Protein 6OAU (pdb70)

Solvent-accessible surface area: 44346 Å² total; per-residue (Å²): 132,89,223,97,20,116,103,17,94,5,114,1,0,7,5,52,64,156,54,28,52,117,37,98,31,53,1,66,7,11,47,29,126,11,1,72,97,10,154,12,63,85,109,12,56,3,0,2,0,0,0,0,62,5,83,53,21,120,54,21,78,2,0,35,106,0,0,24,2,0,13,137,52,45,84,109,9,5,0,1,0,0,23,6,27,72,23,0,81,84,119,1,61,69,0,9,46,66,1,78,74,0,0,68,7,0,2,75,2,5,17,6,6,27,123,82,56,131,8,50,5,94,52,6,3,0,1,0,11,2,0,0,0,0,0,0,0,1,0,4,57,79,19,85,132,86,0,34,3,0,0,0,1,0,0,0,0,2,90,6,8,168,20,132,31,83,48,32,0,2,44,104,5,0,46,3,0,0,0,0,0,0,18,11,151,48,20,70,20,43,0,35,0,0,43,63,47,0,1,19,2,0,0,6,0,28,18,0,41,53,2,35,58,6,111,153,114,101,90,126,97,80,51,33,2,10,27,23,0,0,26,5,0,8,12,10,2,80,40,95,166,67,29,15,43,0,0,95,12,109,39,85,107,13,6,91,107,1,103,18,3,29,29,157,145,62,83,12,1,19,3,0,19,49,10,76,103,43,148,56,222,212,46,14,73,1,5,1,31,2,53,55,122,70,76,12,39,4,32,2,9,25,0,96,1,81,0,39,24,147,136,115,46,63,8,93,123,23,42,3,40,0,8,0,6,0,41,104,26,78,14,81,94,24,100,22,92,10,102,73,0,3,22,91,103,72,37,39,16,16,6,86,8,107,48,79,1,22,60,7,0,0,0,38,0,47,1,73,116,125,40,90,87,26,7,29,2,22,0,90,64,0,108,2,37,4,0,37,74,12,29,84,3,12,0,6,3,14,66,178,40,13,128,0,74,57,40,104,61,54,4,38,0,9,8,1,35,6,104,30,41,141,131,88,227,97,22,118,104,17,94,4,116,1,0,8,5,52,66,157,52,26,53,116,34,102,32,56,1,66,7,10,45,28,124,11,2,73,98,10,152,11,64,84,108,15,76,4,0,2,0,0,0,0,71,7,87,50,19,120,53,21,80,2,0,33,104,1,0,26,0,0,13,130,50,42,83,111,10,4,0,2,1,0,23,6,26,72,23,0,74,90,108,2,60,70,0,8,49,68,3,122,77,0,0,55,7,0,2,74,2,4,18,7,7,30,124,81,57,130,7,65,7,99,48,5,7,0,2,0,11,3,0,0,0,0,0,0,0,7,0,3,59,85,20,91,135,87,0,30,4,0,0,0,1,0,0,0,0,3,88,6,8,167,19,132,32,98,58,32,0,2,44,101,6,0,41,3,0,0,0,0,0,0,16,11,146,48,24,68,18,50,0,34,0,0,42,64,48,1,1,18,2,0,0,5,0,27,17,0,42,53,2,36,58,6,112,152,114,99,92,128,94,81,55,33,2,9,30,24,0,0,27,4,0,8,11,10,2,75,39,95,166,66,29,16,50,0,0,71,12,108,39,88,108,13,5,93,106,0,101,18,2,30,29,164,140,58,82,10,0,19,3,0,18,51,10,73,102,42,149,50,215,215,42,12,75,1,8,1,29,2,52,54,122,68,77,11,38,2,33,1,10,24,0,95,0,81,1,42,25,141,131,115,44,59,11,92,125,21,42,2,39,0,9,0,7,0,41,104,27,82,12,81,94,24,100,22,93,10,102,72,0,8,20,89,112,77,38,36,16,17,6,88,8,106,48,81,1,25,64,8,0,1,0,40,0,48,0,80,114,146,35,93,88,27,8,30,4,23,0,88,63,0,103,2,41,7,0,43,77,14,25,85,5,12,0,8,3,15,75,171,45,14,127,0,75,56,40,104,57,54,4,39,0,9,7,1,39,4,97,31,42,145,95,108,0,49,26,8,76,33,24,66,98,121,83,144,17,142,112,64,79,96,21,80,188,68,27,35,0,0,5,3,15,1,74,6,110,23,165,89,36,123,40,19,9,2,5,2,1,6,10,54,91,26,144,97,53,97,51,100,5,96,62,10,49,0,39,16,59,49,30,155,70,67,73,36,2,29,3,106,73,29,113,95,107,0,49,24,12,73,27,29,65,129,105,84,151,17,142,111,66,81,97,21,78,189,60,23,36,1,0,4,3,14,1,74,6,110,27,162,88,36,124,41,20,9,2,5,3,0,8,2,63,86,23,140,96,55,94,51,93,7,97,63,10,56,0,38,14,60,47,34,149,67,68,73,38,2,39,3,85,94,24,87,143

InterPro domains:
  IPR000734 Triacylglycerol lipase family [PR00821] (63-82)
  IPR000734 Triacylglycerol lipase family [PR00821] (85-99)
  IPR000734 Triacylglycerol lipase family [PR00821] (109-124)
  IPR000734 Triacylglycerol lipase family [PR00821] (129-148)
  IPR000734 Triacylglycerol lipase family [PR00821] (152-170)
  IPR000734 Triacylglycerol lipase family [PR00821] (266-281)
  IPR000734 Triacylglycerol lipase family [PR00821] (297-314)
  IPR000734 Triacylglycerol lipase family [PR00821] (337-352)
  IPR000734 Triacylglycerol lipase family [PR00821] (388-409)
  IPR000734 Triacylglycerol lipase family [PTHR11610] (35-412)
  IPR001024 PLAT/LH2 domain [PF01477] (343-461)
  IPR001024 PLAT/LH2 domain [PS50095] (341-464)
  IPR001024 PLAT/LH2 domain [SM00308] (341-465)
  IPR002330 Lipoprotein lipase [PR00822] (42-59)
  IPR002330 Lipoprotein lipase [PR00822] (83-107)
  IPR002330 Lipoprotein lipase [PR00822] (114-130)
  IPR002330 Lipoprotein lipase [PR00822] (166-178)
  IPR002330 Lipoprotein lipase [PR00822] (214-230)
  IPR002330 Lipoprotein lipase [PR00822] (347-362)
  IPR002330 Lipoprotein lipase [PR00822] (413-430)

Secondary structure (DSSP, 8-state):
-GGGGTT---EEEEE-SS--SS--SEE-TT-HHHHHHTT--TTS-EEEEE----TTSS--THHHHHHHHHHHHSTTSEEEEEE-HHHHSS-HHHHTTTHHHHHHHHHHHHHHHHHHH---GGGEEEEEETHHHHHHHHHHTTSSS-EEEEEEES-B-TTTSS--GGGS--GGGEEEEEEE-----SSTTSSSB--S--SSEEEEETTTTS-TT-S----HHHHHHHHHHHHHHHHHHH-SSSPPEEEE-S-HHHHHTT-----TTSSEEESSTT------SS-EEEEE---SSSS---EEEEEEEEEB-SS--EEEEEEEEEEEEESS-EEEEEEEEEEEEETTEEEEEEEEESS---SEEEEEEEE----SPPPEEEE-EEEEEETTTTEEEEEEESSSSEEEETTSPPEEEEEEEEEE--/-GGGGTT---EEEEE-SS--SS--SEE-TT-HHHHHHTT--TTS-EEEEE----SSSS--THHHHHHHHHHHHSTTSEEEEEE-HHHHSS-HHHHHHTHHHHHHHHHHHHHHHHHHH---GGGEEEEEETHHHHHHHHHHTTSSS-EEEEEEES-B-TTTSS--GGGS--GGGEEEEEEE-----SSTTSSSB--S--SSEEEEETTTTS-TT-S----HHHHHHHHHHHHHHHHHHH-SSSPPEEEE-S-HHHHHTT-----TTSSEEESSTT------SS-EEEEE---SSSS---EEEEEEEEEB-SS--EEEEEEEEEEEEESS-EEEEEEEEEEEEETTEEEEEEEEESS---SEEEEEEEE----SPPPEEEE-EEEEEETTTTEEEEEEESSS-EEEETTSPPEEEEEEEEEE--/-EEE-EEEEETT-----EEE--TT-EEEEEEEEEEETTEEEEEEEEEEESS---EEEE-SSEEEEEEEE-STT----TTT-/-EEE-EEEEETTPPP--EEE--TT-EEEEEEEEEEETTEEEEEEEEEEESS---EEEE-SSEEEEEEEE-STT----GGGT-

B-factor: mean 52.0, std 15.87, range [21.23, 149.7]

Radius of gyration: 38.34 Å; Cα contacts (8 Å, |Δi|>4): 2580; chains: 4; bounding box: 110×123×46 Å

GO terms:
  GO:0010884 positive regulation of lipid storage (P, TAS)
  GO:0043495 protein-membrane adaptor activity (F, TAS)
  GO:0045600 positive regulation of fat cell differentiation (P, IMP)
  GO:0071813 lipoprotein particle binding (F, IDA)
  GO:0004806 triacylglycerol lipase activity (F, IDA)
  GO:0005509 calcium ion binding (F, IDA)
  GO:0008201 heparin binding (F, IDA)
  GO:0005576 extracellular region (C, IDA)
  GO:0042803 protein homodimerization activity (F, IDA)
  GO:0008970 glycerophospholipid phospholipase A1 activity (F, IDA)
  GO:0004465 lipoprotein lipase activity (F, IDA)
  GO:0019433 triglyceride catabolic process (P, IDA)
  GO:0006631 fatty acid metabolic process (P, IDA)
  GO:0004806 triacylglycerol lipase activity (F, EXP)
  GO:0005576 extracellular region (C, EXP)
  GO:0034371 chylomicron remodeling (P, IMP)
  GO:0043395 heparan sulfate proteoglycan binding (F, IMP)
  GO:0005515 protein binding (F, IPI)
  GO:0008201 heparin binding (F, TAS)
  GO:0005576 extracellular region (C, TAS)

Foldseek 3Di:
DLVVLVPQPKWKAWAALVGLPDSDATDRQPCPVSCVVSPADLPAFEEEEFEAADLPLDDDVLRSLLSNLCCVLVVNYIYIYIRPSVLRNDDVVSSLQCLLSLLVSLQSRLQSCCVVVVRDLCSYAYEAAASGLFSLLLNLQNHPDGHNEYEYQQHAFAVPQPDDSNSGQAQSSHLFYEYEQQAQADDHNPTRGHDDDRTQEYEQEPQSNHAPLQDPVVCCNVCVSRCVSSVLQSLCSVCVPDFAKWAFDPGSVCVQLVNTLDPPPNRIFGPYDRTDRDGDPDHGYIYDYFDNDPVTHKWKKKKKFFFADDDWDKDAFWKKFKKWAAPQGIDGRQIDTDGMDTHRDMGIGMGMGPDCRDHTFKMWMATEAPVDDWDKTWTAKMWMAIRVQRKIWIWGFPPRTFIHTYNDGITMTTTDDIDHDD/DLVVLVPQPKWKAWAALVGLPDSPATDRQPCPVSCVVSPADLVAFEEEEAEAADQVLDDDPLRSLLSNLCCVLVVNYTYIYIRPSVLSNDDVVSVLQCLLVLLCSLQSRVQSCCVVVVRDLLRYEYEAAASGLFSLLLNLQNHPDGHAEYEYQQHAFAVPQPDDSNRGQAQSSHLFYEYEQQAQADDHNPIGGHPDDRTQEYEQEPQSNHAPLQDPVVCCNVCVSRCVSSVLQSLCSVCVPDFAKKAFDPGSVCVQLVNTLDPPPNRIFGPYDRTDRDGDPDHRYIYDYFDNDPVTHKWKKKKKFFWADDDWDKDAFWKKFKKWAAPQGIDGRQIDTDGMDTHRDMGIGMGMGPDCRDHTFKMWMATEAPPDDFDKTWTAKMWMAIRVQRKIWIWGFPPNTFIHTYNDGITMTTTDDIDHDD/DKEQADDWAWPPDDGPHIDDEDPQWWKKKKWKWFQDPVGTTITIGIDTDNDFDWDWDQDPGITITMDIGDDHHPRDPPVVD/DKEQADDWAWPPDDGPHIDDEDPQWWKKKKWKWFQDPVGTTITIGIDTDNDFDWDWDQDPGITITMDIDDDHHPRDPPVVVD

CATH classification: 3.40.50.1820 (+1 more: 2.60.60.20)

Structure (mmCIF, N/CA/C/O backbone):
data_6OAU
#
_entry.id   6OAU
#
_cell.length_a   177.480
_cell.length_b   97.250
_cell.length_c   77.210
_cell.angle_alpha   90.000
_cell.angle_beta   93.470
_cell.angle_gamma   90.000
#
_symmetry.space_group_name_H-M   'C 1 2 1'
#
loop_
_entity.id
_entity.type
_entity.pdbx_description
1 polymer 'Lipoprotein lipase'
2 polymer 'Glycosylphosphatidylinositol-anchored high density lipoprotein-binding protein 1'
3 non-polymer 2-acetamido-2-deoxy-beta-D-glucopyranose
4 non-polymer 'MALONATE ION'
5 non-polymer 'CALCIUM ION'
6 water water
#
loop_
_atom_site.group_PDB
_atom_site.id
_atom_site.type_symbol
_atom_site.label_atom_id
_atom_site.label_alt_id
_atom_site.label_comp_id
_atom_site.label_asym_id
_atom_site.label_entity_id
_atom_site.label_seq_id
_atom_site.pdbx_PDB_ins_code
_atom_site.Cartn_x
_atom_site.Cartn_y
_atom_site.Cartn_z
_atom_site.occupancy
_atom_site.B_iso_or_equiv
_atom_site.auth_seq_id
_atom_site.auth_comp_id
_atom_site.auth_asym_id
_atom_site.auth_atom_id
_atom_site.pdbx_PDB_model_num
ATOM 1 N N . GLN A 1 3 ? -17.205 86.268 14.797 1.00 77.33 30 GLN A N 1
ATOM 2 C CA . GLN A 1 3 ? -16.373 85.550 15.764 1.00 76.82 30 GLN A CA 1
ATOM 3 C C . GLN A 1 3 ? -15.233 84.757 15.105 1.00 79.24 30 GLN A C 1
ATOM 4 O O . GLN A 1 3 ? -14.326 84.325 15.816 1.00 78.67 30 GLN A O 1
ATOM 10 N N . ARG A 1 4 ? -15.262 84.597 13.753 1.00 75.21 31 ARG A N 1
ATOM 11 C CA . ARG A 1 4 ? -14.305 83.826 12.931 1.00 74.48 31 ARG A CA 1
ATOM 12 C C . ARG A 1 4 ? -12.822 84.001 13.341 1.00 78.30 31 ARG A C 1
ATOM 13 O O . ARG A 1 4 ? -12.056 83.041 13.231 1.00 78.90 31 ARG A O 1
ATOM 21 N N . ARG A 1 5 ? -12.443 85.201 13.843 1.00 73.31 32 ARG A N 1
ATOM 22 C CA . ARG A 1 5 ? -11.102 85.564 14.327 1.00 72.05 32 ARG A CA 1
ATOM 23 C C . ARG A 1 5 ? -10.639 84.623 15.447 1.00 72.68 32 ARG A C 1
ATOM 24 O O . ARG A 1 5 ? -9.491 84.190 15.446 1.00 72.93 32 ARG A O 1
ATOM 32 N N . ASP A 1 6 ? -11.544 84.321 16.398 1.00 66.44 33 ASP A N 1
ATOM 33 C CA . ASP A 1 6 ? -11.343 83.464 17.569 1.00 65.09 33 ASP A CA 1
ATOM 34 C C . ASP A 1 6 ? -11.088 81.970 17.249 1.00 64.69 33 ASP A C 1
ATOM 35 O O . ASP A 1 6 ? -10.607 81.251 18.127 1.00 62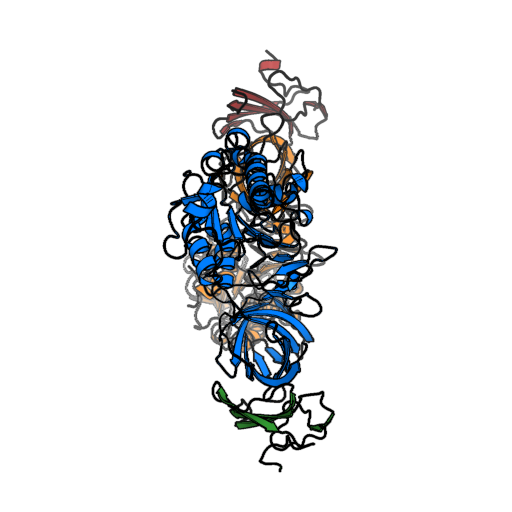.57 33 ASP A O 1
ATOM 40 N N . PHE A 1 7 ? -11.430 81.498 16.029 1.00 59.80 34 PHE A N 1
ATOM 41 C CA . PHE A 1 7 ? -11.270 80.083 15.643 1.00 58.59 34 PHE A CA 1
ATOM 42 C C . PHE A 1 7 ? -10.424 79.893 14.372 1.00 63.67 34 PHE A C 1
ATOM 43 O O . PHE A 1 7 ? -10.359 78.789 13.822 1.00 62.07 34 PHE A O 1
ATOM 51 N N . ILE A 1 8 ? -9.748 80.963 13.935 1.00 62.08 35 ILE A N 1
ATOM 52 C CA . ILE A 1 8 ? -8.945 80.986 12.714 1.00 62.65 35 ILE A CA 1
ATOM 53 C C . ILE A 1 8 ? -7.707 80.036 12.782 1.00 65.11 35 ILE A C 1
ATOM 54 O O . ILE A 1 8 ? -7.296 79.521 11.739 1.00 64.98 35 ILE A O 1
ATOM 59 N N . ASP A 1 9 ? -7.180 79.748 13.996 1.00 59.02 36 ASP A N 1
ATOM 60 C CA . ASP A 1 9 ? -6.034 78.850 14.167 1.00 57.04 36 ASP A CA 1
ATOM 61 C C . ASP A 1 9 ? -6.364 77.355 14.005 1.00 57.48 36 ASP A C 1
ATOM 62 O O . ASP A 1 9 ? -5.440 76.552 13.905 1.00 58.52 36 ASP A O 1
ATOM 67 N N . ILE A 1 10 ? -7.654 76.985 13.968 1.00 50.32 37 ILE A N 1
ATOM 68 C CA . ILE A 1 10 ? -8.116 75.600 13.829 1.00 48.53 37 ILE A CA 1
ATOM 69 C C . ILE A 1 10 ? -7.862 75.065 12.414 1.00 52.64 37 ILE A C 1
ATOM 70 O O . ILE A 1 10 ? -8.390 75.604 11.440 1.00 52.04 37 ILE A O 1
ATOM 75 N N . GLU A 1 11 ? -7.066 73.987 12.319 1.00 50.24 38 GLU A N 1
ATOM 76 C CA . GLU A 1 11 ? -6.724 73.334 11.054 1.00 50.66 38 GLU A CA 1
ATOM 77 C C . GLU A 1 11 ? -7.714 72.219 10.676 1.00 55.98 38 GLU A C 1
ATOM 78 O O . GLU A 1 11 ? -7.918 71.987 9.486 1.00 57.73 38 GLU A O 1
ATOM 84 N N . SER A 1 12 ? -8.338 71.543 11.670 1.00 50.77 39 SER A N 1
ATOM 85 C CA . SER A 1 12 ? -9.317 70.465 11.412 1.00 49.22 39 SER A CA 1
ATOM 86 C C . SER A 1 12 ? -10.600 71.019 10.789 1.00 50.50 39 SER A C 1
ATOM 87 O O . SER A 1 12 ? -11.037 72.097 11.172 1.00 51.95 39 SER A O 1
ATOM 90 N N . LYS A 1 13 ? -11.189 70.303 9.828 1.00 43.86 40 LYS A N 1
ATOM 91 C CA . LYS A 1 13 ? -12.426 70.725 9.157 1.00 42.47 40 LYS A CA 1
ATOM 92 C C . LYS A 1 13 ? -13.578 69.795 9.550 1.00 47.10 40 LYS A C 1
ATOM 93 O O . LYS A 1 13 ? -13.357 68.617 9.807 1.00 47.60 40 LYS A O 1
ATOM 99 N N . PHE A 1 14 ? -14.795 70.332 9.641 1.00 42.30 41 PHE A N 1
ATOM 100 C CA . PHE A 1 14 ? -15.968 69.620 10.131 1.00 40.72 41 PHE A CA 1
ATOM 101 C C . PHE A 1 14 ? -17.044 69.615 9.067 1.00 45.64 41 PHE A C 1
ATOM 102 O O . PHE A 1 14 ? -17.795 70.572 8.962 1.00 46.54 41 PHE A O 1
ATOM 110 N N . ALA A 1 15 ? -17.103 68.546 8.264 1.00 41.13 42 ALA A N 1
ATOM 111 C CA . ALA A 1 15 ? -18.056 68.418 7.172 1.00 40.30 42 ALA A CA 1
ATOM 112 C C . ALA A 1 15 ? -19.338 67.716 7.595 1.00 43.73 42 ALA A C 1
ATOM 113 O O . ALA A 1 15 ? -19.319 66.543 7.982 1.00 41.91 42 ALA A O 1
ATOM 115 N N . LEU A 1 16 ? -20.462 68.418 7.488 1.00 40.91 43 LEU A N 1
ATOM 116 C CA . LEU A 1 16 ? -21.719 67.801 7.836 1.00 41.08 43 LEU A CA 1
ATOM 117 C C . LEU A 1 16 ? -22.309 67.047 6.606 1.00 45.81 43 LEU A C 1
ATOM 118 O O . LEU A 1 16 ? -22.928 67.662 5.718 1.00 46.06 43 LEU A O 1
ATOM 123 N N . ARG A 1 17 ? -22.071 65.710 6.547 1.00 39.94 44 ARG A N 1
ATOM 124 C CA . ARG A 1 17 ? -22.586 64.882 5.462 1.00 38.62 44 ARG A CA 1
ATOM 125 C C . ARG A 1 17 ? -24.075 64.606 5.671 1.00 42.24 44 ARG A C 1
ATOM 126 O O . ARG A 1 17 ? -24.607 64.943 6.729 1.00 42.47 44 ARG A O 1
ATOM 134 N N . THR A 1 18 ? -24.764 64.088 4.638 1.00 37.78 45 THR A N 1
ATOM 135 C CA . THR A 1 18 ? -26.201 63.832 4.633 1.00 37.92 45 THR A CA 1
ATOM 136 C C . THR A 1 18 ? -26.488 62.381 4.189 1.00 43.23 45 THR A C 1
ATOM 137 O O . THR A 1 18 ? -25.604 61.784 3.565 1.00 44.64 45 THR A O 1
ATOM 141 N N . PRO A 1 19 ? -27.714 61.815 4.408 1.00 38.05 46 PRO A N 1
ATOM 142 C CA . PRO A 1 19 ? -27.995 60.441 3.923 1.00 37.89 46 PRO A CA 1
ATOM 143 C C . PRO A 1 19 ? -27.886 60.263 2.417 1.00 47.54 46 PRO A C 1
ATOM 144 O O . PRO A 1 19 ? -27.579 59.174 1.943 1.00 48.12 46 PRO A O 1
ATOM 148 N N . GLU A 1 20 ? -28.151 61.328 1.662 1.00 47.67 47 GLU A N 1
ATOM 149 C CA . GLU A 1 20 ? -28.131 61.299 0.196 1.00 47.60 47 GLU A CA 1
ATOM 150 C C . GLU A 1 20 ? -26.741 61.546 -0.352 1.00 51.88 47 GLU A C 1
ATOM 151 O O . GLU A 1 20 ? -26.446 61.108 -1.457 1.00 53.25 47 GLU A O 1
ATOM 157 N N . ASP A 1 21 ? -25.882 62.215 0.422 1.00 48.46 48 ASP A N 1
ATOM 158 C CA . ASP A 1 21 ? -24.506 62.555 0.032 1.00 48.21 48 ASP A CA 1
ATOM 159 C C . ASP A 1 21 ? -23.505 62.200 1.165 1.00 52.63 48 ASP A C 1
ATOM 160 O O . ASP A 1 21 ? -23.125 63.044 1.985 1.00 52.88 48 ASP A O 1
ATOM 165 N N . THR A 1 22 ? -23.097 60.928 1.182 1.00 48.26 49 THR A N 1
ATOM 166 C CA . THR A 1 22 ? -22.243 60.306 2.193 1.00 47.40 49 THR A CA 1
ATOM 167 C C . THR A 1 22 ? -20.761 60.247 1.886 1.00 50.58 49 THR A C 1
ATOM 168 O O . THR A 1 22 ? -19.997 59.932 2.803 1.00 50.73 49 THR A O 1
ATOM 172 N N . ALA A 1 23 ? -20.350 60.429 0.611 1.00 45.65 50 ALA A N 1
ATOM 173 C CA . ALA A 1 23 ? -18.952 60.226 0.196 1.00 44.30 50 ALA A CA 1
ATOM 174 C C . ALA A 1 23 ? -18.070 61.459 0.188 1.00 44.86 50 ALA A C 1
ATOM 175 O O . ALA A 1 23 ? -16.861 61.346 0.373 1.00 45.41 50 ALA A O 1
ATOM 177 N N . GLU A 1 24 ? -18.655 62.621 -0.010 1.00 40.79 51 GLU A N 1
ATOM 178 C CA . GLU A 1 24 ? -17.902 63.876 -0.122 1.00 40.27 51 GLU A CA 1
ATOM 179 C C . GLU A 1 24 ? -18.143 64.830 1.028 1.00 44.44 51 GLU A C 1
ATOM 180 O O . GLU A 1 24 ? -19.252 64.901 1.560 1.00 44.42 51 GLU A O 1
ATOM 186 N N . ASP A 1 25 ? -17.125 65.639 1.332 1.00 40.58 52 ASP A N 1
ATOM 187 C CA . ASP A 1 25 ? -17.145 66.726 2.301 1.00 40.81 52 ASP A CA 1
ATOM 188 C C . ASP A 1 25 ? -17.686 67.962 1.578 1.00 47.36 52 ASP A C 1
ATOM 189 O O . ASP A 1 25 ? -16.938 68.867 1.224 1.00 48.92 52 ASP A O 1
ATOM 194 N N . THR A 1 26 ? -18.978 67.974 1.333 1.00 45.15 53 THR A N 1
ATOM 195 C CA . THR A 1 26 ? -19.681 69.029 0.611 1.00 44.51 53 THR A CA 1
ATOM 196 C C . THR A 1 26 ? -19.884 70.289 1.443 1.00 48.56 53 THR A C 1
ATOM 197 O O . THR A 1 26 ? -19.543 71.394 0.993 1.00 50.30 53 THR A O 1
ATOM 201 N N . CYS A 1 27 ? -20.464 70.138 2.619 1.00 43.50 54 CYS A N 1
ATOM 202 C CA . CYS A 1 27 ? -20.820 71.277 3.448 1.00 44.03 54 CYS A CA 1
ATOM 203 C C . CYS A 1 27 ? -20.039 71.306 4.735 1.00 47.60 54 CYS A C 1
ATOM 204 O O . CYS A 1 27 ? -20.055 70.327 5.462 1.00 50.46 54 CYS A O 1
ATOM 207 N N . HIS A 1 28 ? -19.376 72.422 5.038 1.00 42.65 55 HIS A N 1
ATOM 208 C CA . HIS A 1 28 ? -18.602 72.540 6.265 1.00 41.76 55 HIS A CA 1
ATOM 209 C C . HIS A 1 28 ? -19.255 73.386 7.349 1.00 45.99 55 HIS A C 1
ATOM 210 O O . HIS A 1 28 ? -19.763 74.495 7.105 1.00 44.41 55 HIS A O 1
ATOM 217 N N . LEU A 1 29 ? -19.195 72.867 8.572 1.00 42.98 56 LEU A N 1
ATOM 218 C CA . LEU A 1 29 ? -19.605 73.577 9.770 1.00 42.29 56 LEU A CA 1
ATOM 219 C C . LEU A 1 29 ? -18.304 74.262 10.167 1.00 45.56 56 LEU A C 1
ATOM 220 O O . LEU A 1 29 ? -17.349 73.594 10.556 1.00 43.62 56 LEU A O 1
ATOM 225 N N . ILE A 1 30 ? -18.221 75.585 9.914 1.00 43.90 57 ILE A N 1
ATOM 226 C CA . ILE A 1 30 ? -17.029 76.404 10.171 1.00 41.90 57 ILE A CA 1
ATOM 227 C C . ILE A 1 30 ? -17.121 77.043 11.580 1.00 47.58 57 ILE A C 1
ATOM 228 O O . ILE A 1 30 ? -18.049 77.827 11.826 1.00 47.62 57 ILE A O 1
ATOM 233 N N . PRO A 1 31 ? -16.190 76.706 12.518 1.00 44.29 58 PRO A N 1
ATOM 234 C CA . PRO A 1 31 ? -16.236 77.334 13.860 1.00 44.66 58 PRO A CA 1
ATOM 235 C C . PRO A 1 31 ? -16.195 78.869 13.815 1.00 51.36 58 PRO A C 1
ATOM 236 O O . PRO A 1 31 ? -15.447 79.444 13.030 1.00 50.32 58 PRO A O 1
ATOM 240 N N . GLY A 1 32 ? -17.040 79.504 14.630 1.00 51.46 59 GLY A N 1
ATOM 241 C CA . GLY A 1 32 ? -17.193 80.959 14.712 1.00 52.45 59 GLY A CA 1
ATOM 242 C C . GLY A 1 32 ? -18.173 81.598 13.735 1.00 56.54 59 GLY A C 1
ATOM 243 O O . GLY A 1 32 ? -18.448 82.795 13.844 1.00 55.27 59 GLY A O 1
ATOM 244 N N . VAL A 1 33 ? -18.673 80.815 12.752 1.00 53.04 60 VAL A N 1
ATOM 245 C CA . VAL A 1 33 ? -19.613 81.255 11.728 1.00 52.27 60 VAL A CA 1
ATOM 246 C C . VAL A 1 33 ? -20.914 80.458 11.932 1.00 57.84 60 VAL A C 1
ATOM 247 O O . VAL A 1 33 ? -21.126 79.424 11.290 1.00 57.91 60 VAL A O 1
ATOM 251 N N . ALA A 1 34 ? -21.788 80.966 12.824 1.00 54.63 61 ALA A N 1
ATOM 252 C CA . ALA A 1 34 ? -23.091 80.393 13.176 1.00 54.59 61 ALA A CA 1
ATOM 253 C C . ALA A 1 34 ? -23.986 80.139 11.962 1.00 59.69 61 ALA A C 1
ATOM 254 O O . ALA A 1 34 ? -24.820 79.220 11.994 1.00 60.45 61 ALA A O 1
ATOM 256 N N . GLU A 1 35 ? -23.819 80.968 10.901 1.00 54.12 62 GLU A N 1
ATOM 257 C CA . GLU A 1 35 ? -24.578 80.898 9.644 1.00 52.31 62 GLU A CA 1
ATOM 258 C C . GLU A 1 35 ? -24.302 79.605 8.886 1.00 53.16 62 GLU A C 1
ATOM 259 O O . GLU A 1 35 ? -25.202 79.111 8.216 1.00 53.66 62 GLU A O 1
ATOM 265 N N . SER A 1 36 ? -23.067 79.053 8.989 1.00 46.55 63 SER A N 1
ATOM 266 C CA . SER A 1 36 ? -22.687 77.804 8.310 1.00 44.62 63 SER A CA 1
ATOM 267 C C . SER A 1 36 ? -23.505 76.591 8.797 1.00 44.36 63 SER A C 1
ATOM 268 O O . SER A 1 36 ? -23.811 75.706 8.000 1.00 43.51 63 SER A O 1
ATOM 271 N N . VAL A 1 37 ? -23.915 76.596 10.089 1.00 38.19 64 VAL A N 1
ATOM 272 C CA . VAL A 1 37 ? -24.703 75.539 10.738 1.00 36.15 64 VAL A CA 1
ATOM 273 C C . VAL A 1 37 ? -26.080 75.405 10.075 1.00 40.00 64 VAL A C 1
ATOM 274 O O . VAL A 1 37 ? -26.533 74.285 9.825 1.00 38.86 64 VAL A O 1
ATOM 278 N N . ALA A 1 38 ? -26.682 76.552 9.711 1.00 38.01 65 ALA A N 1
ATOM 279 C CA . ALA A 1 38 ? -27.968 76.687 9.030 1.00 36.83 65 ALA A CA 1
ATOM 280 C C . ALA A 1 38 ? -27.847 76.296 7.561 1.00 42.92 65 ALA A C 1
ATOM 281 O O . ALA A 1 38 ? -28.750 75.650 7.047 1.00 44.35 65 ALA A O 1
ATOM 283 N N . THR A 1 39 ? -26.739 76.678 6.893 1.00 41.23 66 THR A N 1
ATOM 284 C CA . THR A 1 39 ? -26.445 76.390 5.478 1.00 42.14 66 THR A CA 1
ATOM 285 C C . THR A 1 39 ? -26.367 74.882 5.255 1.00 49.95 66 THR A C 1
ATOM 286 O O . THR A 1 39 ? -26.903 74.378 4.265 1.00 51.00 66 THR A O 1
ATOM 290 N N . CYS A 1 40 ? -25.703 74.170 6.195 1.00 46.71 67 CYS A N 1
ATOM 291 C CA . CYS A 1 40 ? -25.505 72.718 6.177 1.00 45.87 67 CYS A CA 1
ATOM 292 C C . CYS A 1 40 ? -26.687 71.948 6.723 1.00 50.16 67 CYS A C 1
ATOM 293 O O . CYS A 1 40 ? -26.694 70.726 6.637 1.00 51.63 67 CYS A O 1
ATOM 296 N N . HIS A 1 41 ? -27.708 72.664 7.214 1.00 46.79 68 HIS A N 1
ATOM 297 C CA . HIS A 1 41 ? -28.976 72.153 7.713 1.00 47.23 68 HIS A CA 1
ATOM 298 C C . HIS A 1 41 ? -28.817 71.222 8.916 1.00 50.30 68 HIS A C 1
ATOM 299 O O . HIS A 1 41 ? -29.450 70.162 8.987 1.00 50.88 68 HIS A O 1
ATOM 306 N N . PHE A 1 42 ? -27.985 71.627 9.871 1.00 46.33 69 PHE A N 1
ATOM 307 C CA . PHE A 1 42 ? -27.780 70.843 11.095 1.00 45.23 69 PHE A CA 1
ATOM 308 C C . PHE A 1 42 ? -29.095 70.871 11.889 1.00 46.26 69 PHE A C 1
ATOM 309 O O . PHE A 1 42 ? -29.642 71.950 12.127 1.00 46.19 69 PHE A O 1
ATOM 317 N N . ASN A 1 43 ? -29.624 69.685 12.222 1.00 40.33 70 ASN A N 1
ATOM 318 C CA . ASN A 1 43 ? -30.879 69.553 12.951 1.00 39.05 70 ASN A CA 1
ATOM 319 C C . ASN A 1 43 ? -30.576 69.545 14.434 1.00 41.75 70 ASN A C 1
ATOM 320 O O . ASN A 1 43 ? -30.000 68.597 14.943 1.00 43.04 70 ASN A O 1
ATOM 325 N N . HIS A 1 44 ? -30.933 70.631 15.101 1.00 37.52 71 HIS A N 1
ATOM 326 C CA . HIS A 1 44 ? -30.681 70.891 16.509 1.00 37.61 71 HIS A CA 1
ATOM 327 C C . HIS A 1 44 ? -31.424 69.963 17.429 1.00 43.70 71 HIS A C 1
ATOM 328 O O . HIS A 1 44 ? -31.062 69.881 18.594 1.00 43.78 71 HIS A O 1
ATOM 335 N N . SER A 1 45 ? -32.424 69.227 16.904 1.00 43.00 72 SER A N 1
ATOM 336 C CA . SER A 1 45 ? -33.304 68.291 17.634 1.00 43.55 72 SER A CA 1
ATOM 337 C C . SER A 1 45 ? -32.743 66.871 17.651 1.00 50.11 72 SER A C 1
ATOM 338 O O . SER A 1 45 ? -33.311 65.978 18.298 1.00 52.42 72 SER A O 1
ATOM 341 N N . SER A 1 46 ? -31.672 66.645 16.891 1.00 44.74 73 SER A N 1
ATOM 342 C CA . SER A 1 46 ? -31.100 65.327 16.729 1.00 43.45 73 SER A CA 1
ATOM 343 C C . SER A 1 46 ? -29.734 65.162 17.344 1.00 45.49 73 SER A C 1
ATOM 344 O O . SER A 1 46 ? -29.001 66.146 17.478 1.00 45.19 73 SER A O 1
ATOM 347 N N . LYS A 1 47 ? -29.371 63.902 17.658 1.00 41.09 74 LYS A N 1
ATOM 348 C CA . LYS A 1 47 ? -28.044 63.540 18.170 1.00 41.45 74 LYS A CA 1
ATOM 349 C C . LYS A 1 47 ? -26.996 63.705 17.075 1.00 46.39 74 LYS A C 1
ATOM 350 O O . LYS A 1 47 ? -27.326 63.602 15.878 1.00 45.89 74 LYS A O 1
ATOM 356 N N . THR A 1 48 ? -25.738 63.996 17.494 1.00 41.50 75 THR A N 1
ATOM 357 C CA . THR A 1 48 ? -24.608 64.209 16.599 1.00 39.31 75 THR A CA 1
ATOM 358 C C . THR A 1 48 ? -23.552 63.115 16.776 1.00 40.48 75 THR A C 1
ATOM 359 O O . THR A 1 48 ? -23.113 62.837 17.890 1.00 40.03 75 THR A O 1
ATOM 363 N N . PHE A 1 49 ? -23.181 62.494 15.653 1.00 35.28 76 PHE A N 1
ATOM 364 C CA . PHE A 1 49 ? -22.108 61.540 15.479 1.00 34.80 76 PHE A CA 1
ATOM 365 C C . PHE A 1 49 ? -20.967 62.290 14.768 1.00 40.05 76 PHE A C 1
ATOM 366 O O . PHE A 1 49 ? -21.168 62.813 13.677 1.00 40.67 76 PHE A O 1
ATOM 374 N N . MET A 1 50 ? -19.799 62.371 15.407 1.00 36.19 77 MET A N 1
ATOM 375 C CA . MET A 1 50 ? -18.581 62.953 14.870 1.00 35.92 77 MET A CA 1
ATOM 376 C C . MET A 1 50 ? -17.605 61.792 14.586 1.00 38.95 77 MET A C 1
ATOM 377 O O . MET A 1 50 ? -17.151 61.122 15.524 1.00 37.30 77 MET A O 1
ATOM 382 N N . VAL A 1 51 ? -17.381 61.503 13.279 1.00 35.26 78 VAL A N 1
ATOM 383 C CA . VAL A 1 51 ? -16.461 60.493 12.756 1.00 34.50 78 VAL A CA 1
ATOM 384 C C . VAL A 1 51 ? -15.054 61.145 12.686 1.00 38.51 78 VAL A C 1
ATOM 385 O O . VAL A 1 51 ? -14.902 62.243 12.126 1.00 37.68 78 VAL A O 1
ATOM 389 N N . ILE A 1 52 ? -14.052 60.494 13.320 1.00 33.00 79 ILE A N 1
ATOM 390 C CA . ILE A 1 52 ? -12.663 60.934 13.349 1.00 30.35 79 ILE A CA 1
ATOM 391 C C . ILE A 1 52 ? -11.775 59.804 12.795 1.00 34.59 79 ILE A C 1
ATOM 392 O O . ILE A 1 52 ? -11.639 58.755 13.421 1.00 35.07 79 ILE A O 1
ATOM 397 N N . HIS A 1 53 ? -11.195 60.018 11.609 1.00 30.43 80 HIS A N 1
ATOM 398 C CA . HIS A 1 53 ? -10.328 59.045 10.916 1.00 30.12 80 HIS A CA 1
ATOM 399 C C . HIS A 1 53 ? -8.965 58.872 11.591 1.00 35.39 80 HIS A C 1
ATOM 400 O O . HIS A 1 53 ? -8.619 59.607 12.517 1.00 34.88 80 HIS A O 1
ATOM 407 N N . GLY A 1 54 ? -8.173 57.942 11.084 1.00 33.91 81 GLY A N 1
ATOM 408 C CA . GLY A 1 54 ? -6.832 57.750 11.611 1.00 35.23 81 GLY A CA 1
ATOM 409 C C . GLY A 1 54 ? -5.735 58.252 10.681 1.00 40.04 81 GLY A C 1
ATOM 410 O O . GLY A 1 54 ? -5.904 59.240 9.956 1.00 36.37 81 GLY A O 1
ATOM 411 N N . TRP A 1 55 ? -4.587 57.568 10.745 1.00 41.42 82 TRP A N 1
ATOM 412 C CA . TRP A 1 55 ? -3.393 57.788 9.945 1.00 43.72 82 TRP A CA 1
ATOM 413 C C . TRP A 1 55 ? -3.712 57.397 8.484 1.00 50.49 82 TRP A C 1
ATOM 414 O O . TRP A 1 55 ? -4.378 56.389 8.247 1.00 48.24 82 TRP A O 1
ATOM 425 N N . THR A 1 56 ? -3.305 58.244 7.523 1.00 50.25 83 THR A N 1
ATOM 426 C CA . THR A 1 56 ? -3.550 57.981 6.104 1.00 51.74 83 THR A CA 1
ATOM 427 C C . THR A 1 56 ? -2.284 58.278 5.340 1.00 58.97 83 THR A C 1
ATOM 428 O O . THR A 1 56 ? -1.851 59.427 5.259 1.00 58.83 83 THR A O 1
ATOM 432 N N . VAL A 1 57 ? -1.662 57.216 4.825 1.00 57.99 84 VAL A N 1
ATOM 433 C CA . VAL A 1 57 ? -0.402 57.272 4.085 1.00 58.96 84 VAL A CA 1
ATOM 434 C C . VAL A 1 57 ? -0.536 58.091 2.775 1.00 65.05 84 VAL A C 1
ATOM 435 O O . VAL A 1 57 ? 0.466 58.651 2.307 1.00 67.56 84 VAL A O 1
ATOM 439 N N . THR A 1 58 ? -1.786 58.246 2.265 1.00 59.27 85 THR A N 1
ATOM 440 C CA . THR A 1 58 ? -2.136 58.950 1.024 1.00 58.02 85 THR A CA 1
ATOM 441 C C . THR A 1 58 ? -2.716 60.352 1.224 1.00 61.27 85 THR A C 1
ATOM 442 O O . THR A 1 58 ? -2.871 61.092 0.241 1.00 61.87 85 THR A O 1
ATOM 446 N N . GLY A 1 59 ? -3.087 60.692 2.461 1.00 56.17 86 GLY A N 1
ATOM 447 C CA . GLY A 1 59 ? -3.662 62.000 2.784 1.00 54.86 86 GLY A CA 1
ATOM 448 C C . GLY A 1 59 ? -5.085 62.198 2.313 1.00 57.95 86 GLY A C 1
ATOM 449 O O . GLY A 1 59 ? -5.594 63.320 2.295 1.00 58.81 86 GLY A O 1
ATOM 450 N N . MET A 1 60 ? -5.737 61.118 1.922 1.00 53.61 87 MET A N 1
ATOM 451 C CA . MET A 1 60 ? -7.138 61.156 1.524 1.00 53.35 87 MET A CA 1
ATOM 452 C C . MET A 1 60 ? -7.923 60.118 2.334 1.00 53.53 87 MET A C 1
ATOM 453 O O . MET A 1 60 ? -7.321 59.241 2.950 1.00 51.41 87 MET A O 1
ATOM 458 N N . TYR A 1 61 ? -9.255 60.266 2.388 1.00 48.92 88 TYR A N 1
ATOM 459 C CA . TYR A 1 61 ? -10.159 59.370 3.103 1.00 46.67 88 TYR A CA 1
ATOM 460 C C . TYR A 1 61 ? -10.012 57.931 2.652 1.00 49.88 88 TYR A C 1
ATOM 461 O O . TYR A 1 61 ? -9.935 57.646 1.444 1.00 49.22 88 TYR A O 1
ATOM 470 N N . GLU A 1 62 ? -9.950 57.021 3.639 1.00 45.59 89 GLU A N 1
ATOM 471 C CA . GLU A 1 62 ? -9.911 55.581 3.399 1.00 44.57 89 GLU A CA 1
ATOM 472 C C . GLU A 1 62 ? -11.382 55.257 3.015 1.00 47.72 89 GLU A C 1
ATOM 473 O O . GLU A 1 62 ? -12.292 55.977 3.449 1.00 48.93 89 GLU A O 1
ATOM 479 N N . SER A 1 63 ? -11.613 54.233 2.170 1.00 41.53 90 SER A N 1
ATOM 480 C CA . SER A 1 63 ? -12.941 53.833 1.676 1.00 40.24 90 SER A CA 1
ATOM 481 C C . SER A 1 63 ? -14.011 53.419 2.760 1.00 40.72 90 SER A C 1
ATOM 482 O O . SER A 1 63 ? -15.172 53.193 2.394 1.00 39.41 90 SER A O 1
ATOM 485 N N . TRP A 1 64 ? -13.622 53.277 4.049 1.00 35.68 91 TRP A N 1
ATOM 486 C CA . TRP A 1 64 ? -14.547 52.918 5.140 1.00 35.25 91 TRP A CA 1
ATOM 487 C C . TRP A 1 64 ? -15.412 54.105 5.583 1.00 43.90 91 TRP A C 1
ATOM 488 O O . TRP A 1 64 ? -16.485 53.892 6.147 1.00 46.35 91 TRP A O 1
ATOM 499 N N . VAL A 1 65 ? -14.905 55.348 5.406 1.00 40.86 92 VAL A N 1
ATOM 500 C CA . VAL A 1 65 ? -15.563 56.602 5.794 1.00 40.62 92 VAL A CA 1
ATOM 501 C C . VAL A 1 65 ? -16.945 56.720 5.145 1.00 47.95 92 VAL A C 1
ATOM 502 O O . VAL A 1 65 ? -17.894 56.806 5.918 1.00 49.83 92 VAL A O 1
ATOM 506 N N . PRO A 1 66 ? -17.133 56.653 3.788 1.00 44.61 93 PRO A N 1
ATOM 507 C CA . PRO A 1 66 ? -18.503 56.759 3.240 1.00 44.48 93 PRO A CA 1
ATOM 508 C C . PRO A 1 66 ? -19.428 55.648 3.724 1.00 46.58 93 PRO A C 1
ATOM 509 O O . PRO A 1 66 ? -20.631 55.879 3.839 1.00 46.88 93 PRO A O 1
ATOM 513 N N . LYS A 1 67 ? -18.854 54.458 4.023 1.00 41.48 94 LYS A N 1
ATOM 514 C CA . LYS A 1 67 ? -19.539 53.245 4.511 1.00 39.71 94 LYS A CA 1
ATOM 515 C C . LYS A 1 67 ? -20.088 53.433 5.931 1.00 40.63 94 LYS A C 1
ATOM 516 O O . LYS A 1 67 ? -21.217 53.029 6.181 1.00 41.34 94 LYS A O 1
ATOM 522 N N . LEU A 1 68 ? -19.299 54.026 6.850 1.00 34.31 95 LEU A N 1
ATOM 523 C CA . LEU A 1 68 ? -19.740 54.265 8.224 1.00 33.09 95 LEU A CA 1
ATOM 524 C C . LEU A 1 68 ? -20.819 55.310 8.275 1.00 37.41 95 LEU A C 1
ATOM 525 O O . LEU A 1 68 ? -21.821 55.094 8.950 1.00 39.02 95 LEU A O 1
ATOM 530 N N . VAL A 1 69 ? -20.615 56.436 7.565 1.00 33.91 96 VAL A N 1
ATOM 531 C CA . VAL A 1 69 ? -21.535 57.579 7.427 1.00 33.14 96 VAL A CA 1
ATOM 532 C C . VAL A 1 69 ? -22.873 57.069 6.866 1.00 39.63 96 VAL A C 1
ATOM 533 O O . VAL A 1 69 ? -23.937 57.472 7.371 1.00 40.54 96 VAL A O 1
ATOM 537 N N . ALA A 1 70 ? -22.812 56.149 5.845 1.00 35.10 97 ALA A N 1
ATOM 538 C CA . ALA A 1 70 ? -24.006 55.521 5.251 1.00 34.50 97 ALA A CA 1
ATOM 539 C C . ALA A 1 70 ? -24.740 54.655 6.290 1.00 39.27 97 ALA A C 1
ATOM 540 O O . ALA A 1 70 ? -25.951 54.722 6.379 1.00 39.94 97 ALA A O 1
ATOM 542 N N . ALA A 1 71 ? -24.000 53.866 7.081 1.00 36.18 98 ALA A N 1
ATOM 543 C CA . ALA A 1 71 ? -24.583 53.001 8.097 1.00 36.17 98 ALA A CA 1
ATOM 544 C C . ALA A 1 71 ? -25.212 53.803 9.242 1.00 38.10 98 ALA A C 1
ATOM 545 O O . ALA A 1 71 ? -26.303 53.436 9.683 1.00 35.83 98 ALA A O 1
ATOM 547 N N . LEU A 1 72 ? -24.551 54.906 9.686 1.00 35.02 99 LEU A N 1
ATOM 548 C CA . LEU A 1 72 ? -25.062 55.792 10.753 1.00 35.56 99 LEU A CA 1
ATOM 549 C C . LEU A 1 72 ? -26.366 56.535 10.357 1.00 42.33 99 LEU A C 1
ATOM 550 O O . LEU A 1 72 ? -27.191 56.814 11.229 1.00 41.57 99 LEU A O 1
ATOM 555 N N . TYR A 1 73 ? -26.539 56.880 9.055 1.00 40.83 100 TYR A N 1
ATOM 556 C CA . TYR A 1 73 ? -27.757 57.539 8.565 1.00 40.17 100 TYR A CA 1
ATOM 557 C C . TYR A 1 73 ? -28.872 56.547 8.312 1.00 46.22 100 TYR A C 1
ATOM 558 O O . TYR A 1 73 ? -30.047 56.923 8.382 1.00 46.28 100 TYR A O 1
ATOM 567 N N . LYS A 1 74 ? -28.510 55.277 8.005 1.00 43.22 101 LYS A N 1
ATOM 568 C CA . LYS A 1 74 ? -29.473 54.198 7.794 1.00 43.41 101 LYS A CA 1
ATOM 569 C C . LYS A 1 74 ? -30.088 53.875 9.148 1.00 49.54 101 LYS A C 1
ATOM 570 O O . LYS A 1 74 ? -31.303 53.863 9.268 1.00 51.45 101 LYS A O 1
ATOM 576 N N . ARG A 1 75 ? -29.250 53.684 10.171 1.00 46.11 102 ARG A N 1
ATOM 577 C CA . ARG A 1 75 ? -29.662 53.404 11.536 1.00 46.30 102 ARG A CA 1
ATOM 578 C C . ARG A 1 75 ? -30.320 54.615 12.178 1.00 49.57 102 ARG A C 1
ATOM 579 O O . ARG A 1 75 ? -31.421 54.473 12.690 1.00 51.22 102 ARG A O 1
ATOM 587 N N . GLU A 1 76 ? -29.681 55.788 12.144 1.00 43.49 103 GLU A N 1
ATOM 588 C CA . GLU A 1 76 ? -30.251 57.018 12.714 1.00 42.58 103 GLU A CA 1
ATOM 589 C C . GLU A 1 76 ? -30.497 58.059 11.587 1.00 45.98 103 GLU A C 1
ATOM 590 O O . GLU A 1 76 ? -29.627 58.900 11.336 1.00 47.06 103 GLU A O 1
ATOM 596 N N . PRO A 1 77 ? -31.654 57.996 10.886 1.00 40.24 104 PRO A N 1
ATOM 597 C CA . PRO A 1 77 ? -31.894 58.910 9.739 1.00 39.90 104 PRO A CA 1
ATOM 598 C C . PRO A 1 77 ? -31.999 60.419 10.009 1.00 41.34 104 PRO A C 1
ATOM 599 O O . PRO A 1 77 ? -31.712 61.189 9.097 1.00 36.63 104 PRO A O 1
ATOM 603 N N . ASP A 1 78 ? -32.434 60.836 11.223 1.00 40.64 105 ASP A N 1
ATOM 604 C CA . ASP A 1 78 ? -32.602 62.260 11.561 1.00 40.46 105 ASP A CA 1
ATOM 605 C C . ASP A 1 78 ? -31.364 62.901 12.210 1.00 43.53 105 ASP A C 1
ATOM 606 O O . ASP A 1 78 ? -31.327 64.123 12.321 1.00 43.55 105 ASP A O 1
ATOM 611 N N . SER A 1 79 ? -30.335 62.098 12.568 1.00 40.13 106 SER A N 1
ATOM 612 C CA . SER A 1 79 ? -29.060 62.523 13.187 1.00 39.82 106 SER A CA 1
ATOM 613 C C . SER A 1 79 ? -28.144 63.344 12.267 1.00 44.01 106 SER A C 1
ATOM 614 O O . SER A 1 79 ? -28.393 63.483 11.076 1.00 42.53 106 SER A O 1
ATOM 617 N N . ASN A 1 80 ? -27.072 63.874 12.832 1.00 42.32 107 ASN A N 1
ATOM 618 C CA . ASN A 1 80 ? -26.065 64.645 12.111 1.00 40.70 107 ASN A CA 1
ATOM 619 C C . ASN A 1 80 ? -24.752 63.871 12.150 1.00 41.22 107 ASN A C 1
ATOM 620 O O . ASN A 1 80 ? -24.249 63.544 13.212 1.00 37.78 107 ASN A O 1
ATOM 625 N N . VAL A 1 81 ? -24.245 63.526 10.982 1.00 38.96 108 VAL A N 1
ATOM 626 C CA . VAL A 1 81 ? -22.975 62.837 10.874 1.00 38.00 108 VAL A CA 1
ATOM 627 C C . VAL A 1 81 ? -21.968 63.842 10.355 1.00 38.26 108 VAL A C 1
ATOM 628 O O . VAL A 1 81 ? -21.995 64.230 9.187 1.00 35.26 108 VAL A O 1
ATOM 632 N N . ILE A 1 82 ? -21.099 64.271 11.253 1.00 35.68 109 ILE A N 1
ATOM 633 C CA . ILE A 1 82 ? -20.008 65.188 10.977 1.00 35.97 109 ILE A CA 1
ATOM 634 C C . ILE A 1 82 ? -18.742 64.349 10.778 1.00 40.42 109 ILE A C 1
ATOM 635 O O . ILE A 1 82 ? -18.398 63.532 11.638 1.00 40.14 109 ILE A O 1
ATOM 640 N N . VAL A 1 83 ? -18.036 64.568 9.658 1.00 36.51 110 VAL A N 1
ATOM 641 C CA . VAL A 1 83 ? -16.759 63.909 9.417 1.00 35.36 110 VAL A CA 1
ATOM 642 C C . VAL A 1 83 ? -15.674 64.946 9.718 1.00 40.55 110 VAL A C 1
ATOM 643 O O . VAL A 1 83 ? -15.682 66.027 9.140 1.00 40.10 110 VAL A O 1
ATOM 647 N N . VAL A 1 84 ? -14.795 64.640 10.684 1.00 38.49 111 VAL A N 1
ATOM 648 C CA . VAL A 1 84 ? -13.651 65.478 11.057 1.00 36.68 111 VAL A CA 1
ATOM 649 C C . VAL A 1 84 ? -12.479 65.167 10.125 1.00 40.78 111 VAL A C 1
ATOM 650 O O . VAL A 1 84 ? -11.979 64.040 10.085 1.00 39.43 111 VAL A O 1
ATOM 654 N N . ASP A 1 85 ? -12.028 66.198 9.402 1.00 39.02 112 ASP A N 1
ATOM 655 C CA . ASP A 1 85 ? -10.908 66.174 8.463 1.00 37.41 112 ASP A CA 1
ATOM 656 C C . ASP A 1 85 ? -9.657 66.762 9.123 1.00 35.59 112 ASP A C 1
ATOM 657 O O . ASP A 1 85 ? -9.583 67.948 9.392 1.00 34.40 112 ASP A O 1
ATOM 662 N N . TRP A 1 86 ? -8.682 65.910 9.356 1.00 31.80 113 TRP A N 1
ATOM 663 C CA . TRP A 1 86 ? -7.357 66.217 9.881 1.00 31.56 113 TRP A CA 1
ATOM 664 C C . TRP A 1 86 ? -6.303 65.458 9.044 1.00 34.43 113 TRP A C 1
ATOM 665 O O . TRP A 1 86 ? -5.231 65.096 9.550 1.00 32.25 113 TRP A O 1
ATOM 676 N N . LEU A 1 87 ? -6.628 65.271 7.721 1.00 32.70 114 LEU A N 1
ATOM 677 C CA . LEU A 1 87 ? -5.860 64.538 6.707 1.00 32.88 114 LEU A CA 1
ATOM 678 C C . LEU A 1 87 ? -4.394 64.990 6.558 1.00 40.73 114 LEU A C 1
ATOM 679 O O . LEU A 1 87 ? -3.518 64.124 6.457 1.00 41.80 114 LEU A O 1
ATOM 684 N N . SER A 1 88 ? -4.112 66.323 6.543 1.00 38.03 115 SER A N 1
ATOM 685 C CA . SER A 1 88 ? -2.720 66.789 6.435 1.00 39.02 115 SER A CA 1
ATOM 686 C C . SER A 1 88 ? -1.936 66.383 7.677 1.00 47.14 115 SER A C 1
ATOM 687 O O . SER A 1 88 ? -0.786 65.950 7.555 1.00 48.93 115 SER A O 1
ATOM 690 N N . ARG A 1 89 ? -2.559 66.494 8.870 1.00 43.79 116 ARG A N 1
ATOM 691 C CA . ARG A 1 89 ? -1.891 66.070 10.098 1.00 43.82 116 ARG A CA 1
ATOM 692 C C . ARG A 1 89 ? -1.777 64.521 10.158 1.00 46.08 116 ARG A C 1
ATOM 693 O O . ARG A 1 89 ? -0.844 64.008 10.763 1.00 42.81 116 ARG A O 1
ATOM 701 N N . ALA A 1 90 ? -2.667 63.802 9.438 1.00 44.57 117 ALA A N 1
ATOM 702 C CA . ALA A 1 90 ? -2.720 62.337 9.406 1.00 45.75 117 ALA A CA 1
ATOM 703 C C . ALA A 1 90 ? -1.816 61.653 8.365 1.00 53.31 117 ALA A C 1
ATOM 704 O O . ALA A 1 90 ? -1.719 60.418 8.360 1.00 52.94 117 ALA A O 1
ATOM 706 N N . GLN A 1 91 ? -1.216 62.445 7.448 1.00 52.67 118 GLN A N 1
ATOM 707 C CA . GLN A 1 91 ? -0.332 61.997 6.355 1.00 52.07 118 GLN A CA 1
ATOM 708 C C . GLN A 1 91 ? 1.108 62.469 6.616 1.00 55.39 118 GLN A C 1
ATOM 709 O O . GLN A 1 91 ? 1.723 63.152 5.785 1.00 55.74 118 GLN A O 1
ATOM 715 N N . GLU A 1 92 ? 1.623 62.108 7.800 1.00 51.04 119 GLU A N 1
ATOM 716 C CA . GLU A 1 92 ? 2.967 62.436 8.256 1.00 51.09 119 GLU A CA 1
ATOM 717 C C . GLU A 1 92 ? 3.618 61.166 8.818 1.00 55.25 119 GLU A C 1
ATOM 718 O O . GLU A 1 92 ? 2.941 60.135 8.859 1.00 56.16 119 GLU A O 1
ATOM 724 N N . HIS A 1 93 ? 4.923 61.205 9.202 1.00 50.17 120 HIS A N 1
ATOM 725 C CA . HIS A 1 93 ? 5.610 60.054 9.812 1.00 49.44 120 HIS A CA 1
ATOM 726 C C . HIS A 1 93 ? 4.772 59.686 11.047 1.00 50.06 120 HIS A C 1
ATOM 727 O O . HIS A 1 93 ? 4.405 60.581 11.798 1.00 48.77 120 HIS A O 1
ATOM 734 N N . TYR A 1 94 ? 4.402 58.409 11.213 1.00 46.83 121 TYR A N 1
ATOM 735 C CA . TYR A 1 94 ? 3.511 57.971 12.301 1.00 46.52 121 TYR A CA 1
ATOM 736 C C . TYR A 1 94 ? 3.756 58.685 13.661 1.00 51.86 121 TYR A C 1
ATOM 737 O O . TYR A 1 94 ? 2.779 59.231 14.182 1.00 50.84 121 TYR A O 1
ATOM 746 N N . PRO A 1 95 ? 4.979 58.734 14.258 1.00 49.72 122 PRO A N 1
ATOM 747 C CA . PRO A 1 95 ? 5.117 59.409 15.570 1.00 49.04 122 PRO A CA 1
ATOM 748 C C . PRO A 1 95 ? 4.790 60.901 15.562 1.00 51.16 122 PRO A C 1
ATOM 749 O O . PRO A 1 95 ? 4.530 61.452 16.635 1.00 50.91 122 PRO A O 1
ATOM 753 N N . VAL A 1 96 ? 4.757 61.536 14.353 1.00 45.94 123 VAL A N 1
ATOM 754 C CA . VAL A 1 96 ? 4.421 62.960 14.148 1.00 45.54 123 VAL A CA 1
ATOM 755 C C . VAL A 1 96 ? 2.905 63.103 14.186 1.00 47.66 123 VAL A C 1
ATOM 756 O O . VAL A 1 96 ? 2.363 63.864 15.008 1.00 46.48 123 VAL A O 1
ATOM 760 N N . SER A 1 97 ? 2.226 62.320 13.310 1.00 41.95 124 SER A N 1
ATOM 761 C CA . SER A 1 97 ? 0.774 62.195 13.231 1.00 39.13 124 SER A CA 1
ATOM 762 C C . SER A 1 97 ? 0.164 61.812 14.614 1.00 39.92 124 SER A C 1
ATOM 763 O O . SER A 1 97 ? -0.861 62.372 14.974 1.00 39.03 124 SER A O 1
ATOM 766 N N . ALA A 1 98 ? 0.844 60.944 15.409 1.00 33.31 125 ALA A N 1
ATOM 767 C CA . ALA A 1 98 ? 0.408 60.506 16.729 1.00 31.94 125 ALA A CA 1
ATOM 768 C C . ALA A 1 98 ? 0.489 61.589 17.754 1.00 34.55 125 ALA A C 1
ATOM 769 O O . ALA A 1 98 ? -0.247 61.539 18.739 1.00 33.89 125 ALA A O 1
ATOM 771 N N . GLY A 1 99 ? 1.398 62.543 17.539 1.00 32.38 126 GLY A N 1
ATOM 772 C CA . GLY A 1 99 ? 1.546 63.730 18.374 1.00 31.37 126 GLY A CA 1
ATOM 773 C C . GLY A 1 99 ? 0.481 64.769 18.051 1.00 35.27 126 GLY A C 1
ATOM 774 O O . GLY A 1 99 ? 0.022 65.486 18.944 1.00 35.71 126 GLY A O 1
ATOM 775 N N . TYR A 1 100 ? 0.065 64.834 16.776 1.00 32.17 127 TYR A N 1
ATOM 776 C CA . TYR A 1 100 ? -0.986 65.723 16.279 1.00 34.70 127 TYR A CA 1
ATOM 777 C C . TYR A 1 100 ? -2.410 65.445 16.829 1.00 38.85 127 TYR A C 1
ATOM 778 O O . TYR A 1 100 ? -3.293 66.297 16.687 1.00 38.86 127 TYR A O 1
ATOM 787 N N . THR A 1 101 ? -2.634 64.281 17.472 1.00 34.44 128 THR A N 1
ATOM 788 C CA . THR A 1 101 ? -3.931 63.934 18.050 1.00 33.80 128 THR A CA 1
ATOM 789 C C . THR A 1 101 ? -4.302 64.874 19.178 1.00 39.32 128 THR A C 1
ATOM 790 O O . THR A 1 101 ? -5.496 65.087 19.441 1.00 39.35 128 THR A O 1
ATOM 794 N N . LYS A 1 102 ? -3.279 65.446 19.846 1.00 37.93 129 LYS A N 1
ATOM 795 C CA . LYS A 1 102 ? -3.485 66.458 20.893 1.00 38.92 129 LYS A CA 1
ATOM 796 C C . LYS A 1 102 ? -4.041 67.752 20.282 1.00 45.48 129 LYS A C 1
ATOM 797 O O . LYS A 1 102 ? -4.949 68.326 20.852 1.00 47.40 129 LYS A O 1
ATOM 803 N N . LEU A 1 103 ? -3.549 68.189 19.105 1.00 42.45 130 LEU A N 1
ATOM 804 C CA . LEU A 1 103 ? -4.048 69.410 18.452 1.00 41.90 130 LEU A CA 1
ATOM 805 C C . LEU A 1 103 ? -5.434 69.177 17.823 1.00 43.73 130 LEU A C 1
ATOM 806 O O . LEU A 1 103 ? -6.333 70.009 17.978 1.00 41.65 130 LEU A O 1
ATOM 811 N N . VAL A 1 104 ? -5.610 68.031 17.139 1.00 39.71 131 VAL A N 1
ATOM 812 C CA . VAL A 1 104 ? -6.903 67.650 16.546 1.00 39.52 131 VAL A CA 1
ATOM 813 C C . VAL A 1 104 ? -7.979 67.541 17.659 1.00 40.42 131 VAL A C 1
ATOM 814 O O . VAL A 1 104 ? -9.094 68.031 17.468 1.00 39.43 131 VAL A O 1
ATOM 818 N N . GLY A 1 105 ? -7.590 66.983 18.813 1.00 34.82 132 GLY A N 1
ATOM 819 C CA . GLY A 1 105 ? -8.412 66.862 20.004 1.00 33.45 132 GLY A CA 1
ATOM 820 C C . GLY A 1 105 ? -8.860 68.215 20.506 1.00 37.33 132 GLY A C 1
ATOM 821 O O . GLY A 1 105 ? -10.041 68.412 20.785 1.00 39.88 132 GLY A O 1
ATOM 822 N N . GLN A 1 106 ? -7.948 69.168 20.550 1.00 33.65 133 GLN A N 1
ATOM 823 C CA . GLN A 1 106 ? -8.193 70.565 20.931 1.00 34.12 133 GLN A CA 1
ATOM 824 C C . GLN A 1 106 ? -9.177 71.274 19.965 1.00 38.52 133 GLN A C 1
ATOM 825 O O . GLN A 1 106 ? -10.089 71.993 20.410 1.00 37.10 133 GLN A O 1
ATOM 831 N N . ASP A 1 107 ? -8.984 71.056 18.646 1.00 36.22 134 ASP A N 1
ATOM 832 C CA . ASP A 1 107 ? -9.829 71.590 17.574 1.00 36.55 134 ASP A CA 1
ATOM 833 C C . ASP A 1 107 ? -11.245 71.017 17.678 1.00 41.35 134 ASP A C 1
ATOM 834 O O . ASP A 1 107 ? -12.215 71.752 17.472 1.00 40.40 134 ASP A O 1
ATOM 839 N N . VAL A 1 108 ? -11.357 69.697 17.996 1.00 38.01 135 VAL A N 1
ATOM 840 C CA . VAL A 1 108 ? -12.640 69.008 18.138 1.00 37.08 135 VAL A CA 1
ATOM 841 C C . VAL A 1 108 ? -13.358 69.543 19.373 1.00 41.48 135 VAL A C 1
ATOM 842 O O . VAL A 1 108 ? -14.519 69.935 19.257 1.00 43.40 135 VAL A O 1
ATOM 846 N N . ALA A 1 109 ? -12.675 69.611 20.533 1.00 36.95 136 ALA A N 1
ATOM 847 C CA . ALA A 1 109 ? -13.248 70.155 21.777 1.00 36.04 136 ALA A CA 1
ATOM 848 C C . ALA A 1 109 ? -13.725 71.617 21.598 1.00 42.37 136 ALA A C 1
ATOM 849 O O . ALA A 1 109 ? -14.853 71.916 21.988 1.00 43.42 136 ALA A O 1
ATOM 851 N N . ARG A 1 110 ? -12.902 72.508 20.962 1.00 39.08 137 ARG A N 1
ATOM 852 C CA . ARG A 1 110 ? -13.250 73.925 20.717 1.00 37.86 137 ARG A CA 1
ATOM 853 C C . ARG A 1 110 ? -14.463 74.056 19.828 1.00 41.43 137 ARG A C 1
ATOM 854 O O . ARG A 1 110 ? -15.260 74.974 20.027 1.00 42.35 137 ARG A O 1
ATOM 862 N N . PHE A 1 111 ? -14.613 73.145 18.847 1.00 36.52 138 PHE A N 1
ATOM 863 C CA . PHE A 1 111 ? -15.777 73.112 17.967 1.00 35.02 138 PHE A CA 1
ATOM 864 C C . PHE A 1 111 ? -17.002 72.673 18.744 1.00 40.68 138 PHE A C 1
ATOM 865 O O . PHE A 1 111 ? -18.062 73.243 18.530 1.00 39.14 138 PHE A O 1
ATOM 873 N N . ILE A 1 112 ? -16.878 71.615 19.618 1.00 39.89 139 ILE A N 1
ATOM 874 C CA . ILE A 1 112 ? -17.995 71.081 20.426 1.00 39.32 139 ILE A CA 1
ATOM 875 C C . ILE A 1 112 ? -18.505 72.162 21.429 1.00 43.99 139 ILE A C 1
ATOM 876 O O . ILE A 1 112 ? -19.712 72.322 21.612 1.00 44.59 139 ILE A O 1
ATOM 881 N N . ASN A 1 113 ? -17.567 72.900 22.041 1.00 40.46 140 ASN A N 1
ATOM 882 C CA . ASN A 1 113 ? -17.779 74.016 22.955 1.00 40.60 140 ASN A CA 1
ATOM 883 C C . ASN A 1 113 ? -18.401 75.224 22.243 1.00 47.18 140 ASN A C 1
ATOM 884 O O . ASN A 1 113 ? -19.252 75.904 22.830 1.00 47.99 140 ASN A O 1
ATOM 889 N N . TRP A 1 114 ? -18.006 75.488 20.984 1.00 43.50 141 TRP A N 1
ATOM 890 C CA . TRP A 1 114 ? -18.599 76.581 20.228 1.00 44.52 141 TRP A CA 1
ATOM 891 C C . TRP A 1 114 ? -20.072 76.271 19.933 1.00 50.07 141 TRP A C 1
ATOM 892 O O . TRP A 1 114 ? -20.905 77.165 20.046 1.00 52.41 141 TRP A O 1
ATOM 903 N N . MET A 1 115 ? -20.402 75.002 19.621 1.00 43.03 142 MET A N 1
ATOM 904 C CA . MET A 1 115 ? -21.767 74.551 19.363 1.00 40.76 142 MET A CA 1
ATOM 905 C C . MET A 1 115 ? -22.637 74.639 20.605 1.00 42.76 142 MET A C 1
ATOM 906 O O . MET A 1 115 ? -23.833 74.924 20.503 1.00 42.41 142 MET A O 1
ATOM 911 N N . GLU A 1 116 ? -22.044 74.354 21.773 1.00 39.57 143 GLU A N 1
ATOM 912 C CA . GLU A 1 116 ? -22.709 74.401 23.075 1.00 39.24 143 GLU A CA 1
ATOM 913 C C . GLU A 1 116 ? -22.990 75.845 23.398 1.00 44.93 143 GLU A C 1
ATOM 914 O O . GLU A 1 116 ? -24.125 76.183 23.704 1.00 45.15 143 GLU A O 1
ATOM 920 N N . GLU A 1 117 ? -21.954 76.697 23.323 1.00 44.39 144 GLU A N 1
ATOM 921 C CA . GLU A 1 117 ? -22.040 78.123 23.622 1.00 45.66 144 GLU A CA 1
ATOM 922 C C . GLU A 1 117 ? -22.959 78.912 22.651 1.00 51.46 144 GLU A C 1
ATOM 923 O O . GLU A 1 117 ? -23.877 79.598 23.118 1.00 53.16 144 GLU A O 1
ATOM 929 N N . GLU A 1 118 ? -22.743 78.772 21.326 1.00 45.14 145 GLU A N 1
ATOM 930 C CA . GLU A 1 118 ? -23.481 79.486 20.296 1.00 44.28 145 GLU A CA 1
ATOM 931 C C . GLU A 1 118 ? -24.932 79.051 20.123 1.00 47.98 145 GLU A C 1
ATOM 932 O O . GLU A 1 118 ? -25.761 79.912 19.857 1.00 49.46 145 GLU A O 1
ATOM 938 N N . PHE A 1 119 ? -25.249 77.757 20.224 1.00 43.10 146 PHE A N 1
ATOM 939 C CA . PHE A 1 119 ? -26.618 77.266 19.995 1.00 42.69 146 PHE A CA 1
ATOM 940 C C . PHE A 1 119 ? -27.225 76.467 21.141 1.00 48.94 146 PHE A C 1
ATOM 941 O O . PHE A 1 119 ? -28.273 75.825 20.952 1.00 49.20 146 PHE A O 1
ATOM 949 N N . ASN A 1 120 ? -26.547 76.444 22.304 1.00 46.39 147 ASN A N 1
ATOM 950 C CA . ASN A 1 120 ? -26.956 75.684 23.494 1.00 46.22 147 ASN A CA 1
ATOM 951 C C . ASN A 1 120 ? -27.224 74.194 23.190 1.00 46.91 147 ASN A C 1
ATOM 952 O O . ASN A 1 120 ? -28.054 73.530 23.833 1.00 47.34 147 ASN A O 1
ATOM 957 N N . TYR A 1 121 ? -26.471 73.677 22.218 1.00 40.94 148 TYR A N 1
ATOM 958 C CA . TYR A 1 121 ? -26.509 72.289 21.801 1.00 39.40 148 TYR A CA 1
ATOM 959 C C . TYR A 1 121 ? -25.998 71.386 22.958 1.00 44.16 148 TYR A C 1
ATOM 960 O O . TYR A 1 121 ? -24.955 71.669 23.549 1.00 41.65 148 TYR A O 1
ATOM 969 N N . PRO A 1 122 ? -26.752 70.341 23.355 1.00 43.48 149 PRO A N 1
ATOM 970 C CA . PRO A 1 122 ? -26.280 69.502 24.467 1.00 43.47 149 PRO A CA 1
ATOM 971 C C . PRO A 1 122 ? -25.217 68.490 24.036 1.00 47.36 149 PRO A C 1
ATOM 972 O O . PRO A 1 122 ? -25.372 67.783 23.045 1.00 46.24 149 PRO A O 1
ATOM 976 N N . LEU A 1 123 ? -24.140 68.431 24.811 1.00 44.46 150 LEU A N 1
ATOM 977 C CA . LEU A 1 123 ? -23.000 67.538 24.645 1.00 44.32 150 LEU A CA 1
ATOM 978 C C . LEU A 1 123 ? -23.366 66.098 25.016 1.00 48.50 150 LEU A C 1
ATOM 979 O O . LEU A 1 123 ? -22.663 65.151 24.626 1.00 47.42 150 LEU A O 1
ATOM 984 N N . ASP A 1 124 ? -24.510 65.940 25.719 1.00 45.40 151 ASP A N 1
ATOM 985 C CA . ASP A 1 124 ? -25.113 64.653 26.075 1.00 45.80 151 ASP A CA 1
ATOM 986 C C . ASP A 1 124 ? -25.751 63.998 24.812 1.00 47.91 151 ASP A C 1
ATOM 987 O O . ASP A 1 124 ? -26.101 62.819 24.843 1.00 48.23 151 ASP A O 1
ATOM 992 N N . ASN A 1 125 ? -25.867 64.768 23.704 1.00 41.75 152 ASN A N 1
ATOM 993 C CA . ASN A 1 125 ? -26.342 64.342 22.383 1.00 40.65 152 ASN A CA 1
ATOM 994 C C . ASN A 1 125 ? -25.141 64.070 21.390 1.00 42.93 152 ASN A C 1
ATOM 995 O O . ASN A 1 125 ? -25.333 63.922 20.173 1.00 41.69 152 ASN A O 1
ATOM 1000 N N . VAL A 1 126 ? -23.904 64.015 21.922 1.00 38.12 153 VAL A N 1
ATOM 1001 C CA . VAL A 1 126 ? -22.698 63.844 21.110 1.00 36.44 153 VAL A CA 1
ATOM 1002 C C . VAL A 1 126 ? -22.020 62.489 21.368 1.00 38.09 153 VAL A C 1
ATOM 1003 O O . VAL A 1 126 ? -21.658 62.162 22.504 1.00 40.05 153 VAL A O 1
ATOM 1007 N N . HIS A 1 127 ? -21.822 61.738 20.278 1.00 29.20 154 HIS A N 1
ATOM 1008 C CA . HIS A 1 127 ? -21.183 60.463 20.207 1.00 27.11 154 HIS A CA 1
ATOM 1009 C C . HIS A 1 127 ? -20.003 60.628 19.206 1.00 34.14 154 HIS A C 1
ATOM 1010 O O . HIS A 1 127 ? -20.216 60.877 18.011 1.00 32.69 154 HIS A O 1
ATOM 1017 N N . LEU A 1 128 ? -18.764 60.495 19.729 1.00 30.96 155 LEU A N 1
ATOM 1018 C CA . LEU A 1 128 ? -17.494 60.604 19.004 1.00 29.97 155 LEU A CA 1
ATOM 1019 C C . LEU A 1 128 ? -17.057 59.208 18.601 1.00 36.15 155 LEU A C 1
ATOM 1020 O O . LEU A 1 128 ? -17.059 58.303 19.434 1.00 35.87 155 LEU A O 1
ATOM 1025 N N . LEU A 1 129 ? -16.749 59.012 17.309 1.00 33.51 156 LEU A N 1
ATOM 1026 C CA . LEU A 1 129 ? -16.319 57.708 16.813 1.00 33.06 156 LEU A CA 1
ATOM 1027 C C . LEU A 1 129 ? -14.980 57.919 16.191 1.00 37.80 156 LEU A C 1
ATOM 1028 O O . LEU A 1 129 ? -14.887 58.509 15.111 1.00 36.15 156 LEU A O 1
ATOM 1033 N N . GLY A 1 130 ? -13.952 57.508 16.920 1.00 35.15 157 GLY A N 1
ATOM 1034 C CA . GLY A 1 130 ? -12.581 57.639 16.471 1.00 35.72 157 GLY A CA 1
ATOM 1035 C C . GLY A 1 130 ? -11.916 56.321 16.129 1.00 40.03 157 GLY A C 1
ATOM 1036 O O . GLY A 1 130 ? -11.936 55.366 16.912 1.00 39.07 157 GLY A O 1
ATOM 1037 N N . TYR A 1 131 ? -11.253 56.315 14.984 1.00 36.02 158 TYR A N 1
ATOM 1038 C CA . TYR A 1 131 ? -10.565 55.157 14.454 1.00 34.39 158 TYR A CA 1
ATOM 1039 C C . TYR A 1 131 ? -9.072 55.321 14.601 1.00 38.37 158 TYR A C 1
ATOM 1040 O O . TYR A 1 131 ? -8.531 56.327 14.134 1.00 38.36 158 TYR A O 1
ATOM 1049 N N . SER A 1 132 ? -8.403 54.311 15.228 1.00 33.96 159 SER A N 1
ATOM 1050 C CA . SER A 1 132 ? -6.955 54.236 15.379 1.00 33.40 159 SER A CA 1
ATOM 1051 C C . SER A 1 132 ? -6.405 55.459 16.130 1.00 39.76 159 SER A C 1
ATOM 1052 O O . SER A 1 132 ? -6.569 55.541 17.354 1.00 40.31 159 SER A O 1
ATOM 1055 N N . LEU A 1 133 ? -5.786 56.435 15.401 1.00 36.89 160 LEU A N 1
ATOM 1056 C CA . LEU A 1 133 ? -5.291 57.701 15.978 1.00 35.56 160 LEU A CA 1
ATOM 1057 C C . LEU A 1 133 ? -6.452 58.606 16.375 1.00 39.17 160 LEU A C 1
ATOM 1058 O O . LEU A 1 133 ? -6.316 59.387 17.315 1.00 38.80 160 LEU A O 1
ATOM 1063 N N . GLY A 1 134 ? -7.563 58.485 15.640 1.00 35.29 161 GLY A N 1
ATOM 1064 C CA . GLY A 1 134 ? -8.800 59.220 15.853 1.00 35.69 161 GLY A CA 1
ATOM 1065 C C . GLY A 1 134 ? -9.496 58.937 17.169 1.00 40.34 161 GLY A C 1
ATOM 1066 O O . GLY A 1 134 ? -10.203 59.813 17.672 1.00 40.62 161 GLY A O 1
ATOM 1067 N N . ALA A 1 135 ? -9.328 57.708 17.731 1.00 36.00 162 ALA A N 1
ATOM 1068 C CA . ALA A 1 135 ? -9.894 57.314 19.030 1.00 35.06 162 ALA A CA 1
ATOM 1069 C C . ALA A 1 135 ? -9.160 58.081 20.134 1.00 39.61 162 ALA A C 1
ATOM 1070 O O . ALA A 1 135 ? -9.779 58.578 21.062 1.00 41.18 162 ALA A O 1
ATOM 1072 N N . HIS A 1 136 ? -7.849 58.260 19.973 1.00 35.55 163 HIS A N 1
ATOM 1073 C CA . HIS A 1 136 ? -7.003 59.019 20.879 1.00 34.08 163 HIS A CA 1
ATOM 1074 C C . HIS A 1 136 ? -7.313 60.480 20.804 1.00 39.43 163 HIS A C 1
ATOM 1075 O O . HIS A 1 136 ? -7.425 61.131 21.853 1.00 41.52 163 HIS A O 1
ATOM 1082 N N . ALA A 1 137 ? -7.506 61.000 19.578 1.00 34.05 164 ALA A N 1
ATOM 1083 C CA . ALA A 1 137 ? -7.869 62.400 19.391 1.00 32.65 164 ALA A CA 1
ATOM 1084 C C . ALA A 1 137 ? -9.295 62.623 19.907 1.00 38.11 164 ALA A C 1
ATOM 1085 O O . ALA A 1 137 ? -9.544 63.685 20.467 1.00 41.50 164 ALA A O 1
ATOM 1087 N N . ALA A 1 138 ? -10.225 61.613 19.763 1.00 32.99 165 ALA A N 1
ATOM 1088 C CA . ALA A 1 138 ? -11.611 61.661 20.285 1.00 31.79 165 ALA A CA 1
ATOM 1089 C C . ALA A 1 138 ? -11.560 61.765 21.815 1.00 37.95 165 ALA A C 1
ATOM 1090 O O . ALA A 1 138 ? -12.227 62.612 22.391 1.00 38.45 165 ALA A O 1
ATOM 1092 N N . GLY A 1 139 ? -10.715 60.952 22.436 1.00 36.27 166 GLY A N 1
ATOM 1093 C CA . GLY A 1 139 ? -10.480 60.959 23.875 1.00 37.06 166 GLY A CA 1
ATOM 1094 C C . GLY A 1 139 ? -9.875 62.258 24.363 1.00 40.98 166 GLY A C 1
ATOM 1095 O O . GLY A 1 139 ? -10.369 62.821 25.343 1.00 40.96 166 GLY A O 1
ATOM 1096 N N . ILE A 1 140 ? -8.860 62.801 23.637 1.00 37.91 167 ILE A N 1
ATOM 1097 C CA . ILE A 1 140 ? -8.253 64.117 23.976 1.00 37.35 167 ILE A CA 1
ATOM 1098 C C . ILE A 1 140 ? -9.338 65.217 23.929 1.00 42.96 167 ILE A C 1
ATOM 1099 O O . ILE A 1 140 ? -9.497 65.964 24.901 1.00 43.64 167 ILE A O 1
ATOM 1104 N N . ALA A 1 141 ? -10.145 65.235 22.842 1.00 38.01 168 ALA A N 1
ATOM 1105 C CA . ALA A 1 141 ? -11.280 66.130 22.668 1.00 36.41 168 ALA A CA 1
ATOM 1106 C C . ALA A 1 141 ? -12.240 66.035 23.870 1.00 43.34 168 ALA A C 1
ATOM 1107 O O . ALA A 1 141 ? -12.525 67.055 24.492 1.00 42.51 168 ALA A O 1
ATOM 1109 N N . GLY A 1 142 ? -12.671 64.812 24.212 1.00 43.11 169 GLY A N 1
ATOM 1110 C CA . GLY A 1 142 ? -13.591 64.533 25.312 1.00 43.40 169 GLY A CA 1
ATOM 1111 C C . GLY A 1 142 ? -13.161 65.090 26.660 1.00 48.32 169 GLY A C 1
ATOM 1112 O O . GLY A 1 142 ? -14.001 65.534 27.446 1.00 47.78 169 GLY A O 1
ATOM 1113 N N . SER A 1 143 ? -11.848 65.098 26.913 1.00 45.38 170 SER A N 1
ATOM 1114 C CA . SER A 1 143 ? -11.198 65.615 28.119 1.00 44.52 170 SER A CA 1
ATOM 1115 C C . SER A 1 143 ? -11.149 67.162 28.194 1.00 48.11 170 SER A C 1
ATOM 1116 O O . SER A 1 143 ? -10.815 67.706 29.252 1.00 47.87 170 SER A O 1
ATOM 1119 N N . LEU A 1 144 ? -11.439 67.863 27.062 1.00 44.20 171 LEU A N 1
ATOM 1120 C CA . LEU A 1 144 ? -11.356 69.323 26.928 1.00 42.77 171 LEU A CA 1
ATOM 1121 C C . LEU A 1 144 ? -12.685 70.018 26.698 1.00 49.30 171 LEU A C 1
ATOM 1122 O O . LEU A 1 144 ? -12.726 71.252 26.526 1.00 49.80 171 LEU A O 1
ATOM 1127 N N . THR A 1 145 ? -13.782 69.247 26.709 1.00 45.72 172 THR A N 1
ATOM 1128 C CA . THR A 1 145 ? -15.118 69.812 26.578 1.00 45.15 172 THR A CA 1
ATOM 1129 C C . THR A 1 145 ? -15.514 70.438 27.936 1.00 50.95 172 THR A C 1
ATOM 1130 O O . THR A 1 145 ? -15.061 69.979 28.999 1.00 48.80 172 THR A O 1
ATOM 1134 N N . ASN A 1 146 ? -16.351 71.502 27.889 1.00 49.83 173 ASN A N 1
ATOM 1135 C CA . ASN A 1 146 ? -16.847 72.223 29.074 1.00 49.04 173 ASN A CA 1
ATOM 1136 C C . ASN A 1 146 ? -17.705 71.287 29.957 1.00 52.75 173 ASN A C 1
ATOM 1137 O O . ASN A 1 146 ? -17.683 71.392 31.194 1.00 53.09 173 ASN A O 1
ATOM 1142 N N . LYS A 1 147 ? -18.429 70.358 29.298 1.00 47.25 174 LYS A N 1
ATOM 1143 C CA . LYS A 1 147 ? -19.243 69.296 29.892 1.00 46.78 174 LYS A CA 1
ATOM 1144 C C . LYS A 1 147 ? -18.881 68.020 29.156 1.00 49.82 174 LYS A C 1
ATOM 1145 O O . LYS A 1 147 ? -18.448 68.094 28.010 1.00 51.16 174 LYS A O 1
ATOM 1151 N N . LYS A 1 148 ? -18.974 66.865 29.820 1.00 43.76 175 LYS A N 1
ATOM 1152 C CA . LYS A 1 148 ? -18.624 65.570 29.217 1.00 42.20 175 LYS A CA 1
ATOM 1153 C C . LYS A 1 148 ? -19.503 65.236 28.027 1.00 44.51 175 LYS A C 1
ATOM 1154 O O . LYS A 1 148 ? -20.689 65.576 28.035 1.00 43.49 175 LYS A O 1
ATOM 1160 N N . VAL A 1 149 ? -18.923 64.559 27.008 1.00 38.57 176 VAL A N 1
ATOM 1161 C CA . VAL A 1 149 ? -19.735 64.086 25.890 1.00 36.79 176 VAL A CA 1
ATOM 1162 C C . VAL A 1 149 ? -20.406 62.799 26.343 1.00 40.50 176 VAL A C 1
ATOM 1163 O O . VAL A 1 149 ? -19.915 62.126 27.252 1.00 40.72 176 VAL A O 1
ATOM 1167 N N . ASN A 1 150 ? -21.519 62.446 25.721 1.00 36.95 177 ASN A N 1
ATOM 1168 C CA . ASN A 1 150 ? -22.242 61.244 26.090 1.00 36.23 177 ASN A CA 1
ATOM 1169 C C . ASN A 1 150 ? -21.448 59.973 25.794 1.00 38.81 177 ASN A C 1
ATOM 1170 O O . ASN A 1 150 ? -21.362 59.097 26.661 1.00 38.03 177 ASN A O 1
ATOM 1175 N N . ARG A 1 151 ? -20.900 59.854 24.565 1.00 34.57 178 ARG A N 1
ATOM 1176 C CA . ARG A 1 151 ? -20.221 58.625 24.166 1.00 34.93 178 ARG A CA 1
ATOM 1177 C C . ARG A 1 151 ? -18.994 58.845 23.289 1.00 43.19 178 ARG A C 1
ATOM 1178 O O . ARG A 1 151 ? -18.876 59.851 22.600 1.00 45.51 178 ARG A O 1
ATOM 1186 N N . ILE A 1 152 ? -18.055 57.907 23.375 1.00 39.01 179 ILE A N 1
ATOM 1187 C CA . ILE A 1 152 ? -16.869 57.803 22.542 1.00 37.68 179 ILE A CA 1
ATOM 1188 C C . ILE A 1 152 ? -16.787 56.340 22.255 1.00 38.27 179 ILE A C 1
ATOM 1189 O O . ILE A 1 152 ? -16.858 55.527 23.183 1.00 38.26 179 ILE A O 1
ATOM 1194 N N . THR A 1 153 ? -16.630 56.009 20.982 1.00 31.79 180 THR A N 1
ATOM 1195 C CA . THR A 1 153 ? -16.393 54.663 20.542 1.00 31.10 180 THR A CA 1
ATOM 1196 C C . THR A 1 153 ? -15.021 54.648 19.937 1.00 35.36 180 THR A C 1
ATOM 1197 O O . THR A 1 153 ? -14.776 55.359 18.962 1.00 37.73 180 THR A O 1
ATOM 1201 N N . GLY A 1 154 ? -14.129 53.887 20.556 1.00 29.46 181 GLY A N 1
ATOM 1202 C CA . GLY A 1 154 ? -12.768 53.663 20.092 1.00 29.24 181 GLY A CA 1
ATOM 1203 C C . GLY A 1 154 ? -12.729 52.446 19.198 1.00 34.15 181 GLY A C 1
ATOM 1204 O O . GLY A 1 154 ? -13.029 51.354 19.666 1.00 35.60 181 GLY A O 1
ATOM 1205 N N . LEU A 1 155 ? -12.455 52.633 17.896 1.00 30.97 182 LEU A N 1
ATOM 1206 C CA . LEU A 1 155 ? -12.405 51.562 16.907 1.00 32.41 182 LEU A CA 1
ATOM 1207 C C . LEU A 1 155 ? -10.961 51.215 16.655 1.00 40.63 182 LEU A C 1
ATOM 1208 O O . LEU A 1 155 ? -10.289 51.864 15.834 1.00 39.52 182 LEU A O 1
ATOM 1213 N N . ASP A 1 156 ? -10.476 50.173 17.407 1.00 37.80 183 ASP A N 1
ATOM 1214 C CA . ASP A 1 156 ? -9.099 49.674 17.487 1.00 36.91 183 ASP A CA 1
ATOM 1215 C C . ASP A 1 156 ? -8.120 50.842 17.613 1.00 44.98 183 ASP A C 1
ATOM 1216 O O . ASP A 1 156 ? -7.377 51.118 16.660 1.00 45.68 183 ASP A O 1
ATOM 1221 N N . PRO A 1 157 ? -8.112 51.571 18.765 1.00 40.89 184 PRO A N 1
ATOM 1222 C CA . PRO A 1 157 ? -7.202 52.704 18.887 1.00 40.87 184 PRO A CA 1
ATOM 1223 C C . PRO A 1 157 ? -5.759 52.294 18.635 1.00 44.24 184 PRO A C 1
ATOM 1224 O O . PRO A 1 157 ? -5.400 51.146 18.885 1.00 43.19 184 PRO A O 1
ATOM 1228 N N . ALA A 1 158 ? -4.960 53.220 18.078 1.00 40.20 185 ALA A N 1
ATOM 1229 C CA . ALA A 1 158 ? -3.544 53.015 17.784 1.00 38.83 185 ALA A CA 1
ATOM 1230 C C . ALA A 1 158 ? -2.774 52.629 19.067 1.00 39.24 185 ALA A C 1
ATOM 1231 O O . ALA A 1 158 ? -3.119 53.087 20.156 1.00 37.33 185 ALA A O 1
ATOM 1233 N N . GLY A 1 159 ? -1.797 51.740 18.923 1.00 35.82 186 GLY A N 1
ATOM 1234 C CA . GLY A 1 159 ? -0.980 51.256 20.033 1.00 36.84 186 GLY A CA 1
ATOM 1235 C C . GLY A 1 159 ? 0.402 51.884 20.191 1.00 44.89 186 GLY A C 1
ATOM 1236 O O . GLY A 1 159 ? 0.769 52.280 21.308 1.00 44.89 186 GLY A O 1
ATOM 1237 N N . PRO A 1 160 ? 1.241 51.980 19.123 1.00 42.10 187 PRO A N 1
ATOM 1238 C CA . PRO A 1 160 ? 2.560 52.585 19.320 1.00 42.01 187 PRO A CA 1
ATOM 1239 C C . PRO A 1 160 ? 2.450 54.046 19.732 1.00 46.59 187 PRO A C 1
ATOM 1240 O O . PRO A 1 160 ? 1.790 54.863 19.072 1.00 45.27 187 PRO A O 1
ATOM 1244 N N . ASN A 1 161 ? 3.081 54.338 20.882 1.00 43.64 188 ASN A N 1
ATOM 1245 C CA . ASN A 1 161 ? 3.178 55.636 21.564 1.00 43.23 188 ASN A CA 1
ATOM 1246 C C . ASN A 1 161 ? 2.004 55.877 22.479 1.00 44.93 188 ASN A C 1
ATOM 1247 O O . ASN A 1 161 ? 2.011 56.870 23.214 1.00 43.59 188 ASN A O 1
ATOM 1252 N N . PHE A 1 162 ? 1.010 54.962 22.463 1.00 39.65 189 PHE A N 1
ATOM 1253 C CA . PHE A 1 162 ? -0.146 55.086 23.332 1.00 39.01 189 PHE A CA 1
ATOM 1254 C C . PHE A 1 162 ? -0.221 54.000 24.363 1.00 47.66 189 PHE A C 1
ATOM 1255 O O . PHE A 1 162 ? -0.888 54.176 25.388 1.00 49.04 189 PHE A O 1
ATOM 1263 N N . GLU A 1 163 ? 0.483 52.887 24.120 1.00 45.87 190 GLU A N 1
ATOM 1264 C CA . GLU A 1 163 ? 0.499 51.762 25.037 1.00 47.22 190 GLU A CA 1
ATOM 1265 C C . GLU A 1 163 ? 0.963 52.141 26.451 1.00 51.89 190 GLU A C 1
ATOM 1266 O O . GLU A 1 163 ? 0.405 51.631 27.416 1.00 51.45 190 GLU A O 1
ATOM 1272 N N . TYR A 1 164 ? 1.972 53.023 26.568 1.00 48.57 191 TYR A N 1
ATOM 1273 C CA . TYR A 1 164 ? 2.490 53.411 27.878 1.00 48.41 191 TYR A CA 1
ATOM 1274 C C . TYR A 1 164 ? 2.169 54.864 28.210 1.00 56.05 191 TYR A C 1
ATOM 1275 O O . TYR A 1 164 ? 2.602 55.374 29.247 1.00 56.46 191 TYR A O 1
ATOM 1284 N N . ALA A 1 165 ? 1.324 55.498 27.364 1.00 53.72 192 ALA A N 1
ATOM 1285 C CA . ALA A 1 165 ? 0.864 56.872 27.526 1.00 53.05 192 ALA A CA 1
ATOM 1286 C C . ALA A 1 165 ? -0.076 57.010 28.709 1.00 56.11 192 ALA A C 1
ATOM 1287 O O . ALA A 1 165 ? -0.850 56.101 29.008 1.00 55.66 192 ALA A O 1
ATOM 1289 N N . GLU A 1 166 ? 0.009 58.157 29.386 1.00 52.88 193 GLU A N 1
ATOM 1290 C CA . GLU A 1 166 ? -0.849 58.502 30.514 1.00 52.14 193 GLU A CA 1
ATOM 1291 C C . GLU A 1 166 ? -2.206 58.921 29.974 1.00 53.14 193 GLU A C 1
ATOM 1292 O O . GLU A 1 166 ? -2.280 59.423 28.843 1.00 53.41 193 GLU A O 1
ATOM 1298 N N . ALA A 1 167 ? -3.276 58.733 30.787 1.00 46.64 194 ALA A N 1
ATOM 1299 C CA . ALA A 1 167 ? -4.668 59.051 30.459 1.00 44.61 194 ALA A CA 1
ATOM 1300 C C . ALA A 1 167 ? -4.887 60.382 29.713 1.00 47.18 194 ALA A C 1
ATOM 1301 O O . ALA A 1 167 ? -5.715 60.366 28.791 1.00 46.14 194 ALA A O 1
ATOM 1303 N N . PRO A 1 168 ? -4.178 61.519 29.992 1.00 42.74 195 PRO A N 1
ATOM 1304 C CA . PRO A 1 168 ? -4.464 62.740 29.214 1.00 41.98 195 PRO A CA 1
ATOM 1305 C C . PRO A 1 168 ? -4.038 62.671 27.762 1.00 44.16 195 PRO A C 1
ATOM 1306 O O . PRO A 1 168 ? -4.574 63.424 26.955 1.00 45.41 195 PRO A O 1
ATOM 1310 N N . SER A 1 169 ? -3.080 61.789 27.442 1.00 38.86 196 SER A N 1
ATOM 1311 C CA . SER A 1 169 ? -2.457 61.636 26.126 1.00 39.47 196 SER A CA 1
ATOM 1312 C C . SER A 1 169 ? -3.099 60.567 25.235 1.00 42.76 196 SER A C 1
ATOM 1313 O O . SER A 1 169 ? -2.585 60.273 24.166 1.00 43.30 196 SER A O 1
ATOM 1316 N N . ARG A 1 170 ? -4.194 59.972 25.672 1.00 39.37 197 ARG A N 1
ATOM 1317 C CA . ARG A 1 170 ? -4.850 58.873 24.957 1.00 38.89 197 ARG A CA 1
ATOM 1318 C C . ARG A 1 170 ? -6.305 58.809 25.324 1.00 43.56 197 ARG A C 1
ATOM 1319 O O . ARG A 1 170 ? -6.755 59.579 26.160 1.00 44.25 197 ARG A O 1
ATOM 1327 N N . LEU A 1 171 ? -7.027 57.830 24.762 1.00 39.95 198 LEU A N 1
ATOM 1328 C CA . LEU A 1 171 ? -8.414 57.535 25.130 1.00 37.49 198 LEU A CA 1
ATOM 1329 C C . LEU A 1 171 ? -8.388 56.953 26.532 1.00 35.85 198 LEU A C 1
ATOM 1330 O O . LEU A 1 171 ? -7.554 56.124 26.831 1.00 32.31 198 LEU A O 1
ATOM 1335 N N . SER A 1 172 ? -9.262 57.422 27.393 1.00 36.36 199 SER A N 1
ATOM 1336 C CA . SER A 1 172 ? -9.397 56.941 28.766 1.00 37.90 199 SER A CA 1
ATOM 1337 C C . SER A 1 172 ? -10.895 56.924 29.131 1.00 44.86 199 SER A C 1
ATOM 1338 O O . SER A 1 172 ? -11.668 57.652 28.479 1.00 47.19 199 SER A O 1
ATOM 1341 N N . PRO A 1 173 ? -11.351 56.143 30.160 1.00 40.10 200 PRO A N 1
ATOM 1342 C CA . PRO A 1 173 ? -12.793 56.146 30.499 1.00 39.47 200 PRO A CA 1
ATOM 1343 C C . PRO A 1 173 ? -13.325 57.489 30.998 1.00 46.81 200 PRO A C 1
ATOM 1344 O O . PRO A 1 173 ? -14.523 57.719 30.959 1.00 47.00 200 PRO A O 1
ATOM 1348 N N . ASP A 1 174 ? -12.428 58.378 31.461 1.00 47.30 201 ASP A N 1
ATOM 1349 C CA . ASP A 1 174 ? -12.744 59.712 32.000 1.00 48.44 201 ASP A CA 1
ATOM 1350 C C . ASP A 1 174 ? -13.121 60.740 30.922 1.00 49.56 201 ASP A C 1
ATOM 1351 O O . ASP A 1 174 ? -13.584 61.822 31.267 1.00 49.67 201 ASP A O 1
ATOM 1356 N N . ASP A 1 175 ? -12.905 60.412 29.637 1.00 43.90 202 ASP A N 1
ATOM 1357 C CA . ASP A 1 175 ? -13.084 61.316 28.501 1.00 42.72 202 ASP A CA 1
ATOM 1358 C C . ASP A 1 175 ? -14.532 61.555 28.089 1.00 42.72 202 ASP A C 1
ATOM 1359 O O . ASP A 1 175 ? -14.828 62.591 27.504 1.00 41.68 202 ASP A O 1
ATOM 1364 N N . ALA A 1 176 ? -15.435 60.621 28.410 1.00 36.97 203 ALA A N 1
ATOM 1365 C CA . ALA A 1 176 ? -16.867 60.709 28.115 1.00 33.84 203 ALA A CA 1
ATOM 1366 C C . ALA A 1 176 ? -17.640 60.004 29.225 1.00 37.70 203 ALA A C 1
ATOM 1367 O O . ALA A 1 176 ? -17.039 59.309 30.033 1.00 35.85 203 ALA A O 1
ATOM 1369 N N . ASP A 1 177 ? -18.971 60.181 29.270 1.00 36.48 204 ASP A N 1
ATOM 1370 C CA . ASP A 1 177 ? -19.821 59.506 30.229 1.00 36.47 204 ASP A CA 1
ATOM 1371 C C . ASP A 1 177 ? -19.704 58.026 29.978 1.00 41.01 204 ASP A C 1
ATOM 1372 O O . ASP A 1 177 ? -19.551 57.266 30.939 1.00 44.70 204 ASP A O 1
ATOM 1377 N N . PHE A 1 178 ? -19.623 57.618 28.685 1.00 32.93 205 PHE A N 1
ATOM 1378 C CA . PHE A 1 178 ? -19.416 56.225 28.346 1.00 29.92 205 PHE A CA 1
ATOM 1379 C C . PHE A 1 178 ? -18.435 56.053 27.188 1.00 36.36 205 PHE A C 1
ATOM 1380 O O . PHE A 1 178 ? -18.654 56.538 26.074 1.00 35.52 205 PHE A O 1
ATOM 1388 N N . VAL A 1 179 ? -17.349 55.325 27.469 1.00 33.45 206 VAL A N 1
ATOM 1389 C CA . VAL A 1 179 ? -16.335 54.981 26.480 1.00 32.36 206 VAL A CA 1
ATOM 1390 C C . VAL A 1 179 ? -16.406 53.471 26.168 1.00 35.05 206 VAL A C 1
ATOM 1391 O O . VAL A 1 179 ? -16.191 52.660 27.068 1.00 31.82 206 VAL A O 1
ATOM 1395 N N . ASP A 1 180 ? -16.710 53.110 24.893 1.00 32.96 207 ASP A N 1
ATOM 1396 C CA . ASP A 1 180 ? -16.692 51.709 24.473 1.00 35.30 207 ASP A CA 1
ATOM 1397 C C . ASP A 1 180 ? -15.606 51.463 23.403 1.00 40.68 207 ASP A C 1
ATOM 1398 O O . ASP A 1 180 ? -15.477 52.219 22.442 1.00 40.11 207 ASP A O 1
ATOM 1403 N N . VAL A 1 181 ? -14.786 50.440 23.625 1.00 36.69 208 VAL A N 1
ATOM 1404 C CA . VAL A 1 181 ? -13.669 50.168 22.738 1.00 36.73 208 VAL A CA 1
ATOM 1405 C C . VAL A 1 181 ? -13.764 48.778 22.112 1.00 42.89 208 VAL A C 1
ATOM 1406 O O . VAL A 1 181 ? -14.155 47.836 22.795 1.00 44.37 208 VAL A O 1
ATOM 1410 N N . LEU A 1 182 ? -13.371 48.666 20.823 1.00 37.66 209 LEU A N 1
ATOM 1411 C CA . LEU A 1 182 ? -13.277 47.434 20.047 1.00 37.54 209 LEU A CA 1
ATOM 1412 C C . LEU A 1 182 ? -11.800 47.256 19.707 1.00 37.76 209 LEU A C 1
ATOM 1413 O O . LEU A 1 182 ? -11.299 48.085 18.973 1.00 39.58 209 LEU A O 1
ATOM 1418 N N . HIS A 1 183 ? -11.095 46.248 20.288 1.00 31.70 210 HIS A N 1
ATOM 1419 C CA . HIS A 1 183 ? -9.667 45.912 20.054 1.00 31.27 210 HIS A CA 1
ATOM 1420 C C . HIS A 1 183 ? -9.595 44.756 19.046 1.00 35.13 210 HIS A C 1
ATOM 1421 O O . HIS A 1 183 ? -9.983 43.658 19.395 1.00 35.76 210 HIS A O 1
ATOM 1428 N N . THR A 1 184 ? -9.109 44.965 17.818 1.00 32.43 211 THR A N 1
ATOM 1429 C CA . THR A 1 184 ? -9.109 43.891 16.795 1.00 32.64 211 THR A CA 1
ATOM 1430 C C . THR A 1 184 ? -7.708 43.566 16.169 1.00 38.66 211 THR A C 1
ATOM 1431 O O . THR A 1 184 ? -7.616 42.649 15.356 1.00 37.33 211 THR A O 1
ATOM 1435 N N . PHE A 1 185 ? -6.628 44.302 16.548 1.00 36.28 212 PHE A N 1
ATOM 1436 C CA . PHE A 1 185 ? -5.281 44.051 16.013 1.00 35.36 212 PHE A CA 1
ATOM 1437 C C . PHE A 1 185 ? -4.222 44.308 17.053 1.00 36.98 212 PHE A C 1
ATOM 1438 O O . PHE A 1 185 ? -3.313 45.083 16.813 1.00 36.17 212 PHE A O 1
ATOM 1446 N N . THR A 1 186 ? -4.347 43.660 18.206 1.00 35.57 213 THR A N 1
ATOM 1447 C CA . THR A 1 186 ? -3.421 43.725 19.346 1.00 36.32 213 THR A CA 1
ATOM 1448 C C . THR A 1 186 ? -2.167 42.817 19.166 1.00 41.90 213 THR A C 1
ATOM 1449 O O . THR A 1 186 ? -1.294 42.873 20.033 1.00 41.45 213 THR A O 1
ATOM 1453 N N . ARG A 1 187 ? -2.083 41.979 18.081 1.00 41.03 214 ARG A N 1
ATOM 1454 C CA . ARG A 1 187 ? -0.933 41.090 17.771 1.00 42.78 214 ARG A CA 1
ATOM 1455 C C . ARG A 1 187 ? 0.385 41.896 17.786 1.00 50.70 214 ARG A C 1
ATOM 1456 O O . ARG A 1 187 ? 0.461 42.979 17.177 1.00 50.34 214 ARG A O 1
ATOM 1464 N N . GLY A 1 188 ? 1.383 41.336 18.486 1.00 47.67 215 GLY A N 1
ATOM 1465 C CA . GLY A 1 188 ? 2.698 41.925 18.718 1.00 46.79 215 GLY A CA 1
ATOM 1466 C C . GLY A 1 188 ? 2.927 42.071 20.209 1.00 50.70 215 GLY A C 1
ATOM 1467 O O . GLY A 1 188 ? 2.038 41.772 21.005 1.00 50.04 215 GLY A O 1
ATOM 1468 N N . SER A 1 189 ? 4.111 42.520 20.608 1.00 49.05 216 SER A N 1
ATOM 1469 C CA . SER A 1 189 ? 4.432 42.744 22.022 1.00 49.19 216 SER A CA 1
ATOM 1470 C C . SER A 1 189 ? 3.901 44.126 22.454 1.00 54.06 216 SER A C 1
ATOM 1471 O O . SER A 1 189 ? 3.632 44.954 21.574 1.00 53.17 216 SER A O 1
ATOM 1474 N N . PRO A 1 190 ? 3.720 44.410 23.778 1.00 52.40 217 PRO A N 1
ATOM 1475 C CA . PRO A 1 190 ? 3.196 45.740 24.162 1.00 52.57 217 PRO A CA 1
ATOM 1476 C C . PRO A 1 190 ? 4.085 46.911 23.726 1.00 56.40 217 PRO A C 1
ATOM 1477 O O . PRO A 1 190 ? 5.287 46.897 23.941 1.00 57.05 217 PRO A O 1
ATOM 1481 N N . GLY A 1 191 ? 3.466 47.878 23.060 1.00 52.60 218 GLY A N 1
ATOM 1482 C CA . GLY A 1 191 ? 4.128 49.053 22.504 1.00 51.70 218 GLY A CA 1
ATOM 1483 C C . GLY A 1 191 ? 4.489 48.855 21.044 1.00 53.26 218 GLY A C 1
ATOM 1484 O O . GLY A 1 191 ? 4.876 49.812 20.369 1.00 49.94 218 GLY A O 1
ATOM 1485 N N . ARG A 1 192 ? 4.374 47.590 20.547 1.00 50.85 219 ARG A N 1
ATOM 1486 C CA . ARG A 1 192 ? 4.671 47.191 19.157 1.00 50.19 219 ARG A CA 1
ATOM 1487 C C . ARG A 1 192 ? 3.506 46.435 18.480 1.00 55.80 219 ARG A C 1
ATOM 1488 O O . ARG A 1 192 ? 3.722 45.623 17.569 1.00 57.91 219 ARG A O 1
ATOM 1496 N N . SER A 1 193 ? 2.273 46.705 18.940 1.00 49.53 220 SER A N 1
ATOM 1497 C CA . SER A 1 193 ? 1.041 46.153 18.380 1.00 47.26 220 SER A CA 1
ATOM 1498 C C . SER A 1 193 ? 0.379 47.298 17.689 1.00 48.09 220 SER A C 1
ATOM 1499 O O . SER A 1 193 ? 0.405 48.402 18.232 1.00 48.79 220 SER A O 1
ATOM 1502 N N . ILE A 1 194 ? -0.197 47.066 16.499 1.00 40.85 221 ILE A N 1
ATOM 1503 C CA . ILE A 1 194 ? -0.898 48.107 15.731 1.00 39.07 221 ILE A CA 1
ATOM 1504 C C . ILE A 1 194 ? -2.078 48.710 16.572 1.00 41.42 221 ILE A C 1
ATOM 1505 O O . ILE A 1 194 ? -2.173 49.933 16.722 1.00 40.89 221 ILE A O 1
ATOM 1510 N N . GLY A 1 195 ? -2.911 47.846 17.147 1.00 37.28 222 GLY A N 1
ATOM 1511 C CA . GLY A 1 195 ? -4.018 48.255 18.010 1.00 35.62 222 GLY A CA 1
ATOM 1512 C C . GLY A 1 195 ? -3.568 48.286 19.455 1.00 37.72 222 GLY A C 1
ATOM 1513 O O . GLY A 1 195 ? -2.592 47.610 19.798 1.00 36.47 222 GLY A O 1
ATOM 1514 N N . ILE A 1 196 ? -4.259 49.067 20.312 1.00 34.09 223 ILE A N 1
ATOM 1515 C CA . ILE A 1 196 ? -3.938 49.125 21.735 1.00 34.86 223 ILE A CA 1
ATOM 1516 C C . ILE A 1 196 ? -4.348 47.809 22.435 1.00 42.69 223 ILE A C 1
ATOM 1517 O O . ILE A 1 196 ? -5.377 47.235 22.114 1.00 41.87 223 ILE A O 1
ATOM 1522 N N . GLN A 1 197 ? -3.505 47.318 23.342 1.00 43.56 224 GLN A N 1
ATOM 1523 C CA . GLN A 1 197 ? -3.695 46.059 24.065 1.00 44.13 224 GLN A CA 1
ATOM 1524 C C . GLN A 1 197 ? -4.471 46.237 25.350 1.00 48.51 224 GLN A C 1
ATOM 1525 O O . GLN A 1 197 ? -5.337 45.434 25.676 1.00 50.37 224 GLN A O 1
ATOM 1531 N N . LYS A 1 198 ? -4.108 47.264 26.087 1.00 44.53 225 LYS A N 1
ATOM 1532 C CA . LYS A 1 198 ? -4.630 47.692 27.376 1.00 43.99 225 LYS A CA 1
ATOM 1533 C C . LYS A 1 198 ? -6.071 48.203 27.258 1.00 48.73 225 LYS A C 1
ATOM 1534 O O . LYS A 1 198 ? -6.400 48.962 26.326 1.00 47.50 225 LYS A O 1
ATOM 1540 N N . PRO A 1 199 ? -6.938 47.824 28.228 1.00 45.20 226 PRO A N 1
ATOM 1541 C CA . PRO A 1 199 ? -8.309 48.363 28.230 1.00 44.02 226 PRO A CA 1
ATOM 1542 C C . PRO A 1 199 ? -8.262 49.887 28.457 1.00 46.03 226 PRO A C 1
ATOM 1543 O O . PRO A 1 199 ? -7.531 50.350 29.339 1.00 44.72 226 PRO A O 1
ATOM 1547 N N . VAL A 1 200 ? -8.984 50.668 27.621 1.00 42.09 227 VAL A N 1
ATOM 1548 C CA . VAL A 1 200 ? -8.988 52.152 27.686 1.00 41.59 227 VAL A CA 1
ATOM 1549 C C . VAL A 1 200 ? -10.406 52.748 27.844 1.00 43.52 227 VAL A C 1
ATOM 1550 O O . VAL A 1 200 ? -10.556 53.969 27.860 1.00 40.56 227 VAL A O 1
ATOM 1554 N N . GLY A 1 201 ? -11.418 51.877 27.951 1.00 41.58 228 GLY A N 1
ATOM 1555 C CA . GLY A 1 201 ? -12.812 52.280 28.104 1.00 40.79 228 GLY A CA 1
ATOM 1556 C C . GLY A 1 201 ? -13.480 51.725 29.340 1.00 43.30 228 GLY A C 1
ATOM 1557 O O . GLY A 1 201 ? -12.817 51.243 30.263 1.00 42.69 228 GLY A O 1
ATOM 1558 N N . HIS A 1 202 ? -14.812 51.802 29.350 1.00 40.43 229 HIS A N 1
ATOM 1559 C CA . HIS A 1 202 ? -15.685 51.236 30.379 1.00 39.65 229 HIS A CA 1
ATOM 1560 C C . HIS A 1 202 ? -16.026 49.816 29.990 1.00 39.83 229 HIS A C 1
ATOM 1561 O O . HIS A 1 202 ? -16.281 48.990 30.867 1.00 38.62 229 HIS A O 1
ATOM 1568 N N . VAL A 1 203 ? -16.085 49.553 28.657 1.00 34.73 230 VAL A N 1
ATOM 1569 C CA . VAL A 1 203 ? -16.316 48.245 28.040 1.00 32.75 230 VAL A CA 1
ATOM 1570 C C . VAL A 1 203 ? -15.314 48.158 26.916 1.00 36.62 230 VAL A C 1
ATOM 1571 O O . VAL A 1 203 ? -15.372 48.930 25.950 1.00 36.39 230 VAL A O 1
ATOM 1575 N N . ASP A 1 204 ? -14.382 47.212 27.063 1.00 33.81 231 ASP A N 1
ATOM 1576 C CA . ASP A 1 204 ? -13.337 46.904 26.113 1.00 33.24 231 ASP A CA 1
ATOM 1577 C C . ASP A 1 204 ? -13.616 45.525 25.560 1.00 38.79 231 ASP A C 1
ATOM 1578 O O . ASP A 1 204 ? -13.554 44.547 26.310 1.00 39.21 231 ASP A O 1
ATOM 1583 N N . ILE A 1 205 ? -14.020 45.456 24.265 1.00 34.11 232 ILE A N 1
ATOM 1584 C CA . ILE A 1 205 ? -14.392 44.213 23.563 1.00 32.38 232 ILE A CA 1
ATOM 1585 C C . ILE A 1 205 ? -13.226 43.766 22.674 1.00 39.47 232 ILE A C 1
ATOM 1586 O O . ILE A 1 205 ? -12.672 44.566 21.897 1.00 39.52 232 ILE A O 1
ATOM 1591 N N . TYR A 1 206 ? -12.882 42.473 22.779 1.00 35.96 233 TYR A N 1
ATOM 1592 C CA . TYR A 1 206 ? -11.779 41.830 22.085 1.00 35.29 233 TYR A CA 1
ATOM 1593 C C . TYR A 1 206 ? -12.289 40.717 21.170 1.00 42.68 233 TYR A C 1
ATOM 1594 O O . TYR A 1 206 ? -12.232 39.543 21.561 1.00 41.44 233 TYR A O 1
ATOM 1603 N N . PRO A 1 207 ? -12.791 41.059 19.942 1.00 40.84 234 PRO A N 1
ATOM 1604 C CA . PRO A 1 207 ? -13.265 40.004 19.032 1.00 40.00 234 PRO A CA 1
ATOM 1605 C C . PRO A 1 207 ? -12.117 39.084 18.617 1.00 43.04 234 PRO A C 1
ATOM 1606 O O . PRO A 1 207 ? -11.027 39.566 18.321 1.00 38.29 234 PRO A O 1
ATOM 1610 N N . ASN A 1 208 ? -12.377 37.741 18.656 1.00 41.56 235 ASN A N 1
ATOM 1611 C CA . ASN A 1 208 ? -11.455 36.624 18.372 1.00 39.32 235 ASN A CA 1
ATOM 1612 C C . ASN A 1 208 ? -10.113 36.764 19.114 1.00 41.08 235 ASN A C 1
ATOM 1613 O O . ASN A 1 208 ? -9.044 36.559 18.522 1.00 42.47 235 ASN A O 1
ATOM 1618 N N . GLY A 1 209 ? -10.175 37.125 20.398 1.00 34.75 236 GLY A N 1
ATOM 1619 C CA . GLY A 1 209 ? -8.977 37.317 21.224 1.00 33.66 236 GLY A CA 1
ATOM 1620 C C . GLY A 1 209 ? -8.372 38.713 21.148 1.00 38.07 236 GLY A C 1
ATOM 1621 O O . GLY A 1 209 ? -7.630 39.121 22.051 1.00 37.64 236 GLY A O 1
ATOM 1622 N N . GLY A 1 210 ? -8.695 39.428 20.060 1.00 34.14 237 GLY A N 1
ATOM 1623 C CA . GLY A 1 210 ? -8.316 40.807 19.782 1.00 33.73 237 GLY A CA 1
ATOM 1624 C C . GLY A 1 210 ? -7.002 40.962 19.070 1.00 40.87 237 GLY A C 1
ATOM 1625 O O . GLY A 1 210 ? -6.681 42.044 18.590 1.00 40.48 237 GLY A O 1
ATOM 1626 N N . THR A 1 211 ? -6.219 39.884 19.018 1.00 39.96 238 THR A N 1
ATOM 1627 C CA . THR A 1 211 ? -4.881 39.858 18.433 1.00 38.56 238 THR A CA 1
ATOM 1628 C C . THR A 1 211 ? -4.910 39.978 16.929 1.00 41.53 238 THR A C 1
ATOM 1629 O O . THR A 1 211 ? -4.116 40.709 16.349 1.00 41.95 238 THR A O 1
ATOM 1633 N N . PHE A 1 212 ? -5.818 39.265 16.298 1.00 38.61 239 PHE A N 1
ATOM 1634 C CA . PHE A 1 212 ? -5.950 39.199 14.847 1.00 38.58 239 PHE A CA 1
ATOM 1635 C C . PHE A 1 212 ? -7.386 38.772 14.559 1.00 40.76 239 PHE A C 1
ATOM 1636 O O . PHE A 1 212 ? -7.998 38.123 15.415 1.00 35.95 239 PHE A O 1
ATOM 1644 N N . GLN A 1 213 ? -7.890 39.077 13.340 1.00 39.45 240 GLN A N 1
ATOM 1645 C CA . GLN A 1 213 ? -9.271 38.777 12.948 1.00 40.17 240 GLN A CA 1
ATOM 1646 C C . GLN A 1 213 ? -9.428 37.712 11.868 1.00 46.69 240 GLN A C 1
ATOM 1647 O O . GLN A 1 213 ? -8.572 37.624 10.984 1.00 49.03 240 GLN A O 1
ATOM 1653 N N . PRO A 1 214 ? -10.543 36.930 11.897 1.00 40.77 241 PRO A N 1
ATOM 1654 C CA . PRO A 1 214 ? -10.762 35.922 10.852 1.00 40.98 241 PRO A CA 1
ATOM 1655 C C . PRO A 1 214 ? -10.994 36.540 9.480 1.00 46.98 241 PRO A C 1
ATOM 1656 O O . PRO A 1 214 ? -11.753 37.500 9.371 1.00 47.22 241 PRO A O 1
ATOM 1660 N N . GLY A 1 215 ? -10.367 35.954 8.458 1.00 44.07 242 GLY A N 1
ATOM 1661 C CA . GLY A 1 215 ? -10.479 36.399 7.075 1.00 44.80 242 GLY A CA 1
ATOM 1662 C C . GLY A 1 215 ? -9.398 37.389 6.715 1.00 53.29 242 GLY A C 1
ATOM 1663 O O . GLY A 1 215 ? -9.449 38.013 5.648 1.00 51.23 242 GLY A O 1
ATOM 1664 N N . CYS A 1 216 ? -8.387 37.491 7.597 1.00 55.53 243 CYS A N 1
ATOM 1665 C CA . CYS A 1 216 ? -7.294 38.433 7.472 1.00 57.98 243 CYS A CA 1
ATOM 1666 C C . CYS A 1 216 ? -5.915 37.805 7.210 1.00 65.12 243 CYS A C 1
ATOM 1667 O O . CYS A 1 216 ? -4.978 38.552 6.901 1.00 65.76 243 CYS A O 1
ATOM 1670 N N . ASN A 1 217 ? -5.800 36.464 7.220 1.00 63.40 244 ASN A N 1
ATOM 1671 C CA . ASN A 1 217 ? -4.547 35.784 6.834 1.00 63.75 244 ASN A CA 1
ATOM 1672 C C . ASN A 1 217 ? -4.414 35.962 5.304 1.00 70.10 244 ASN A C 1
ATOM 1673 O O . ASN A 1 217 ? -5.438 35.947 4.608 1.00 69.80 244 ASN A O 1
ATOM 1678 N N . ILE A 1 218 ? -3.183 36.190 4.795 1.00 68.46 245 ILE A N 1
ATOM 1679 C CA . ILE A 1 218 ? -2.914 36.454 3.365 1.00 69.18 245 ILE A CA 1
ATOM 1680 C C . ILE A 1 218 ? -3.571 35.392 2.440 1.00 72.42 245 ILE A C 1
ATOM 1681 O O . ILE A 1 218 ? -3.373 34.186 2.620 1.00 71.88 245 ILE A O 1
ATOM 1686 N N . GLY A 1 219 ? -4.391 35.875 1.506 1.00 68.63 246 GLY A N 1
ATOM 1687 C CA . GLY A 1 219 ? -5.128 35.038 0.565 1.00 100.18 246 GLY A CA 1
ATOM 1688 C C . GLY A 1 219 ? -6.631 35.188 0.690 1.00 128.74 246 GLY A C 1
ATOM 1689 O O . GLY A 1 219 ? -7.225 34.810 1.703 1.00 87.51 246 GLY A O 1
ATOM 1690 N N . VAL A 1 233 ? -4.868 50.573 -0.812 1.00 75.33 260 VAL A N 1
ATOM 1691 C CA . VAL A 1 233 ? -3.531 50.983 -0.378 1.00 74.94 260 VAL A CA 1
ATOM 1692 C C . VAL A 1 233 ? -3.193 50.341 0.989 1.00 78.75 260 VAL A C 1
ATOM 1693 O O . VAL A 1 233 ? -3.706 50.778 2.030 1.00 79.17 260 VAL A O 1
ATOM 1697 N N . ASP A 1 234 ? -2.317 49.310 0.972 1.00 73.31 261 ASP A N 1
ATOM 1698 C CA . ASP A 1 234 ? -1.909 48.542 2.155 1.00 72.34 261 ASP A CA 1
ATOM 1699 C C . ASP A 1 234 ? -3.134 47.925 2.868 1.00 73.49 261 ASP A C 1
ATOM 1700 O O . ASP A 1 234 ? -3.148 47.816 4.098 1.00 72.05 261 ASP A O 1
ATOM 1705 N N . GLN A 1 235 ? -4.154 47.518 2.064 1.00 68.04 262 GLN A N 1
ATOM 1706 C CA . GLN A 1 235 ? -5.427 46.923 2.490 1.00 66.81 262 GLN A CA 1
ATOM 1707 C C . GLN A 1 235 ? -5.236 45.624 3.245 1.00 66.96 262 GLN A C 1
ATOM 1708 O O . GLN A 1 235 ? -5.947 45.390 4.219 1.00 67.10 262 GLN A O 1
ATOM 1714 N N . LEU A 1 236 ? -4.246 44.808 2.819 1.00 60.75 263 LEU A N 1
ATOM 1715 C CA . LEU A 1 236 ? -3.901 43.517 3.405 1.00 59.56 263 LEU A CA 1
ATOM 1716 C C . LEU A 1 236 ? -3.350 43.652 4.810 1.00 60.73 263 LEU A C 1
ATOM 1717 O O . LEU A 1 236 ? -3.740 42.894 5.697 1.00 60.40 263 LEU A O 1
ATOM 1722 N N . VAL A 1 237 ? -2.438 44.605 5.012 1.00 56.84 264 VAL A N 1
ATOM 1723 C CA . VAL A 1 237 ? -1.790 44.818 6.308 1.00 55.89 264 VAL A CA 1
ATOM 1724 C C . VAL A 1 237 ? -2.754 45.420 7.366 1.00 59.19 264 VAL A C 1
ATOM 1725 O O . VAL A 1 237 ? -2.469 45.345 8.565 1.00 57.85 264 VAL A O 1
ATOM 1729 N N . LYS A 1 238 ? -3.882 45.994 6.923 1.00 56.71 265 LYS A N 1
ATOM 1730 C CA . LYS A 1 238 ? -4.786 46.710 7.810 1.00 57.05 265 LYS A CA 1
ATOM 1731 C C . LYS A 1 238 ? -6.175 46.103 8.012 1.00 60.98 265 LYS A C 1
ATOM 1732 O O . LYS A 1 238 ? -6.935 46.694 8.788 1.00 59.69 265 LYS A O 1
ATOM 1738 N N . CYS A 1 239 ? -6.537 44.966 7.342 1.00 58.59 266 CYS A N 1
ATOM 1739 C CA . CYS A 1 239 ? -7.912 44.457 7.495 1.00 58.15 266 CYS A CA 1
ATOM 1740 C C . CYS A 1 239 ? -8.281 44.119 8.959 1.00 54.67 266 CYS A C 1
ATOM 1741 O O . CYS A 1 239 ? -9.405 44.423 9.337 1.00 53.53 266 CYS A O 1
ATOM 1744 N N . SER A 1 240 ? -7.356 43.555 9.777 1.00 47.11 267 SER A N 1
ATOM 1745 C CA . SER A 1 240 ? -7.631 43.248 11.197 1.00 45.03 267 SER A CA 1
ATOM 1746 C C . SER A 1 240 ? -7.894 44.510 11.991 1.00 43.03 267 SER A C 1
ATOM 1747 O O . SER A 1 240 ? -8.828 44.521 12.769 1.00 42.05 267 SER A O 1
ATOM 1750 N N . HIS A 1 241 ? -7.137 45.585 11.725 1.00 37.75 268 HIS A N 1
ATOM 1751 C CA . HIS A 1 241 ? -7.267 46.925 12.324 1.00 37.54 268 HIS A CA 1
ATOM 1752 C C . HIS A 1 241 ? -8.639 47.550 11.982 1.00 38.32 268 HIS A C 1
ATOM 1753 O O . HIS A 1 241 ? -9.409 47.899 12.884 1.00 37.31 268 HIS A O 1
ATOM 1760 N N . GLU A 1 242 ? -8.940 47.621 10.675 1.00 33.38 269 GLU A N 1
ATOM 1761 C CA . GLU A 1 242 ? -10.145 48.177 10.071 1.00 34.15 269 GLU A CA 1
ATOM 1762 C C . GLU A 1 242 ? -11.432 47.352 10.332 1.00 41.00 269 GLU A C 1
ATOM 1763 O O . GLU A 1 242 ? -12.549 47.884 10.167 1.00 40.92 269 GLU A O 1
ATOM 1769 N N . ARG A 1 243 ? -11.280 46.059 10.731 1.00 35.22 270 ARG A N 1
ATOM 1770 C CA . ARG A 1 243 ? -12.414 45.207 11.075 1.00 33.25 270 ARG A CA 1
ATOM 1771 C C . ARG A 1 243 ? -13.262 45.815 12.180 1.00 33.86 270 ARG A C 1
ATOM 1772 O O . ARG A 1 243 ? -14.461 45.598 12.167 1.00 33.87 270 ARG A O 1
ATOM 1780 N N . SER A 1 244 ? -12.669 46.589 13.098 1.00 31.12 271 SER A N 1
ATOM 1781 C CA . SER A 1 244 ? -13.369 47.292 14.184 1.00 32.83 271 SER A CA 1
ATOM 1782 C C . SER A 1 244 ? -14.497 48.200 13.662 1.00 37.07 271 SER A C 1
ATOM 1783 O O . SER A 1 244 ? -15.592 48.206 14.240 1.00 37.98 271 SER A O 1
ATOM 1786 N N . ILE A 1 245 ? -14.246 48.935 12.548 1.00 31.64 272 ILE A N 1
ATOM 1787 C CA . ILE A 1 245 ? -15.254 49.790 11.910 1.00 30.35 272 ILE A CA 1
ATOM 1788 C C . ILE A 1 245 ? -16.359 48.925 11.326 1.00 35.13 272 ILE A C 1
ATOM 1789 O O . ILE A 1 245 ? -17.536 49.235 11.531 1.00 35.64 272 ILE A O 1
ATOM 1794 N N . HIS A 1 246 ? -15.990 47.851 10.592 1.00 31.48 273 HIS A N 1
ATOM 1795 C CA . HIS A 1 246 ? -16.946 46.954 9.949 1.00 32.78 273 HIS A CA 1
ATOM 1796 C C . HIS A 1 246 ? -17.777 46.173 10.961 1.00 39.09 273 HIS A C 1
ATOM 1797 O O . HIS A 1 246 ? -18.985 46.036 10.753 1.00 40.23 273 HIS A O 1
ATOM 1804 N N . LEU A 1 247 ? -17.180 45.797 12.111 1.00 34.63 274 LEU A N 1
ATOM 1805 C CA . LEU A 1 247 ? -17.895 45.187 13.240 1.00 34.16 274 LEU A CA 1
ATOM 1806 C C . LEU A 1 247 ? -18.937 46.159 13.757 1.00 34.13 274 LEU A C 1
ATOM 1807 O O . LEU A 1 247 ? -20.084 45.741 13.898 1.00 35.19 274 LEU A O 1
ATOM 1812 N N . PHE A 1 248 ? -18.566 47.463 13.931 1.00 27.60 275 PHE A N 1
ATOM 1813 C CA . PHE A 1 248 ? -19.474 48.556 14.334 1.00 27.10 275 PHE A CA 1
ATOM 1814 C C . PHE A 1 248 ? -20.564 48.858 13.311 1.00 33.49 275 PHE A C 1
ATOM 1815 O O . PHE A 1 248 ? -21.696 49.090 13.719 1.00 33.83 275 PHE A O 1
ATOM 1823 N N . ILE A 1 249 ? -20.238 48.874 11.989 1.00 32.83 276 ILE A N 1
ATOM 1824 C CA . ILE A 1 249 ? -21.183 49.103 10.859 1.00 32.26 276 ILE A CA 1
ATOM 1825 C C . ILE A 1 249 ? -22.251 48.018 10.908 1.00 39.28 276 ILE A C 1
ATOM 1826 O O . ILE A 1 249 ? -23.441 48.304 10.821 1.00 40.36 276 ILE A O 1
ATOM 1831 N N . ASP A 1 250 ? -21.820 46.769 11.086 1.00 38.74 277 ASP A N 1
ATOM 1832 C CA . ASP A 1 250 ? -22.677 45.596 11.171 1.00 38.71 277 ASP A CA 1
ATOM 1833 C C . ASP A 1 250 ? -23.661 45.731 12.333 1.00 42.89 277 ASP A C 1
ATOM 1834 O O . ASP A 1 250 ? -24.805 45.329 12.185 1.00 45.38 277 ASP A O 1
ATOM 1839 N N . SER A 1 251 ? -23.241 46.334 13.461 1.00 37.37 278 SER A N 1
ATOM 1840 C CA . SER A 1 251 ? -24.104 46.543 14.623 1.00 37.21 278 SER A CA 1
ATOM 1841 C C . SER A 1 251 ? -25.142 47.621 14.343 1.00 43.93 278 SER A C 1
ATOM 1842 O O . SER A 1 251 ? -26.248 47.577 14.895 1.00 44.72 278 SER A O 1
ATOM 1845 N N . LEU A 1 252 ? -24.788 48.591 13.469 1.00 41.61 279 LEU A N 1
ATOM 1846 C CA . LEU A 1 252 ? -25.686 49.666 13.040 1.00 40.80 279 LEU A CA 1
ATOM 1847 C C . LEU A 1 252 ? -26.756 49.128 12.117 1.00 42.73 279 LEU A C 1
ATOM 1848 O O . LEU A 1 252 ? -27.883 49.597 12.168 1.00 42.01 279 LEU A O 1
ATOM 1853 N N . LEU A 1 253 ? -26.401 48.140 11.290 1.00 39.65 280 LEU A N 1
ATOM 1854 C CA . LEU A 1 253 ? -27.270 47.515 10.287 1.00 39.61 280 LEU A CA 1
ATOM 1855 C C . LEU A 1 253 ? -28.160 46.354 10.795 1.00 45.59 280 LEU A C 1
ATOM 1856 O O . LEU A 1 253 ? -29.047 45.894 10.065 1.00 45.27 280 LEU A O 1
ATOM 1861 N N . ASN A 1 254 ? -27.929 45.897 12.031 1.00 42.14 281 ASN A N 1
ATOM 1862 C CA . ASN A 1 254 ? -28.649 44.781 12.634 1.00 42.24 281 ASN A CA 1
ATOM 1863 C C . ASN A 1 254 ? -28.965 45.108 14.097 1.00 50.13 281 ASN A C 1
ATOM 1864 O O . ASN A 1 254 ? -28.414 44.510 15.014 1.00 48.14 281 ASN A O 1
ATOM 1869 N N . GLU A 1 255 ? -29.853 46.076 14.305 1.00 53.21 282 GLU A N 1
ATOM 1870 C CA . GLU A 1 255 ? -30.311 46.502 15.637 1.00 55.52 282 GLU A CA 1
ATOM 1871 C C . GLU A 1 255 ? -31.099 45.396 16.356 1.00 62.49 282 GLU A C 1
ATOM 1872 O O . GLU A 1 255 ? -31.030 45.288 17.584 1.00 62.60 282 GLU A O 1
ATOM 1878 N N . GLU A 1 256 ? -31.823 44.579 15.569 1.00 60.75 283 GLU A N 1
ATOM 1879 C CA . GLU A 1 256 ? -32.659 43.469 16.011 1.00 61.13 283 GLU A CA 1
ATOM 1880 C C . GLU A 1 256 ? -31.793 42.307 16.512 1.00 63.02 283 GLU A C 1
ATOM 1881 O O . GLU A 1 256 ? -32.103 41.752 17.566 1.00 62.00 283 GLU A O 1
ATOM 1887 N N . ASN A 1 257 ? -30.705 41.946 15.786 1.00 60.34 284 ASN A N 1
ATOM 1888 C CA . ASN A 1 257 ? -29.828 40.846 16.216 1.00 60.13 284 ASN A CA 1
ATOM 1889 C C . ASN A 1 257 ? -28.362 41.283 16.542 1.00 61.62 284 ASN A C 1
ATOM 1890 O O . ASN A 1 257 ? -27.428 40.959 15.794 1.00 62.30 284 ASN A O 1
ATOM 1895 N N . PRO A 1 258 ? -28.134 41.925 17.727 1.00 54.83 285 PRO A N 1
ATOM 1896 C CA . PRO A 1 258 ? -26.753 42.268 18.123 1.00 53.65 285 PRO A CA 1
ATOM 1897 C C . PRO A 1 258 ? -25.882 41.037 18.378 1.00 56.48 285 PRO A C 1
ATOM 1898 O O . PRO A 1 258 ? -26.397 39.946 18.651 1.00 57.42 285 PRO A O 1
ATOM 1902 N N . SER A 1 259 ? -24.560 41.223 18.273 1.00 50.41 286 SER A N 1
ATOM 1903 C CA . SER A 1 259 ? -23.519 40.230 18.524 1.00 49.32 286 SER A CA 1
ATOM 1904 C C . SER A 1 259 ? -23.185 40.363 20.020 1.00 51.74 286 SER A C 1
ATOM 1905 O O . SER A 1 259 ? -22.995 41.481 20.505 1.00 51.49 286 SER A O 1
ATOM 1908 N N . LYS A 1 260 ? -23.208 39.235 20.765 1.00 47.14 287 LYS A N 1
ATOM 1909 C CA . LYS A 1 260 ? -22.988 39.225 22.222 1.00 45.24 287 LYS A CA 1
ATOM 1910 C C . LYS A 1 260 ? -21.514 39.127 22.559 1.00 44.71 287 LYS A C 1
ATOM 1911 O O . LYS A 1 260 ? -20.805 38.285 22.003 1.00 45.23 287 LYS A O 1
ATOM 1917 N N . ALA A 1 261 ? -21.055 39.962 23.481 1.00 38.57 288 ALA A N 1
ATOM 1918 C CA . ALA A 1 261 ? -19.689 39.879 24.007 1.00 38.15 288 ALA A CA 1
ATOM 1919 C C . ALA A 1 261 ? -19.788 39.375 25.469 1.00 40.23 288 ALA A C 1
ATOM 1920 O O . ALA A 1 261 ? -20.770 39.684 26.155 1.00 39.94 288 ALA A O 1
ATOM 1922 N N . TYR A 1 262 ? -18.788 38.591 25.923 1.00 34.17 289 TYR A N 1
ATOM 1923 C CA . TYR A 1 262 ? -18.750 37.982 27.264 1.00 33.16 289 TYR A CA 1
ATOM 1924 C C . TYR A 1 262 ? -17.487 38.309 28.026 1.00 33.93 289 TYR A C 1
ATOM 1925 O O . TYR A 1 262 ? -16.389 37.933 27.604 1.00 30.85 289 TYR A O 1
ATOM 1934 N N . ARG A 1 263 ? -17.676 38.914 29.199 1.00 34.08 290 ARG A N 1
ATOM 1935 C CA . ARG A 1 263 ? -16.672 39.258 30.210 1.00 37.80 290 ARG A CA 1
ATOM 1936 C C . ARG A 1 263 ? -15.991 37.976 30.652 1.00 49.08 290 ARG A C 1
ATOM 1937 O O . ARG A 1 263 ? -16.672 36.995 30.975 1.00 47.78 290 ARG A O 1
ATOM 1945 N N . CYS A 1 264 ? -14.642 37.982 30.613 1.00 51.13 291 CYS A N 1
ATOM 1946 C CA . CYS A 1 264 ? -13.831 36.834 30.951 1.00 52.23 291 CYS A CA 1
ATOM 1947 C C . CYS A 1 264 ? -12.479 37.266 31.543 1.00 58.31 291 CYS A C 1
ATOM 1948 O O . CYS A 1 264 ? -11.955 38.344 31.211 1.00 59.06 291 CYS A O 1
ATOM 1951 N N . SER A 1 265 ? -11.932 36.407 32.436 1.00 53.92 292 SER A N 1
ATOM 1952 C CA . SER A 1 265 ? -10.636 36.550 33.104 1.00 52.87 292 SER A CA 1
ATOM 1953 C C . SER A 1 265 ? -9.469 36.636 32.094 1.00 56.06 292 SER A C 1
ATOM 1954 O O . SER A 1 265 ? -8.485 37.323 32.376 1.00 56.11 292 SER A O 1
ATOM 1957 N N . SER A 1 266 ? -9.573 35.931 30.941 1.00 51.25 293 SER A N 1
ATOM 1958 C CA . SER A 1 266 ? -8.577 35.920 29.859 1.00 51.08 293 SER A CA 1
ATOM 1959 C C . SER A 1 266 ? -9.171 35.368 28.558 1.00 57.76 293 SER A C 1
ATOM 1960 O O . SER A 1 266 ? -10.249 34.787 28.575 1.00 58.09 293 SER A O 1
ATOM 1963 N N . LYS A 1 267 ? -8.468 35.546 27.435 1.00 56.47 294 LYS A N 1
ATOM 1964 C CA . LYS A 1 267 ? -8.895 35.037 26.131 1.00 57.63 294 LYS A CA 1
ATOM 1965 C C . LYS A 1 267 ? -8.800 33.506 26.078 1.00 63.12 294 LYS A C 1
ATOM 1966 O O . LYS A 1 267 ? -9.559 32.865 25.343 1.00 61.61 294 LYS A O 1
ATOM 1972 N N . GLU A 1 268 ? -7.885 32.932 26.902 1.00 61.10 295 GLU A N 1
ATOM 1973 C CA . GLU A 1 268 ? -7.638 31.492 27.059 1.00 60.16 295 GLU A CA 1
ATOM 1974 C C . GLU A 1 268 ? -8.808 30.800 27.767 1.00 62.60 295 GLU A C 1
ATOM 1975 O O . GLU A 1 268 ? -9.236 29.734 27.323 1.00 64.81 295 GLU A O 1
ATOM 1981 N N . ALA A 1 269 ? -9.331 31.408 28.856 1.00 55.13 296 ALA A N 1
ATOM 1982 C CA . ALA A 1 269 ? -10.465 30.876 29.612 1.00 53.00 296 ALA A CA 1
ATOM 1983 C C . ALA A 1 269 ? -11.754 30.960 28.770 1.00 55.83 296 ALA A C 1
ATOM 1984 O O . ALA A 1 269 ? -12.629 30.095 28.891 1.00 56.92 296 ALA A O 1
ATOM 1986 N N . PHE A 1 270 ? -11.867 31.996 27.906 1.00 49.11 297 PHE A N 1
ATOM 1987 C CA . PHE A 1 270 ? -13.004 32.142 26.996 1.00 47.89 297 PHE A CA 1
ATOM 1988 C C . PHE A 1 270 ? -12.990 31.045 25.884 1.00 55.20 297 PHE A C 1
ATOM 1989 O O . PHE A 1 270 ? -14.052 30.638 25.405 1.00 53.39 297 PHE A O 1
ATOM 1997 N N . GLU A 1 271 ? -11.782 30.573 25.492 1.00 55.17 298 GLU A N 1
ATOM 1998 C CA . GLU A 1 271 ? -11.573 29.550 24.464 1.00 56.12 298 GLU A CA 1
ATOM 1999 C C . GLU A 1 271 ? -11.963 28.150 24.924 1.00 62.33 298 GLU A C 1
ATOM 2000 O O . GLU A 1 271 ? -12.179 27.258 24.084 1.00 63.87 298 GLU A O 1
ATOM 2006 N N . LYS A 1 272 ? -12.063 27.963 26.266 1.00 56.87 299 LYS A N 1
ATOM 2007 C CA . LYS A 1 272 ? -12.467 26.716 26.941 1.00 54.55 299 LYS A CA 1
ATOM 2008 C C . LYS A 1 272 ? -13.999 26.701 27.213 1.00 55.46 299 LYS A C 1
ATOM 2009 O O . LYS A 1 272 ? -14.517 25.768 27.835 1.00 55.98 299 LYS A O 1
ATOM 2015 N N . GLY A 1 273 ? -14.689 27.752 26.784 1.00 49.07 300 GLY A N 1
ATOM 2016 C CA . GLY A 1 273 ? -16.121 27.928 26.989 1.00 48.24 300 GLY A CA 1
ATOM 2017 C C . GLY A 1 273 ? -16.495 28.287 28.413 1.00 52.82 300 GLY A C 1
ATOM 2018 O O . GLY A 1 273 ? -17.669 28.209 28.779 1.00 52.12 300 GLY A O 1
ATOM 2019 N N . LEU A 1 274 ? -15.511 28.726 29.222 1.00 50.59 301 LEU A N 1
ATOM 2020 C CA . LEU A 1 274 ? -15.727 29.064 30.637 1.00 51.09 301 LEU A CA 1
ATOM 2021 C C . LEU A 1 274 ? -16.520 30.352 30.904 1.00 56.30 301 LEU A C 1
ATOM 2022 O O . LEU A 1 274 ? -17.117 30.475 31.982 1.00 55.67 301 LEU A O 1
ATOM 2027 N N . CYS A 1 275 ? -16.525 31.305 29.938 1.00 53.29 302 CYS A N 1
ATOM 2028 C CA . CYS A 1 275 ? -17.196 32.600 30.083 1.00 52.54 302 CYS A CA 1
ATOM 2029 C C . CYS A 1 275 ? -18.324 32.808 29.071 1.00 52.41 302 CYS A C 1
ATOM 2030 O O . CYS A 1 275 ? -18.089 33.404 28.023 1.00 52.78 302 CYS A O 1
ATOM 2033 N N . LEU A 1 276 ? -19.549 32.321 29.386 1.00 44.15 303 LEU A N 1
ATOM 2034 C CA . LEU A 1 276 ? -20.725 32.476 28.538 1.00 42.63 303 LEU A CA 1
ATOM 2035 C C . LEU A 1 276 ? -21.959 32.946 29.346 1.00 48.76 303 LEU A C 1
ATOM 2036 O O . LEU A 1 276 ? -23.103 32.743 28.912 1.00 48.88 303 LEU A O 1
ATOM 2041 N N . SER A 1 277 ? -21.703 33.655 30.488 1.00 45.10 304 SER A N 1
ATOM 2042 C CA . SER A 1 277 ? -22.678 34.197 31.432 1.00 43.93 304 SER A CA 1
ATOM 2043 C C . SER A 1 277 ? -23.121 35.604 31.077 1.00 51.76 304 SER A C 1
ATOM 2044 O O . SER A 1 277 ? -22.312 36.386 30.599 1.00 52.43 304 SER A O 1
ATOM 2047 N N . CYS A 1 278 ? -24.401 35.937 31.382 1.00 51.05 305 CYS A N 1
ATOM 2048 C CA . CYS A 1 278 ? -25.089 37.218 31.183 1.00 51.35 305 CYS A CA 1
ATOM 2049 C C . CYS A 1 278 ? -25.520 37.854 32.520 1.00 57.10 305 CYS A C 1
ATOM 2050 O O . CYS A 1 278 ? -26.212 38.875 32.508 1.00 57.26 305 CYS A O 1
ATOM 2053 N N . ARG A 1 279 ? -25.141 37.247 33.661 1.00 55.63 306 ARG A N 1
ATOM 2054 C CA . ARG A 1 279 ? -25.499 37.731 35.005 1.00 56.71 306 ARG A CA 1
ATOM 2055 C C . ARG A 1 279 ? -24.786 39.047 35.308 1.00 60.04 306 ARG A C 1
ATOM 2056 O O . ARG A 1 279 ? -23.554 39.091 35.260 1.00 59.98 306 ARG A O 1
ATOM 2064 N N . LYS A 1 280 ? -25.561 40.104 35.629 1.00 55.99 307 LYS A N 1
ATOM 2065 C CA . LYS A 1 280 ? -25.104 41.468 35.947 1.00 56.69 307 LYS A CA 1
ATOM 2066 C C . LYS A 1 280 ? -23.910 41.949 35.050 1.00 60.48 307 LYS A C 1
ATOM 2067 O O . LYS A 1 280 ? -22.743 41.981 35.456 1.00 60.30 307 LYS A O 1
ATOM 2073 N N . ASN A 1 281 ? -24.249 42.267 33.796 1.00 56.19 308 ASN A N 1
ATOM 2074 C CA . ASN A 1 281 ? -23.382 42.821 32.755 1.00 55.05 308 ASN A CA 1
ATOM 2075 C C . ASN A 1 281 ? -22.093 42.018 32.455 1.00 56.46 308 ASN A C 1
ATOM 2076 O O . ASN A 1 281 ? -21.081 42.604 32.022 1.00 56.48 308 ASN A O 1
ATOM 2081 N N . ARG A 1 282 ? -22.151 40.676 32.640 1.00 50.75 309 ARG A N 1
ATOM 2082 C CA . ARG A 1 282 ? -21.059 39.755 32.282 1.00 49.27 309 ARG A CA 1
ATOM 2083 C C . ARG A 1 282 ? -21.140 39.476 30.757 1.00 51.80 309 ARG A C 1
ATOM 2084 O O . ARG A 1 282 ? -20.202 38.958 30.150 1.00 50.06 309 ARG A O 1
ATOM 2092 N N . CYS A 1 283 ? -22.276 39.861 30.144 1.00 48.88 310 CYS A N 1
ATOM 2093 C CA . CYS A 1 283 ? -22.453 39.850 28.698 1.00 49.45 310 CYS A CA 1
ATOM 2094 C C . CYS A 1 283 ? -22.994 41.218 28.288 1.00 47.41 310 CYS A C 1
ATOM 2095 O O . CYS A 1 283 ? -23.618 41.891 29.108 1.00 45.90 310 CYS A O 1
ATOM 2098 N N . ASN A 1 284 ? -22.655 41.668 27.078 1.00 39.58 311 ASN A N 1
ATOM 2099 C CA . ASN A 1 284 ? -23.085 42.954 26.567 1.00 38.43 311 ASN A CA 1
ATOM 2100 C C . ASN A 1 284 ? -23.186 42.912 25.060 1.00 42.96 311 ASN A C 1
ATOM 2101 O O . ASN A 1 284 ? -22.727 41.956 24.440 1.00 43.70 311 ASN A O 1
ATOM 2106 N N . ASN A 1 285 ? -23.803 43.931 24.460 1.00 39.60 312 ASN A N 1
ATOM 2107 C CA . ASN A 1 285 ? -23.929 43.976 23.001 1.00 39.25 312 ASN A CA 1
ATOM 2108 C C . ASN A 1 285 ? -22.688 44.601 22.398 1.00 44.25 312 ASN A C 1
ATOM 2109 O O . ASN A 1 285 ? -22.267 45.657 22.869 1.00 46.38 312 ASN A O 1
ATOM 2114 N N . LEU A 1 286 ? -22.102 43.989 21.358 1.00 37.70 313 LEU A N 1
ATOM 2115 C CA . LEU A 1 286 ? -20.995 44.665 20.686 1.00 36.40 313 LEU A CA 1
ATOM 2116 C C . LEU A 1 286 ? -21.657 45.768 19.801 1.00 44.35 313 LEU A C 1
ATOM 2117 O O . LEU A 1 286 ? -22.689 45.520 19.164 1.00 46.76 313 LEU A O 1
ATOM 2122 N N . GLY A 1 287 ? -21.079 46.961 19.802 1.00 40.57 314 GLY A N 1
ATOM 2123 C CA . GLY A 1 287 ? -21.529 48.074 18.975 1.00 39.28 314 GLY A CA 1
ATOM 2124 C C . GLY A 1 287 ? -22.504 49.090 19.542 1.00 41.69 314 GLY A C 1
ATOM 2125 O O . GLY A 1 287 ? -22.509 49.411 20.740 1.00 42.69 314 GLY A O 1
ATOM 2126 N N . TYR A 1 288 ? -23.333 49.605 18.641 1.00 34.84 315 TYR A N 1
ATOM 2127 C CA . TYR A 1 288 ? -24.242 50.695 18.858 1.00 34.83 315 TYR A CA 1
ATOM 2128 C C . TYR A 1 288 ? -25.286 50.448 19.965 1.00 41.23 315 TYR A C 1
ATOM 2129 O O . TYR A 1 288 ? -25.601 51.387 20.721 1.00 41.29 315 TYR A O 1
ATOM 2138 N N . GLU A 1 289 ? -25.801 49.207 20.067 1.00 39.01 316 GLU A N 1
ATOM 2139 C CA . GLU A 1 289 ? -26.839 48.795 21.034 1.00 39.35 316 GLU A CA 1
ATOM 2140 C C . GLU A 1 289 ? -26.288 48.364 22.410 1.00 42.79 316 GLU A C 1
ATOM 2141 O O . GLU A 1 289 ? -27.020 47.771 23.212 1.00 43.55 316 GLU A O 1
ATOM 2147 N N . ILE A 1 290 ? -25.011 48.676 22.683 1.00 38.10 317 ILE A N 1
ATOM 2148 C CA . ILE A 1 290 ? -24.330 48.366 23.939 1.00 37.55 317 ILE A CA 1
ATOM 2149 C C . ILE A 1 290 ? -25.097 48.959 25.128 1.00 40.49 317 ILE A C 1
ATOM 2150 O O . ILE A 1 290 ? -25.609 50.063 25.017 1.00 37.65 317 ILE A O 1
ATOM 2155 N N . ASN A 1 291 ? -25.181 48.229 26.252 1.00 39.97 318 ASN A N 1
ATOM 2156 C CA . ASN A 1 291 ? -25.825 48.779 27.450 1.00 40.29 318 ASN A CA 1
ATOM 2157 C C . ASN A 1 291 ? -24.748 49.628 28.132 1.00 46.26 318 ASN A C 1
ATOM 2158 O O . ASN A 1 291 ? -23.675 49.119 28.453 1.00 45.15 318 ASN A O 1
ATOM 2163 N N . LYS A 1 292 ? -24.991 50.941 28.235 1.00 46.44 319 LYS A N 1
ATOM 2164 C CA . LYS A 1 292 ? -24.054 51.932 28.779 1.00 47.12 319 LYS A CA 1
ATOM 2165 C C . LYS A 1 292 ? -23.821 51.779 30.289 1.00 54.48 319 LYS A C 1
ATOM 2166 O O . LYS A 1 292 ? -24.166 52.660 31.078 1.00 54.09 319 LYS A O 1
ATOM 2172 N N . VAL A 1 293 ? -23.174 50.665 30.659 1.00 53.80 320 VAL A N 1
ATOM 2173 C CA . VAL A 1 293 ? -22.831 50.245 32.009 1.00 55.31 320 VAL A CA 1
ATOM 2174 C C . VAL A 1 293 ? -21.394 50.661 32.355 1.00 62.10 320 VAL A C 1
ATOM 2175 O O . VAL A 1 293 ? -20.428 50.172 31.754 1.00 60.61 320 VAL A O 1
ATOM 2179 N N . ARG A 1 294 ? -21.265 51.564 33.336 1.00 61.98 321 ARG A N 1
ATOM 2180 C CA . ARG A 1 294 ? -19.968 52.026 33.841 1.00 62.80 321 ARG A CA 1
ATOM 2181 C C . ARG A 1 294 ? -19.656 51.106 35.018 1.00 71.95 321 ARG A C 1
ATOM 2182 O O . ARG A 1 294 ? -20.578 50.716 35.745 1.00 71.42 321 ARG A O 1
ATOM 2190 N N . ALA A 1 295 ? -18.376 50.728 35.194 1.00 72.87 322 ALA A N 1
ATOM 2191 C CA . ALA A 1 295 ? -17.939 49.844 36.290 1.00 73.96 322 ALA A CA 1
ATOM 2192 C C . ALA A 1 295 ? -16.675 50.400 36.956 1.00 81.53 322 ALA A C 1
ATOM 2193 O O . ALA A 1 295 ? -16.028 51.275 36.360 1.00 82.39 322 ALA A O 1
ATOM 2195 N N . LYS A 1 296 ? -16.333 49.915 38.193 1.00 79.23 323 LYS A N 1
ATOM 2196 C CA . LYS A 1 296 ? -15.129 50.354 38.923 1.00 79.36 323 LYS A CA 1
ATOM 2197 C C . LYS A 1 296 ? -13.863 50.016 38.124 1.00 81.09 323 LYS A C 1
ATOM 2198 O O . LYS A 1 296 ? -13.116 50.930 37.777 1.00 80.68 323 LYS A O 1
ATOM 2204 N N . ARG A 1 297 ? -13.688 48.734 37.746 1.00 76.76 324 ARG A N 1
ATOM 2205 C CA . ARG A 1 297 ? -12.598 48.249 36.885 1.00 76.36 324 ARG A CA 1
ATOM 2206 C C . ARG A 1 297 ? -13.185 47.956 35.516 1.00 77.57 324 ARG A C 1
ATOM 2207 O O . ARG A 1 297 ? -14.377 47.639 35.448 1.00 77.77 324 ARG A O 1
ATOM 2215 N N . SER A 1 298 ? -12.382 48.051 34.423 1.00 71.78 325 SER A N 1
ATOM 2216 C CA . SER A 1 298 ? -12.946 47.781 33.094 1.00 70.63 325 SER A CA 1
ATOM 2217 C C . SER A 1 298 ? -13.198 46.313 32.863 1.00 69.77 325 SER A C 1
ATOM 2218 O O . SER A 1 298 ? -12.383 45.464 33.243 1.00 70.52 325 SER A O 1
ATOM 2221 N N . SER A 1 299 ? -14.346 46.021 32.241 1.00 61.40 326 SER A N 1
ATOM 2222 C CA . SER A 1 299 ? -14.695 44.666 31.862 1.00 58.97 326 SER A CA 1
ATOM 2223 C C . SER A 1 299 ? -14.174 44.396 30.445 1.00 56.60 326 SER A C 1
ATOM 2224 O O . SER A 1 299 ? -14.645 44.996 29.469 1.00 55.76 326 SER A O 1
ATOM 2227 N N . LYS A 1 300 ? -13.110 43.577 30.384 1.00 47.82 327 LYS A N 1
ATOM 2228 C CA . LYS A 1 300 ? -12.477 43.060 29.188 1.00 45.03 327 LYS A CA 1
ATOM 2229 C C . LYS A 1 300 ? -13.435 41.960 28.728 1.00 43.73 327 LYS A C 1
ATOM 2230 O O . LYS A 1 300 ? -13.792 41.078 29.504 1.00 40.91 327 LYS A O 1
ATOM 2236 N N . MET A 1 301 ? -13.926 42.066 27.493 1.00 40.60 328 MET A N 1
ATOM 2237 C CA . MET A 1 301 ? -14.914 41.125 26.955 1.00 38.99 328 MET A CA 1
ATOM 2238 C C . MET A 1 301 ? -14.474 40.452 25.711 1.00 45.83 328 MET A C 1
ATOM 2239 O O . MET A 1 301 ? -13.631 40.975 25.009 1.00 47.03 328 MET A O 1
ATOM 2244 N N . TYR A 1 302 ? -15.001 39.246 25.463 1.00 45.74 329 TYR A N 1
ATOM 2245 C CA . TYR A 1 302 ? -14.610 38.413 24.319 1.00 45.88 329 TYR A CA 1
ATOM 2246 C C . TYR A 1 302 ? -15.804 37.865 23.562 1.00 43.78 329 TYR A C 1
ATOM 2247 O O . TYR A 1 302 ? -16.919 37.859 24.077 1.00 42.36 329 TYR A O 1
ATOM 2256 N N . LEU A 1 303 ? -15.551 37.437 22.319 1.00 37.40 330 LEU A N 1
ATOM 2257 C CA . LEU A 1 303 ? -16.513 36.837 21.394 1.00 35.92 330 LEU A CA 1
ATOM 2258 C C . LEU A 1 303 ? -15.770 36.358 20.179 1.00 38.82 330 LEU A C 1
ATOM 2259 O O . LEU A 1 303 ? -14.637 36.776 19.948 1.00 38.04 330 LEU A O 1
ATOM 2264 N N . LYS A 1 304 ? -16.400 35.458 19.420 1.00 35.19 331 LYS A N 1
ATOM 2265 C CA . LYS A 1 304 ? -15.897 34.930 18.162 1.00 34.69 331 LYS A CA 1
ATOM 2266 C C . LYS A 1 304 ? -16.745 35.592 17.100 1.00 38.81 331 LYS A C 1
ATOM 2267 O O . LYS A 1 304 ? -17.824 36.094 17.416 1.00 39.13 331 LYS A O 1
ATOM 2273 N N . THR A 1 305 ? -16.271 35.643 15.867 1.00 35.49 332 THR A N 1
ATOM 2274 C CA . THR A 1 305 ? -17.080 36.221 14.786 1.00 35.62 332 THR A CA 1
ATOM 2275 C C . THR A 1 305 ? -16.821 35.451 13.526 1.00 39.74 332 THR A C 1
ATOM 2276 O O . THR A 1 305 ? -15.852 34.702 13.425 1.00 38.98 332 THR A O 1
ATOM 2280 N N . ARG A 1 306 ? -17.639 35.711 12.531 1.00 38.69 333 ARG A N 1
ATOM 2281 C CA . ARG A 1 306 ? -17.463 35.227 11.175 1.00 39.69 333 ARG A CA 1
ATOM 2282 C C . ARG A 1 306 ? -16.314 36.059 10.523 1.00 45.18 333 ARG A C 1
ATOM 2283 O O . ARG A 1 306 ? -15.783 36.988 11.145 1.00 44.64 333 ARG A O 1
ATOM 2291 N N . SER A 1 307 ? -15.951 35.719 9.279 1.00 44.00 334 SER A N 1
ATOM 2292 C CA . SER A 1 307 ? -14.930 36.390 8.461 1.00 44.25 334 SER A CA 1
ATOM 2293 C C . SER A 1 307 ? -15.549 37.546 7.642 1.00 48.36 334 SER A C 1
ATOM 2294 O O . SER A 1 307 ? -14.815 38.414 7.185 1.00 47.80 334 SER A O 1
ATOM 2297 N N . GLN A 1 308 ? -16.888 37.527 7.445 1.00 45.82 335 GLN A N 1
ATOM 2298 C CA . GLN A 1 308 ? -17.674 38.480 6.636 1.00 45.89 335 GLN A CA 1
ATOM 2299 C C . GLN A 1 308 ? -18.928 38.979 7.364 1.00 52.52 335 GLN A C 1
ATOM 2300 O O . GLN A 1 308 ? -19.409 38.316 8.285 1.00 53.26 335 GLN A O 1
ATOM 2306 N N . MET A 1 309 ? -19.510 40.097 6.875 1.00 50.49 336 MET A N 1
ATOM 2307 C CA . MET A 1 309 ? -20.733 40.732 7.370 1.00 51.12 336 MET A CA 1
ATOM 2308 C C . MET A 1 309 ? -21.939 39.926 6.831 1.00 54.05 336 MET A C 1
ATOM 2309 O O . MET A 1 309 ? -21.956 39.695 5.615 1.00 57.12 336 MET A O 1
ATOM 2314 N N . PRO A 1 310 ? -22.935 39.437 7.633 1.00 45.20 337 PRO A N 1
ATOM 2315 C CA . PRO A 1 310 ? -23.152 39.588 9.097 1.00 43.17 337 PRO A CA 1
ATOM 2316 C C . PRO A 1 310 ? -22.178 38.779 9.978 1.00 42.35 337 PRO A C 1
ATOM 2317 O O . PRO A 1 310 ? -22.100 37.560 9.880 1.00 42.24 337 PRO A O 1
ATOM 2321 N N . TYR A 1 311 ? -21.441 39.467 10.851 1.00 35.84 338 TYR A N 1
ATOM 2322 C CA . TYR A 1 311 ? -20.390 38.863 11.679 1.00 34.94 338 TYR A CA 1
ATOM 2323 C C . TYR A 1 311 ? -20.847 37.919 12.831 1.00 40.45 338 TYR A C 1
ATOM 2324 O O . TYR A 1 311 ? -20.037 37.113 13.276 1.00 40.66 338 TYR A O 1
ATOM 2333 N N . LYS A 1 312 ? -22.105 37.997 13.274 1.00 38.19 339 LYS A N 1
ATOM 2334 C CA . LYS A 1 312 ? -22.675 37.224 14.389 1.00 39.27 339 LYS A CA 1
ATOM 2335 C C . LYS A 1 312 ? -22.490 35.694 14.331 1.00 44.71 339 LYS A C 1
ATOM 2336 O O . LYS A 1 312 ? -22.660 35.051 13.287 1.00 44.29 339 LYS A O 1
ATOM 2342 N N . VAL A 1 313 ? -22.138 35.130 15.493 1.00 39.61 340 VAL A N 1
ATOM 2343 C CA . VAL A 1 313 ? -22.029 33.694 15.719 1.00 37.31 340 VAL A CA 1
ATOM 2344 C C . VAL A 1 313 ? -22.823 33.331 16.994 1.00 39.76 340 VAL A C 1
ATOM 2345 O O . VAL A 1 313 ? -23.270 34.200 17.754 1.00 36.28 340 VAL A O 1
ATOM 2349 N N . PHE A 1 314 ? -22.959 32.021 17.214 1.00 37.16 341 PHE A N 1
ATOM 2350 C CA . PHE A 1 314 ? -23.598 31.433 18.369 1.00 35.20 341 PHE A CA 1
ATOM 2351 C C . PHE A 1 314 ? -22.514 30.677 19.108 1.00 39.60 341 PHE A C 1
ATOM 2352 O O . PHE A 1 314 ? -21.756 29.947 18.498 1.00 38.12 341 PHE A O 1
ATOM 2360 N N . HIS A 1 315 ? -22.393 30.932 20.407 1.00 37.24 342 HIS A N 1
ATOM 2361 C CA . HIS A 1 315 ? -21.378 30.335 21.261 1.00 36.04 342 HIS A CA 1
ATOM 2362 C C . HIS A 1 315 ? -21.990 29.298 22.169 1.00 38.13 342 HIS A C 1
ATOM 2363 O O . HIS A 1 315 ? -22.989 29.545 22.849 1.00 37.24 342 HIS A O 1
ATOM 2370 N N . TYR A 1 316 ? -21.315 28.167 22.250 1.00 34.83 343 TYR A N 1
ATOM 2371 C CA . TYR A 1 316 ? -21.673 27.035 23.070 1.00 34.37 343 TYR A CA 1
ATOM 2372 C C . TYR A 1 316 ? -20.466 26.512 23.834 1.00 39.51 343 TYR A C 1
ATOM 2373 O O . TYR A 1 316 ? -19.365 26.425 23.286 1.00 40.51 343 TYR A O 1
ATOM 2382 N N . GLN A 1 317 ? -20.688 26.126 25.092 1.00 33.48 344 GLN A N 1
ATOM 2383 C CA . GLN A 1 317 ? -19.697 25.449 25.909 1.00 31.36 344 GLN A CA 1
ATOM 2384 C C . GLN A 1 317 ? -20.171 24.005 25.875 1.00 34.63 344 GLN A C 1
ATOM 2385 O O . GLN A 1 317 ? -21.348 23.743 26.088 1.00 31.39 344 GLN A O 1
ATOM 2391 N N . VAL A 1 318 ? -19.261 23.064 25.596 1.00 35.04 345 VAL A N 1
ATOM 2392 C CA . VAL A 1 318 ? -19.581 21.654 25.553 1.00 35.29 345 VAL A CA 1
ATOM 2393 C C . VAL A 1 318 ? -18.730 20.941 26.622 1.00 44.29 345 VAL A C 1
ATOM 2394 O O . VAL A 1 318 ? -17.510 21.134 26.654 1.00 42.72 345 VAL A O 1
ATOM 2398 N N . LYS A 1 319 ? -19.402 20.162 27.532 1.00 42.91 346 LYS A N 1
ATOM 2399 C CA . LYS A 1 319 ? -18.757 19.388 28.614 1.00 41.37 346 LYS A CA 1
ATOM 2400 C C . LYS A 1 319 ? -19.028 17.924 28.371 1.00 43.61 346 LYS A C 1
ATOM 2401 O O . LYS A 1 319 ? -20.177 17.537 28.221 1.00 43.85 346 LYS A O 1
ATOM 2407 N N . ILE A 1 320 ? -17.976 17.121 28.241 1.00 39.64 347 ILE A N 1
ATOM 2408 C CA . ILE A 1 320 ? -18.105 15.679 27.991 1.00 38.54 347 ILE A CA 1
ATOM 2409 C C . ILE A 1 320 ? -17.297 14.904 29.006 1.00 45.35 347 ILE A C 1
ATOM 2410 O O . ILE A 1 320 ? -16.114 15.196 29.170 1.00 46.89 347 ILE A O 1
ATOM 2415 N N . HIS A 1 321 ? -17.926 13.920 29.680 1.00 42.16 348 HIS A N 1
ATOM 2416 C CA . HIS A 1 321 ? -17.247 13.011 30.597 1.00 42.06 348 HIS A CA 1
ATOM 2417 C C . HIS A 1 321 ? -17.032 11.742 29.784 1.00 46.97 348 HIS A C 1
ATOM 2418 O O . HIS A 1 321 ? -17.984 11.232 29.185 1.00 45.47 348 HIS A O 1
ATOM 2425 N N . PHE A 1 322 ? -15.768 11.291 29.674 1.00 46.91 349 PHE A N 1
ATOM 2426 C CA . PHE A 1 322 ? -15.355 10.122 28.874 1.00 47.26 349 PHE A CA 1
ATOM 2427 C C . PHE A 1 322 ? -15.102 8.936 29.793 1.00 55.72 349 PHE A C 1
ATOM 2428 O O . PHE A 1 322 ? -14.152 8.959 30.572 1.00 56.41 349 PHE A O 1
ATOM 2436 N N . SER A 1 323 ? -15.967 7.919 29.738 1.00 55.42 350 SER A N 1
ATOM 2437 C CA .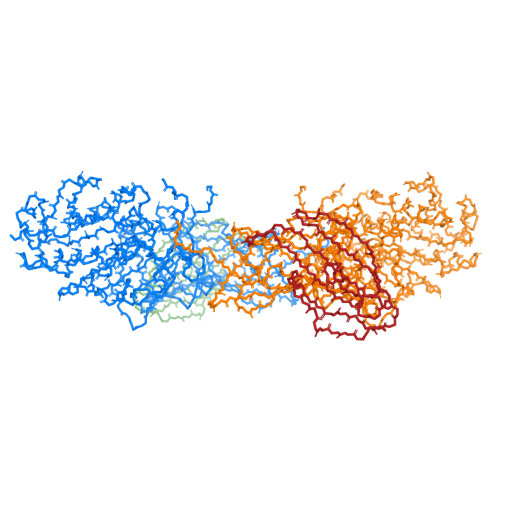 SER A 1 323 ? -15.892 6.777 30.645 1.00 57.12 350 SER A CA 1
ATOM 2438 C C . SER A 1 323 ? -15.382 5.502 29.988 1.00 66.46 350 SER A C 1
ATOM 2439 O O . SER A 1 323 ? -15.872 5.119 28.944 1.00 65.35 350 SER A O 1
ATOM 2442 N N . GLY A 1 324 ? -14.394 4.863 30.599 1.00 68.74 351 GLY A N 1
ATOM 2443 C CA . GLY A 1 324 ? -13.831 3.616 30.090 1.00 70.42 351 GLY A CA 1
ATOM 2444 C C . GLY A 1 324 ? -13.620 2.563 31.159 1.00 78.82 351 GLY A C 1
ATOM 2445 O O . GLY A 1 324 ? -13.791 2.835 32.357 1.00 78.02 351 GLY A O 1
ATOM 2446 N N . THR A 1 325 ? -13.257 1.339 30.723 1.00 79.26 352 THR A N 1
ATOM 2447 C CA . THR A 1 325 ? -12.985 0.225 31.643 1.00 80.63 352 THR A CA 1
ATOM 2448 C C . THR A 1 325 ? -11.544 0.317 32.128 1.00 86.60 352 THR A C 1
ATOM 2449 O O . THR A 1 325 ? -11.309 0.394 33.334 1.00 86.68 352 THR A O 1
ATOM 2453 N N . GLU A 1 326 ? -10.591 0.335 31.178 1.00 83.56 353 GLU A N 1
ATOM 2454 C CA . GLU A 1 326 ? -9.157 0.402 31.447 1.00 83.61 353 GLU A CA 1
ATOM 2455 C C . GLU A 1 326 ? -8.601 1.812 31.282 1.00 85.69 353 GLU A C 1
ATOM 2456 O O . GLU A 1 326 ? -9.081 2.583 30.443 1.00 84.89 353 GLU A O 1
ATOM 2462 N N . SER A 1 327 ? -7.564 2.126 32.080 1.00 81.03 354 SER A N 1
ATOM 2463 C CA . SER A 1 327 ? -6.882 3.416 32.119 1.00 80.28 354 SER A CA 1
ATOM 2464 C C . SER A 1 327 ? -6.109 3.702 30.826 1.00 82.09 354 SER A C 1
ATOM 2465 O O . SER A 1 327 ? -4.986 3.225 30.645 1.00 80.67 354 SER A O 1
ATOM 2468 N N . GLU A 1 328 ? -6.746 4.474 29.923 1.00 77.64 355 GLU A N 1
ATOM 2469 C CA . GLU A 1 328 ? -6.208 4.882 28.622 1.00 76.53 355 GLU A CA 1
ATOM 2470 C C . GLU A 1 328 ? -6.022 6.404 28.560 1.00 76.03 355 GLU A C 1
ATOM 2471 O O . GLU A 1 328 ? -6.845 7.150 29.097 1.00 74.77 355 GLU A O 1
ATOM 2477 N N . THR A 1 329 ? -4.959 6.857 27.876 1.00 70.50 356 THR A N 1
ATOM 2478 C CA . THR A 1 329 ? -4.670 8.276 27.649 1.00 69.35 356 THR A CA 1
ATOM 2479 C C . THR A 1 329 ? -4.284 8.444 26.183 1.00 70.72 356 THR A C 1
ATOM 2480 O O . THR A 1 329 ? -3.407 7.726 25.706 1.00 70.72 356 THR A O 1
ATOM 2484 N N . HIS A 1 330 ? -4.942 9.377 25.478 1.00 65.09 357 HIS A N 1
ATOM 2485 C CA . HIS A 1 330 ? -4.694 9.672 24.060 1.00 64.65 357 HIS A CA 1
ATOM 2486 C C . HIS A 1 330 ? -4.499 11.176 23.861 1.00 64.86 357 HIS A C 1
ATOM 2487 O O . HIS A 1 330 ? -5.349 11.955 24.288 1.00 63.85 357 HIS A O 1
ATOM 2494 N N . THR A 1 331 ? -3.373 11.577 23.239 1.00 60.79 358 THR A N 1
ATOM 2495 C CA . THR A 1 331 ? -3.029 12.996 23.014 1.00 60.56 358 THR A CA 1
ATOM 2496 C C . THR A 1 331 ? -3.322 13.486 21.600 1.00 62.57 358 THR A C 1
ATOM 2497 O O . THR A 1 331 ? -3.268 12.711 20.639 1.00 61.05 358 THR A O 1
ATOM 2501 N N . ASN A 1 332 ? -3.588 14.800 21.485 1.00 59.41 359 ASN A N 1
ATOM 2502 C CA . ASN A 1 332 ? -3.892 15.495 20.233 1.00 59.60 359 ASN A CA 1
ATOM 2503 C C . ASN A 1 332 ? -4.893 14.705 19.363 1.00 63.13 359 ASN A C 1
ATOM 2504 O O . ASN A 1 332 ? -4.545 14.229 18.272 1.00 63.80 359 ASN A O 1
ATOM 2509 N N . GLN A 1 333 ? -6.130 14.530 19.898 1.00 56.69 360 GLN A N 1
ATOM 2510 C CA . GLN A 1 333 ? -7.221 13.783 19.257 1.00 54.59 360 GLN A CA 1
ATOM 2511 C C . GLN A 1 333 ? -8.209 14.716 18.589 1.00 55.70 360 GLN A C 1
ATOM 2512 O O . GLN A 1 333 ? -8.641 15.684 19.195 1.00 54.81 360 GLN A O 1
ATOM 2518 N N . ALA A 1 334 ? -8.562 14.419 17.338 1.00 51.78 361 ALA A N 1
ATOM 2519 C CA . ALA A 1 334 ? -9.479 15.218 16.532 1.00 50.47 361 ALA A CA 1
ATOM 2520 C C . ALA A 1 334 ? -10.877 14.647 16.552 1.00 50.27 361 ALA A C 1
ATOM 2521 O O . ALA A 1 334 ? -11.075 13.439 16.393 1.00 49.46 361 ALA A O 1
ATOM 2523 N N . PHE A 1 335 ? -11.853 15.539 16.716 1.00 44.53 362 PHE A N 1
ATOM 2524 C CA . PHE A 1 335 ? -13.265 15.196 16.764 1.00 43.57 362 PHE A CA 1
ATOM 2525 C C . PHE A 1 335 ? -14.084 16.100 15.859 1.00 47.33 362 PHE A C 1
ATOM 2526 O O . PHE A 1 335 ? -13.602 17.144 15.400 1.00 48.61 362 PHE A O 1
ATOM 2534 N N . GLU A 1 336 ? -15.350 15.726 15.661 1.00 41.12 363 GLU A N 1
ATOM 2535 C CA . GLU A 1 336 ? -16.329 16.518 14.924 1.00 39.82 363 GLU A CA 1
ATOM 2536 C C . GLU A 1 336 ? -17.614 16.496 15.707 1.00 41.23 363 GLU A C 1
ATOM 2537 O O . GLU A 1 336 ? -18.004 15.445 16.228 1.00 41.57 363 GLU A O 1
ATOM 2543 N N . ILE A 1 337 ? -18.257 17.658 15.819 1.00 37.81 364 ILE A N 1
ATOM 2544 C CA . ILE A 1 337 ? -19.533 17.823 16.523 1.00 37.47 364 ILE A CA 1
ATOM 2545 C C . ILE A 1 337 ? -20.577 18.377 15.582 1.00 39.71 364 ILE A C 1
ATOM 2546 O O . ILE A 1 337 ? -20.322 19.331 14.856 1.00 38.46 364 ILE A O 1
ATOM 2551 N N . SER A 1 338 ? -21.747 17.739 15.570 1.00 37.04 365 SER A N 1
ATOM 2552 C CA . SER A 1 338 ? -22.899 18.155 14.778 1.00 35.76 365 SER A CA 1
ATOM 2553 C C . SER A 1 338 ? -23.988 18.522 15.727 1.00 41.67 365 SER A C 1
ATOM 2554 O O . SER A 1 338 ? -24.220 17.816 16.700 1.00 42.33 365 SER A O 1
ATOM 2557 N N . LEU A 1 339 ? -24.573 19.687 15.513 1.00 41.51 366 LEU A N 1
ATOM 2558 C CA . LEU A 1 339 ? -25.647 20.237 16.329 1.00 42.93 366 LEU A CA 1
ATOM 2559 C C . LEU A 1 339 ? -26.890 20.356 15.463 1.00 47.39 366 LEU A C 1
ATOM 2560 O O . LEU A 1 339 ? -26.807 20.865 14.342 1.00 47.19 366 LEU A O 1
ATOM 2565 N N . TYR A 1 340 ? -28.040 19.900 15.978 1.00 44.50 367 TYR A N 1
ATOM 2566 C CA . TYR A 1 340 ? -29.312 19.964 15.240 1.00 43.65 367 TYR A CA 1
ATOM 2567 C C . TYR A 1 340 ? -30.373 20.643 16.077 1.00 47.20 367 TYR A C 1
ATOM 2568 O O . TYR A 1 340 ? -30.559 20.277 17.232 1.00 47.55 367 TYR A O 1
ATOM 2577 N N . GLY A 1 341 ? -31.040 21.641 15.504 1.00 43.80 368 GLY A N 1
ATOM 2578 C CA . GLY A 1 341 ? -32.094 22.375 16.200 1.00 43.86 368 GLY A CA 1
ATOM 2579 C C . GLY A 1 341 ? -33.439 22.355 15.506 1.00 49.51 368 GLY A C 1
ATOM 2580 O O . GLY A 1 341 ? -33.620 21.623 14.518 1.00 48.62 368 GLY A O 1
ATOM 2581 N N . THR A 1 342 ? -34.401 23.180 16.028 1.00 46.99 369 THR A N 1
ATOM 2582 C CA . THR A 1 342 ? -35.770 23.343 15.484 1.00 45.95 369 THR A CA 1
ATOM 2583 C C . THR A 1 342 ? -35.757 24.151 14.195 1.00 51.35 369 THR A C 1
ATOM 2584 O O . THR A 1 342 ? -36.589 23.909 13.316 1.00 52.74 369 THR A O 1
ATOM 2588 N N . VAL A 1 343 ? -34.850 25.150 14.104 1.00 46.64 370 VAL A N 1
ATOM 2589 C CA . VAL A 1 343 ? -34.692 26.029 12.938 1.00 45.49 370 VAL A CA 1
ATOM 2590 C C . VAL A 1 343 ? -33.808 25.366 11.873 1.00 48.56 370 VAL A C 1
ATOM 2591 O O . VAL A 1 343 ? -34.257 25.177 10.731 1.00 49.46 370 VAL A O 1
ATOM 2595 N N . ALA A 1 344 ? -32.551 25.045 12.237 1.00 41.97 371 ALA A N 1
ATOM 2596 C CA . ALA A 1 344 ? -31.583 24.467 11.312 1.00 41.16 371 ALA A CA 1
ATOM 2597 C C . ALA A 1 344 ? -30.594 23.584 12.054 1.00 45.87 371 ALA A C 1
ATOM 2598 O O . ALA A 1 344 ? -30.822 23.253 13.212 1.00 46.60 371 ALA A O 1
ATOM 2600 N N . GLU A 1 345 ? -29.501 23.211 11.379 1.00 41.21 372 GLU A N 1
ATOM 2601 C CA . GLU A 1 345 ? -28.425 22.383 11.877 1.00 41.16 372 GLU A CA 1
ATOM 2602 C C . GLU A 1 345 ? -27.045 22.925 11.443 1.00 45.17 372 GLU A C 1
ATOM 2603 O O . GLU A 1 345 ? -26.950 23.746 10.542 1.00 43.09 372 GLU A O 1
ATOM 2609 N N . SER A 1 346 ? -25.985 22.449 12.092 1.00 42.93 373 SER A N 1
ATOM 2610 C CA . SER A 1 346 ? -24.604 22.824 11.832 1.00 42.58 373 SER A CA 1
ATOM 2611 C C . SER A 1 346 ? -23.796 21.552 12.113 1.00 47.77 373 SER A C 1
ATOM 2612 O O . SER A 1 346 ? -23.672 21.108 13.265 1.00 46.63 373 SER A O 1
ATOM 2615 N N . GLU A 1 347 ? -23.363 20.914 11.025 1.00 45.71 374 GLU A N 1
ATOM 2616 C CA . GLU A 1 347 ? -22.671 19.641 11.033 1.00 47.42 374 GLU A CA 1
ATOM 2617 C C . GLU A 1 347 ? -21.155 19.742 10.909 1.00 56.67 374 GLU A C 1
ATOM 2618 O O . GLU A 1 347 ? -20.631 20.754 10.448 1.00 57.62 374 GLU A O 1
ATOM 2624 N N . ASN A 1 348 ? -20.461 18.660 11.323 1.00 55.10 375 ASN A N 1
ATOM 2625 C CA . ASN A 1 348 ? -19.020 18.420 11.227 1.00 55.47 375 ASN A CA 1
ATOM 2626 C C . ASN A 1 348 ? -18.128 19.570 11.745 1.00 60.45 375 ASN A C 1
ATOM 2627 O O . ASN A 1 348 ? -17.052 19.824 11.193 1.00 60.32 375 ASN A O 1
ATOM 2632 N N . ILE A 1 349 ? -18.557 20.233 12.837 1.00 56.40 376 ILE A N 1
ATOM 2633 C CA . ILE A 1 349 ? -17.791 21.303 13.477 1.00 53.92 376 ILE A CA 1
ATOM 2634 C C . ILE A 1 349 ? -16.550 20.651 14.132 1.00 57.98 376 ILE A C 1
ATOM 2635 O O . ILE A 1 349 ? -16.684 19.869 15.076 1.00 57.31 376 ILE A O 1
ATOM 2640 N N . PRO A 1 350 ? -15.330 20.905 13.608 1.00 54.73 377 PRO A N 1
ATOM 2641 C CA . PRO A 1 350 ? -14.158 20.258 14.194 1.00 53.45 377 PRO A CA 1
ATOM 2642 C C . PRO A 1 350 ? -13.626 20.925 15.451 1.00 56.52 377 PRO A C 1
ATOM 2643 O O . PRO A 1 350 ? -13.815 22.125 15.677 1.00 58.25 377 PRO A O 1
ATOM 2647 N N . PHE A 1 351 ? -12.944 20.114 16.265 1.00 49.46 378 PHE A N 1
ATOM 2648 C CA . PHE A 1 351 ? -12.270 20.481 17.495 1.00 47.18 378 PHE A CA 1
ATOM 2649 C C . PHE A 1 351 ? -11.328 19.350 17.864 1.00 50.57 378 PHE A C 1
ATOM 2650 O O . PHE A 1 351 ? -11.644 18.186 17.669 1.00 49.97 378 PHE A O 1
ATOM 2658 N N . THR A 1 352 ? -10.155 19.692 18.348 1.00 48.74 379 THR A N 1
ATOM 2659 C CA . THR A 1 352 ? -9.192 18.707 18.778 1.00 49.43 379 THR A CA 1
ATOM 2660 C C . THR A 1 352 ? -8.978 18.910 20.275 1.00 54.41 379 THR A C 1
ATOM 2661 O O . THR A 1 352 ? -9.124 20.033 20.771 1.00 51.80 379 THR A O 1
ATOM 2665 N N . LEU A 1 353 ? -8.683 17.823 20.993 1.00 53.21 380 LEU A N 1
ATOM 2666 C CA . LEU A 1 353 ? -8.439 17.878 22.430 1.00 54.25 380 LEU A CA 1
ATOM 2667 C C . LEU A 1 353 ? -6.987 17.484 22.719 1.00 60.09 380 LEU A C 1
ATOM 2668 O O . LEU A 1 353 ? -6.513 16.470 22.184 1.00 60.29 380 LEU A O 1
ATOM 2673 N N . PRO A 1 354 ? -6.266 18.278 23.546 1.00 57.05 381 PRO A N 1
ATOM 2674 C CA . PRO A 1 354 ? -4.858 17.957 23.844 1.00 57.16 381 PRO A CA 1
ATOM 2675 C C . PRO A 1 354 ? -4.660 16.605 24.522 1.00 62.09 381 PRO A C 1
ATOM 2676 O O . PRO A 1 354 ? -3.744 15.882 24.148 1.00 62.13 381 PRO A O 1
ATOM 2680 N N . GLU A 1 355 ? -5.531 16.252 25.495 1.00 59.49 382 GLU A N 1
ATOM 2681 C CA . GLU A 1 355 ? -5.497 14.973 26.219 1.00 58.83 382 GLU A CA 1
ATOM 2682 C C . GLU A 1 355 ? -6.910 14.443 26.402 1.00 63.14 382 GLU A C 1
ATOM 2683 O O . GLU A 1 355 ? -7.800 15.200 26.787 1.00 62.50 382 GLU A O 1
ATOM 2689 N N . VAL A 1 356 ? -7.114 13.141 26.133 1.00 60.11 383 VAL A N 1
ATOM 2690 C CA . VAL A 1 356 ? -8.405 12.469 26.341 1.00 59.76 383 VAL A CA 1
ATOM 2691 C C . VAL A 1 356 ? -8.158 11.222 27.223 1.00 61.72 383 VAL A C 1
ATOM 2692 O O . VAL A 1 356 ? -7.675 10.196 26.738 1.00 61.03 383 VAL A O 1
ATOM 2696 N N . SER A 1 357 ? -8.458 11.344 28.523 1.00 57.60 384 SER A N 1
ATOM 2697 C CA . SER A 1 357 ? -8.259 10.292 29.520 1.00 57.06 384 SER A CA 1
ATOM 2698 C C . SER A 1 357 ? -9.555 9.639 29.977 1.00 59.32 384 SER A C 1
ATOM 2699 O O . SER A 1 357 ? -10.638 10.218 29.870 1.00 58.40 384 SER A O 1
ATOM 2702 N N . THR A 1 358 ? -9.410 8.443 30.550 1.00 56.67 385 THR A N 1
ATOM 2703 C CA . THR A 1 358 ? -10.468 7.622 31.124 1.00 56.28 385 THR A CA 1
ATOM 2704 C C . THR A 1 358 ? -10.962 8.264 32.415 1.00 60.49 385 THR A C 1
ATOM 2705 O O . THR A 1 358 ? -10.157 8.632 33.272 1.00 60.65 385 THR A O 1
ATOM 2709 N N . ASN A 1 359 ? -12.297 8.384 32.533 1.00 56.55 386 ASN A N 1
ATOM 2710 C CA . ASN A 1 359 ? -13.068 8.899 33.670 1.00 56.15 386 ASN A CA 1
ATOM 2711 C C . ASN A 1 359 ? -12.721 10.378 33.995 1.00 58.48 386 ASN A C 1
ATOM 2712 O O . ASN A 1 359 ? -12.815 10.841 35.137 1.00 58.04 386 ASN A O 1
ATOM 2717 N N . LYS A 1 360 ? -12.421 11.130 32.929 1.00 53.80 387 LYS A N 1
ATOM 2718 C CA . LYS A 1 360 ? -12.100 12.554 32.963 1.00 52.02 387 LYS A CA 1
ATOM 2719 C C . LYS A 1 360 ? -13.058 13.339 32.070 1.00 51.47 387 LYS A C 1
ATOM 2720 O O . LYS A 1 360 ? -13.469 12.865 30.998 1.00 50.63 387 LYS A O 1
ATOM 2726 N N . THR A 1 361 ? -13.425 14.538 32.546 1.00 45.08 388 THR A N 1
ATOM 2727 C CA . THR A 1 361 ? -14.323 15.476 31.887 1.00 43.74 388 THR A CA 1
ATOM 2728 C C . THR A 1 361 ? -13.545 16.588 31.150 1.00 46.60 388 THR A C 1
ATOM 2729 O O . THR A 1 361 ? -12.556 17.112 31.666 1.00 44.47 388 THR A O 1
ATOM 2733 N N . TYR A 1 362 ? -14.028 16.973 29.962 1.00 44.87 389 TYR A N 1
ATOM 2734 C CA . TYR A 1 362 ? -13.428 18.063 29.188 1.00 45.10 389 TYR A CA 1
ATOM 2735 C C . TYR A 1 362 ? -14.467 19.087 28.793 1.00 43.13 389 TYR A C 1
ATOM 2736 O O . TYR A 1 362 ? -15.567 18.718 28.384 1.00 40.12 389 TYR A O 1
ATOM 2745 N N . SER A 1 363 ? -14.114 20.371 28.966 1.00 38.63 390 SER A N 1
ATOM 2746 C CA . SER A 1 363 ? -14.927 21.531 28.573 1.00 38.14 390 SER A CA 1
ATOM 2747 C C . SER A 1 363 ? -14.278 22.222 27.387 1.00 39.49 390 SER A C 1
ATOM 2748 O O . SER A 1 363 ? -13.059 22.206 27.277 1.00 39.67 390 SER A O 1
ATOM 2751 N N . PHE A 1 364 ? -15.074 22.833 26.509 1.00 36.17 391 PHE A N 1
ATOM 2752 C CA . PHE A 1 364 ? -14.579 23.536 25.304 1.00 36.11 391 PHE A CA 1
ATOM 2753 C C . PHE A 1 364 ? -15.620 24.406 24.619 1.00 41.78 391 PHE A C 1
ATOM 2754 O O . PHE A 1 364 ? -16.797 24.081 24.633 1.00 41.41 391 PHE A O 1
ATOM 2762 N N . LEU A 1 365 ? -15.172 25.493 23.970 1.00 40.57 392 LEU A N 1
ATOM 2763 C CA . LEU A 1 365 ? -16.078 26.386 23.253 1.00 39.51 392 LEU A CA 1
ATOM 2764 C C . LEU A 1 365 ? -16.224 25.968 21.803 1.00 41.79 392 LEU A C 1
ATOM 2765 O O . LEU A 1 365 ? -15.243 25.620 21.167 1.00 40.33 392 LEU A O 1
ATOM 2770 N N . ILE A 1 366 ? -17.473 25.949 21.325 1.00 38.26 393 ILE A N 1
ATOM 2771 C CA . ILE A 1 366 ? -17.873 25.673 19.956 1.00 38.14 393 ILE A CA 1
ATOM 2772 C C . ILE A 1 366 ? -18.712 26.881 19.515 1.00 40.14 393 ILE A C 1
ATOM 2773 O O . ILE A 1 366 ? -19.511 27.396 20.283 1.00 39.03 393 ILE A O 1
ATOM 2778 N N . TYR A 1 367 ? -18.481 27.366 18.311 1.00 36.62 394 TYR A N 1
ATOM 2779 C CA . TYR A 1 367 ? -19.244 28.488 17.813 1.00 36.72 394 TYR A CA 1
ATOM 2780 C C . TYR A 1 367 ? -19.736 28.212 16.384 1.00 37.11 394 TYR A C 1
ATOM 2781 O O . TYR A 1 367 ? -19.195 27.334 15.694 1.00 34.09 394 TYR A O 1
ATOM 2790 N N . THR A 1 368 ? -20.792 28.919 15.955 1.00 35.95 395 THR A N 1
ATOM 2791 C CA . THR A 1 368 ? -21.352 28.712 14.618 1.00 36.34 395 THR A CA 1
ATOM 2792 C C . THR A 1 368 ? -22.090 29.961 14.087 1.00 43.37 395 THR A C 1
ATOM 2793 O O . THR A 1 368 ? -22.713 30.712 14.844 1.00 41.59 395 THR A O 1
ATOM 2797 N N . GLU A 1 369 ? -22.004 30.165 12.759 1.00 42.30 396 GLU A N 1
ATOM 2798 C CA . GLU A 1 369 ? -22.704 31.210 12.005 1.00 42.11 396 GLU A CA 1
ATOM 2799 C C . GLU A 1 369 ? -24.186 30.836 11.817 1.00 48.09 396 GLU A C 1
ATOM 2800 O O . GLU A 1 369 ? -25.024 31.704 11.557 1.00 50.11 396 GLU A O 1
ATOM 2806 N N . VAL A 1 370 ? -24.504 29.542 11.954 1.00 43.37 397 VAL A N 1
ATOM 2807 C CA . VAL A 1 370 ? -25.850 29.011 11.804 1.00 41.82 397 VAL A CA 1
ATOM 2808 C C . VAL A 1 370 ? -26.710 29.201 13.057 1.00 48.77 397 VAL A C 1
ATOM 2809 O O . VAL A 1 370 ? -26.297 28.801 14.156 1.00 50.56 397 VAL A O 1
ATOM 2813 N N . ASP A 1 371 ? -27.928 29.772 12.875 1.00 43.88 398 ASP A N 1
ATOM 2814 C CA . ASP A 1 371 ? -28.962 29.909 13.888 1.00 44.32 398 ASP A CA 1
ATOM 2815 C C . ASP A 1 371 ? -29.727 28.565 13.817 1.00 50.82 398 ASP A C 1
ATOM 2816 O O . ASP A 1 371 ? -30.575 28.364 12.943 1.00 53.91 398 ASP A O 1
ATOM 2821 N N . ILE A 1 372 ? -29.337 27.609 14.675 1.00 43.78 399 ILE A N 1
ATOM 2822 C CA . ILE A 1 372 ? -29.917 26.279 14.681 1.00 41.18 399 ILE A CA 1
ATOM 2823 C C . ILE A 1 372 ? -31.264 26.282 15.406 1.00 43.44 399 ILE A C 1
ATOM 2824 O O . ILE A 1 372 ? -32.124 25.465 15.118 1.00 46.06 399 ILE A O 1
ATOM 2829 N N . GLY A 1 373 ? -31.457 27.259 16.257 1.00 38.71 400 GLY A N 1
ATOM 2830 C CA . GLY A 1 373 ? -32.643 27.435 17.078 1.00 39.41 400 GLY A CA 1
ATOM 2831 C C . GLY A 1 373 ? -32.459 26.763 18.430 1.00 45.82 400 GLY A C 1
ATOM 2832 O O . GLY A 1 373 ? -31.395 26.876 19.067 1.00 42.53 400 GLY A O 1
ATOM 2833 N N . GLU A 1 374 ? -33.511 26.050 18.872 1.00 45.33 401 GLU A N 1
ATOM 2834 C CA . GLU A 1 374 ? -33.482 25.298 20.119 1.00 45.20 401 GLU A CA 1
ATOM 2835 C C . GLU A 1 374 ? -32.939 23.941 19.751 1.00 50.32 401 GLU A C 1
ATOM 2836 O O . GLU A 1 374 ? -33.388 23.326 18.780 1.00 49.14 401 GLU A O 1
ATOM 2842 N N . LEU A 1 375 ? -31.882 23.536 20.453 1.00 48.46 402 LEU A N 1
ATOM 2843 C CA . LEU A 1 375 ? -31.153 22.289 20.265 1.00 48.49 402 LEU A CA 1
ATOM 2844 C C . LEU A 1 375 ? -32.070 21.077 20.458 1.00 49.79 402 LEU A C 1
ATOM 2845 O O . LEU A 1 375 ? -32.989 21.129 21.280 1.00 49.73 402 LEU A O 1
ATOM 2850 N N . LEU A 1 376 ? -31.867 20.011 19.667 1.00 43.27 403 LEU A N 1
ATOM 2851 C CA . LEU A 1 376 ? -32.650 18.773 19.795 1.00 41.27 403 LEU A CA 1
ATOM 2852 C C . LEU A 1 376 ? -31.703 17.584 19.851 1.00 42.51 403 LEU A C 1
ATOM 2853 O O . LEU A 1 376 ? -31.878 16.695 20.681 1.00 38.28 403 LEU A O 1
ATOM 2858 N N . MET A 1 377 ? -30.731 17.555 18.925 1.00 41.89 404 MET A N 1
ATOM 2859 C CA . MET A 1 377 ? -29.804 16.454 18.757 1.00 44.31 404 MET A CA 1
ATOM 2860 C C . MET A 1 377 ? -28.357 16.924 18.592 1.00 48.31 404 MET A C 1
ATOM 2861 O O . MET A 1 377 ? -28.092 17.981 17.999 1.00 47.80 404 MET A O 1
ATOM 2866 N N . LEU A 1 378 ? -27.436 16.102 19.119 1.00 43.35 405 LEU A N 1
ATOM 2867 C CA . LEU A 1 378 ? -25.994 16.296 19.092 1.00 43.26 405 LEU A CA 1
ATOM 2868 C C . LEU A 1 378 ? -25.339 14.986 18.653 1.00 45.02 405 LEU A C 1
ATOM 2869 O O . LEU A 1 378 ? -25.625 13.931 19.224 1.00 44.68 405 LEU A O 1
ATOM 2874 N N . LYS A 1 379 ? -24.494 15.057 17.622 1.00 40.70 406 LYS A N 1
ATOM 2875 C CA . LYS A 1 379 ? -23.742 13.932 17.066 1.00 40.71 406 LYS A CA 1
ATOM 2876 C C . LYS A 1 379 ? -22.265 14.228 17.280 1.00 44.72 406 LYS A C 1
ATOM 2877 O O . LYS A 1 379 ? -21.815 15.344 17.008 1.00 45.35 406 LYS A O 1
ATOM 2883 N N . LEU A 1 380 ? -21.519 13.248 17.795 1.00 39.62 407 LEU A N 1
ATOM 2884 C CA . LEU A 1 380 ? -20.109 13.414 18.084 1.00 39.84 407 LEU A CA 1
ATOM 2885 C C . LEU A 1 380 ? -19.315 12.311 17.426 1.00 44.60 407 LEU A C 1
ATOM 2886 O O . LEU A 1 380 ? -19.583 11.139 17.684 1.00 43.81 407 LEU A O 1
ATOM 2891 N N . LYS A 1 381 ? -18.329 12.688 16.590 1.00 42.58 408 LYS A N 1
ATOM 2892 C CA . LYS A 1 381 ? -17.474 11.753 15.849 1.00 43.80 408 LYS A CA 1
ATOM 2893 C C . LYS A 1 381 ? -16.027 11.824 16.318 1.00 50.18 408 LYS A C 1
ATOM 2894 O O . LYS A 1 381 ? -15.477 12.911 16.439 1.00 48.34 408 LYS A O 1
ATOM 2900 N N . TRP A 1 382 ? -15.409 10.665 16.561 1.00 51.65 409 TRP A N 1
ATOM 2901 C CA . TRP A 1 382 ? -13.991 10.610 16.917 1.00 52.76 409 TRP A CA 1
ATOM 2902 C C . TRP A 1 382 ? -13.226 10.249 15.630 1.00 58.78 409 TRP A C 1
ATOM 2903 O O . TRP A 1 382 ? -13.351 9.129 15.117 1.00 57.98 409 TRP A O 1
ATOM 2914 N N . LYS A 1 383 ? -12.482 11.231 15.083 1.00 56.49 410 LYS A N 1
ATOM 2915 C CA . LYS A 1 383 ? -11.723 11.082 13.841 1.00 56.76 410 LYS A CA 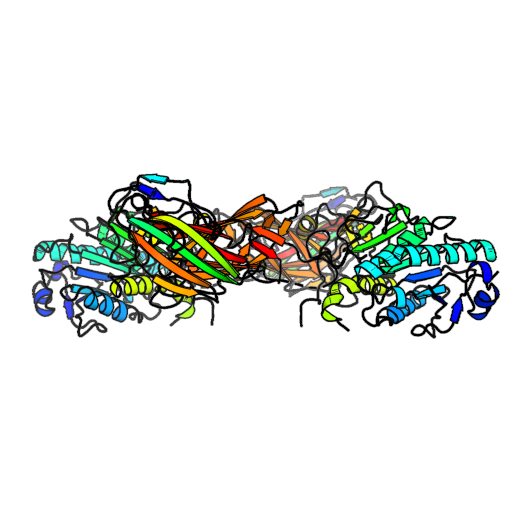1
ATOM 2916 C C . LYS A 1 383 ? -10.391 10.338 14.032 1.00 60.58 410 LYS A C 1
ATOM 2917 O O . LYS A 1 383 ? -9.842 10.324 15.135 1.00 59.56 410 LYS A O 1
ATOM 2923 N N . SER A 1 384 ? -9.897 9.707 12.944 1.00 57.58 411 SER A N 1
ATOM 2924 C CA . SER A 1 384 ? -8.672 8.905 12.897 1.00 79.01 411 SER A CA 1
ATOM 2925 C C . SER A 1 384 ? -7.389 9.744 12.886 1.00 116.13 411 SER A C 1
ATOM 2926 O O . SER A 1 384 ? -6.959 10.233 11.842 1.00 87.43 411 SER A O 1
ATOM 2929 N N . ASP A 1 392 ? -5.579 -4.824 10.793 1.00 67.66 419 ASP A N 1
ATOM 2930 C CA . ASP A 1 392 ? -5.323 -3.892 11.885 1.00 67.50 419 ASP A CA 1
ATOM 2931 C C . ASP A 1 392 ? -4.377 -4.485 12.930 1.00 69.59 419 ASP A C 1
ATOM 2932 O O . ASP A 1 392 ? -4.507 -5.665 13.290 1.00 69.49 419 ASP A O 1
ATOM 2937 N N . TRP A 1 393 ? -3.386 -3.678 13.370 1.00 62.95 420 TRP A N 1
ATOM 2938 C CA . TRP A 1 393 ? -2.406 -4.070 14.383 1.00 60.84 420 TRP A CA 1
ATOM 2939 C C . TRP A 1 393 ? -2.958 -3.901 15.798 1.00 66.60 420 TRP A C 1
ATOM 2940 O O . TRP A 1 393 ? -2.577 -4.648 16.707 1.00 66.17 420 TRP A O 1
ATOM 2951 N N . TRP A 1 394 ? -3.876 -2.935 15.973 1.00 64.41 421 TRP A N 1
ATOM 2952 C CA . TRP A 1 394 ? -4.515 -2.657 17.258 1.00 64.51 421 TRP A CA 1
ATOM 2953 C C . TRP A 1 394 ? -5.994 -2.418 17.106 1.00 67.73 421 TRP A C 1
ATOM 2954 O O . TRP A 1 394 ? -6.442 -1.927 16.067 1.00 65.98 421 TRP A O 1
ATOM 2965 N N . SER A 1 395 ? -6.756 -2.765 18.159 1.00 66.13 422 SER A N 1
ATOM 2966 C CA . SER A 1 395 ? -8.197 -2.534 18.226 1.00 66.08 422 SER A CA 1
ATOM 2967 C C . SER A 1 395 ? -8.431 -1.051 18.516 1.00 69.01 422 SER A C 1
ATOM 2968 O O . SER A 1 395 ? -7.782 -0.484 19.401 1.00 69.12 422 SER A O 1
ATOM 2971 N N . SER A 1 396 ? -9.323 -0.424 17.731 1.00 64.53 423 SER A N 1
ATOM 2972 C CA . SER A 1 396 ? -9.688 0.994 17.804 1.00 63.71 423 SER A CA 1
ATOM 2973 C C . SER A 1 396 ? -10.059 1.439 19.245 1.00 65.19 423 SER A C 1
ATOM 2974 O O . SER A 1 396 ? -10.900 0.779 19.870 1.00 66.15 423 SER A O 1
ATOM 2977 N N . PRO A 1 397 ? -9.437 2.512 19.812 1.00 57.58 424 PRO A N 1
ATOM 2978 C CA . PRO A 1 397 ? -9.793 2.911 21.189 1.00 55.68 424 PRO A CA 1
ATOM 2979 C C . PRO A 1 397 ? -11.223 3.433 21.299 1.00 57.07 424 PRO A C 1
ATOM 2980 O O . PRO A 1 397 ? -11.794 3.899 20.310 1.00 56.33 424 PRO A O 1
ATOM 2984 N N . GLY A 1 398 ? -11.782 3.369 22.497 1.00 52.36 425 GLY A N 1
ATOM 2985 C CA . GLY A 1 398 ? -13.134 3.861 22.714 1.00 51.36 425 GLY A CA 1
ATOM 2986 C C . GLY A 1 398 ? -13.494 4.294 24.117 1.00 52.42 425 GLY A C 1
ATOM 2987 O O . GLY A 1 398 ? -12.945 3.782 25.098 1.00 52.00 425 GLY A O 1
ATOM 2988 N N . PHE A 1 399 ? -14.460 5.226 24.202 1.00 46.97 426 PHE A N 1
ATOM 2989 C CA . PHE A 1 399 ? -15.015 5.746 25.453 1.00 45.72 426 PHE A CA 1
ATOM 2990 C C . PHE A 1 399 ? -16.521 5.686 25.429 1.00 48.76 426 PHE A C 1
ATOM 2991 O O . PHE A 1 399 ? -17.146 5.998 24.422 1.00 48.20 426 PHE A O 1
ATOM 2999 N N . ALA A 1 400 ? -17.098 5.259 26.539 1.00 45.33 427 ALA A N 1
ATOM 3000 C CA . ALA A 1 400 ? -18.538 5.190 26.764 1.00 44.69 427 ALA A CA 1
ATOM 3001 C C . ALA A 1 400 ? -18.980 6.575 27.250 1.00 46.02 427 ALA A C 1
ATOM 3002 O O . ALA A 1 400 ? -18.353 7.134 28.163 1.00 45.90 427 ALA A O 1
ATOM 3004 N N . ILE A 1 401 ? -19.991 7.169 26.570 1.00 38.84 428 ILE A N 1
ATOM 3005 C CA . ILE A 1 401 ? -20.547 8.461 26.916 1.00 36.34 428 ILE A CA 1
ATOM 3006 C C . ILE A 1 401 ? -22.047 8.336 27.125 1.00 44.00 428 ILE A C 1
ATOM 3007 O O . ILE A 1 401 ? -22.786 7.932 26.218 1.00 43.41 428 ILE A O 1
ATOM 3012 N N . GLN A 1 402 ? -22.493 8.681 28.342 1.00 41.32 429 GLN A N 1
ATOM 3013 C CA . GLN A 1 402 ? -23.894 8.679 28.728 1.00 39.76 429 GLN A CA 1
ATOM 3014 C C . GLN A 1 402 ? -24.473 10.042 28.396 1.00 41.22 429 GLN A C 1
ATOM 3015 O O . GLN A 1 402 ? -25.411 10.089 27.623 1.00 40.25 429 GLN A O 1
ATOM 3021 N N . LYS A 1 403 ? -23.901 11.158 28.963 1.00 38.08 430 LYS A N 1
ATOM 3022 C CA . LYS A 1 403 ? -24.366 12.555 28.810 1.00 36.87 430 LYS A CA 1
ATOM 3023 C C . LYS A 1 403 ? -23.356 13.556 28.264 1.00 41.34 430 LYS A C 1
ATOM 3024 O O . LYS A 1 403 ? -22.146 13.399 28.433 1.00 43.43 430 LYS A O 1
ATOM 3030 N N . ILE A 1 404 ? -23.883 14.626 27.650 1.00 34.93 431 ILE A N 1
ATOM 3031 C CA . ILE A 1 404 ? -23.184 15.804 27.163 1.00 33.21 431 ILE A CA 1
ATOM 3032 C C . ILE A 1 404 ? -24.026 16.967 27.651 1.00 36.31 431 ILE A C 1
ATOM 3033 O O . ILE A 1 404 ? -25.213 17.015 27.326 1.00 35.89 431 ILE A O 1
ATOM 3038 N N . ARG A 1 405 ? -23.426 17.886 28.444 1.00 31.67 432 ARG A N 1
ATOM 3039 C CA . ARG A 1 405 ? -24.044 19.134 28.898 1.00 30.80 432 ARG A CA 1
ATOM 3040 C C . ARG A 1 405 ? -23.591 20.219 27.891 1.00 34.18 432 ARG A C 1
ATOM 3041 O O . ARG A 1 405 ? -22.421 20.268 27.514 1.00 34.62 432 ARG A O 1
ATOM 3049 N N . VAL A 1 406 ? -24.493 21.136 27.518 1.00 29.75 433 VAL A N 1
ATOM 3050 C CA . VAL A 1 406 ? -24.218 22.264 26.626 1.00 26.90 433 VAL A CA 1
ATOM 3051 C C . VAL A 1 406 ? -24.766 23.504 27.266 1.00 31.78 433 VAL A C 1
ATOM 3052 O O . VAL A 1 406 ? -25.872 23.470 27.767 1.00 33.83 433 VAL A O 1
ATOM 3056 N N . LYS A 1 407 ? -24.002 24.610 27.262 1.00 29.59 434 LYS A N 1
ATOM 3057 C CA . LYS A 1 407 ? -24.481 25.908 27.709 1.00 29.12 434 LYS A CA 1
ATOM 3058 C C . LYS A 1 407 ? -24.511 26.812 26.487 1.00 35.61 434 LYS A C 1
ATOM 3059 O O . LYS A 1 407 ? -23.515 26.914 25.798 1.00 36.22 434 LYS A O 1
ATOM 3065 N N . ALA A 1 408 ? -25.656 27.422 26.181 1.00 35.54 435 ALA A N 1
ATOM 3066 C CA . ALA A 1 408 ? -25.796 28.320 25.019 1.00 35.85 435 ALA A CA 1
ATOM 3067 C C . ALA A 1 408 ? -25.763 29.723 25.526 1.00 38.64 435 ALA A C 1
ATOM 3068 O O . ALA A 1 408 ? -26.640 30.084 26.310 1.00 37.53 435 ALA A O 1
ATOM 3070 N N . GLY A 1 409 ? -24.765 30.502 25.086 1.00 35.51 436 GLY A N 1
ATOM 3071 C CA . GLY A 1 409 ? -24.571 31.873 25.536 1.00 34.75 436 GLY A CA 1
ATOM 3072 C C . GLY A 1 409 ? -25.635 32.870 25.133 1.00 42.18 436 GLY A C 1
ATOM 3073 O O . GLY A 1 409 ? -26.044 33.707 25.951 1.00 42.87 436 GLY A O 1
ATOM 3074 N N . GLU A 1 410 ? -26.079 32.811 23.872 1.00 39.86 437 GLU A N 1
ATOM 3075 C CA . GLU A 1 410 ? -27.042 33.773 23.329 1.00 40.93 437 GLU A CA 1
ATOM 3076 C C . GLU A 1 410 ? -28.428 33.648 23.926 1.00 48.79 437 GLU A C 1
ATOM 3077 O O . GLU A 1 410 ? -29.057 34.665 24.248 1.00 49.51 437 GLU A O 1
ATOM 3083 N N . THR A 1 411 ? -28.894 32.401 24.099 1.00 46.24 438 THR A N 1
ATOM 3084 C CA . THR A 1 411 ? -30.197 32.084 24.666 1.00 45.52 438 THR A CA 1
ATOM 3085 C C . THR A 1 411 ? -30.156 31.954 26.192 1.00 52.28 438 THR A C 1
ATOM 3086 O O . THR A 1 411 ? -31.208 32.073 26.828 1.00 54.89 438 THR A O 1
ATOM 3090 N N . GLN A 1 412 ? -28.965 31.751 26.782 1.00 48.52 439 GLN A N 1
ATOM 3091 C CA . GLN A 1 412 ? -28.770 31.578 28.235 1.00 48.79 439 GLN A CA 1
ATOM 3092 C C . GLN A 1 412 ? -29.485 30.325 28.718 1.00 54.62 439 GLN A C 1
ATOM 3093 O O . GLN A 1 412 ? -30.259 30.368 29.686 1.00 53.63 439 GLN A O 1
ATOM 3099 N N . LYS A 1 413 ? -29.234 29.207 28.017 1.00 51.50 440 LYS A N 1
ATOM 3100 C CA . LYS A 1 413 ? -29.847 27.930 28.330 1.00 51.13 440 LYS A CA 1
ATOM 3101 C C . LYS A 1 413 ? -28.843 26.820 28.562 1.00 54.65 440 LYS A C 1
ATOM 3102 O O . LYS A 1 413 ? -27.945 26.614 27.748 1.00 55.72 440 LYS A O 1
ATOM 3108 N N . LYS A 1 414 ? -29.004 26.111 29.693 1.00 48.69 441 LYS A N 1
ATOM 3109 C CA . LYS A 1 414 ? -28.221 24.949 30.082 1.00 46.92 441 LYS A CA 1
ATOM 3110 C C . LYS A 1 414 ? -29.042 23.778 29.578 1.00 48.65 441 LYS A C 1
ATOM 3111 O O . LYS A 1 414 ? -30.191 23.586 30.001 1.00 48.59 441 LYS A O 1
ATOM 3117 N N . VAL A 1 415 ? -28.487 23.056 28.601 1.00 42.72 442 VAL A N 1
ATOM 3118 C CA . VAL A 1 415 ? -29.130 21.925 27.929 1.00 40.64 442 VAL A CA 1
ATOM 3119 C C . VAL A 1 415 ? -28.339 20.667 28.236 1.00 39.83 442 VAL A C 1
ATOM 3120 O O . VAL A 1 415 ? -27.124 20.708 28.252 1.00 37.70 442 VAL A O 1
ATOM 3124 N N . ILE A 1 416 ? -29.046 19.545 28.486 1.00 33.53 443 ILE A N 1
ATOM 3125 C CA . ILE A 1 416 ? -28.472 18.235 28.710 1.00 29.46 443 ILE A CA 1
ATOM 3126 C C . ILE A 1 416 ? -28.898 17.319 27.572 1.00 33.01 443 ILE A C 1
ATOM 3127 O O . ILE A 1 416 ? -30.045 17.347 27.136 1.00 30.88 443 ILE A O 1
ATOM 3132 N N . PHE A 1 417 ? -27.963 16.545 27.068 1.00 31.81 444 PHE A N 1
ATOM 3133 C CA . PHE A 1 417 ? -28.208 15.581 26.016 1.00 31.83 444 PHE A CA 1
ATOM 3134 C C . PHE A 1 417 ? -27.867 14.238 26.582 1.00 41.82 444 PHE A C 1
ATOM 3135 O O . PHE A 1 417 ? -26.807 14.060 27.181 1.00 40.63 444 PHE A O 1
ATOM 3143 N N . CYS A 1 418 ? -28.747 13.276 26.428 1.00 44.58 445 CYS A N 1
ATOM 3144 C CA . CYS A 1 418 ? -28.287 11.999 26.893 1.00 46.97 445 CYS A CA 1
ATOM 3145 C C . CYS A 1 418 ? -28.448 10.952 25.818 1.00 50.65 445 CYS A C 1
ATOM 3146 O O . CYS A 1 418 ? -29.171 11.156 24.846 1.00 51.63 445 CYS A O 1
ATOM 3149 N N . SER A 1 419 ? -27.587 9.956 25.882 1.00 47.18 446 SER A N 1
ATOM 3150 C CA . SER A 1 419 ? -27.480 8.826 24.975 1.00 47.72 446 SER A CA 1
ATOM 3151 C C . SER A 1 419 ? -28.838 8.236 24.675 1.00 53.00 446 SER A C 1
ATOM 3152 O O . SER A 1 419 ? -29.689 8.175 25.571 1.00 52.69 446 SER A O 1
ATOM 3155 N N . ARG A 1 420 ? -29.046 7.808 23.415 1.00 50.03 447 ARG A N 1
ATOM 3156 C CA . ARG A 1 420 ? -30.302 7.173 23.009 1.00 49.61 447 ARG A CA 1
ATOM 3157 C C . ARG A 1 420 ? -30.483 5.869 23.772 1.00 52.44 447 ARG A C 1
ATOM 3158 O O . ARG A 1 420 ? -31.529 5.706 24.382 1.00 52.51 447 ARG A O 1
ATOM 3166 N N . GLU A 1 421 ? -29.424 5.008 23.840 1.00 48.56 448 GLU A N 1
ATOM 3167 C CA . GLU A 1 421 ? -29.406 3.738 24.586 1.00 48.42 448 GLU A CA 1
ATOM 3168 C C . GLU A 1 421 ? -28.871 4.042 26.016 1.00 52.93 448 GLU A C 1
ATOM 3169 O O . GLU A 1 421 ? -29.048 5.161 26.480 1.00 52.82 448 GLU A O 1
ATOM 3175 N N . LYS A 1 422 ? -28.269 3.078 26.739 1.00 49.92 449 LYS A N 1
ATOM 3176 C CA . LYS A 1 422 ? -27.873 3.360 28.131 1.00 49.05 449 LYS A CA 1
ATOM 3177 C C . LYS A 1 422 ? -26.639 4.265 28.107 1.00 49.57 449 LYS A C 1
ATOM 3178 O O . LYS A 1 422 ? -26.551 5.211 28.891 1.00 48.75 449 LYS A O 1
ATOM 3184 N N . VAL A 1 423 ? -25.715 3.964 27.182 1.00 43.74 450 VAL A N 1
ATOM 3185 C CA . VAL A 1 423 ? -24.483 4.684 26.916 1.00 43.39 450 VAL A CA 1
ATOM 3186 C C . VAL A 1 423 ? -24.299 4.690 25.406 1.00 48.93 450 VAL A C 1
ATOM 3187 O O . VAL A 1 423 ? -24.776 3.783 24.731 1.00 48.09 450 VAL A O 1
ATOM 3191 N N . SER A 1 424 ? -23.639 5.732 24.880 1.00 49.37 451 SER A N 1
ATOM 3192 C CA . SER A 1 424 ? -23.267 5.889 23.469 1.00 50.07 451 SER A CA 1
ATOM 3193 C C . SER A 1 424 ? -21.765 5.622 23.380 1.00 56.65 451 SER A C 1
ATOM 3194 O O . SER A 1 424 ? -20.984 6.377 23.949 1.00 58.19 451 SER A O 1
ATOM 3197 N N . HIS A 1 425 ? -21.365 4.542 22.690 1.00 52.85 452 HIS A N 1
ATOM 3198 C CA . HIS A 1 425 ? -19.962 4.164 22.519 1.00 51.76 452 HIS A CA 1
ATOM 3199 C C . HIS A 1 425 ? -19.302 5.020 21.464 1.00 55.38 452 HIS A C 1
ATOM 3200 O O . HIS A 1 425 ? -19.784 5.078 20.325 1.00 56.44 452 HIS A O 1
ATOM 3207 N N . LEU A 1 426 ? -18.218 5.716 21.850 1.00 49.50 453 LEU A N 1
ATOM 3208 C CA . LEU A 1 426 ? -17.452 6.605 20.959 1.00 47.76 453 LEU A CA 1
ATOM 3209 C C . LEU A 1 426 ? -16.137 5.914 20.621 1.00 49.02 453 LEU A C 1
ATOM 3210 O O . LEU A 1 426 ? -15.257 5.820 21.460 1.00 48.94 453 LEU A O 1
ATOM 3215 N N . GLN A 1 427 ? -16.062 5.343 19.427 1.00 44.46 454 GLN A N 1
ATOM 3216 C CA . GLN A 1 427 ? -14.898 4.611 18.967 1.00 44.82 454 GLN A CA 1
ATOM 3217 C C . GLN A 1 427 ? -14.172 5.351 17.847 1.00 47.34 454 GLN A C 1
ATOM 3218 O O . GLN A 1 427 ? -14.827 5.851 16.927 1.00 44.71 454 GLN A O 1
ATOM 3224 N N . LYS A 1 428 ? -12.822 5.442 17.950 1.00 45.05 455 LYS A N 1
ATOM 3225 C CA . LYS A 1 428 ? -11.965 6.136 16.981 1.00 45.99 455 LYS A CA 1
ATOM 3226 C C . LYS A 1 428 ? -12.181 5.608 15.540 1.00 52.18 455 LYS A C 1
ATOM 3227 O O . LYS A 1 428 ? -12.227 4.389 15.333 1.00 53.12 455 LYS A O 1
ATOM 3233 N N . GLY A 1 429 ? -12.418 6.533 14.604 1.00 47.14 456 GLY A N 1
ATOM 3234 C CA . GLY A 1 429 ? -12.662 6.231 13.195 1.00 47.58 456 GLY A CA 1
ATOM 3235 C C . GLY A 1 429 ? -13.985 5.550 12.875 1.00 54.61 456 GLY A C 1
ATOM 3236 O O . GLY A 1 429 ? -14.306 5.336 11.700 1.00 54.63 456 GLY A O 1
ATOM 3237 N N . LYS A 1 430 ? -14.783 5.221 13.914 1.00 51.67 457 LYS A N 1
ATOM 3238 C CA . LYS A 1 430 ? -16.066 4.529 13.760 1.00 50.45 457 LYS A CA 1
ATOM 3239 C C . LYS A 1 430 ? -17.241 5.495 13.677 1.00 53.40 457 LYS A C 1
ATOM 3240 O O . LYS A 1 430 ? -17.045 6.700 13.494 1.00 52.29 457 LYS A O 1
ATOM 3246 N N . ALA A 1 431 ? -18.470 4.939 13.801 1.00 48.90 458 ALA A N 1
ATOM 3247 C CA . ALA A 1 431 ? -19.754 5.623 13.752 1.00 47.82 458 ALA A CA 1
ATOM 3248 C C . ALA A 1 431 ? -19.845 6.722 14.813 1.00 52.71 458 ALA A C 1
ATOM 3249 O O . ALA A 1 431 ? -19.280 6.538 15.897 1.00 54.15 458 ALA A O 1
ATOM 3251 N N . PRO A 1 432 ? -20.532 7.866 14.554 1.00 46.90 459 PRO A N 1
ATOM 3252 C CA . PRO A 1 432 ? -20.642 8.877 15.606 1.00 46.09 459 PRO A CA 1
ATOM 3253 C C . PRO A 1 432 ? -21.639 8.474 16.703 1.00 46.54 459 PRO A C 1
ATOM 3254 O O . PRO A 1 432 ? -22.590 7.732 16.454 1.00 46.04 459 PRO A O 1
ATOM 3258 N N . ALA A 1 433 ? -21.416 8.997 17.909 1.00 39.66 460 ALA A N 1
ATOM 3259 C CA . ALA A 1 433 ? -22.310 8.849 19.042 1.00 38.19 460 ALA A CA 1
ATOM 3260 C C . ALA A 1 433 ? -23.443 9.875 18.836 1.00 39.03 460 ALA A C 1
ATOM 3261 O O . ALA A 1 433 ? -23.192 11.016 18.449 1.00 38.35 460 ALA A O 1
ATOM 3263 N N . VAL A 1 434 ? -24.685 9.442 19.048 1.00 33.87 461 VAL A N 1
ATOM 3264 C CA . VAL A 1 434 ? -25.887 10.260 18.907 1.00 32.63 461 VAL A CA 1
ATOM 3265 C C . VAL A 1 434 ? -26.457 10.501 20.308 1.00 37.67 461 VAL A C 1
ATOM 3266 O O . VAL A 1 434 ? -26.563 9.558 21.112 1.00 36.91 461 VAL A O 1
ATOM 3270 N N . PHE A 1 435 ? -26.789 11.780 20.591 1.00 33.36 462 PHE A N 1
ATOM 3271 C CA . PHE A 1 435 ? -27.350 12.245 21.852 1.00 32.61 462 PHE A CA 1
ATOM 3272 C C . PHE A 1 435 ? -28.574 13.124 21.548 1.00 39.43 462 PHE A C 1
ATOM 3273 O O . PHE A 1 435 ? -28.548 13.935 20.613 1.00 40.73 462 PHE A O 1
ATOM 3281 N N . VAL A 1 436 ? -29.645 12.943 22.323 1.00 33.83 463 VAL A N 1
ATOM 3282 C CA . VAL A 1 436 ? -30.863 13.713 22.174 1.00 33.02 463 VAL A CA 1
ATOM 3283 C C . VAL A 1 436 ? -31.103 14.520 23.482 1.00 33.57 463 VAL A C 1
ATOM 3284 O O . VAL A 1 436 ? -30.652 14.104 24.550 1.00 32.07 463 VAL A O 1
ATOM 3288 N N . LYS A 1 437 ? -31.806 15.661 23.381 1.00 28.90 464 LYS A N 1
ATOM 3289 C CA . LYS A 1 437 ? -32.101 16.556 24.485 1.00 30.70 464 LYS A CA 1
ATOM 3290 C C . LYS A 1 437 ? -32.968 15.877 25.550 1.00 41.14 464 LYS A C 1
ATOM 3291 O O . LYS A 1 437 ? -34.005 15.306 25.218 1.00 41.60 464 LYS A O 1
ATOM 3297 N N . CYS A 1 438 ? -32.519 15.908 26.821 1.00 43.38 465 CYS A N 1
ATOM 3298 C CA . CYS A 1 438 ? -33.260 15.295 27.915 1.00 45.69 465 CYS A CA 1
ATOM 3299 C C . CYS A 1 438 ? -33.611 16.243 29.020 1.00 46.76 465 CYS A C 1
ATOM 3300 O O . CYS A 1 438 ? -34.382 15.854 29.917 1.00 49.19 465 CYS A O 1
ATOM 3303 N N . HIS A 1 439 ? -33.105 17.489 28.942 1.00 36.29 466 HIS A N 1
ATOM 3304 C CA . HIS A 1 439 ? -33.387 18.541 29.906 1.00 33.52 466 HIS A CA 1
ATOM 3305 C C . HIS A 1 439 ? -32.946 19.924 29.388 1.00 37.94 466 HIS A C 1
ATOM 3306 O O . HIS A 1 439 ? -31.955 20.022 28.678 1.00 36.89 466 HIS A O 1
ATOM 3313 N N . ASP A 1 440 ? -33.701 20.973 29.762 1.00 37.82 467 ASP A N 1
ATOM 3314 C CA . ASP A 1 440 ? -33.506 22.400 29.486 1.00 38.59 467 ASP A CA 1
ATOM 3315 C C . ASP A 1 440 ? -33.770 23.195 30.743 1.00 44.50 467 ASP A C 1
ATOM 3316 O O . ASP A 1 440 ? -34.722 22.912 31.483 1.00 43.68 467 ASP A O 1
ATOM 3321 N N . LYS A 1 441 ? -32.961 24.235 30.932 1.00 42.97 468 LYS A N 1
ATOM 3322 C CA . LYS A 1 441 ? -33.027 25.162 32.050 1.00 44.71 468 LYS A CA 1
ATOM 3323 C C . LYS A 1 441 ? -32.666 26.542 31.516 1.00 54.31 468 LYS A C 1
ATOM 3324 O O . LYS A 1 441 ? -31.780 26.640 30.675 1.00 52.25 468 LYS A O 1
ATOM 3330 N N . SER A 1 442 ? -33.399 27.588 31.957 1.00 56.99 469 SER A N 1
ATOM 3331 C CA . SER A 1 442 ? -33.183 28.992 31.605 1.00 58.99 469 SER A CA 1
ATOM 3332 C C . SER A 1 442 ? -32.435 29.638 32.752 1.00 68.97 469 SER A C 1
ATOM 3333 O O . SER A 1 442 ? -32.771 29.419 33.925 1.00 68.53 469 SER A O 1
ATOM 3336 N N . LEU A 1 443 ? -31.399 30.405 32.411 1.00 70.20 470 LEU A N 1
ATOM 3337 C CA . LEU A 1 443 ? -30.528 31.060 33.379 1.00 72.23 470 LEU A CA 1
ATOM 3338 C C . LEU A 1 443 ? -30.862 32.548 33.567 1.00 80.50 470 LEU A C 1
ATOM 3339 O O . LEU A 1 443 ? -30.716 33.066 34.683 1.00 81.04 470 LEU A O 1
ATOM 3344 N N . ASN A 1 444 ? -31.362 33.208 32.484 1.00 78.23 471 ASN A N 1
ATOM 3345 C CA . ASN A 1 444 ? -31.774 34.620 32.405 1.00 115.82 471 ASN A CA 1
ATOM 3346 C C . ASN A 1 444 ? -30.589 35.564 32.582 1.00 149.70 471 ASN A C 1
ATOM 3347 O O . ASN A 1 444 ? -30.268 36.318 31.666 1.00 111.56 471 ASN A O 1
ATOM 3352 N N . GLN B 1 3 ? 19.753 -37.690 11.367 1.00 76.76 30 GLN B N 1
ATOM 3353 C CA . GLN B 1 3 ? 19.114 -36.978 12.474 1.00 76.16 30 GLN B CA 1
ATOM 3354 C C . GLN B 1 3 ? 17.865 -36.190 12.042 1.00 77.32 30 GLN B C 1
ATOM 3355 O O . GLN B 1 3 ? 17.107 -35.759 12.910 1.00 77.55 30 GLN B O 1
ATOM 3361 N N . ARG B 1 4 ? 17.638 -36.031 10.715 1.00 70.88 31 ARG B N 1
ATOM 3362 C CA . ARG B 1 4 ? 16.537 -35.269 10.091 1.00 69.52 31 ARG B CA 1
ATOM 3363 C C . ARG B 1 4 ? 15.162 -35.445 10.779 1.00 71.05 31 ARG B C 1
ATOM 3364 O O . ARG B 1 4 ? 14.389 -34.485 10.812 1.00 69.85 31 ARG B O 1
ATOM 3372 N N . ARG B 1 5 ? 14.887 -36.648 11.344 1.00 66.56 32 ARG B N 1
ATOM 3373 C CA . ARG B 1 5 ? 13.662 -37.010 12.075 1.00 65.21 32 ARG B CA 1
ATOM 3374 C C . ARG B 1 5 ? 13.415 -36.068 13.258 1.00 66.96 32 ARG B C 1
ATOM 3375 O O . ARG B 1 5 ? 12.284 -35.640 13.477 1.00 66.45 32 ARG B O 1
ATOM 3383 N N . ASP B 1 6 ? 14.482 -35.760 14.015 1.00 62.75 33 ASP B N 1
ATOM 3384 C CA . ASP B 1 6 ? 14.507 -34.903 15.204 1.00 61.96 33 ASP B CA 1
ATOM 3385 C C . ASP B 1 6 ? 14.188 -33.414 14.930 1.00 62.66 33 ASP B C 1
ATOM 3386 O O . ASP B 1 6 ? 13.874 -32.694 15.882 1.00 61.70 33 ASP B O 1
ATOM 3391 N N . PHE B 1 7 ? 14.302 -32.945 13.666 1.00 56.62 34 PHE B N 1
ATOM 3392 C CA . PHE B 1 7 ? 14.068 -31.529 13.315 1.00 56.09 34 PHE B CA 1
ATOM 3393 C C . PHE B 1 7 ? 13.001 -31.339 12.228 1.00 60.91 34 PHE B C 1
ATOM 3394 O O . PHE B 1 7 ? 12.839 -30.238 11.695 1.00 61.19 34 PHE B O 1
ATOM 3402 N N . ILE B 1 8 ? 12.255 -32.402 11.927 1.00 57.70 35 ILE B N 1
ATOM 3403 C CA . ILE B 1 8 ? 11.237 -32.435 10.881 1.00 56.95 35 ILE B CA 1
ATOM 3404 C C . ILE B 1 8 ? 10.041 -31.487 11.177 1.00 57.21 35 ILE B C 1
ATOM 3405 O O . ILE B 1 8 ? 9.447 -30.972 10.223 1.00 56.81 35 ILE B O 1
ATOM 3410 N N . ASP B 1 9 ? 9.756 -31.195 12.469 1.00 50.69 36 ASP B N 1
ATOM 3411 C CA . ASP B 1 9 ? 8.665 -30.301 12.850 1.00 50.46 36 ASP B CA 1
ATOM 3412 C C . ASP B 1 9 ? 8.946 -28.807 12.613 1.00 53.21 36 ASP B C 1
ATOM 3413 O O . ASP B 1 9 ? 8.003 -28.023 12.637 1.00 54.58 36 ASP B O 1
ATOM 3418 N N . ILE B 1 10 ? 10.212 -28.425 12.354 1.00 46.29 37 ILE B N 1
ATOM 3419 C CA . ILE B 1 10 ? 10.644 -27.047 12.111 1.00 44.52 37 ILE B CA 1
ATOM 3420 C C . ILE B 1 10 ? 10.135 -26.519 10.760 1.00 46.53 37 ILE B C 1
ATOM 3421 O O . ILE B 1 10 ? 10.484 -27.052 9.706 1.00 44.24 37 ILE B O 1
ATOM 3426 N N . GLU B 1 11 ? 9.316 -25.451 10.817 1.00 44.89 38 GLU B N 1
ATOM 3427 C CA . GLU B 1 11 ? 8.741 -24.798 9.644 1.00 45.15 38 GLU B CA 1
ATOM 3428 C C . GLU B 1 11 ? 9.649 -23.681 9.088 1.00 50.36 38 GLU B C 1
ATOM 3429 O O . GLU B 1 11 ? 9.635 -23.442 7.875 1.00 50.88 38 GLU B O 1
ATOM 3435 N N . SER B 1 12 ? 10.440 -23.002 9.959 1.00 46.04 39 SER B N 1
ATOM 3436 C CA . SER B 1 12 ? 11.349 -21.933 9.515 1.00 45.20 39 SER B CA 1
ATOM 3437 C C . SER B 1 12 ? 12.494 -22.490 8.656 1.00 45.63 39 SER B C 1
ATOM 3438 O O . SER B 1 12 ? 13.005 -23.565 8.952 1.00 43.87 39 SER B O 1
ATOM 3441 N N . LYS B 1 13 ? 12.879 -21.770 7.592 1.00 39.81 40 LYS B N 1
ATOM 3442 C CA . LYS B 1 13 ? 13.960 -22.196 6.694 1.00 38.22 40 LYS B CA 1
ATOM 3443 C C . LYS B 1 13 ? 15.154 -21.267 6.854 1.00 39.73 40 LYS B C 1
ATOM 3444 O O . LYS B 1 13 ? 14.980 -20.089 7.139 1.00 37.47 40 LYS B O 1
ATOM 3450 N N . PHE B 1 14 ? 16.369 -21.810 6.707 1.00 35.85 41 PHE B N 1
ATOM 3451 C CA . PHE B 1 14 ? 17.609 -21.099 6.958 1.00 35.03 41 PHE B CA 1
ATOM 3452 C C . PHE B 1 14 ? 18.457 -21.082 5.702 1.00 41.97 41 PHE B C 1
ATOM 3453 O O . PHE B 1 14 ? 19.179 -22.035 5.450 1.00 43.30 41 PHE B O 1
ATOM 3461 N N . ALA B 1 15 ? 18.362 -20.012 4.908 1.00 38.61 42 ALA B N 1
ATOM 3462 C CA . ALA B 1 15 ? 19.102 -19.887 3.657 1.00 39.17 42 ALA B CA 1
ATOM 3463 C C . ALA B 1 15 ? 20.442 -19.188 3.833 1.00 44.54 42 ALA B C 1
ATOM 3464 O O . ALA B 1 15 ? 20.497 -18.022 4.232 1.00 46.05 42 ALA B O 1
ATOM 3466 N N . LEU B 1 16 ? 21.524 -19.879 3.510 1.00 40.36 43 LEU B N 1
ATOM 3467 C CA . LEU B 1 16 ? 22.822 -19.268 3.613 1.00 40.78 43 LEU B CA 1
ATOM 3468 C C . LEU B 1 16 ? 23.171 -18.517 2.320 1.00 48.00 43 LEU B C 1
ATOM 3469 O O . LEU B 1 16 ? 23.610 -19.131 1.334 1.00 48.36 43 LEU B O 1
ATOM 3474 N N . ARG B 1 17 ? 22.930 -17.173 2.315 1.00 44.63 44 ARG B N 1
ATOM 3475 C CA . ARG B 1 17 ? 23.232 -16.338 1.149 1.00 43.36 44 ARG B CA 1
ATOM 3476 C C . ARG B 1 17 ? 24.735 -16.071 1.070 1.00 47.96 44 ARG B C 1
ATOM 3477 O O . ARG B 1 17 ? 25.456 -16.414 2.003 1.00 49.02 44 ARG B O 1
ATOM 3485 N N . THR B 1 18 ? 25.217 -15.563 -0.077 1.00 42.67 45 THR B N 1
ATOM 3486 C CA . THR B 1 18 ? 26.631 -15.304 -0.355 1.00 40.76 45 THR B CA 1
ATOM 3487 C C . THR B 1 18 ? 26.820 -13.841 -0.837 1.00 43.20 45 THR B C 1
ATOM 3488 O O . THR B 1 18 ? 25.838 -13.243 -1.285 1.00 44.08 45 THR B O 1
ATOM 3492 N N . PRO B 1 19 ? 28.055 -13.272 -0.846 1.00 37.58 46 PRO B N 1
ATOM 3493 C CA . PRO B 1 19 ? 28.232 -11.889 -1.372 1.00 37.62 46 PRO B CA 1
ATOM 3494 C C . PRO B 1 19 ? 27.837 -11.705 -2.839 1.00 43.42 46 PRO B C 1
ATOM 3495 O O . PRO B 1 19 ? 27.419 -10.623 -3.242 1.00 42.85 46 PRO B O 1
ATOM 3499 N N . GLU B 1 20 ? 27.967 -12.759 -3.635 1.00 42.15 47 GLU B N 1
ATOM 3500 C CA . GLU B 1 20 ? 27.665 -12.722 -5.067 1.00 42.22 47 GLU B CA 1
ATOM 3501 C C . GLU B 1 20 ? 26.179 -12.978 -5.338 1.00 48.79 47 GLU B C 1
ATOM 3502 O O . GLU B 1 20 ? 25.672 -12.569 -6.378 1.00 49.83 47 GLU B O 1
ATOM 3508 N N . ASP B 1 21 ? 25.484 -13.639 -4.407 1.00 46.52 48 ASP B N 1
ATOM 3509 C CA . ASP B 1 21 ? 24.058 -13.973 -4.538 1.00 46.92 48 ASP B CA 1
ATOM 3510 C C . ASP B 1 21 ? 23.296 -13.645 -3.240 1.00 52.57 48 ASP B C 1
ATOM 3511 O O . ASP B 1 21 ? 23.085 -14.500 -2.374 1.00 53.39 48 ASP B O 1
ATOM 3516 N N . THR B 1 22 ? 22.876 -12.384 -3.131 1.00 49.07 49 THR B N 1
ATOM 3517 C CA . THR B 1 22 ? 22.237 -11.797 -1.952 1.00 48.08 49 THR B CA 1
ATOM 3518 C C . THR B 1 22 ? 20.715 -11.682 -1.999 1.00 50.35 49 THR B C 1
ATOM 3519 O O . THR B 1 22 ? 20.130 -11.319 -0.971 1.00 48.01 49 THR B O 1
ATOM 3523 N N . ALA B 1 23 ? 20.074 -11.890 -3.190 1.00 46.58 50 ALA B N 1
ATOM 3524 C CA . ALA B 1 23 ? 18.623 -11.682 -3.335 1.00 44.64 50 ALA B CA 1
ATOM 3525 C C . ALA B 1 23 ? 17.768 -12.908 -3.165 1.00 47.64 50 ALA B C 1
ATOM 3526 O O . ALA B 1 23 ? 16.620 -12.794 -2.718 1.00 46.99 50 ALA B O 1
ATOM 3528 N N . GLU B 1 24 ? 18.307 -14.078 -3.493 1.00 44.80 51 GLU B N 1
ATOM 3529 C CA . GLU B 1 24 ? 17.552 -15.337 -3.444 1.00 44.28 51 GLU B CA 1
ATOM 3530 C C . GLU B 1 24 ? 18.012 -16.281 -2.367 1.00 47.24 51 GLU B C 1
ATOM 3531 O O . GLU B 1 24 ? 19.200 -16.348 -2.061 1.00 47.09 51 GLU B O 1
ATOM 3537 N N . ASP B 1 25 ? 17.071 -17.087 -1.866 1.00 45.71 52 ASP B N 1
ATOM 3538 C CA . ASP B 1 25 ? 17.266 -18.155 -0.869 1.00 46.48 52 ASP B CA 1
ATOM 3539 C C . ASP B 1 25 ? 17.713 -19.455 -1.591 1.00 50.35 52 ASP B C 1
ATOM 3540 O O . ASP B 1 25 ? 17.013 -20.461 -1.539 1.00 50.19 52 ASP B O 1
ATOM 3545 N N . THR B 1 26 ? 18.872 -19.412 -2.255 1.00 47.42 53 THR B N 1
ATOM 3546 C CA . THR B 1 26 ? 19.461 -20.457 -3.095 1.00 46.97 53 THR B CA 1
ATOM 3547 C C . THR B 1 26 ? 19.805 -21.718 -2.338 1.00 51.03 53 THR B C 1
ATOM 3548 O O . THR B 1 26 ? 19.382 -22.808 -2.746 1.00 52.16 53 THR B O 1
ATOM 3552 N N . CYS B 1 27 ? 20.599 -21.583 -1.273 1.00 46.13 54 CYS B N 1
ATOM 3553 C CA . CYS B 1 27 ? 21.093 -22.716 -0.528 1.00 45.88 54 CYS B CA 1
ATOM 3554 C C . CYS B 1 27 ? 20.567 -22.752 0.876 1.00 49.89 54 CYS B C 1
ATOM 3555 O O . CYS B 1 27 ? 20.736 -21.777 1.592 1.00 51.14 54 CYS B O 1
ATOM 3558 N N . HIS B 1 28 ? 19.970 -23.886 1.301 1.00 44.36 55 HIS B N 1
ATOM 3559 C CA . HIS B 1 28 ? 19.445 -24.002 2.656 1.00 43.19 55 HIS B CA 1
ATOM 3560 C C . HIS B 1 28 ? 20.283 -24.845 3.600 1.00 47.12 55 HIS B C 1
ATOM 3561 O O . HIS B 1 28 ? 20.745 -25.946 3.261 1.00 47.31 55 HIS B O 1
ATOM 3568 N N . LEU B 1 29 ? 20.455 -24.326 4.813 1.00 42.31 56 LEU B N 1
ATOM 3569 C CA . LEU B 1 29 ? 21.098 -25.034 5.907 1.00 41.89 56 LEU B CA 1
ATOM 3570 C C . LEU B 1 29 ? 19.906 -25.725 6.553 1.00 46.24 56 LEU B C 1
ATOM 3571 O O . LEU B 1 29 ? 19.044 -25.055 7.116 1.00 47.20 56 LEU B O 1
ATOM 3576 N N . ILE B 1 30 ? 19.776 -27.038 6.336 1.00 42.00 57 ILE B N 1
ATOM 3577 C CA . ILE B 1 30 ? 18.650 -27.835 6.835 1.00 40.68 57 ILE B CA 1
ATOM 3578 C C . ILE B 1 30 ? 19.023 -28.480 8.196 1.00 46.96 57 ILE B C 1
ATOM 3579 O O . ILE B 1 30 ? 19.983 -29.265 8.262 1.00 46.66 57 ILE B O 1
ATOM 3584 N N . PRO B 1 31 ? 18.300 -28.144 9.295 1.00 44.20 58 PRO B N 1
ATOM 3585 C CA . PRO B 1 31 ? 18.605 -28.768 10.604 1.00 43.57 58 PRO B CA 1
ATOM 3586 C C . PRO B 1 31 ? 18.554 -30.306 10.572 1.00 47.69 58 PRO B C 1
ATOM 3587 O O . PRO B 1 31 ? 17.667 -30.882 9.953 1.00 46.41 58 PRO B O 1
ATOM 3591 N N . GLY B 1 32 ? 19.538 -30.937 11.204 1.00 47.35 59 GLY B N 1
ATOM 3592 C CA . GLY B 1 32 ? 19.707 -32.391 11.264 1.00 48.39 59 GLY B CA 1
ATOM 3593 C C . GLY B 1 32 ? 20.477 -33.027 10.117 1.00 53.30 59 GLY B C 1
ATOM 3594 O O . GLY B 1 32 ? 20.777 -34.222 10.179 1.00 54.16 59 GLY B O 1
ATOM 3595 N N . VAL B 1 33 ? 20.767 -32.247 9.053 1.00 48.85 60 VAL B N 1
ATOM 3596 C CA . VAL B 1 33 ? 21.494 -32.685 7.868 1.00 48.94 60 VAL B CA 1
ATOM 3597 C C . VAL B 1 33 ? 22.809 -31.892 7.810 1.00 54.43 60 VAL B C 1
ATOM 3598 O O . VAL B 1 33 ? 22.893 -30.862 7.139 1.00 54.85 60 VAL B O 1
ATOM 3602 N N . ALA B 1 34 ? 23.840 -32.387 8.520 1.00 51.52 61 ALA B N 1
ATOM 3603 C CA . ALA B 1 34 ? 25.187 -31.818 8.607 1.00 50.47 61 ALA B CA 1
ATOM 3604 C C . ALA B 1 34 ? 25.818 -31.576 7.244 1.00 55.36 61 ALA B C 1
ATOM 3605 O O . ALA B 1 34 ? 26.640 -30.659 7.107 1.00 55.55 61 ALA B O 1
ATOM 3607 N N . GLU B 1 35 ? 25.439 -32.411 6.237 1.00 50.94 62 GLU B N 1
ATOM 3608 C CA . GLU B 1 35 ? 25.934 -32.357 4.857 1.00 50.42 62 GLU B CA 1
ATOM 3609 C C . GLU B 1 35 ? 25.513 -31.068 4.154 1.00 52.81 62 GLU B C 1
ATOM 3610 O O . GLU B 1 35 ? 26.263 -30.576 3.321 1.00 53.80 62 GLU B O 1
ATOM 3616 N N . SER B 1 36 ? 24.336 -30.512 4.498 1.00 47.43 63 SER B N 1
ATOM 3617 C CA . SER B 1 36 ? 23.833 -29.261 3.908 1.00 46.61 63 SER B CA 1
ATOM 3618 C C . SER B 1 36 ? 24.730 -28.036 4.228 1.00 50.54 63 SER B C 1
ATOM 3619 O O . SER B 1 36 ? 24.877 -27.147 3.385 1.00 50.38 63 SER B O 1
ATOM 3622 N N . VAL B 1 37 ? 25.381 -28.041 5.416 1.00 45.35 64 VAL B N 1
ATOM 3623 C CA . VAL B 1 37 ? 26.287 -26.987 5.885 1.00 43.88 64 VAL B CA 1
ATOM 3624 C C . VAL B 1 37 ? 27.511 -26.876 4.966 1.00 48.84 64 VAL B C 1
ATOM 3625 O O . VAL B 1 37 ? 27.919 -25.766 4.621 1.00 49.71 64 VAL B O 1
ATOM 3629 N N . ALA B 1 38 ? 28.015 -28.024 4.499 1.00 45.88 65 ALA B N 1
ATOM 3630 C CA . ALA B 1 38 ? 29.149 -28.163 3.580 1.00 45.37 65 ALA B CA 1
ATOM 3631 C C . ALA B 1 38 ? 28.747 -27.776 2.160 1.00 48.59 65 ALA B C 1
ATOM 3632 O O . ALA B 1 38 ? 29.531 -27.130 1.480 1.00 46.56 65 ALA B O 1
ATOM 3634 N N . THR B 1 39 ? 27.516 -28.155 1.724 1.00 46.91 66 THR B N 1
ATOM 3635 C CA . THR B 1 39 ? 26.961 -27.862 0.395 1.00 46.87 66 THR B CA 1
ATOM 3636 C C . THR B 1 39 ? 26.862 -26.348 0.189 1.00 51.63 66 THR B C 1
ATOM 3637 O O . THR B 1 39 ? 27.207 -25.844 -0.890 1.00 52.09 66 THR B O 1
ATOM 3641 N N . CYS B 1 40 ? 26.385 -25.636 1.236 1.00 47.11 67 CYS B N 1
ATOM 3642 C CA . CYS B 1 40 ? 26.196 -24.185 1.249 1.00 46.46 67 CYS B CA 1
ATOM 3643 C C . CYS B 1 40 ? 27.464 -23.414 1.564 1.00 49.49 67 CYS B C 1
ATOM 3644 O O . CYS B 1 40 ? 27.456 -22.197 1.490 1.00 47.27 67 CYS B O 1
ATOM 3647 N N . HIS B 1 41 ? 28.562 -24.136 1.858 1.00 49.06 68 HIS B N 1
ATOM 3648 C CA . HIS B 1 41 ? 29.907 -23.633 2.113 1.00 50.02 68 HIS B CA 1
ATOM 3649 C C . HIS B 1 41 ? 29.970 -22.700 3.324 1.00 55.64 68 HIS B C 1
ATOM 3650 O O . HIS B 1 41 ? 30.600 -21.632 3.273 1.00 56.88 68 HIS B O 1
ATOM 3657 N N . PHE B 1 42 ? 29.319 -23.117 4.432 1.00 50.87 69 PHE B N 1
ATOM 3658 C CA . PHE B 1 42 ? 29.350 -22.356 5.682 1.00 48.66 69 PHE B CA 1
ATOM 3659 C C . PHE B 1 42 ? 30.785 -22.382 6.205 1.00 51.51 69 PHE B C 1
ATOM 3660 O O . PHE B 1 42 ? 31.368 -23.465 6.397 1.00 51.38 69 PHE B O 1
ATOM 3668 N N . ASN B 1 43 ? 31.356 -21.189 6.376 1.00 46.43 70 ASN B N 1
ATOM 3669 C CA . ASN B 1 43 ? 32.715 -21.015 6.875 1.00 45.06 70 ASN B CA 1
ATOM 3670 C C . ASN B 1 43 ? 32.704 -21.052 8.419 1.00 47.82 70 ASN B C 1
ATOM 3671 O O . ASN B 1 43 ? 32.162 -20.162 9.079 1.00 47.43 70 ASN B O 1
ATOM 3676 N N . HIS B 1 44 ? 33.307 -22.102 8.970 1.00 43.55 71 HIS B N 1
ATOM 3677 C CA . HIS B 1 44 ? 33.331 -22.387 10.394 1.00 43.15 71 HIS B CA 1
ATOM 3678 C C . HIS B 1 44 ? 34.262 -21.504 11.191 1.00 47.91 71 HIS B C 1
ATOM 3679 O O . HIS B 1 44 ? 34.154 -21.492 12.427 1.00 47.35 71 HIS B O 1
ATOM 3686 N N . SER B 1 45 ? 35.172 -20.764 10.507 1.00 45.20 72 SER B N 1
ATOM 3687 C CA . SER B 1 45 ? 36.143 -19.875 11.161 1.00 45.68 72 SER B CA 1
ATOM 3688 C C . SER B 1 45 ? 35.578 -18.467 11.408 1.00 50.33 72 SER B C 1
ATOM 3689 O O . SER B 1 45 ? 36.062 -17.747 12.281 1.00 51.44 72 SER B O 1
ATOM 3692 N N . SER B 1 46 ? 34.528 -18.110 10.649 1.00 44.79 73 SER B N 1
ATOM 3693 C CA . SER B 1 46 ? 33.810 -16.847 10.620 1.00 43.38 73 SER B CA 1
ATOM 3694 C C . SER B 1 46 ? 32.611 -16.732 11.582 1.00 49.31 73 SER B C 1
ATOM 3695 O O . SER B 1 46 ? 32.084 -17.740 12.049 1.00 49.66 73 SER B O 1
ATOM 3698 N N . LYS B 1 47 ? 32.153 -15.484 11.814 1.00 45.26 74 LYS B N 1
ATOM 3699 C CA . LYS B 1 47 ? 30.952 -15.172 12.596 1.00 44.42 74 LYS B CA 1
ATOM 3700 C C . LYS B 1 47 ? 29.729 -15.363 11.690 1.00 46.08 74 LYS B C 1
ATOM 3701 O O . LYS B 1 47 ? 29.853 -15.444 10.459 1.00 45.23 74 LYS B O 1
ATOM 3707 N N . THR B 1 48 ? 28.557 -15.450 12.303 1.00 40.65 75 THR B N 1
ATOM 3708 C CA . THR B 1 48 ? 27.310 -15.669 11.592 1.00 39.42 75 THR B CA 1
ATOM 3709 C C . THR B 1 48 ? 26.289 -14.586 11.955 1.00 41.53 75 THR B C 1
ATOM 3710 O O . THR B 1 48 ? 26.045 -14.305 13.134 1.00 39.52 75 THR B O 1
ATOM 3714 N N . PHE B 1 49 ? 25.690 -14.008 10.908 1.00 37.57 76 PHE B N 1
ATOM 3715 C CA . PHE B 1 49 ? 24.609 -13.050 10.997 1.00 37.79 76 PHE B CA 1
ATOM 3716 C C . PHE B 1 49 ? 23.306 -13.784 10.596 1.00 44.96 76 PHE B C 1
ATOM 3717 O O . PHE B 1 49 ? 23.228 -14.386 9.513 1.00 43.75 76 PHE B O 1
ATOM 3725 N N . MET B 1 50 ? 22.307 -13.774 11.494 1.00 41.52 77 MET B N 1
ATOM 3726 C CA . MET B 1 50 ? 21.014 -14.372 11.171 1.00 40.10 77 MET B CA 1
ATOM 3727 C C . MET B 1 50 ? 19.969 -13.252 11.043 1.00 44.02 77 MET B C 1
ATOM 3728 O O . MET B 1 50 ? 19.562 -12.656 12.043 1.00 43.57 77 MET B O 1
ATOM 3733 N N . VAL B 1 51 ? 19.572 -12.956 9.790 1.00 40.22 78 VAL B N 1
ATOM 3734 C CA . VAL B 1 51 ? 18.560 -11.956 9.448 1.00 38.89 78 VAL B CA 1
ATOM 3735 C C . VAL B 1 51 ? 17.184 -12.584 9.628 1.00 40.90 78 VAL B C 1
ATOM 3736 O O . VAL B 1 51 ? 16.910 -13.651 9.069 1.00 42.98 78 VAL B O 1
ATOM 3740 N N . ILE B 1 52 ? 16.331 -11.946 10.453 1.00 34.51 79 ILE B N 1
ATOM 3741 C CA . ILE B 1 52 ? 14.960 -12.384 10.730 1.00 32.36 79 ILE B CA 1
ATOM 3742 C C . ILE B 1 52 ? 13.975 -11.253 10.349 1.00 38.06 79 ILE B C 1
ATOM 3743 O O . ILE B 1 52 ? 13.943 -10.202 11.001 1.00 39.32 79 ILE B O 1
ATOM 3748 N N . HIS B 1 53 ? 13.178 -11.484 9.291 1.00 34.23 80 HIS B N 1
ATOM 3749 C CA . HIS B 1 53 ? 12.192 -10.533 8.763 1.00 34.29 80 HIS B CA 1
ATOM 3750 C C . HIS B 1 53 ? 10.989 -10.342 9.686 1.00 37.49 80 HIS B C 1
ATOM 3751 O O . HIS B 1 53 ? 10.836 -11.072 10.666 1.00 37.06 80 HIS B O 1
ATOM 3758 N N . GLY B 1 54 ? 10.125 -9.390 9.342 1.00 33.89 81 GLY B N 1
ATOM 3759 C CA . GLY B 1 54 ? 8.923 -9.164 10.125 1.00 35.21 81 GLY B CA 1
ATOM 3760 C C . GLY B 1 54 ? 7.666 -9.706 9.475 1.00 40.89 81 GLY B C 1
ATOM 3761 O O . GLY B 1 54 ? 7.687 -10.721 8.770 1.00 39.31 81 GLY B O 1
ATOM 3762 N N . TRP B 1 55 ? 6.563 -9.023 9.739 1.00 41.10 82 TRP B N 1
ATOM 3763 C CA . TRP B 1 55 ? 5.243 -9.267 9.179 1.00 42.51 82 TRP B CA 1
ATOM 3764 C C . TRP B 1 55 ? 5.287 -8.856 7.699 1.00 46.63 82 TRP B C 1
ATOM 3765 O O . TRP B 1 55 ? 5.916 -7.855 7.353 1.00 45.57 82 TRP B O 1
ATOM 3776 N N . THR B 1 56 ? 4.675 -9.666 6.824 1.00 44.51 83 THR B N 1
ATOM 3777 C CA . THR B 1 56 ? 4.597 -9.386 5.399 1.00 45.52 83 THR B CA 1
ATOM 3778 C C . THR B 1 56 ? 3.196 -9.682 4.937 1.00 54.02 83 THR B C 1
ATOM 3779 O O . THR B 1 56 ? 2.724 -10.806 5.130 1.00 54.66 83 THR B O 1
ATOM 3783 N N . VAL B 1 57 ? 2.497 -8.654 4.373 1.00 52.63 84 VAL B N 1
ATOM 3784 C CA . VAL B 1 57 ? 1.100 -8.782 3.911 1.00 52.50 84 VAL B CA 1
ATOM 3785 C C . VAL B 1 57 ? 0.995 -9.596 2.615 1.00 56.46 84 VAL B C 1
ATOM 3786 O O . VAL B 1 57 ? -0.098 -10.061 2.286 1.00 57.43 84 VAL B O 1
ATOM 3790 N N . THR B 1 58 ? 2.143 -9.806 1.917 1.00 51.33 85 THR B N 1
ATOM 3791 C CA . THR B 1 58 ? 2.247 -10.503 0.630 1.00 50.41 85 THR B CA 1
ATOM 3792 C C . THR B 1 58 ? 2.877 -11.915 0.709 1.00 53.81 85 THR B C 1
ATOM 3793 O O . THR B 1 58 ? 2.863 -12.647 -0.295 1.00 54.04 85 THR B O 1
ATOM 3797 N N . GLY B 1 59 ? 3.469 -12.260 1.859 1.00 48.43 86 GLY B N 1
ATOM 3798 C CA . GLY B 1 59 ? 4.128 -13.549 2.056 1.00 47.54 86 GLY B CA 1
ATOM 3799 C C . GLY B 1 59 ? 5.445 -13.717 1.320 1.00 52.66 86 GLY B C 1
ATOM 3800 O O . GLY B 1 59 ? 5.962 -14.831 1.195 1.00 53.38 86 GLY B O 1
ATOM 3801 N N . MET B 1 60 ? 6.001 -12.621 0.823 1.00 50.23 87 MET B N 1
ATOM 3802 C CA . MET B 1 60 ? 7.296 -12.642 0.164 1.00 50.76 87 MET B CA 1
ATOM 3803 C C . MET B 1 60 ? 8.220 -11.608 0.819 1.00 54.10 87 MET B C 1
ATOM 3804 O O . MET B 1 60 ? 7.739 -10.748 1.570 1.00 55.07 87 MET B O 1
ATOM 3809 N N . TYR B 1 61 ? 9.547 -11.745 0.592 1.00 47.68 88 TYR B N 1
ATOM 3810 C CA . TYR B 1 61 ? 10.570 -10.860 1.133 1.00 45.50 88 TYR B CA 1
ATOM 3811 C C . TYR B 1 61 ? 10.344 -9.425 0.718 1.00 50.30 88 TYR B C 1
ATOM 3812 O O . TYR B 1 61 ? 10.059 -9.153 -0.457 1.00 50.48 88 TYR B O 1
ATOM 3821 N N . GLU B 1 62 ? 10.474 -8.506 1.698 1.00 45.42 89 GLU B N 1
ATOM 3822 C CA . GLU B 1 62 ? 10.406 -7.058 1.461 1.00 43.64 89 GLU B CA 1
ATOM 3823 C C . GLU B 1 62 ? 11.788 -6.739 0.818 1.00 45.54 89 GLU B C 1
ATOM 3824 O O . GLU B 1 62 ? 12.760 -7.457 1.068 1.00 44.78 89 GLU B O 1
ATOM 3830 N N . SER B 1 63 ? 11.860 -5.719 -0.041 1.00 42.12 90 SER B N 1
ATOM 3831 C CA . SER B 1 63 ? 13.074 -5.309 -0.775 1.00 41.70 90 SER B CA 1
ATOM 3832 C C . SER B 1 63 ? 14.322 -4.894 0.086 1.00 43.30 90 SER B C 1
ATOM 3833 O O . SER B 1 63 ? 15.392 -4.675 -0.492 1.00 43.49 90 SER B O 1
ATOM 3836 N N . TRP B 1 64 ? 14.181 -4.753 1.426 1.00 36.25 91 TRP B N 1
ATOM 3837 C CA . TRP B 1 64 ? 15.292 -4.406 2.332 1.00 33.65 91 TRP B CA 1
ATOM 3838 C C . TRP B 1 64 ? 16.219 -5.586 2.609 1.00 39.17 91 TRP B C 1
ATOM 3839 O O . TRP B 1 64 ? 17.372 -5.376 2.962 1.00 42.19 91 TRP B O 1
ATOM 3850 N N . VAL B 1 65 ? 15.694 -6.824 2.525 1.00 34.90 92 VAL B N 1
ATOM 3851 C CA . VAL B 1 65 ? 16.403 -8.094 2.791 1.00 32.34 92 VAL B CA 1
ATOM 3852 C C . VAL B 1 65 ? 17.638 -8.219 1.902 1.00 37.83 92 VAL B C 1
ATOM 3853 O O . VAL B 1 65 ? 18.716 -8.309 2.485 1.00 38.42 92 VAL B O 1
ATOM 3857 N N . PRO B 1 66 ? 17.571 -8.155 0.533 1.00 35.19 93 PRO B N 1
ATOM 3858 C CA . PRO B 1 66 ? 18.809 -8.249 -0.262 1.00 35.37 93 PRO B CA 1
ATOM 3859 C C . PRO B 1 66 ? 19.824 -7.135 0.038 1.0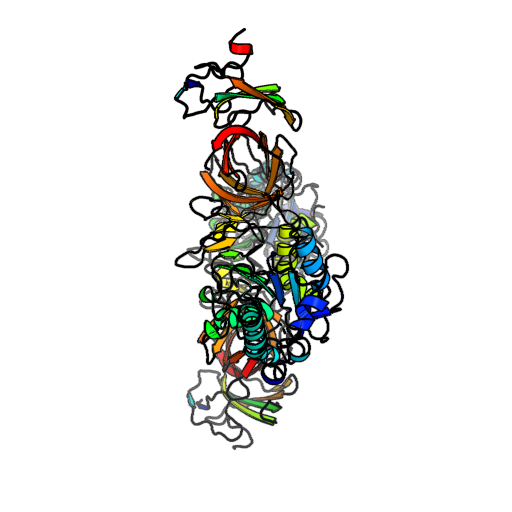0 40.41 93 PRO B C 1
ATOM 3860 O O . PRO B 1 66 ? 21.024 -7.370 -0.067 1.00 41.11 93 PRO B O 1
ATOM 3864 N N . LYS B 1 67 ? 19.325 -5.946 0.436 1.00 35.99 94 LYS B N 1
ATOM 3865 C CA . LYS B 1 67 ? 20.088 -4.747 0.778 1.00 35.88 94 LYS B CA 1
ATOM 3866 C C . LYS B 1 67 ? 20.873 -4.935 2.069 1.00 40.02 94 LYS B C 1
ATOM 3867 O O . LYS B 1 67 ? 22.033 -4.518 2.109 1.00 41.55 94 LYS B O 1
ATOM 3873 N N . LEU B 1 68 ? 20.257 -5.525 3.126 1.00 34.12 95 LEU B N 1
ATOM 3874 C CA . LEU B 1 68 ? 20.946 -5.752 4.401 1.00 33.90 95 LEU B CA 1
ATOM 3875 C C . LEU B 1 68 ? 22.020 -6.815 4.255 1.00 41.42 95 LEU B C 1
ATOM 3876 O O . LEU B 1 68 ? 23.133 -6.611 4.736 1.00 44.03 95 LEU B O 1
ATOM 3881 N N . VAL B 1 69 ? 21.690 -7.936 3.589 1.00 38.19 96 VAL B N 1
ATOM 3882 C CA . VAL B 1 69 ? 22.573 -9.080 3.298 1.00 37.05 96 VAL B CA 1
ATOM 3883 C C . VAL B 1 69 ? 23.785 -8.573 2.496 1.00 42.48 96 VAL B C 1
ATOM 3884 O O . VAL B 1 69 ? 24.920 -8.982 2.791 1.00 42.02 96 VAL B O 1
ATOM 3888 N N . ALA B 1 70 ? 23.542 -7.661 1.502 1.00 39.99 97 ALA B N 1
ATOM 3889 C CA . ALA B 1 70 ? 24.609 -7.023 0.701 1.00 39.61 97 ALA B CA 1
ATOM 3890 C C . ALA B 1 70 ? 25.506 -6.162 1.586 1.00 43.17 97 ALA B C 1
ATOM 3891 O O . ALA B 1 70 ? 26.715 -6.210 1.441 1.00 44.86 97 ALA B O 1
ATOM 3893 N N . ALA B 1 71 ? 24.921 -5.380 2.500 1.00 39.11 98 ALA B N 1
ATOM 3894 C CA . ALA B 1 71 ? 25.678 -4.498 3.386 1.00 38.69 98 ALA B CA 1
ATOM 3895 C C . ALA B 1 71 ? 26.508 -5.291 4.387 1.00 41.81 98 ALA B C 1
ATOM 3896 O O . ALA B 1 71 ? 27.664 -4.925 4.607 1.00 41.60 98 ALA B O 1
ATOM 3898 N N . LEU B 1 72 ? 25.949 -6.399 4.949 1.00 37.14 99 LEU B N 1
ATOM 3899 C CA . LEU B 1 72 ? 26.661 -7.280 5.899 1.00 36.30 99 LEU B CA 1
ATOM 3900 C C . LEU B 1 72 ? 27.869 -8.006 5.263 1.00 42.90 99 LEU B C 1
ATOM 3901 O O . LEU B 1 72 ? 28.839 -8.276 5.972 1.00 43.92 99 LEU B O 1
ATOM 3906 N N . TYR B 1 73 ? 27.800 -8.356 3.952 1.00 40.09 100 TYR B N 1
ATOM 3907 C CA . TYR B 1 73 ? 28.908 -9.013 3.241 1.00 40.74 100 TYR B CA 1
ATOM 3908 C C . TYR B 1 73 ? 29.952 -8.016 2.775 1.00 45.52 100 TYR B C 1
ATOM 3909 O O . TYR B 1 73 ? 31.123 -8.382 2.632 1.00 46.02 100 TYR B O 1
ATOM 3918 N N . LYS B 1 74 ? 29.533 -6.761 2.525 1.00 40.81 101 LYS B N 1
ATOM 3919 C CA . LYS B 1 74 ? 30.433 -5.660 2.158 1.00 39.84 101 LYS B CA 1
ATOM 3920 C C . LYS B 1 74 ? 31.287 -5.329 3.383 1.00 41.87 101 LYS B C 1
ATOM 3921 O O . LYS B 1 74 ? 32.494 -5.305 3.290 1.00 42.14 101 LYS B O 1
ATOM 3927 N N . ARG B 1 75 ? 30.654 -5.156 4.537 1.00 36.96 102 ARG B N 1
ATOM 3928 C CA . ARG B 1 75 ? 31.302 -4.876 5.801 1.00 36.45 102 ARG B CA 1
ATOM 3929 C C . ARG B 1 75 ? 32.081 -6.079 6.302 1.00 42.03 102 ARG B C 1
ATOM 3930 O O . ARG B 1 75 ? 33.264 -5.932 6.593 1.00 44.44 102 ARG B O 1
ATOM 3938 N N . GLU B 1 76 ? 31.443 -7.262 6.402 1.00 37.86 103 GLU B N 1
ATOM 3939 C CA . GLU B 1 76 ? 32.108 -8.497 6.854 1.00 36.63 103 GLU B CA 1
ATOM 3940 C C . GLU B 1 76 ? 32.166 -9.533 5.702 1.00 41.00 103 GLU B C 1
ATOM 3941 O O . GLU B 1 76 ? 31.285 -10.380 5.613 1.00 40.06 103 GLU B O 1
ATOM 3947 N N . PRO B 1 77 ? 33.178 -9.464 4.800 1.00 41.28 104 PRO B N 1
ATOM 3948 C CA . PRO B 1 77 ? 33.201 -10.362 3.611 1.00 41.94 104 PRO B CA 1
ATOM 3949 C C . PRO B 1 77 ? 33.368 -11.871 3.837 1.00 47.67 104 PRO B C 1
ATOM 3950 O O . PRO B 1 77 ? 32.898 -12.648 2.984 1.00 48.83 104 PRO B O 1
ATOM 3954 N N . ASP B 1 78 ? 34.036 -12.294 4.938 1.00 42.44 105 ASP B N 1
ATOM 3955 C CA . ASP B 1 78 ? 34.260 -13.720 5.196 1.00 41.66 105 ASP B CA 1
ATOM 3956 C C . ASP B 1 78 ? 33.171 -14.381 6.066 1.00 45.39 105 ASP B C 1
ATOM 3957 O O . ASP B 1 78 ? 33.136 -15.618 6.121 1.00 44.73 105 ASP B O 1
ATOM 3962 N N . SER B 1 79 ? 32.243 -13.570 6.664 1.00 40.68 106 SER B N 1
ATOM 3963 C CA . SER B 1 79 ? 31.101 -14.004 7.512 1.00 39.30 106 SER B CA 1
ATOM 3964 C C . SER B 1 79 ? 30.024 -14.848 6.807 1.00 42.77 106 SER B C 1
ATOM 3965 O O . SER B 1 79 ? 30.026 -14.960 5.586 1.00 43.36 106 SER B O 1
ATOM 3968 N N . ASN B 1 80 ? 29.112 -15.452 7.596 1.00 38.46 107 ASN B N 1
ATOM 3969 C CA . ASN B 1 80 ? 27.983 -16.245 7.096 1.00 38.15 107 ASN B CA 1
ATOM 3970 C C . ASN B 1 80 ? 26.665 -15.481 7.336 1.00 41.76 107 ASN B C 1
ATOM 3971 O O . ASN B 1 80 ? 26.296 -15.273 8.497 1.00 42.34 107 ASN B O 1
ATOM 3976 N N . VAL B 1 81 ? 25.962 -15.048 6.258 1.00 36.68 108 VAL B N 1
ATOM 3977 C CA . VAL B 1 81 ? 24.673 -14.356 6.388 1.00 35.73 108 VAL B CA 1
ATOM 3978 C C . VAL B 1 81 ? 23.565 -15.339 6.076 1.00 38.82 108 VAL B C 1
ATOM 3979 O O . VAL B 1 81 ? 23.357 -15.714 4.921 1.00 40.19 108 VAL B O 1
ATOM 3983 N N . ILE B 1 82 ? 22.874 -15.760 7.111 1.00 35.25 109 ILE B N 1
ATOM 3984 C CA . ILE B 1 82 ? 21.740 -16.664 7.025 1.00 35.89 109 ILE B CA 1
ATOM 3985 C C . ILE B 1 82 ? 20.455 -15.808 7.058 1.00 42.73 109 ILE B C 1
ATOM 3986 O O . ILE B 1 82 ? 20.272 -14.975 7.968 1.00 43.69 109 ILE B O 1
ATOM 3991 N N . VAL B 1 83 ? 19.550 -16.039 6.091 1.00 36.45 110 VAL B N 1
ATOM 3992 C CA . VAL B 1 83 ? 18.248 -15.390 6.098 1.00 35.05 110 VAL B CA 1
ATOM 3993 C C . VAL B 1 83 ? 17.243 -16.411 6.599 1.00 37.66 110 VAL B C 1
ATOM 3994 O O . VAL B 1 83 ? 17.142 -17.498 6.030 1.00 38.51 110 VAL B O 1
ATOM 3998 N N . VAL B 1 84 ? 16.561 -16.096 7.704 1.00 33.09 111 VAL B N 1
ATOM 3999 C CA . VAL B 1 84 ? 15.514 -16.936 8.288 1.00 32.13 111 VAL B CA 1
ATOM 4000 C C . VAL B 1 84 ? 14.177 -16.635 7.603 1.00 36.00 111 VAL B C 1
ATOM 4001 O O . VAL B 1 84 ? 13.674 -15.504 7.653 1.00 36.87 111 VAL B O 1
ATOM 4005 N N . ASP B 1 85 ? 13.591 -17.673 7.009 1.00 32.51 112 ASP B N 1
ATOM 4006 C CA . ASP B 1 85 ? 12.316 -17.662 6.308 1.00 32.31 112 ASP B CA 1
ATOM 4007 C C . ASP B 1 85 ? 11.226 -18.233 7.197 1.00 37.44 112 ASP B C 1
ATOM 4008 O O . ASP B 1 85 ? 11.208 -19.421 7.489 1.00 38.11 112 ASP B O 1
ATOM 4013 N N . TRP B 1 86 ? 10.298 -17.383 7.583 1.00 35.44 113 TRP B N 1
ATOM 4014 C CA . TRP B 1 86 ? 9.093 -17.709 8.346 1.00 35.52 113 TRP B CA 1
ATOM 4015 C C . TRP B 1 86 ? 7.907 -16.934 7.712 1.00 37.61 113 TRP B C 1
ATOM 4016 O O . TRP B 1 86 ? 6.963 -16.539 8.403 1.00 36.11 113 TRP B O 1
ATOM 4027 N N . LEU B 1 87 ? 7.973 -16.764 6.355 1.00 34.54 114 LEU B N 1
ATOM 4028 C CA . LEU B 1 87 ? 7.032 -16.039 5.492 1.00 35.14 114 LEU B CA 1
ATOM 4029 C C . LEU B 1 87 ? 5.570 -16.472 5.627 1.00 44.25 114 LEU B C 1
ATOM 4030 O O . LEU B 1 87 ? 4.692 -15.596 5.695 1.00 45.69 114 LEU B O 1
ATOM 4035 N N . SER B 1 88 ? 5.281 -17.798 5.683 1.00 41.37 115 SER B N 1
ATOM 4036 C CA . SER B 1 88 ? 3.897 -18.262 5.849 1.00 41.12 115 SER B CA 1
ATOM 4037 C C . SER B 1 88 ? 3.373 -17.841 7.217 1.00 44.78 115 SER B C 1
ATOM 4038 O O . SER B 1 88 ? 2.235 -17.408 7.315 1.00 44.68 115 SER B O 1
ATOM 4041 N N . ARG B 1 89 ? 4.202 -17.932 8.271 1.00 41.91 116 ARG B N 1
ATOM 4042 C CA . ARG B 1 89 ? 3.778 -17.512 9.610 1.00 42.15 116 ARG B CA 1
ATOM 4043 C C . ARG B 1 89 ? 3.697 -15.981 9.694 1.00 48.86 116 ARG B C 1
ATOM 4044 O O . ARG B 1 89 ? 2.894 -15.446 10.461 1.00 47.57 116 ARG B O 1
ATOM 4052 N N . ALA B 1 90 ? 4.523 -15.294 8.871 1.00 47.58 117 ALA B N 1
ATOM 4053 C CA . ALA B 1 90 ? 4.628 -13.849 8.778 1.00 48.66 117 ALA B CA 1
ATOM 4054 C C . ALA B 1 90 ? 3.503 -13.233 7.978 1.00 54.22 117 ALA B C 1
ATOM 4055 O O . ALA B 1 90 ? 3.256 -12.030 8.089 1.00 53.48 117 ALA B O 1
ATOM 4057 N N . GLN B 1 91 ? 2.835 -14.044 7.158 1.00 52.04 118 GLN B N 1
ATOM 4058 C CA . GLN B 1 91 ? 1.698 -13.615 6.360 1.00 51.86 118 GLN B CA 1
ATOM 4059 C C . GLN B 1 91 ? 0.465 -14.221 6.967 1.00 53.66 118 GLN B C 1
ATOM 4060 O O . GLN B 1 91 ? 0.089 -15.335 6.623 1.00 53.53 118 GLN B O 1
ATOM 4066 N N . GLU B 1 92 ? -0.088 -13.532 7.963 1.00 50.27 119 GLU B N 1
ATOM 4067 C CA . GLU B 1 92 ? -1.311 -13.890 8.687 1.00 49.80 119 GLU B CA 1
ATOM 4068 C C . GLU B 1 92 ? -1.847 -12.622 9.364 1.00 54.02 119 GLU B C 1
ATOM 4069 O O . GLU B 1 92 ? -1.188 -11.589 9.280 1.00 52.85 119 GLU B O 1
ATOM 4075 N N . HIS B 1 93 ? -3.055 -12.671 9.978 1.00 52.12 120 HIS B N 1
ATOM 4076 C CA . HIS B 1 93 ? -3.633 -11.536 10.712 1.00 52.72 120 HIS B CA 1
ATOM 4077 C C . HIS B 1 93 ? -2.584 -11.167 11.775 1.00 55.99 120 HIS B C 1
ATOM 4078 O O . HIS B 1 93 ? -2.076 -12.063 12.448 1.00 56.07 120 HIS B O 1
ATOM 4085 N N . TYR B 1 94 ? -2.198 -9.881 11.869 1.00 51.56 121 TYR B N 1
ATOM 4086 C CA . TYR B 1 94 ? -1.124 -9.445 12.774 1.00 50.03 121 TYR B CA 1
ATOM 4087 C C . TYR B 1 94 ? -1.118 -10.161 14.157 1.00 55.84 121 TYR B C 1
ATOM 4088 O O . TYR B 1 94 ? -0.051 -10.694 14.493 1.00 56.80 121 TYR B O 1
ATOM 4097 N N . PRO B 1 95 ? -2.221 -10.222 14.969 1.00 50.45 122 PRO B N 1
ATOM 4098 C CA . PRO B 1 95 ? -2.115 -10.871 16.288 1.00 49.23 122 PRO B CA 1
ATOM 4099 C C . PRO B 1 95 ? -1.783 -12.358 16.247 1.00 53.67 122 PRO B C 1
ATOM 4100 O O . PRO B 1 95 ? -1.332 -12.915 17.258 1.00 54.62 122 PRO B O 1
ATOM 4104 N N . VAL B 1 96 ? -1.979 -12.987 15.074 1.00 48.24 123 VAL B N 1
ATOM 4105 C CA . VAL B 1 96 ? -1.695 -14.397 14.827 1.00 47.21 123 VAL B CA 1
ATOM 4106 C C . VAL B 1 96 ? -0.197 -14.525 14.578 1.00 47.49 123 VAL B C 1
ATOM 4107 O O . VAL B 1 96 ? 0.469 -15.222 15.359 1.00 44.56 123 VAL B O 1
ATOM 4111 N N . SER B 1 97 ? 0.328 -13.780 13.545 1.00 42.40 124 SER B N 1
ATOM 4112 C CA . SER B 1 97 ? 1.744 -13.652 13.198 1.00 41.88 124 SER B CA 1
ATOM 4113 C C . SER B 1 97 ? 2.593 -13.250 14.445 1.00 45.91 124 SER B C 1
ATOM 4114 O O . SER B 1 97 ? 3.683 -13.796 14.621 1.00 46.23 124 SER B O 1
ATOM 4117 N N . ALA B 1 98 ? 2.058 -12.347 15.326 1.00 41.15 125 ALA B N 1
ATOM 4118 C CA . ALA B 1 98 ? 2.662 -11.923 16.610 1.00 40.47 125 ALA B CA 1
ATOM 4119 C C . ALA B 1 98 ? 2.877 -13.107 17.520 1.00 45.69 125 ALA B C 1
ATOM 4120 O O . ALA B 1 98 ? 3.889 -13.161 18.207 1.00 44.92 125 ALA B O 1
ATOM 4122 N N . GLY B 1 99 ? 1.906 -14.026 17.540 1.00 43.91 126 GLY B N 1
ATOM 4123 C CA . GLY B 1 99 ? 1.943 -15.231 18.360 1.00 43.89 126 GLY B CA 1
ATOM 4124 C C . GLY B 1 99 ? 2.941 -16.249 17.858 1.00 47.09 126 GLY B C 1
ATOM 4125 O O . GLY B 1 99 ? 3.522 -16.988 18.649 1.00 45.34 126 GLY B O 1
ATOM 4126 N N . TYR B 1 100 ? 3.153 -16.276 16.532 1.00 45.55 127 TYR B N 1
ATOM 4127 C CA . TYR B 1 100 ? 4.076 -17.160 15.832 1.00 45.79 127 TYR B CA 1
ATOM 4128 C C . TYR B 1 100 ? 5.553 -16.881 16.093 1.00 45.93 127 TYR B C 1
ATOM 4129 O O . TYR B 1 100 ? 6.386 -17.743 15.803 1.00 45.55 127 TYR B O 1
ATOM 4138 N N . THR B 1 101 ? 5.888 -15.680 16.621 1.00 40.65 128 THR B N 1
ATOM 4139 C CA . THR B 1 101 ? 7.252 -15.243 16.973 1.00 37.90 128 THR B CA 1
ATOM 4140 C C . THR B 1 101 ? 7.868 -16.226 17.992 1.00 39.09 128 THR B C 1
ATOM 4141 O O . THR B 1 101 ? 9.104 -16.406 18.004 1.00 39.69 128 THR B O 1
ATOM 4145 N N . LYS B 1 102 ? 7.009 -16.831 18.879 1.00 32.97 129 LYS B N 1
ATOM 4146 C CA . LYS B 1 102 ? 7.418 -17.840 19.872 1.00 32.55 129 LYS B CA 1
ATOM 4147 C C . LYS B 1 102 ? 7.844 -19.148 19.166 1.00 39.12 129 LYS B C 1
ATOM 4148 O O . LYS B 1 102 ? 8.820 -19.762 19.574 1.00 39.47 129 LYS B O 1
ATOM 4154 N N . LEU B 1 103 ? 7.138 -19.531 18.085 1.00 38.19 130 LEU B N 1
ATOM 4155 C CA . LEU B 1 103 ? 7.401 -20.730 17.320 1.00 40.42 130 LEU B CA 1
ATOM 4156 C C . LEU B 1 103 ? 8.625 -20.603 16.436 1.00 42.08 130 LEU B C 1
ATOM 4157 O O . LEU B 1 103 ? 9.414 -21.548 16.323 1.00 43.44 130 LEU B O 1
ATOM 4162 N N . VAL B 1 104 ? 8.773 -19.449 15.806 1.00 34.37 131 VAL B N 1
ATOM 4163 C CA . VAL B 1 104 ? 9.926 -19.092 14.979 1.00 33.55 131 VAL B CA 1
ATOM 4164 C C . VAL B 1 104 ? 11.197 -18.981 15.868 1.00 36.33 131 VAL B C 1
ATOM 4165 O O . VAL B 1 104 ? 12.247 -19.488 15.477 1.00 37.12 131 VAL B O 1
ATOM 4169 N N . GLY B 1 105 ? 11.046 -18.405 17.067 1.00 31.09 132 GLY B N 1
ATOM 4170 C CA . GLY B 1 105 ? 12.084 -18.285 18.077 1.00 30.27 132 GLY B CA 1
ATOM 4171 C C . GLY B 1 105 ? 12.629 -19.636 18.493 1.00 36.58 132 GLY B C 1
ATOM 4172 O O . GLY B 1 105 ? 13.853 -19.815 18.531 1.00 37.19 132 GLY B O 1
ATOM 4173 N N . GLN B 1 106 ? 11.733 -20.623 18.729 1.00 33.41 133 GLN B N 1
ATOM 4174 C CA . GLN B 1 106 ? 12.108 -22.010 19.097 1.00 34.15 133 GLN B CA 1
ATOM 4175 C C . GLN B 1 106 ? 12.819 -22.741 17.926 1.00 39.82 133 GLN B C 1
ATOM 4176 O O . GLN B 1 106 ? 13.765 -23.505 18.163 1.00 40.88 133 GLN B O 1
ATOM 4182 N N . ASP B 1 107 ? 12.384 -22.480 16.675 1.00 35.38 134 ASP B N 1
ATOM 4183 C CA . ASP B 1 107 ? 13.006 -23.030 15.469 1.00 36.46 134 ASP B CA 1
ATOM 4184 C C . ASP B 1 107 ? 14.412 -22.458 15.290 1.00 42.11 134 ASP B C 1
ATOM 4185 O O . ASP B 1 107 ? 15.331 -23.193 14.904 1.00 42.29 134 ASP B O 1
ATOM 4190 N N . VAL B 1 108 ? 14.575 -21.134 15.563 1.00 38.48 135 VAL B N 1
ATOM 4191 C CA . VAL B 1 108 ? 15.873 -20.454 15.450 1.00 38.39 135 VAL B CA 1
ATOM 4192 C C . VAL B 1 108 ? 16.824 -20.987 16.535 1.00 41.32 135 VAL B C 1
ATOM 4193 O O . VAL B 1 108 ? 17.941 -21.369 16.207 1.00 41.77 135 VAL B O 1
ATOM 4197 N N . ALA B 1 109 ? 16.372 -21.056 17.802 1.00 37.35 136 ALA B N 1
ATOM 4198 C CA . ALA B 1 109 ? 17.184 -21.587 18.911 1.00 36.81 136 ALA B CA 1
ATOM 4199 C C . ALA B 1 109 ? 17.616 -23.050 18.656 1.00 42.95 136 ALA B C 1
ATOM 4200 O O . ALA B 1 109 ? 18.798 -23.351 18.821 1.00 42.52 136 ALA B O 1
ATOM 4202 N N . ARG B 1 110 ? 16.684 -23.937 18.202 1.00 41.43 137 ARG B N 1
ATOM 4203 C CA . ARG B 1 110 ? 16.979 -25.358 17.901 1.00 41.11 137 ARG B CA 1
ATOM 4204 C C . ARG B 1 110 ? 17.993 -25.495 16.785 1.00 47.87 137 ARG B C 1
ATOM 4205 O O . ARG B 1 110 ? 18.815 -26.410 16.834 1.00 50.68 137 ARG B O 1
ATOM 4213 N N . PHE B 1 111 ? 17.946 -24.593 15.789 1.00 42.46 138 PHE B N 1
ATOM 4214 C CA . PHE B 1 111 ? 18.920 -24.562 14.707 1.00 42.02 138 PHE B CA 1
ATOM 4215 C C . PHE B 1 111 ? 20.278 -24.117 15.230 1.00 43.75 138 PHE B C 1
ATOM 4216 O O . PHE B 1 111 ? 21.271 -24.697 14.819 1.00 43.91 138 PHE B O 1
ATOM 4224 N N . ILE B 1 112 ? 20.331 -23.068 16.092 1.00 40.34 139 ILE B N 1
ATOM 4225 C CA . ILE B 1 112 ? 21.585 -22.524 16.680 1.00 39.84 139 ILE B CA 1
ATOM 4226 C C . ILE B 1 112 ? 22.279 -23.599 17.572 1.00 42.44 139 ILE B C 1
ATOM 4227 O O . ILE B 1 112 ? 23.498 -23.767 17.515 1.00 40.44 139 ILE B O 1
ATOM 4232 N N . ASN B 1 113 ? 21.471 -24.339 18.351 1.00 40.44 140 ASN B N 1
ATOM 4233 C CA . ASN B 1 113 ? 21.854 -25.459 19.211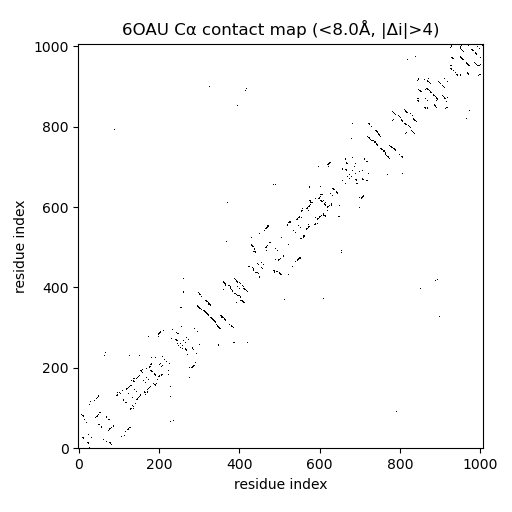 1.00 39.97 140 ASN B CA 1
ATOM 4234 C C . ASN B 1 113 ? 22.326 -26.672 18.397 1.00 44.98 140 ASN B C 1
ATOM 4235 O O . ASN B 1 113 ? 23.272 -27.354 18.804 1.00 44.83 140 ASN B O 1
ATOM 4240 N N . TRP B 1 114 ? 21.698 -26.933 17.245 1.00 41.94 141 TRP B N 1
ATOM 4241 C CA . TRP B 1 114 ? 22.142 -28.022 16.390 1.00 42.55 141 TRP B CA 1
ATOM 4242 C C . TRP B 1 114 ? 23.529 -27.712 15.813 1.00 46.33 141 TRP B C 1
ATOM 4243 O O . TRP B 1 114 ? 24.369 -28.603 15.765 1.00 45.89 141 TRP B O 1
ATOM 4254 N N . MET B 1 115 ? 23.787 -26.442 15.432 1.00 42.29 142 MET B N 1
ATOM 4255 C CA . MET B 1 115 ? 25.086 -25.972 14.915 1.00 40.69 142 MET B CA 1
ATOM 4256 C C . MET B 1 115 ? 26.186 -26.060 15.964 1.00 44.26 142 MET B C 1
ATOM 4257 O O . MET B 1 115 ? 27.340 -26.364 15.631 1.00 43.82 142 MET B O 1
ATOM 4262 N N . GLU B 1 116 ? 25.826 -25.776 17.227 1.00 40.95 143 GLU B N 1
ATOM 4263 C CA . GLU B 1 116 ? 26.724 -25.837 18.372 1.00 41.01 143 GLU B CA 1
ATOM 4264 C C . GLU B 1 116 ? 27.060 -27.288 18.636 1.00 47.94 143 GLU B C 1
ATOM 4265 O O . GLU B 1 116 ? 28.233 -27.640 18.703 1.00 48.15 143 GLU B O 1
ATOM 4271 N N . GLU B 1 117 ? 26.028 -28.133 18.775 1.00 45.48 144 GLU B N 1
ATOM 4272 C CA . GLU B 1 117 ? 26.177 -29.557 19.049 1.00 45.35 144 GLU B CA 1
ATOM 4273 C C . GLU B 1 117 ? 26.878 -30.353 17.907 1.00 48.48 144 GLU B C 1
ATOM 4274 O O . GLU B 1 117 ? 27.847 -31.062 18.171 1.00 47.95 144 GLU B O 1
ATOM 4280 N N . GLU B 1 118 ? 26.423 -30.199 16.660 1.00 43.89 145 GLU B N 1
ATOM 4281 C CA . GLU B 1 118 ? 26.945 -30.925 15.503 1.00 43.13 145 GLU B CA 1
ATOM 4282 C C . GLU B 1 118 ? 28.327 -30.501 15.051 1.00 46.73 145 GLU B C 1
ATOM 4283 O O . GLU B 1 118 ? 29.090 -31.372 14.639 1.00 46.05 145 GLU B O 1
ATOM 4289 N N . PHE B 1 119 ? 28.652 -29.199 15.078 1.00 44.87 146 PHE B N 1
ATOM 4290 C CA . PHE B 1 119 ? 29.962 -28.714 14.593 1.00 44.57 146 PHE B CA 1
ATOM 4291 C C . PHE B 1 119 ? 30.786 -27.940 15.613 1.00 49.08 146 PHE B C 1
ATOM 4292 O O . PHE B 1 119 ? 31.795 -27.320 15.235 1.00 50.60 146 PHE B O 1
ATOM 4300 N N . ASN B 1 120 ? 30.335 -27.909 16.875 1.00 45.02 147 ASN B N 1
ATOM 4301 C CA . ASN B 1 120 ? 30.966 -27.176 17.981 1.00 45.75 147 ASN B CA 1
ATOM 4302 C C . ASN B 1 120 ? 31.181 -25.702 17.647 1.00 48.01 147 ASN B C 1
ATOM 4303 O O . ASN B 1 120 ? 32.128 -25.065 18.132 1.00 49.26 147 ASN B O 1
ATOM 4308 N N . TYR B 1 121 ? 30.257 -25.160 16.828 1.00 41.18 148 TYR B N 1
ATOM 4309 C CA . TYR B 1 121 ? 30.243 -23.770 16.409 1.00 39.53 148 TYR B CA 1
ATOM 4310 C C . TYR B 1 121 ? 29.974 -22.864 17.630 1.00 42.26 148 TYR B C 1
ATOM 4311 O O . TYR B 1 121 ? 29.019 -23.110 18.380 1.00 40.53 148 TYR B O 1
ATOM 4320 N N . PRO B 1 122 ? 30.848 -21.855 17.889 1.00 38.97 149 PRO B N 1
ATOM 4321 C CA . PRO B 1 122 ? 30.634 -21.008 19.070 1.00 38.56 149 PRO B CA 1
ATOM 4322 C C . PRO B 1 122 ? 29.543 -19.971 18.877 1.00 45.50 149 PRO B C 1
ATOM 4323 O O . PRO B 1 122 ? 29.496 -19.237 17.873 1.00 44.35 149 PRO B O 1
ATOM 4327 N N . LEU B 1 123 ? 28.642 -19.951 19.880 1.00 44.61 150 LEU B N 1
ATOM 4328 C CA . LEU B 1 123 ? 27.479 -19.066 20.002 1.00 44.20 150 LEU B CA 1
ATOM 4329 C C . LEU B 1 123 ? 27.911 -17.650 20.368 1.00 48.68 150 LEU B C 1
ATOM 4330 O O . LEU B 1 123 ? 27.073 -16.762 20.417 1.00 50.83 150 LEU B O 1
ATOM 4335 N N . ASP B 1 124 ? 29.229 -17.435 20.544 1.00 44.80 151 ASP B N 1
ATOM 4336 C CA . ASP B 1 124 ? 29.905 -16.165 20.814 1.00 44.95 151 ASP B CA 1
ATOM 4337 C C . ASP B 1 124 ? 30.322 -15.503 19.477 1.00 48.79 151 ASP B C 1
ATOM 4338 O O . ASP B 1 124 ? 30.949 -14.430 19.460 1.00 48.75 151 ASP B O 1
ATOM 4343 N N . ASN B 1 125 ? 29.963 -16.165 18.362 1.00 43.19 152 ASN B N 1
ATOM 4344 C CA . ASN B 1 125 ? 30.227 -15.748 16.993 1.00 42.38 152 ASN B CA 1
ATOM 4345 C C . ASN B 1 125 ? 28.867 -15.531 16.270 1.00 44.41 152 ASN B C 1
ATOM 4346 O O . ASN B 1 125 ? 28.852 -15.413 15.041 1.00 42.15 152 ASN B O 1
ATOM 4351 N N . VAL B 1 126 ? 27.723 -15.478 17.038 1.00 40.36 153 VAL B N 1
ATOM 4352 C CA . VAL B 1 126 ? 26.368 -15.318 16.478 1.00 38.88 153 VAL B CA 1
ATOM 4353 C C . VAL B 1 126 ? 25.719 -13.953 16.828 1.00 42.64 153 VAL B C 1
ATOM 4354 O O . VAL B 1 126 ? 25.527 -13.613 18.012 1.00 43.05 153 VAL B O 1
ATOM 4358 N N . HIS B 1 127 ? 25.378 -13.200 15.757 1.00 35.91 154 HIS B N 1
ATOM 4359 C CA . HIS B 1 127 ? 24.667 -11.931 15.780 1.00 35.01 154 HIS B CA 1
ATOM 4360 C C . HIS B 1 127 ? 23.255 -12.113 15.132 1.00 41.27 154 HIS B C 1
ATOM 4361 O O . HIS B 1 127 ? 23.150 -12.425 13.941 1.00 42.80 154 HIS B O 1
ATOM 4368 N N . LEU B 1 128 ? 22.192 -11.883 15.899 1.00 37.16 155 LEU B N 1
ATOM 4369 C CA . LEU B 1 128 ? 20.809 -12.007 15.414 1.00 37.49 155 LEU B CA 1
ATOM 4370 C C . LEU B 1 128 ? 20.262 -10.626 15.080 1.00 43.64 155 LEU B C 1
ATOM 4371 O O . LEU B 1 128 ? 20.377 -9.716 15.895 1.00 44.77 155 LEU B O 1
ATOM 4376 N N . LEU B 1 129 ? 19.725 -10.448 13.872 1.00 38.51 156 LEU B N 1
ATOM 4377 C CA . LEU B 1 129 ? 19.191 -9.156 13.458 1.00 36.82 156 LEU B CA 1
ATOM 4378 C C . LEU B 1 129 ? 17.751 -9.367 13.105 1.00 39.05 156 LEU B C 1
ATOM 4379 O O . LEU B 1 129 ? 17.444 -9.946 12.064 1.00 38.45 156 LEU B O 1
ATOM 4384 N N . GLY B 1 130 ? 16.885 -8.943 14.004 1.00 34.73 157 GLY B N 1
ATOM 4385 C CA . GLY B 1 130 ? 15.455 -9.074 13.817 1.00 35.35 157 GLY B CA 1
ATOM 4386 C C . GLY B 1 130 ? 14.745 -7.755 13.618 1.00 37.04 157 GLY B C 1
ATOM 4387 O O . GLY B 1 130 ? 14.948 -6.831 14.403 1.00 35.69 157 GLY B O 1
ATOM 4388 N N . TYR B 1 131 ? 13.889 -7.663 12.580 1.00 32.30 158 TYR B N 1
ATOM 4389 C CA . TYR B 1 131 ? 13.129 -6.457 12.262 1.00 32.15 158 TYR B CA 1
ATOM 4390 C C . TYR B 1 131 ? 11.668 -6.613 12.694 1.00 38.80 158 TYR B C 1
ATOM 4391 O O . TYR B 1 131 ? 11.059 -7.666 12.453 1.00 41.11 158 TYR B O 1
ATOM 4400 N N . SER B 1 132 ? 11.086 -5.576 13.305 1.00 33.62 159 SER B N 1
ATOM 4401 C CA . SER B 1 132 ? 9.679 -5.615 13.734 1.00 33.68 159 SER B CA 1
ATOM 4402 C C . SER B 1 132 ? 9.333 -6.865 14.597 1.00 41.91 159 SER B C 1
ATOM 4403 O O . SER B 1 132 ? 9.781 -6.950 15.740 1.00 42.42 159 SER B O 1
ATOM 4406 N N . LEU B 1 133 ? 8.585 -7.849 14.036 1.00 41.56 160 LEU B N 1
ATOM 4407 C CA . LEU B 1 133 ? 8.221 -9.114 14.695 1.00 41.44 160 LEU B CA 1
ATOM 4408 C C . LEU B 1 133 ? 9.455 -10.037 14.878 1.00 43.47 160 LEU B C 1
ATOM 4409 O O . LEU B 1 133 ? 9.524 -10.827 15.837 1.00 42.24 160 LEU B O 1
ATOM 4414 N N . GLY B 1 134 ? 10.389 -9.928 13.933 1.00 37.93 161 GLY B N 1
ATOM 4415 C CA . GLY B 1 134 ? 11.642 -10.673 13.918 1.00 37.34 161 GLY B CA 1
ATOM 4416 C C . GLY B 1 134 ? 12.574 -10.388 15.078 1.00 39.23 161 GLY B C 1
ATOM 4417 O O . GLY B 1 134 ? 13.360 -11.269 15.439 1.00 37.13 161 GLY B O 1
ATOM 4418 N N . ALA B 1 135 ? 12.512 -9.150 15.659 1.00 35.30 162 ALA B N 1
ATOM 4419 C CA . ALA B 1 135 ? 13.295 -8.746 16.844 1.00 34.99 162 ALA B CA 1
ATOM 4420 C C . ALA B 1 135 ? 12.790 -9.523 18.058 1.00 37.02 162 ALA B C 1
ATOM 4421 O O . ALA B 1 135 ? 13.572 -10.022 18.853 1.00 36.34 162 ALA B O 1
ATOM 4423 N N . HIS B 1 136 ? 11.485 -9.696 18.132 1.00 34.90 163 HIS B N 1
ATOM 4424 C CA . HIS B 1 136 ? 10.776 -10.439 19.172 1.00 34.56 163 HIS B CA 1
ATOM 4425 C C . HIS B 1 136 ? 10.957 -11.912 19.059 1.00 40.47 163 HIS B C 1
ATOM 4426 O O . HIS B 1 136 ? 11.024 -12.570 20.094 1.00 42.76 163 HIS B O 1
ATOM 4433 N N . ALA B 1 137 ? 11.090 -12.438 17.824 1.00 34.56 164 ALA B N 1
ATOM 4434 C CA . ALA B 1 137 ? 11.410 -13.843 17.580 1.00 33.14 164 ALA B CA 1
ATOM 4435 C C . ALA B 1 137 ? 12.923 -14.064 17.816 1.00 36.13 164 ALA B C 1
ATOM 4436 O O . ALA B 1 137 ? 13.287 -15.122 18.313 1.00 35.04 164 ALA B O 1
ATOM 4438 N N . ALA B 1 138 ? 13.805 -13.048 17.497 1.00 34.12 165 ALA B N 1
ATOM 4439 C CA . ALA B 1 138 ? 15.270 -13.085 17.736 1.00 31.95 165 ALA B CA 1
ATOM 4440 C C . ALA B 1 138 ? 15.516 -13.177 19.254 1.00 36.32 165 ALA B C 1
ATOM 4441 O O . ALA B 1 138 ? 16.294 -14.010 19.694 1.00 37.15 165 ALA B O 1
ATOM 4443 N N . GLY B 1 139 ? 14.805 -12.367 20.027 1.00 33.68 166 GLY B N 1
ATOM 4444 C CA . GLY B 1 139 ? 14.849 -12.378 21.483 1.00 34.66 166 GLY B CA 1
ATOM 4445 C C . GLY B 1 139 ? 14.343 -13.676 22.076 1.00 39.88 166 GLY B C 1
ATOM 4446 O O . GLY B 1 139 ? 15.006 -14.229 22.943 1.00 39.81 166 GLY B O 1
ATOM 4447 N N . ILE B 1 140 ? 13.218 -14.228 21.554 1.00 38.11 167 ILE B N 1
ATOM 4448 C CA . ILE B 1 140 ? 12.701 -15.538 22.003 1.00 38.00 167 ILE B CA 1
ATOM 4449 C C . ILE B 1 140 ? 13.770 -16.627 21.749 1.00 43.10 167 ILE B C 1
ATOM 4450 O O . ILE B 1 140 ? 14.110 -17.385 22.665 1.00 43.51 167 ILE B O 1
ATOM 4455 N N . ALA B 1 141 ? 14.351 -16.636 20.531 1.00 38.97 168 ALA B N 1
ATOM 4456 C CA . ALA B 1 141 ? 15.433 -17.541 20.138 1.00 37.86 168 ALA B CA 1
ATOM 4457 C C . ALA B 1 141 ? 16.606 -17.444 21.120 1.00 42.72 168 ALA B C 1
ATOM 4458 O O . ALA B 1 141 ? 17.006 -18.466 21.676 1.00 42.68 168 ALA B O 1
ATOM 4460 N N . GLY B 1 142 ? 17.090 -16.217 21.375 1.00 40.56 169 GLY B N 1
ATOM 4461 C CA . GLY B 1 142 ? 18.188 -15.925 22.298 1.00 39.74 169 GLY B CA 1
ATOM 4462 C C . GLY B 1 142 ? 18.017 -16.477 23.700 1.00 42.11 169 GLY B C 1
ATOM 4463 O O . GLY B 1 142 ? 18.988 -16.912 24.313 1.00 44.04 169 GLY B O 1
ATOM 4464 N N . SER B 1 143 ? 16.777 -16.497 24.190 1.00 36.85 170 SER B N 1
ATOM 4465 C CA . SER B 1 143 ? 16.381 -17.018 25.497 1.00 37.29 170 SER B CA 1
ATOM 4466 C C . SER B 1 143 ? 16.369 -18.554 25.585 1.00 43.90 170 SER B C 1
ATOM 4467 O O . SER B 1 143 ? 16.258 -19.084 26.696 1.00 44.85 170 SER B O 1
ATOM 4470 N N . LEU B 1 144 ? 16.439 -19.264 24.420 1.00 39.54 171 LEU B N 1
ATOM 4471 C CA . LEU B 1 144 ? 16.346 -20.721 24.321 1.00 37.32 171 LEU B CA 1
ATOM 4472 C C . LEU B 1 144 ? 17.613 -21.408 23.850 1.00 41.65 171 LEU B C 1
ATOM 4473 O O . LEU B 1 144 ? 17.634 -22.644 23.663 1.00 42.29 171 LEU B O 1
ATOM 4478 N N . THR B 1 145 ? 18.677 -20.636 23.663 1.00 38.79 172 THR B N 1
ATOM 4479 C CA . THR B 1 145 ? 19.971 -21.207 23.258 1.00 39.59 172 THR B CA 1
ATOM 4480 C C . THR B 1 145 ? 20.644 -21.821 24.499 1.00 48.43 172 THR B C 1
ATOM 4481 O O . THR B 1 145 ? 20.402 -21.358 25.629 1.00 49.63 172 THR B O 1
ATOM 4485 N N . ASN B 1 146 ? 21.467 -22.874 24.291 1.00 46.07 173 ASN B N 1
ATOM 4486 C CA . ASN B 1 146 ? 22.184 -23.578 25.364 1.00 46.04 173 ASN B CA 1
ATOM 4487 C C . ASN B 1 146 ? 23.205 -22.647 26.058 1.00 50.66 173 ASN B C 1
ATOM 4488 O O . ASN B 1 146 ? 23.450 -22.756 27.267 1.00 50.22 173 ASN B O 1
ATOM 4493 N N . LYS B 1 147 ? 23.770 -21.715 25.269 1.00 47.12 174 LYS B N 1
ATOM 4494 C CA . LYS B 1 147 ? 24.679 -20.640 25.675 1.00 46.06 174 LYS B CA 1
ATOM 4495 C C . LYS B 1 147 ? 24.143 -19.368 25.045 1.00 50.39 174 LYS B C 1
ATOM 4496 O O . LYS B 1 147 ? 23.502 -19.450 23.993 1.00 51.28 174 LYS B O 1
ATOM 4502 N N . LYS B 1 148 ? 24.347 -18.207 25.693 1.00 44.44 175 LYS B N 1
ATOM 4503 C CA . LYS B 1 148 ? 23.849 -16.927 25.188 1.00 42.31 175 LYS B CA 1
ATOM 4504 C C . LYS B 1 148 ? 24.472 -16.573 23.865 1.00 45.42 175 LYS B C 1
ATOM 4505 O O . LYS B 1 148 ? 25.649 -16.892 23.643 1.00 46.37 175 LYS B O 1
ATOM 4511 N N . VAL B 1 149 ? 23.692 -15.912 22.973 1.00 39.37 176 VAL B N 1
ATOM 4512 C CA . VAL B 1 149 ? 24.277 -15.438 21.718 1.00 37.92 176 VAL B CA 1
ATOM 4513 C C . VAL B 1 149 ? 25.027 -14.153 22.032 1.00 43.99 176 VAL B C 1
ATOM 4514 O O . VAL B 1 149 ? 24.701 -13.461 23.010 1.00 43.78 176 VAL B O 1
ATOM 4518 N N . ASN B 1 150 ? 26.055 -13.861 21.240 1.00 40.91 177 ASN B N 1
ATOM 4519 C CA . ASN B 1 150 ? 26.870 -12.686 21.490 1.00 40.15 177 ASN B CA 1
ATOM 4520 C C . ASN B 1 150 ? 26.066 -11.394 21.368 1.00 41.91 177 ASN B C 1
ATOM 4521 O O . ASN B 1 150 ? 26.224 -10.504 22.211 1.00 43.90 177 ASN B O 1
ATOM 4526 N N . ARG B 1 151 ? 25.185 -11.297 20.350 1.00 34.88 178 ARG B N 1
ATOM 4527 C CA . ARG B 1 151 ? 24.452 -10.051 20.074 1.00 33.21 178 ARG B CA 1
ATOM 4528 C C . ARG B 1 151 ? 23.100 -10.248 19.347 1.00 36.26 178 ARG B C 1
ATOM 4529 O O . ARG B 1 151 ? 22.967 -11.141 18.535 1.00 36.31 178 ARG B O 1
ATOM 4537 N N . ILE B 1 152 ? 22.102 -9.411 19.677 1.00 33.26 179 ILE B N 1
ATOM 4538 C CA . ILE B 1 152 ? 20.787 -9.276 19.041 1.00 32.14 179 ILE B CA 1
ATOM 4539 C C . ILE B 1 152 ? 20.616 -7.788 18.748 1.00 37.43 179 ILE B C 1
ATOM 4540 O O . ILE B 1 152 ? 20.740 -6.957 19.659 1.00 37.68 179 ILE B O 1
ATOM 4545 N N . THR B 1 153 ? 20.306 -7.462 17.491 1.00 34.02 180 THR B N 1
ATOM 4546 C CA . THR B 1 153 ? 19.992 -6.108 17.070 1.00 34.45 180 THR B CA 1
ATOM 4547 C C . THR B 1 153 ? 18.515 -6.053 16.714 1.00 39.07 180 THR B C 1
ATOM 4548 O O . THR B 1 153 ? 18.092 -6.679 15.729 1.00 39.46 180 THR B O 1
ATOM 4552 N N . GLY B 1 154 ? 17.761 -5.301 17.517 1.00 33.65 181 GLY B N 1
ATOM 4553 C CA . GLY B 1 154 ? 16.333 -5.094 17.328 1.00 31.79 181 GLY B CA 1
ATOM 4554 C C . GLY B 1 154 ? 16.117 -3.882 16.468 1.00 33.72 181 GLY B C 1
ATOM 4555 O O . GLY B 1 154 ? 16.457 -2.783 16.880 1.00 32.50 181 GLY B O 1
ATOM 4556 N N . LEU B 1 155 ? 15.626 -4.079 15.240 1.00 32.97 182 LEU B N 1
ATOM 4557 C CA . LEU B 1 155 ? 15.356 -3.010 14.282 1.00 33.31 182 LEU B CA 1
ATOM 4558 C C . LEU B 1 155 ? 13.884 -2.666 14.327 1.00 40.44 182 LEU B C 1
ATOM 4559 O O . LEU B 1 155 ? 13.070 -3.324 13.689 1.00 41.58 182 LEU B O 1
ATOM 4564 N N . ASP B 1 156 ? 13.549 -1.627 15.129 1.00 38.45 183 ASP B N 1
ATOM 4565 C CA . ASP B 1 156 ? 12.200 -1.141 15.471 1.00 36.62 183 ASP B CA 1
ATOM 4566 C C . ASP B 1 156 ? 11.290 -2.300 15.789 1.00 41.19 183 ASP B C 1
ATOM 4567 O O . ASP B 1 156 ? 10.383 -2.593 15.009 1.00 40.51 183 ASP B O 1
ATOM 4572 N N . PRO B 1 157 ? 11.576 -3.038 16.904 1.00 37.76 184 PRO B N 1
ATOM 4573 C CA . PRO B 1 157 ? 10.702 -4.169 17.287 1.00 36.80 184 PRO B CA 1
ATOM 4574 C C . PRO B 1 157 ? 9.238 -3.753 17.326 1.00 42.66 184 PRO B C 1
ATOM 4575 O O . PRO B 1 157 ? 8.956 -2.600 17.703 1.00 42.78 184 PRO B O 1
ATOM 4579 N N . ALA B 1 158 ? 8.297 -4.653 16.912 1.00 37.93 185 ALA B N 1
ATOM 4580 C CA . ALA B 1 158 ? 6.869 -4.303 16.907 1.00 36.49 185 ALA B CA 1
ATOM 4581 C C . ALA B 1 158 ? 6.371 -3.931 18.319 1.00 42.87 185 ALA B C 1
ATOM 4582 O O . ALA B 1 158 ? 6.927 -4.428 19.310 1.00 42.03 185 ALA B O 1
ATOM 4584 N N . GLY B 1 159 ? 5.355 -3.051 18.388 1.00 39.74 186 GLY B N 1
ATOM 4585 C CA . GLY B 1 159 ? 4.762 -2.582 19.638 1.00 39.68 186 GLY B CA 1
ATOM 4586 C C . GLY B 1 159 ? 3.423 -3.189 20.012 1.00 45.81 186 GLY B C 1
ATOM 4587 O O . GLY B 1 159 ? 3.183 -3.458 21.198 1.00 45.69 186 GLY B O 1
ATOM 4588 N N . PRO B 1 160 ? 2.498 -3.398 19.041 1.00 42.45 187 PRO B N 1
ATOM 4589 C CA . PRO B 1 160 ? 1.210 -3.991 19.397 1.00 42.22 187 PRO B CA 1
ATOM 4590 C C . PRO B 1 160 ? 1.402 -5.443 19.818 1.00 44.45 187 PRO B C 1
ATOM 4591 O O . PRO B 1 160 ? 1.988 -6.220 19.073 1.00 42.13 187 PRO B O 1
ATOM 4595 N N . ASN B 1 161 ? 0.947 -5.771 21.050 1.00 41.21 188 ASN B N 1
ATOM 4596 C CA . ASN B 1 161 ? 0.996 -7.072 21.725 1.00 40.56 188 ASN B CA 1
ATOM 4597 C C . ASN B 1 161 ? 2.296 -7.313 22.447 1.00 41.95 188 ASN B C 1
ATOM 4598 O O . ASN B 1 161 ? 2.406 -8.277 23.228 1.00 41.68 188 ASN B O 1
ATOM 4603 N N . PHE B 1 162 ? 3.270 -6.417 22.237 1.00 36.01 189 PHE B N 1
ATOM 4604 C CA . PHE B 1 162 ? 4.559 -6.555 22.874 1.00 35.23 189 PHE B CA 1
ATOM 4605 C C . PHE B 1 162 ? 4.803 -5.472 23.882 1.00 42.40 189 PHE B C 1
ATOM 4606 O O . PHE B 1 162 ? 5.652 -5.665 24.768 1.00 42.70 189 PHE B O 1
ATOM 4614 N N . GLU B 1 163 ? 4.053 -4.336 23.771 1.00 39.07 190 GLU B N 1
ATOM 4615 C CA . GLU B 1 163 ? 4.218 -3.217 24.680 1.00 39.61 190 GLU B CA 1
ATOM 4616 C C . GLU B 1 163 ? 4.010 -3.593 26.141 1.00 49.20 190 GLU B C 1
ATOM 4617 O O . GLU B 1 163 ? 4.723 -3.071 27.003 1.00 49.08 190 GLU B O 1
ATOM 4623 N N . TYR B 1 164 ? 3.047 -4.493 26.423 1.00 49.27 191 TYR B N 1
ATOM 4624 C CA . TYR B 1 164 ? 2.756 -4.906 27.802 1.00 50.49 191 TYR B CA 1
ATOM 4625 C C . TYR B 1 164 ? 3.136 -6.357 28.067 1.00 58.12 191 TYR B C 1
ATOM 4626 O O . TYR B 1 164 ? 2.876 -6.874 29.155 1.00 59.41 191 TYR B O 1
ATOM 4635 N N . ALA B 1 165 ? 3.839 -6.980 27.098 1.00 54.70 192 ALA B N 1
ATOM 4636 C CA . ALA B 1 165 ? 4.318 -8.360 27.180 1.00 53.49 192 ALA B CA 1
ATOM 4637 C C . ALA B 1 165 ? 5.459 -8.487 28.168 1.00 55.63 192 ALA B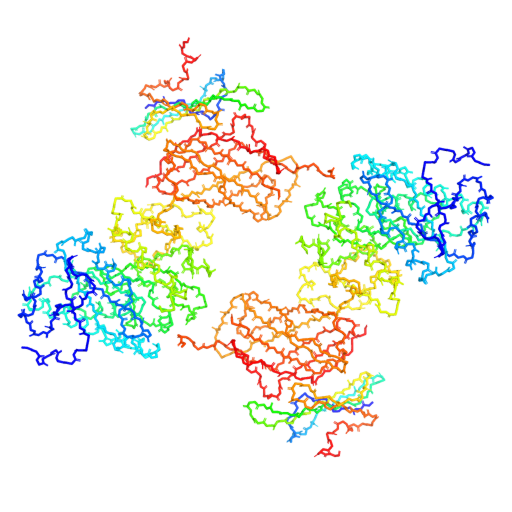 C 1
ATOM 4638 O O . ALA B 1 165 ? 6.273 -7.573 28.312 1.00 54.40 192 ALA B O 1
ATOM 4640 N N . GLU B 1 166 ? 5.508 -9.627 28.851 1.00 53.12 193 GLU B N 1
ATOM 4641 C CA . GLU B 1 166 ? 6.560 -9.965 29.806 1.00 53.34 193 GLU B CA 1
ATOM 4642 C C . GLU B 1 166 ? 7.803 -10.383 29.038 1.00 56.82 193 GLU B C 1
ATOM 4643 O O . GLU B 1 166 ? 7.674 -10.898 27.921 1.00 57.34 193 GLU B O 1
ATOM 4649 N N . ALA B 1 167 ? 8.998 -10.181 29.640 1.00 51.56 194 ALA B N 1
ATOM 4650 C CA . ALA B 1 167 ? 10.311 -10.484 29.055 1.00 50.81 194 ALA B CA 1
ATOM 4651 C C . ALA B 1 167 ? 10.408 -11.819 28.293 1.00 55.43 194 ALA B C 1
ATOM 4652 O O . ALA B 1 167 ? 11.059 -11.802 27.239 1.00 56.27 194 ALA B O 1
ATOM 4654 N N . PRO B 1 168 ? 9.765 -12.959 28.701 1.00 50.54 195 PRO B N 1
ATOM 4655 C CA . PRO B 1 168 ? 9.920 -14.188 27.895 1.00 48.54 195 PRO B CA 1
ATOM 4656 C C . PRO B 1 168 ? 9.235 -14.133 26.539 1.00 48.24 195 PRO B C 1
ATOM 4657 O O . PRO B 1 168 ? 9.631 -14.874 25.649 1.00 48.23 195 PRO B O 1
ATOM 4661 N N . SER B 1 169 ? 8.219 -13.261 26.397 1.00 42.18 196 SER B N 1
ATOM 4662 C CA . SER B 1 169 ? 7.354 -13.117 25.225 1.00 41.51 196 SER B CA 1
ATOM 4663 C C . SER B 1 169 ? 7.795 -12.044 24.230 1.00 47.01 196 SER B C 1
ATOM 4664 O O . SER B 1 169 ? 7.074 -11.759 23.273 1.00 48.54 196 SER B O 1
ATOM 4667 N N . ARG B 1 170 ? 8.967 -11.439 24.447 1.00 42.97 197 ARG B N 1
ATOM 4668 C CA . ARG B 1 170 ? 9.470 -10.341 23.624 1.00 40.52 197 ARG B CA 1
ATOM 4669 C C . ARG B 1 170 ? 10.974 -10.266 23.707 1.00 42.72 197 ARG B C 1
ATOM 4670 O O . ARG B 1 170 ? 11.576 -11.023 24.442 1.00 41.88 197 ARG B O 1
ATOM 4678 N N . LEU B 1 171 ? 11.566 -9.281 23.017 1.00 39.35 198 LEU B N 1
ATOM 4679 C CA . LEU B 1 171 ? 12.981 -8.964 23.103 1.00 37.90 198 LEU B CA 1
ATOM 4680 C C . LEU B 1 171 ? 13.217 -8.371 24.481 1.00 39.64 198 LEU B C 1
ATOM 4681 O O . LEU B 1 171 ? 12.445 -7.543 24.929 1.00 37.30 198 LEU B O 1
ATOM 4686 N N . SER B 1 172 ? 14.249 -8.828 25.161 1.00 40.13 199 SER B N 1
ATOM 4687 C CA . SER B 1 172 ? 14.631 -8.342 26.487 1.00 41.93 199 SER B CA 1
ATOM 4688 C C . SER B 1 172 ? 16.174 -8.321 26.559 1.00 47.64 199 SER B C 1
ATOM 4689 O O . SER B 1 172 ? 16.809 -9.047 25.779 1.00 46.71 199 SER B O 1
ATOM 4692 N N . PRO B 1 173 ? 16.807 -7.534 27.477 1.00 44.36 200 PRO B N 1
ATOM 4693 C CA . PRO B 1 173 ? 18.286 -7.534 27.547 1.00 43.02 200 PRO B CA 1
ATOM 4694 C C . PRO B 1 173 ? 18.902 -8.878 27.945 1.00 47.77 200 PRO B C 1
ATOM 4695 O O . PRO B 1 173 ? 20.082 -9.115 27.674 1.00 47.63 200 PRO B O 1
ATOM 4699 N N . ASP B 1 174 ? 18.109 -9.762 28.579 1.00 44.57 201 ASP B N 1
ATOM 4700 C CA . ASP B 1 174 ? 18.530 -11.092 29.049 1.00 45.80 201 ASP B CA 1
ATOM 4701 C C . ASP B 1 174 ? 18.716 -12.125 27.925 1.00 48.17 201 ASP B C 1
ATOM 4702 O O . ASP B 1 174 ? 19.256 -13.197 28.180 1.00 48.61 201 ASP B O 1
ATOM 4707 N N . ASP B 1 175 ? 18.262 -11.808 26.699 1.00 41.83 202 ASP B N 1
ATOM 4708 C CA . ASP B 1 175 ? 18.236 -12.708 25.551 1.00 39.73 202 ASP B CA 1
ATOM 4709 C C . ASP B 1 175 ? 19.576 -12.931 24.866 1.00 40.87 202 ASP B C 1
ATOM 4710 O O . ASP B 1 175 ? 19.769 -13.974 24.238 1.00 39.64 202 ASP B O 1
ATOM 4715 N N . ALA B 1 176 ? 20.509 -11.980 24.999 1.00 36.74 203 ALA B N 1
ATOM 4716 C CA . ALA B 1 176 ? 21.864 -12.075 24.449 1.00 34.37 203 ALA B CA 1
ATOM 4717 C C . ALA B 1 176 ? 22.828 -11.382 25.395 1.00 36.98 203 ALA B C 1
ATOM 4718 O O . ALA B 1 176 ? 22.380 -10.694 26.307 1.00 36.41 203 ALA B O 1
ATOM 4720 N N . ASP B 1 177 ? 24.146 -11.553 25.188 1.00 34.91 204 ASP B N 1
ATOM 4721 C CA . ASP B 1 177 ? 25.160 -10.875 25.981 1.00 35.36 204 ASP B CA 1
ATOM 4722 C C . ASP B 1 177 ? 24.984 -9.387 25.762 1.00 39.28 204 ASP B C 1
ATOM 4723 O O . ASP B 1 177 ? 24.990 -8.628 26.732 1.00 39.39 204 ASP B O 1
ATOM 4728 N N . PHE B 1 178 ? 24.683 -8.982 24.508 1.00 34.60 205 PHE B N 1
ATOM 4729 C CA . PHE B 1 178 ? 24.395 -7.600 24.202 1.00 32.90 205 PHE B CA 1
ATOM 4730 C C . PHE B 1 178 ? 23.209 -7.436 23.251 1.00 37.60 205 PHE B C 1
ATOM 4731 O O . PHE B 1 178 ? 23.207 -7.930 22.126 1.00 39.01 205 PHE B O 1
ATOM 4739 N N . VAL B 1 179 ? 22.197 -6.713 23.716 1.00 34.15 206 VAL B N 1
ATOM 4740 C CA . VAL B 1 179 ? 21.014 -6.379 22.929 1.00 32.84 206 VAL B CA 1
ATOM 4741 C C . VAL B 1 179 ? 21.027 -4.860 22.615 1.00 36.02 206 VAL B C 1
ATOM 4742 O O . VAL B 1 179 ? 21.003 -4.042 23.545 1.00 33.20 206 VAL B O 1
ATOM 4746 N N . ASP B 1 180 ? 21.073 -4.499 21.307 1.00 34.21 207 ASP B N 1
ATOM 4747 C CA . ASP B 1 180 ? 20.980 -3.099 20.888 1.00 34.89 207 ASP B CA 1
ATOM 4748 C C . ASP B 1 180 ? 19.721 -2.863 20.041 1.00 42.52 207 ASP B C 1
ATOM 4749 O O . ASP B 1 180 ? 19.414 -3.630 19.123 1.00 43.72 207 ASP B O 1
ATOM 4754 N N . VAL B 1 181 ? 18.951 -1.836 20.401 1.00 39.48 208 VAL B N 1
ATOM 4755 C CA . VAL B 1 181 ? 17.686 -1.568 19.736 1.00 38.59 208 VAL B CA 1
ATOM 4756 C C . VAL B 1 181 ? 17.663 -0.189 19.116 1.00 40.50 208 VAL B C 1
ATOM 4757 O O . VAL B 1 181 ? 18.189 0.749 19.705 1.00 40.87 208 VAL B O 1
ATOM 4761 N N . LEU B 1 182 ? 17.028 -0.076 17.942 1.00 35.70 209 LEU B N 1
ATOM 4762 C CA . LEU B 1 182 ? 16.787 1.154 17.191 1.00 35.59 209 LEU B CA 1
ATOM 4763 C C . LEU B 1 182 ? 15.257 1.305 17.128 1.00 37.99 209 LEU B C 1
ATOM 4764 O O . LEU B 1 182 ? 14.624 0.461 16.512 1.00 35.52 209 LEU B O 1
ATOM 4769 N N . HIS B 1 183 ? 14.665 2.323 17.815 1.00 34.72 210 HIS B N 1
ATOM 4770 C CA . HIS B 1 183 ? 13.224 2.649 17.850 1.00 33.39 210 HIS B CA 1
ATOM 4771 C C . HIS B 1 183 ? 12.980 3.792 16.860 1.00 38.23 210 HIS B C 1
ATOM 4772 O O . HIS B 1 183 ? 13.409 4.914 17.113 1.00 37.62 210 HIS B O 1
ATOM 4779 N N . THR B 1 184 ? 12.304 3.521 15.743 1.00 36.18 211 THR B N 1
ATOM 4780 C CA . THR B 1 184 ? 12.102 4.539 14.698 1.00 35.47 211 THR B CA 1
ATOM 4781 C C . THR B 1 184 ? 10.623 4.959 14.412 1.00 39.88 211 THR B C 1
ATOM 4782 O O . THR B 1 184 ? 10.417 5.941 13.708 1.00 39.01 211 THR B O 1
ATOM 4786 N N . PHE B 1 185 ? 9.617 4.287 14.993 1.00 38.54 212 PHE B N 1
ATOM 4787 C CA . PHE B 1 185 ? 8.200 4.609 14.744 1.00 39.55 212 PHE B CA 1
ATOM 4788 C C . PHE B 1 185 ? 7.362 4.325 15.982 1.00 44.24 212 PHE B C 1
ATOM 4789 O O . PHE B 1 185 ? 6.492 3.469 15.949 1.00 43.54 212 PHE B O 1
ATOM 4797 N N . THR B 1 186 ? 7.666 5.032 17.081 1.00 43.95 213 THR B N 1
ATOM 4798 C CA . THR B 1 186 ? 7.014 4.952 18.404 1.00 44.69 213 THR B CA 1
ATOM 4799 C C . THR B 1 186 ? 5.749 5.823 18.487 1.00 48.46 213 THR B C 1
ATOM 4800 O O . THR B 1 186 ? 5.077 5.807 19.519 1.00 49.14 213 THR B O 1
ATOM 4804 N N . ARG B 1 187 ? 5.423 6.570 17.408 1.00 44.79 214 ARG B N 1
ATOM 4805 C CA . ARG B 1 187 ? 4.232 7.436 17.299 1.00 44.10 214 ARG B CA 1
ATOM 4806 C C . ARG B 1 187 ? 2.981 6.614 17.620 1.00 48.42 214 ARG B C 1
ATOM 4807 O O . ARG B 1 187 ? 2.845 5.498 17.107 1.00 49.10 214 ARG B O 1
ATOM 4815 N N . GLY B 1 188 ? 2.107 7.189 18.462 1.00 42.78 215 GLY B N 1
ATOM 4816 C CA . GLY B 1 188 ? 0.862 6.612 18.948 1.00 41.13 215 GLY B CA 1
ATOM 4817 C C . GLY B 1 188 ? 0.902 6.480 20.452 1.00 45.74 215 GLY B C 1
ATOM 4818 O O . GLY B 1 188 ? 1.921 6.796 21.065 1.00 45.04 215 GLY B O 1
ATOM 4819 N N . SER B 1 189 ? -0.193 6.031 21.066 1.00 44.54 216 SER B N 1
ATOM 4820 C CA . SER B 1 189 ? -0.236 5.808 22.518 1.00 45.65 216 SER B CA 1
ATOM 4821 C C . SER B 1 189 ? 0.365 4.413 22.831 1.00 50.19 216 SER B C 1
ATOM 4822 O O . SER B 1 189 ? 0.467 3.593 21.909 1.00 49.00 216 SER B O 1
ATOM 4825 N N . PRO B 1 190 ? 0.796 4.117 24.093 1.00 47.16 217 PRO B N 1
ATOM 4826 C CA . PRO B 1 190 ? 1.384 2.790 24.356 1.00 46.47 217 PRO B CA 1
ATOM 4827 C C . PRO B 1 190 ? 0.429 1.629 24.094 1.00 52.15 217 PRO B C 1
ATOM 4828 O O . PRO B 1 190 ? -0.727 1.642 24.534 1.00 51.28 217 PRO B O 1
ATOM 4832 N N . GLY B 1 191 ? 0.914 0.658 23.316 1.00 49.16 218 GLY B N 1
ATOM 4833 C CA . GLY B 1 191 ? 0.148 -0.509 22.891 1.00 47.74 218 GLY B CA 1
ATOM 4834 C C . GLY B 1 191 ? -0.471 -0.297 21.523 1.00 49.79 218 GLY B C 1
ATOM 4835 O O . GLY B 1 191 ? -0.906 -1.256 20.891 1.00 48.44 218 GLY B O 1
ATOM 4836 N N . ARG B 1 192 ? -0.481 0.965 21.036 1.00 46.70 219 ARG B N 1
ATOM 4837 C CA . ARG B 1 192 ? -1.058 1.375 19.735 1.00 45.85 219 ARG B CA 1
ATOM 4838 C C . ARG B 1 192 ? -0.072 2.151 18.834 1.00 50.41 219 ARG B C 1
ATOM 4839 O O . ARG B 1 192 ? -0.479 2.983 18.021 1.00 51.19 219 ARG B O 1
ATOM 4847 N N . SER B 1 193 ? 1.230 1.857 18.970 1.00 46.45 220 SER B N 1
ATOM 4848 C CA . SER B 1 193 ? 2.327 2.427 18.166 1.00 44.50 220 SER B CA 1
ATOM 4849 C C . SER B 1 193 ? 2.822 1.286 17.290 1.00 44.49 220 SER B C 1
ATOM 4850 O O . SER B 1 193 ? 2.719 0.136 17.721 1.00 44.80 220 SER B O 1
ATOM 4853 N N . ILE B 1 194 ? 3.315 1.571 16.069 1.00 36.32 221 ILE B N 1
ATOM 4854 C CA . ILE B 1 194 ? 3.822 0.522 15.186 1.00 33.91 221 ILE B CA 1
ATOM 4855 C C . ILE B 1 194 ? 5.058 -0.129 15.818 1.00 39.20 221 ILE B C 1
ATOM 4856 O O . ILE B 1 194 ? 5.075 -1.349 15.982 1.00 39.29 221 ILE B O 1
ATOM 4861 N N . GLY B 1 195 ? 6.036 0.688 16.229 1.00 36.14 222 GLY B N 1
ATOM 4862 C CA . GLY B 1 195 ? 7.243 0.215 16.897 1.00 36.28 222 GLY B CA 1
ATOM 4863 C C . GLY B 1 195 ? 7.133 0.349 18.401 1.00 42.75 222 GLY B C 1
ATOM 4864 O O . GLY B 1 195 ? 6.469 1.276 18.882 1.00 44.48 222 GLY B O 1
ATOM 4865 N N . ILE B 1 196 ? 7.773 -0.576 19.164 1.00 38.06 223 ILE B N 1
ATOM 4866 C CA . ILE B 1 196 ? 7.741 -0.574 20.634 1.00 36.49 223 ILE B CA 1
ATOM 4867 C C . ILE B 1 196 ? 8.354 0.735 21.187 1.00 43.94 223 ILE B C 1
ATOM 4868 O O . ILE B 1 196 ? 9.331 1.260 20.644 1.00 43.30 223 ILE B O 1
ATOM 4873 N N . GLN B 1 197 ? 7.731 1.275 22.235 1.00 43.15 224 GLN B N 1
ATOM 4874 C CA . GLN B 1 197 ? 8.107 2.535 22.900 1.00 42.85 224 GLN B CA 1
ATOM 4875 C C . GLN B 1 197 ? 9.115 2.338 24.001 1.00 44.98 224 GLN B C 1
ATOM 4876 O O . GLN B 1 197 ? 10.024 3.149 24.168 1.00 45.71 224 GLN B O 1
ATOM 4882 N N . LYS B 1 198 ? 8.904 1.288 24.771 1.00 41.10 225 LYS B N 1
ATOM 4883 C CA . LYS B 1 198 ? 9.651 0.854 25.944 1.00 41.52 225 LYS B CA 1
ATOM 4884 C C . LYS B 1 198 ? 11.047 0.371 25.575 1.00 47.31 225 LYS B C 1
ATOM 4885 O O . LYS B 1 198 ? 11.202 -0.381 24.604 1.00 46.27 225 LYS B O 1
ATOM 4891 N N . PRO B 1 199 ? 12.077 0.760 26.364 1.00 44.84 226 PRO B N 1
ATOM 4892 C CA . PRO B 1 199 ? 13.427 0.230 26.116 1.00 43.81 226 PRO B CA 1
ATOM 4893 C C . PRO B 1 199 ? 13.439 -1.287 26.346 1.00 47.22 226 PRO B C 1
ATOM 4894 O O . PRO B 1 199 ? 12.892 -1.747 27.350 1.00 49.27 226 PRO B O 1
ATOM 4898 N N . VAL B 1 200 ? 13.995 -2.070 25.388 1.00 41.66 227 VAL B N 1
ATOM 4899 C CA . VAL B 1 200 ? 14.016 -3.557 25.442 1.00 39.57 227 VAL B CA 1
ATOM 4900 C C . VAL B 1 200 ? 15.438 -4.154 25.320 1.00 40.95 227 VAL B C 1
ATOM 4901 O O . VAL B 1 200 ? 15.591 -5.375 25.335 1.00 37.15 227 VAL B O 1
ATOM 4905 N N . GLY B 1 201 ? 16.451 -3.281 25.237 1.00 39.32 228 GLY B N 1
ATOM 4906 C CA . GLY B 1 201 ? 17.855 -3.678 25.154 1.00 37.91 228 GLY B CA 1
ATOM 4907 C C . GLY B 1 201 ? 18.729 -3.103 26.249 1.00 39.43 228 GLY B C 1
ATOM 4908 O O . GLY B 1 201 ? 18.242 -2.628 27.283 1.00 37.39 228 GLY B O 1
ATOM 4909 N N . HIS B 1 202 ? 20.037 -3.171 26.016 1.00 36.47 229 HIS B N 1
ATOM 4910 C CA . HIS B 1 202 ? 21.081 -2.601 26.877 1.00 35.80 229 HIS B CA 1
ATOM 4911 C C . HIS B 1 202 ? 21.349 -1.160 26.424 1.00 40.65 229 HIS B C 1
ATOM 4912 O O . HIS B 1 202 ? 21.762 -0.321 27.228 1.00 40.63 229 HIS B O 1
ATOM 4919 N N . VAL B 1 203 ? 21.164 -0.905 25.109 1.00 36.90 230 VAL B N 1
ATOM 4920 C CA . VAL B 1 203 ? 21.271 0.396 24.452 1.00 35.65 230 VAL B CA 1
ATOM 4921 C C . VAL B 1 203 ? 20.080 0.474 23.525 1.00 40.30 230 VAL B C 1
ATOM 4922 O O . VAL B 1 203 ? 19.955 -0.311 22.579 1.00 39.67 230 VAL B O 1
ATOM 4926 N N . ASP B 1 204 ? 19.179 1.408 23.840 1.00 38.86 231 ASP B N 1
ATOM 4927 C CA . ASP B 1 204 ? 17.971 1.712 23.105 1.00 37.83 231 ASP B CA 1
ATOM 4928 C C . ASP B 1 204 ? 18.141 3.097 22.509 1.00 42.35 231 ASP B C 1
ATOM 4929 O O . ASP B 1 204 ? 18.208 4.071 23.256 1.00 42.69 231 ASP B O 1
ATOM 4934 N N . ILE B 1 205 ? 18.309 3.169 21.164 1.00 37.57 232 ILE B N 1
ATOM 4935 C CA . ILE B 1 205 ? 18.529 4.410 20.400 1.00 36.70 232 ILE B CA 1
ATOM 4936 C C . ILE B 1 205 ? 17.220 4.839 19.738 1.00 41.03 232 ILE B C 1
ATOM 4937 O O . ILE B 1 205 ? 16.529 4.020 19.102 1.00 41.78 232 ILE B O 1
ATOM 4942 N N . TYR B 1 206 ? 16.892 6.136 19.897 1.00 35.26 233 TYR B N 1
ATOM 4943 C CA . TYR B 1 206 ? 15.671 6.760 19.417 1.00 34.28 233 TYR B CA 1
ATOM 4944 C C . TYR B 1 206 ? 16.000 7.869 18.411 1.00 36.71 233 TYR B C 1
ATOM 4945 O O . TYR B 1 206 ? 16.020 9.045 18.798 1.00 35.92 233 TYR B O 1
ATOM 4954 N N . PRO B 1 207 ? 16.263 7.522 17.116 1.00 31.92 234 PRO B N 1
ATOM 4955 C CA . PRO B 1 207 ? 16.568 8.571 16.129 1.00 30.73 234 PRO B CA 1
ATOM 4956 C C . PRO B 1 207 ? 15.371 9.489 15.914 1.00 35.94 234 PRO B C 1
ATOM 4957 O O . PRO B 1 207 ? 14.238 8.998 15.828 1.00 37.05 234 PRO B O 1
ATOM 4961 N N . ASN B 1 208 ? 15.629 10.828 15.908 1.00 31.82 235 ASN B N 1
ATOM 4962 C CA . ASN B 1 208 ? 14.668 11.933 15.789 1.00 33.33 235 ASN B CA 1
ATOM 4963 C C . ASN B 1 208 ? 13.472 11.792 16.764 1.00 40.89 235 ASN B C 1
ATOM 4964 O O . ASN B 1 208 ? 12.312 12.005 16.380 1.00 41.34 235 ASN B O 1
ATOM 4969 N N . GLY B 1 209 ? 13.774 11.431 18.009 1.00 38.79 236 GLY B N 1
ATOM 4970 C CA . GLY B 1 209 ? 12.752 11.265 19.038 1.00 39.92 236 GLY B CA 1
ATOM 4971 C C . GLY B 1 209 ? 12.151 9.875 19.105 1.00 45.70 236 GLY B C 1
ATOM 4972 O O . GLY B 1 209 ? 11.590 9.491 20.137 1.00 44.15 236 GLY B O 1
ATOM 4973 N N . GLY B 1 210 ? 12.279 9.143 17.992 1.00 44.34 237 GLY B N 1
ATOM 4974 C CA . GLY B 1 210 ? 11.852 7.761 17.810 1.00 43.18 237 GLY B CA 1
ATOM 4975 C C . GLY B 1 210 ? 10.432 7.604 17.346 1.00 46.05 237 GLY B C 1
ATOM 4976 O O . GLY B 1 210 ? 10.037 6.511 16.948 1.00 45.87 237 GLY B O 1
ATOM 4977 N N . THR B 1 211 ? 9.653 8.701 17.403 1.00 41.84 238 THR B N 1
ATOM 4978 C CA . THR B 1 211 ? 8.231 8.707 17.081 1.00 40.60 238 THR B CA 1
ATOM 4979 C C . THR B 1 211 ? 7.971 8.520 15.598 1.00 43.18 238 THR B C 1
ATOM 4980 O O . THR B 1 211 ? 7.075 7.783 15.226 1.00 42.98 238 THR B O 1
ATOM 4984 N N . PHE B 1 212 ? 8.773 9.138 14.759 1.00 40.90 239 PHE B N 1
ATOM 4985 C CA . PHE B 1 212 ? 8.601 9.176 13.308 1.00 42.22 239 PHE B CA 1
ATOM 4986 C C . PHE B 1 212 ? 9.887 9.773 12.750 1.00 44.08 239 PHE B C 1
ATOM 4987 O O . PHE B 1 212 ? 10.568 10.540 13.448 1.00 41.60 239 PHE B O 1
ATOM 4995 N N . GLN B 1 213 ? 10.215 9.429 11.498 1.00 40.04 240 GLN B N 1
ATOM 4996 C CA . GLN B 1 213 ? 11.498 9.779 10.893 1.00 39.73 240 GLN B CA 1
ATOM 4997 C C . GLN B 1 213 ? 11.452 10.842 9.801 1.00 44.87 240 GLN B C 1
ATOM 4998 O O . GLN B 1 213 ? 10.443 10.927 9.086 1.00 43.98 240 GLN B O 1
ATOM 5004 N N . PRO B 1 214 ? 12.561 11.619 9.615 1.00 42.20 241 PRO B N 1
ATOM 5005 C CA . PRO B 1 214 ? 12.583 12.631 8.546 1.00 42.94 241 PRO B CA 1
ATOM 5006 C C . PRO B 1 214 ? 12.575 11.999 7.168 1.00 50.11 241 PRO B C 1
ATOM 5007 O O . PRO B 1 214 ? 13.306 11.034 6.943 1.00 51.21 241 PRO B O 1
ATOM 5011 N N . GLY B 1 215 ? 11.779 12.574 6.264 1.00 47.66 242 GLY B N 1
ATOM 5012 C CA . GLY B 1 215 ? 11.630 12.116 4.882 1.00 48.21 242 GLY B CA 1
ATOM 5013 C C . GLY B 1 215 ? 10.510 11.111 4.732 1.00 53.50 242 GLY B C 1
ATOM 5014 O O . GLY B 1 215 ? 10.376 10.470 3.686 1.00 51.50 242 GLY B O 1
ATOM 5015 N N . CYS B 1 216 ? 9.672 11.017 5.779 1.00 53.32 243 CYS B N 1
ATOM 5016 C CA . CYS B 1 216 ? 8.583 10.075 5.852 1.00 55.36 243 CYS B CA 1
ATOM 5017 C C . CYS B 1 216 ? 7.167 10.700 5.819 1.00 63.07 243 CYS B C 1
ATOM 5018 O O . CYS B 1 216 ? 6.178 9.952 5.726 1.00 63.36 243 CYS B O 1
ATOM 5021 N N . ASN B 1 217 ? 7.061 12.040 5.827 1.00 61.41 244 ASN B N 1
ATOM 5022 C CA . ASN B 1 217 ? 5.758 12.698 5.679 1.00 62.47 244 ASN B CA 1
ATOM 5023 C C . ASN B 1 217 ? 5.349 12.507 4.201 1.00 68.83 244 ASN B C 1
ATOM 5024 O O . ASN B 1 217 ? 6.232 12.485 3.331 1.00 67.33 244 ASN B O 1
ATOM 5029 N N . ILE B 1 218 ? 4.035 12.303 3.929 1.00 67.91 245 ILE B N 1
ATOM 5030 C CA . ILE B 1 218 ? 3.503 12.042 2.581 1.00 69.20 245 ILE B CA 1
ATOM 5031 C C . ILE B 1 218 ? 3.977 13.097 1.550 1.00 75.13 245 ILE B C 1
ATOM 5032 O O . ILE B 1 218 ? 3.803 14.296 1.762 1.00 75.13 245 ILE B O 1
ATOM 5037 N N . GLY B 1 219 ? 4.624 12.622 0.482 1.00 72.52 246 GLY B N 1
ATOM 5038 C CA . GLY B 1 219 ? 5.169 13.468 -0.575 1.00 102.44 246 GLY B CA 1
ATOM 5039 C C . GLY B 1 219 ? 6.675 13.362 -0.715 1.00 130.39 246 GLY B C 1
ATOM 5040 O O . GLY B 1 219 ? 7.428 13.756 0.179 1.00 91.53 246 GLY B O 1
ATOM 5041 N N . VAL B 1 233 ? 4.743 -2.154 -1.706 1.00 68.55 260 VAL B N 1
ATOM 5042 C CA . VAL B 1 233 ? 3.472 -2.516 -1.072 1.00 69.37 260 VAL B CA 1
ATOM 5043 C C . VAL B 1 233 ? 3.344 -1.838 0.312 1.00 74.38 260 VAL B C 1
ATOM 5044 O O . VAL B 1 233 ? 3.992 -2.263 1.283 1.00 73.75 260 VAL B O 1
ATOM 5048 N N . ASP B 1 234 ? 2.503 -0.784 0.393 1.00 71.15 261 ASP B N 1
ATOM 5049 C CA . ASP B 1 234 ? 2.288 0.023 1.608 1.00 71.41 261 ASP B CA 1
ATOM 5050 C C . ASP B 1 234 ? 3.618 0.623 2.115 1.00 74.75 261 ASP B C 1
ATOM 5051 O O . ASP B 1 234 ? 3.832 0.738 3.325 1.00 74.72 261 ASP B O 1
ATOM 5056 N N . GLN B 1 235 ? 4.504 0.998 1.158 1.00 69.61 262 GLN B N 1
ATOM 5057 C CA . GLN B 1 235 ? 5.845 1.562 1.376 1.00 68.58 262 GLN B CA 1
ATOM 5058 C C . GLN B 1 235 ? 5.805 2.873 2.148 1.00 70.51 262 GLN B C 1
ATOM 5059 O O . GLN B 1 235 ? 6.671 3.108 2.988 1.00 69.39 262 GLN B O 1
ATOM 5065 N N . LEU B 1 236 ? 4.776 3.705 1.874 1.00 66.15 263 LEU B N 1
ATOM 5066 C CA . LEU B 1 236 ? 4.534 5.016 2.482 1.00 64.40 263 LEU B CA 1
ATOM 5067 C C . LEU B 1 236 ? 4.218 4.896 3.968 1.00 66.41 263 LEU B C 1
ATOM 5068 O O . LEU B 1 236 ? 4.756 5.668 4.772 1.00 65.65 263 LEU B O 1
ATOM 5073 N N . VAL B 1 237 ? 3.352 3.933 4.333 1.00 60.75 264 VAL B N 1
ATOM 5074 C CA . VAL B 1 237 ? 2.931 3.740 5.722 1.00 59.55 264 VAL B CA 1
ATOM 5075 C C . VAL B 1 237 ? 4.053 3.138 6.603 1.00 59.47 264 VAL B C 1
ATOM 5076 O O . VAL B 1 237 ? 3.987 3.249 7.829 1.00 58.71 264 VAL B O 1
ATOM 5080 N N . LYS B 1 238 ? 5.082 2.534 5.983 1.00 53.64 265 LYS B N 1
ATOM 5081 C CA . LYS B 1 238 ? 6.120 1.843 6.732 1.00 53.11 265 LYS B CA 1
ATOM 5082 C C . LYS B 1 238 ? 7.549 2.391 6.606 1.00 56.88 265 LYS B C 1
ATOM 5083 O O . LYS B 1 238 ? 8.452 1.738 7.144 1.00 56.77 265 LYS B O 1
ATOM 5089 N N . CYS B 1 239 ? 7.785 3.555 5.952 1.00 53.58 266 CYS B N 1
ATOM 5090 C CA . CYS B 1 239 ? 9.168 4.043 5.855 1.00 53.64 266 CYS B CA 1
ATOM 5091 C C . CYS B 1 239 ? 9.785 4.383 7.230 1.00 51.89 266 CYS B C 1
ATOM 5092 O O . CYS B 1 239 ? 10.969 4.094 7.410 1.00 52.68 266 CYS B O 1
ATOM 5095 N N . SER B 1 240 ? 8.993 4.925 8.190 1.00 42.75 267 SER B N 1
ATOM 5096 C CA . SER B 1 240 ? 9.461 5.237 9.547 1.00 41.35 267 SER B CA 1
ATOM 5097 C C . SER B 1 240 ? 9.958 3.993 10.279 1.00 45.46 267 SER B C 1
ATOM 5098 O O . SER B 1 240 ? 11.007 4.025 10.917 1.00 46.18 267 SER B O 1
ATOM 5101 N N . HIS B 1 241 ? 9.207 2.908 10.158 1.00 41.05 268 HIS B N 1
ATOM 5102 C CA . HIS B 1 241 ? 9.441 1.591 10.742 1.00 40.88 268 HIS B CA 1
ATOM 5103 C C . HIS B 1 241 ? 10.722 0.976 10.159 1.00 44.38 268 HIS B C 1
ATOM 5104 O O . HIS B 1 241 ? 11.648 0.634 10.899 1.00 42.53 268 HIS B O 1
ATOM 5111 N N . GLU B 1 242 ? 10.779 0.900 8.817 1.00 41.98 269 GLU B N 1
ATOM 5112 C CA . GLU B 1 242 ? 11.847 0.334 8.001 1.00 40.97 269 GLU B CA 1
ATOM 5113 C C . GLU B 1 242 ? 13.143 1.149 8.020 1.00 44.60 269 GLU B C 1
ATOM 5114 O O . GLU B 1 242 ? 14.200 0.601 7.670 1.00 44.53 269 GLU B O 1
ATOM 5120 N N . ARG B 1 243 ? 13.079 2.450 8.414 1.00 39.43 270 ARG B N 1
ATOM 5121 C CA . ARG B 1 243 ? 14.258 3.313 8.518 1.00 37.36 270 ARG B CA 1
ATOM 5122 C C . ARG B 1 243 ? 15.297 2.717 9.458 1.00 40.71 270 ARG B C 1
ATOM 5123 O O . ARG B 1 243 ? 16.466 2.928 9.213 1.00 42.88 270 ARG B O 1
ATOM 5131 N N . SER B 1 244 ? 14.891 1.957 10.497 1.00 35.42 271 SER B N 1
ATOM 5132 C CA . SER B 1 244 ? 15.777 1.255 11.426 1.00 34.84 271 SER B CA 1
ATOM 5133 C C . SER B 1 244 ? 16.786 0.353 10.709 1.00 38.46 271 SER B C 1
ATOM 5134 O O . SER B 1 244 ? 17.967 0.346 11.072 1.00 35.95 271 SER B O 1
ATOM 5137 N N . ILE B 1 245 ? 16.335 -0.379 9.656 1.00 38.54 272 ILE B N 1
ATOM 5138 C CA . ILE B 1 245 ? 17.211 -1.239 8.831 1.00 37.69 272 ILE B CA 1
ATOM 5139 C C . ILE B 1 245 ? 18.189 -0.386 8.056 1.00 38.90 272 ILE B C 1
ATOM 5140 O O . ILE B 1 245 ? 19.373 -0.685 8.054 1.00 41.73 272 ILE B O 1
ATOM 5145 N N . HIS B 1 246 ? 17.721 0.663 7.397 1.00 34.76 273 HIS B N 1
ATOM 5146 C CA . HIS B 1 246 ? 18.584 1.551 6.598 1.00 35.38 273 HIS B CA 1
ATOM 5147 C C . HIS B 1 246 ? 19.564 2.324 7.436 1.00 39.05 273 HIS B C 1
ATOM 5148 O O . HIS B 1 246 ? 20.709 2.480 7.016 1.00 38.03 273 HIS B O 1
ATOM 5155 N N . LEU B 1 247 ? 19.141 2.743 8.659 1.00 35.23 274 LEU B N 1
ATOM 5156 C CA . LEU B 1 247 ? 20.041 3.366 9.643 1.00 33.78 274 LEU B CA 1
ATOM 5157 C C . LEU B 1 247 ? 21.170 2.396 9.954 1.00 34.94 274 LEU B C 1
ATOM 5158 O O . LEU B 1 247 ? 22.321 2.807 9.856 1.00 33.05 274 LEU B O 1
ATOM 5163 N N . PHE B 1 248 ? 20.838 1.105 10.204 1.00 32.33 275 PHE B N 1
ATOM 5164 C CA . PHE B 1 248 ? 21.802 0.016 10.438 1.00 32.77 275 PHE B CA 1
ATOM 5165 C C . PHE B 1 248 ? 22.682 -0.283 9.220 1.00 37.95 275 PHE B C 1
ATOM 5166 O O . PHE B 1 248 ? 23.874 -0.505 9.418 1.00 37.82 275 PHE B O 1
ATOM 5174 N N . ILE B 1 249 ? 22.106 -0.310 7.979 1.00 35.64 276 ILE B N 1
ATOM 5175 C CA . ILE B 1 249 ? 22.824 -0.553 6.694 1.00 34.59 276 ILE B CA 1
ATOM 5176 C C . ILE B 1 249 ? 23.884 0.528 6.535 1.00 37.42 276 ILE B C 1
ATOM 5177 O O . ILE B 1 249 ? 25.033 0.241 6.234 1.00 37.38 276 ILE B O 1
ATOM 5182 N N . ASP B 1 250 ? 23.495 1.763 6.782 1.00 36.45 277 ASP B N 1
ATOM 5183 C CA . ASP B 1 250 ? 24.354 2.941 6.694 1.00 37.48 277 ASP B CA 1
ATOM 5184 C C . ASP B 1 250 ? 25.536 2.822 7.660 1.00 42.70 277 ASP B C 1
ATOM 5185 O O . ASP B 1 250 ? 26.632 3.227 7.301 1.00 45.22 277 ASP B O 1
ATOM 5190 N N . SER B 1 251 ? 25.334 2.219 8.855 1.00 37.43 278 SER B N 1
ATOM 5191 C CA . SER B 1 251 ? 26.400 2.012 9.834 1.00 37.00 278 SER B CA 1
ATOM 5192 C C . SER B 1 251 ? 27.366 0.934 9.369 1.00 44.77 278 SER B C 1
ATOM 5193 O O . SER B 1 251 ? 28.552 0.976 9.706 1.00 46.43 278 SER B O 1
ATOM 5196 N N . LEU B 1 252 ? 26.858 -0.035 8.586 1.00 41.16 279 LEU B N 1
ATOM 5197 C CA . LEU B 1 252 ? 27.664 -1.111 8.012 1.00 39.47 279 LEU B CA 1
ATOM 5198 C C . LEU B 1 252 ? 28.548 -0.579 6.911 1.00 43.02 279 LEU B C 1
ATOM 5199 O O . LEU B 1 252 ? 29.667 -1.051 6.758 1.00 42.28 279 LEU B O 1
ATOM 5204 N N . LEU B 1 253 ? 28.042 0.403 6.144 1.00 40.50 280 LEU B N 1
ATOM 5205 C CA . LEU B 1 253 ? 28.706 1.007 4.988 1.00 40.59 280 LEU B CA 1
ATOM 5206 C C . LEU B 1 253 ? 29.666 2.170 5.302 1.00 47.11 280 LEU B C 1
ATOM 5207 O O . LEU B 1 253 ? 30.400 2.619 4.410 1.00 47.52 280 LEU B O 1
ATOM 5212 N N . ASN B 1 254 ? 29.662 2.653 6.556 1.00 44.13 281 ASN B N 1
ATOM 5213 C CA . ASN B 1 254 ? 30.483 3.769 7.009 1.00 43.63 281 ASN B CA 1
ATOM 5214 C C . ASN B 1 254 ? 31.062 3.447 8.391 1.00 48.65 281 ASN B C 1
ATOM 5215 O O . ASN B 1 254 ? 30.681 4.057 9.393 1.00 46.82 281 ASN B O 1
ATOM 5220 N N . GLU B 1 255 ? 31.981 2.471 8.434 1.00 48.71 282 GLU B N 1
ATOM 5221 C CA . GLU B 1 255 ? 32.679 2.055 9.659 1.00 50.34 282 GLU B CA 1
ATOM 5222 C C . GLU B 1 255 ? 33.589 3.161 10.212 1.00 57.94 282 GLU B C 1
ATOM 5223 O O . GLU B 1 255 ? 33.749 3.285 11.436 1.00 57.88 282 GLU B O 1
ATOM 5229 N N . GLU B 1 256 ? 34.160 3.969 9.291 1.00 55.88 283 GLU B N 1
ATOM 5230 C CA . GLU B 1 256 ? 35.060 5.083 9.551 1.00 55.94 283 GLU B CA 1
ATOM 5231 C C . GLU B 1 256 ? 34.303 6.253 10.197 1.00 60.32 283 GLU B C 1
ATOM 5232 O O . GLU B 1 256 ? 34.810 6.812 11.172 1.00 62.13 283 GLU B O 1
ATOM 5238 N N . ASN B 1 257 ? 33.094 6.620 9.685 1.00 54.30 284 ASN B N 1
ATOM 5239 C CA . ASN B 1 257 ? 32.317 7.726 10.269 1.00 52.03 284 ASN B CA 1
ATOM 5240 C C . ASN B 1 257 ? 30.924 7.289 10.875 1.00 50.23 284 ASN B C 1
ATOM 5241 O O . ASN B 1 257 ? 29.862 7.622 10.322 1.00 48.70 284 ASN B O 1
ATOM 5246 N N . PRO B 1 258 ? 30.924 6.635 12.074 1.00 42.82 285 PRO B N 1
ATOM 5247 C CA . PRO B 1 258 ? 29.653 6.319 12.743 1.00 42.05 285 PRO B CA 1
ATOM 5248 C C . PRO B 1 258 ? 28.852 7.568 13.150 1.00 46.01 285 PRO B C 1
ATOM 5249 O O . PRO B 1 258 ? 29.411 8.651 13.293 1.00 47.32 285 PRO B O 1
ATOM 5253 N N . SER B 1 259 ? 27.536 7.403 13.325 1.00 39.74 286 SER B N 1
ATOM 5254 C CA . SER B 1 259 ? 26.568 8.397 13.752 1.00 38.34 286 SER B CA 1
ATOM 5255 C C . SER B 1 259 ? 26.516 8.259 15.291 1.00 44.56 286 SER B C 1
ATOM 5256 O O . SER B 1 259 ? 26.430 7.147 15.800 1.00 45.08 286 SER B O 1
ATOM 5259 N N . LYS B 1 260 ? 26.628 9.376 16.031 1.00 42.74 287 LYS B N 1
ATOM 5260 C CA . LYS B 1 260 ? 26.707 9.397 17.504 1.00 41.79 287 LYS B CA 1
ATOM 5261 C C . LYS B 1 260 ? 25.393 9.598 18.186 1.00 42.21 287 LYS B C 1
ATOM 5262 O O . LYS B 1 260 ? 24.701 10.583 17.909 1.00 42.29 287 LYS B O 1
ATOM 5268 N N . ALA B 1 261 ? 25.034 8.654 19.071 1.00 35.20 288 ALA B N 1
ATOM 5269 C CA . ALA B 1 261 ? 23.801 8.753 19.839 1.00 34.34 288 ALA B CA 1
ATOM 5270 C C . ALA B 1 261 ? 24.162 9.264 21.252 1.00 37.58 288 ALA B C 1
ATOM 5271 O O . ALA B 1 261 ? 25.252 8.953 21.750 1.00 35.22 288 ALA B O 1
ATOM 5273 N N . TYR B 1 262 ? 23.251 10.035 21.880 1.00 35.10 289 TYR B N 1
ATOM 5274 C CA . TYR B 1 262 ? 23.453 10.649 23.208 1.00 35.11 289 TYR B CA 1
ATOM 5275 C C . TYR B 1 262 ? 22.328 10.331 24.181 1.00 40.63 289 TYR B C 1
ATOM 5276 O O . TYR B 1 262 ? 21.189 10.742 23.951 1.00 38.90 289 TYR B O 1
ATOM 5285 N N . ARG B 1 263 ? 22.667 9.655 25.303 1.00 39.58 290 ARG B N 1
ATOM 5286 C CA . ARG B 1 263 ? 21.780 9.371 26.438 1.00 39.00 290 ARG B CA 1
ATOM 5287 C C . ARG B 1 263 ? 21.231 10.678 26.908 1.00 49.70 290 ARG B C 1
ATOM 5288 O O . ARG B 1 263 ? 21.939 11.695 26.940 1.00 48.18 290 ARG B O 1
ATOM 5296 N N . CYS B 1 264 ? 19.951 10.655 27.263 1.00 52.83 291 CYS B N 1
ATOM 5297 C CA . CYS B 1 264 ? 19.223 11.830 27.721 1.00 53.84 291 CYS B CA 1
ATOM 5298 C C . CYS B 1 264 ? 17.994 11.425 28.555 1.00 58.03 291 CYS B C 1
ATOM 5299 O O . CYS B 1 264 ? 17.422 10.353 28.343 1.00 56.35 291 CYS B O 1
ATOM 5302 N N . SER B 1 265 ? 17.619 12.299 29.514 1.00 56.86 292 SER B N 1
ATOM 5303 C CA . SER B 1 265 ? 16.465 12.190 30.411 1.00 57.34 292 SER B CA 1
ATOM 5304 C C . SER B 1 265 ? 15.140 12.111 29.627 1.00 63.37 292 SER B C 1
ATOM 5305 O O . SER B 1 265 ? 14.219 11.431 30.079 1.00 64.67 292 SER B O 1
ATOM 5308 N N . SER B 1 266 ? 15.046 12.798 28.458 1.00 59.12 293 SER B N 1
ATOM 5309 C CA . SER B 1 266 ? 13.876 12.797 27.569 1.00 58.09 293 SER B CA 1
ATOM 5310 C C . SER B 1 266 ? 14.235 13.323 26.183 1.00 61.70 293 SER B C 1
ATOM 5311 O O . SER B 1 266 ? 15.299 13.901 26.010 1.00 62.07 293 SER B O 1
ATOM 5314 N N . LYS B 1 267 ? 13.349 13.133 25.201 1.00 59.07 294 LYS B N 1
ATOM 5315 C CA . LYS B 1 267 ? 13.544 13.633 23.834 1.00 58.63 294 LYS B CA 1
ATOM 5316 C C . LYS B 1 267 ? 13.450 15.162 23.783 1.00 60.28 294 LYS B C 1
ATOM 5317 O O . LYS B 1 267 ? 14.086 15.780 22.923 1.00 59.33 294 LYS B O 1
ATOM 5323 N N . GLU B 1 268 ? 12.688 15.754 24.743 1.00 55.69 295 GLU B N 1
ATOM 5324 C CA . GLU B 1 268 ? 12.479 17.198 24.923 1.00 55.41 295 GLU B CA 1
ATOM 5325 C C . GLU B 1 268 ? 13.749 17.905 25.408 1.00 57.52 295 GLU B C 1
ATOM 5326 O O . GLU B 1 268 ? 14.092 18.965 24.878 1.00 58.44 295 GLU B O 1
ATOM 5332 N N . ALA B 1 269 ? 14.452 17.310 26.402 1.00 51.52 296 ALA B N 1
ATOM 5333 C CA . ALA B 1 269 ? 15.715 17.827 26.937 1.00 49.77 296 ALA B CA 1
ATOM 5334 C C . ALA B 1 269 ? 16.825 17.728 25.887 1.00 49.73 296 ALA B C 1
ATOM 5335 O O . ALA B 1 269 ? 17.712 18.583 25.849 1.00 48.02 296 ALA B O 1
ATOM 5337 N N . PHE B 1 270 ? 16.747 16.718 25.000 1.00 43.99 297 PHE B N 1
ATOM 5338 C CA . PHE B 1 270 ? 17.728 16.551 23.935 1.00 42.05 297 PHE B CA 1
ATOM 5339 C C . PHE B 1 270 ? 17.564 17.645 22.897 1.00 51.95 297 PHE B C 1
ATOM 5340 O O . PHE B 1 270 ? 18.562 18.114 22.354 1.00 52.02 297 PHE B O 1
ATOM 5348 N N . GLU B 1 271 ? 16.300 18.072 22.648 1.00 53.51 298 GLU B N 1
ATOM 5349 C CA . GLU B 1 271 ? 15.924 19.090 21.660 1.00 54.66 298 GLU B CA 1
ATOM 5350 C C . GLU B 1 271 ? 16.389 20.499 22.041 1.00 62.38 298 GLU B C 1
ATOM 5351 O O . GLU B 1 271 ? 16.467 21.379 21.170 1.00 64.43 298 GLU B O 1
ATOM 5357 N N . LYS B 1 272 ? 16.697 20.709 23.342 1.00 58.25 299 LYS B N 1
ATOM 5358 C CA . LYS B 1 272 ? 17.218 21.954 23.935 1.00 56.46 299 LYS B CA 1
ATOM 5359 C C . LYS B 1 272 ? 18.771 21.943 23.935 1.00 58.03 299 LYS B C 1
ATOM 5360 O O . LYS B 1 272 ? 19.387 22.872 24.439 1.00 58.79 299 LYS B O 1
ATOM 5366 N N . GLY B 1 273 ? 19.370 20.880 23.403 1.00 52.27 300 GLY B N 1
ATOM 5367 C CA . GLY B 1 273 ? 20.814 20.700 23.346 1.00 51.55 300 GLY B CA 1
ATOM 5368 C C . GLY B 1 273 ? 21.438 20.355 24.686 1.00 55.34 300 GLY B C 1
ATOM 5369 O O . GLY B 1 273 ? 22.664 20.429 24.837 1.00 55.05 300 GLY B O 1
ATOM 5370 N N . LEU B 1 274 ? 20.609 19.930 25.666 1.00 51.31 301 LEU B N 1
ATOM 5371 C CA . LEU B 1 274 ? 21.068 19.593 27.016 1.00 50.39 301 LEU B CA 1
ATOM 5372 C C . LEU B 1 274 ? 21.883 18.295 27.143 1.00 55.24 301 LEU B C 1
ATOM 5373 O O . LEU B 1 274 ? 22.668 18.169 28.085 1.00 55.86 301 LEU B O 1
ATOM 5378 N N . CYS B 1 275 ? 21.715 17.343 26.206 1.00 52.08 302 CYS B N 1
ATOM 5379 C CA . CYS B 1 275 ? 22.399 16.049 26.242 1.00 51.71 302 CYS B CA 1
ATOM 5380 C C . CYS B 1 275 ? 23.313 15.825 25.050 1.00 49.00 302 CYS B C 1
ATOM 5381 O O . CYS B 1 275 ? 22.905 15.247 24.033 1.00 48.73 302 CYS B O 1
ATOM 5384 N N . LEU B 1 276 ? 24.555 16.285 25.182 1.00 40.54 303 LEU B N 1
ATOM 5385 C CA . LEU B 1 276 ? 25.571 16.118 24.146 1.00 38.62 303 LEU B CA 1
ATOM 5386 C C . LEU B 1 276 ? 26.835 15.570 24.748 1.00 44.82 303 LEU B C 1
ATOM 5387 O O . LEU B 1 276 ? 27.915 15.724 24.173 1.00 45.63 303 LEU B O 1
ATOM 5392 N N . SER B 1 277 ? 26.695 14.898 25.902 1.00 42.75 304 SER B N 1
ATOM 5393 C CA . SER B 1 277 ? 27.807 14.351 26.676 1.00 42.96 304 SER B CA 1
ATOM 5394 C C . SER B 1 277 ? 28.304 12.994 26.160 1.00 50.87 304 SER B C 1
ATOM 5395 O O . SER B 1 277 ? 27.531 12.233 25.567 1.00 49.89 304 SER B O 1
ATOM 5398 N N . CYS B 1 278 ? 29.611 12.720 26.377 1.00 50.84 305 CYS B N 1
ATOM 5399 C CA . CYS B 1 278 ? 30.313 11.460 26.059 1.00 51.92 305 CYS B CA 1
ATOM 5400 C C . CYS B 1 278 ? 30.933 10.825 27.325 1.00 58.76 305 CYS B C 1
ATOM 5401 O O . CYS B 1 278 ? 31.639 9.814 27.208 1.00 58.59 305 CYS B O 1
ATOM 5404 N N . ARG B 1 279 ? 30.678 11.416 28.524 1.00 56.39 306 ARG B N 1
ATOM 5405 C CA . ARG B 1 279 ? 31.215 10.927 29.807 1.00 57.25 306 ARG B CA 1
ATOM 5406 C C . ARG B 1 279 ? 30.588 9.578 30.177 1.00 61.86 306 ARG B C 1
ATOM 5407 O O . ARG B 1 279 ? 29.368 9.494 30.300 1.00 62.63 306 ARG B O 1
ATOM 5415 N N . LYS B 1 280 ? 31.426 8.544 30.376 1.00 57.34 307 LYS B N 1
ATOM 5416 C CA . LYS B 1 280 ? 31.057 7.160 30.734 1.00 56.60 307 LYS B CA 1
ATOM 5417 C C . LYS B 1 280 ? 29.779 6.656 30.002 1.00 56.96 307 LYS B C 1
ATOM 5418 O O . LYS B 1 280 ? 28.685 6.572 30.567 1.00 55.85 307 LYS B O 1
ATOM 5424 N N . ASN B 1 281 ? 29.953 6.373 28.702 1.00 51.72 308 ASN B N 1
ATOM 5425 C CA . ASN B 1 281 ? 28.972 5.805 27.770 1.00 49.64 308 ASN B CA 1
ATOM 5426 C C . ASN B 1 281 ? 27.634 6.575 27.670 1.00 49.33 308 ASN B C 1
ATOM 5427 O O . ASN B 1 281 ? 26.589 5.969 27.389 1.00 46.57 308 ASN B O 1
ATOM 5432 N N . ARG B 1 282 ? 27.673 7.917 27.873 1.00 44.50 309 ARG B N 1
ATOM 5433 C CA . ARG B 1 282 ? 26.512 8.793 27.698 1.00 43.12 309 ARG B CA 1
ATOM 5434 C C . ARG B 1 282 ? 26.381 9.119 26.195 1.00 46.87 309 ARG B C 1
ATOM 5435 O O . ARG B 1 282 ? 25.367 9.655 25.748 1.00 44.19 309 ARG B O 1
ATOM 5443 N N . CYS B 1 283 ? 27.409 8.763 25.409 1.00 46.44 310 CYS B N 1
ATOM 5444 C CA . CYS B 1 283 ? 27.362 8.790 23.950 1.00 47.93 310 CYS B CA 1
ATOM 5445 C C . CYS B 1 283 ? 27.832 7.439 23.444 1.00 47.66 310 CYS B C 1
ATOM 5446 O O . CYS B 1 283 ? 28.620 6.784 24.127 1.00 46.91 310 CYS B O 1
ATOM 5449 N N . ASN B 1 284 ? 27.283 6.983 22.312 1.00 40.26 311 ASN B N 1
ATOM 5450 C CA . ASN B 1 284 ? 27.641 5.691 21.733 1.00 38.36 311 ASN B CA 1
ATOM 5451 C C . ASN B 1 284 ? 27.462 5.734 20.235 1.00 43.07 311 ASN B C 1
ATOM 5452 O O . ASN B 1 284 ? 26.863 6.674 19.714 1.00 43.42 311 ASN B O 1
ATOM 5457 N N . ASN B 1 285 ? 27.957 4.716 19.535 1.00 39.80 312 ASN B N 1
ATOM 5458 C CA . ASN B 1 285 ? 27.803 4.664 18.079 1.00 39.36 312 ASN B CA 1
ATOM 5459 C C . ASN B 1 285 ? 26.475 4.026 17.722 1.00 43.43 312 ASN B C 1
ATOM 5460 O O . ASN B 1 285 ? 26.144 2.964 18.265 1.00 44.59 312 ASN B O 1
ATOM 5465 N N . LEU B 1 286 ? 25.716 4.631 16.801 1.00 37.28 313 LEU B N 1
ATOM 5466 C CA . LEU B 1 286 ? 24.504 3.950 16.345 1.00 35.41 313 LEU B CA 1
ATOM 5467 C C . LEU B 1 286 ? 24.995 2.832 15.366 1.00 40.19 313 LEU B C 1
ATOM 5468 O O . LEU B 1 286 ? 25.891 3.075 14.555 1.00 39.88 313 LEU B O 1
ATOM 5473 N N . GLY B 1 287 ? 24.429 1.634 15.494 1.00 36.75 314 GLY B N 1
ATOM 5474 C CA . GLY B 1 287 ? 24.687 0.512 14.607 1.00 35.85 314 GLY B CA 1
ATOM 5475 C C . GLY B 1 287 ? 25.738 -0.515 14.984 1.00 41.47 314 GLY B C 1
ATOM 5476 O O . GLY B 1 287 ? 25.967 -0.828 16.161 1.00 41.97 314 GLY B O 1
ATOM 5477 N N . TYR B 1 288 ? 26.376 -1.048 13.944 1.00 36.42 315 TYR B N 1
ATOM 5478 C CA . TYR B 1 288 ? 27.309 -2.142 13.993 1.00 36.02 315 TYR B CA 1
ATOM 5479 C C . TYR B 1 288 ? 28.549 -1.892 14.893 1.00 41.96 315 TYR B C 1
ATOM 5480 O O . TYR B 1 288 ? 28.994 -2.822 15.582 1.00 39.39 315 TYR B O 1
ATOM 5489 N N . GLU B 1 289 ? 29.073 -0.644 14.890 1.00 41.88 316 GLU B N 1
ATOM 5490 C CA . GLU B 1 289 ? 30.276 -0.197 15.630 1.00 42.32 316 GLU B CA 1
ATOM 5491 C C . GLU B 1 289 ? 30.000 0.250 17.073 1.00 45.23 316 GLU B C 1
ATOM 5492 O O . GLU B 1 289 ? 30.871 0.857 17.706 1.00 44.88 316 GLU B O 1
ATOM 5498 N N . ILE B 1 290 ? 28.806 -0.060 17.589 1.00 41.53 317 ILE B N 1
ATOM 5499 C CA . ILE B 1 290 ? 28.373 0.265 18.949 1.00 41.62 317 ILE B CA 1
ATOM 5500 C C . ILE B 1 290 ? 29.358 -0.329 19.975 1.00 46.62 317 ILE B C 1
ATOM 5501 O O . ILE B 1 290 ? 29.830 -1.439 19.782 1.00 46.07 317 ILE B O 1
ATOM 5506 N N . ASN B 1 291 ? 29.666 0.401 21.053 1.00 44.50 318 ASN B N 1
ATOM 5507 C CA . ASN B 1 291 ? 30.516 -0.146 22.114 1.00 43.85 318 ASN B CA 1
ATOM 5508 C C . ASN B 1 291 ? 29.579 -0.990 22.990 1.00 46.90 318 ASN B C 1
ATOM 5509 O O . ASN B 1 291 ? 28.591 -0.477 23.511 1.00 45.84 318 ASN B O 1
ATOM 5514 N N . LYS B 1 292 ? 29.829 -2.301 23.048 1.00 46.14 319 LYS B N 1
ATOM 5515 C CA . LYS B 1 292 ? 29.014 -3.303 23.756 1.00 45.52 319 LYS B CA 1
ATOM 5516 C C . LYS B 1 292 ? 29.053 -3.144 25.280 1.00 51.40 319 LYS B C 1
ATOM 5517 O O . LYS B 1 292 ? 29.527 -4.026 25.994 1.00 50.48 319 LYS B O 1
ATOM 5523 N N . VAL B 1 293 ? 28.466 -2.029 25.756 1.00 49.51 320 VAL B N 1
ATOM 5524 C CA . VAL B 1 293 ? 28.376 -1.608 27.142 1.00 49.91 320 VAL B CA 1
ATOM 5525 C C . VAL B 1 293 ? 27.043 -2.029 27.752 1.00 56.32 320 VAL B C 1
ATOM 5526 O O . VAL B 1 293 ? 25.990 -1.551 27.336 1.00 56.73 320 VAL B O 1
ATOM 5530 N N . ARG B 1 294 ? 27.093 -2.929 28.737 1.00 55.68 321 ARG B N 1
ATOM 5531 C CA . ARG B 1 294 ? 25.911 -3.395 29.477 1.00 56.62 321 ARG B CA 1
ATOM 5532 C C . ARG B 1 294 ? 25.803 -2.474 30.689 1.00 65.50 321 ARG B C 1
ATOM 5533 O O . ARG B 1 294 ? 26.844 -2.056 31.231 1.00 66.80 321 ARG B O 1
ATOM 5541 N N . ALA B 1 295 ? 24.569 -2.109 31.087 1.00 62.95 322 ALA B N 1
ATOM 5542 C CA . ALA B 1 295 ? 24.323 -1.215 32.236 1.00 62.91 322 ALA B CA 1
ATOM 5543 C C . ALA B 1 295 ? 23.196 -1.772 33.119 1.00 67.56 322 ALA B C 1
ATOM 5544 O O . ALA B 1 295 ? 22.473 -2.659 32.659 1.00 67.12 322 ALA B O 1
ATOM 5546 N N . LYS B 1 296 ? 23.046 -1.263 34.376 1.00 65.02 323 LYS B N 1
ATOM 5547 C CA . LYS B 1 296 ? 22.005 -1.696 35.340 1.00 65.20 323 LYS B CA 1
ATOM 5548 C C . LYS B 1 296 ? 20.616 -1.529 34.715 1.00 68.43 323 LYS B C 1
ATOM 5549 O O . LYS B 1 296 ? 19.915 -2.514 34.485 1.00 67.83 323 LYS B O 1
ATOM 5555 N N . ARG B 1 297 ? 20.246 -0.282 34.411 1.00 65.12 324 ARG B N 1
ATOM 5556 C CA . ARG B 1 297 ? 19.018 0.032 33.697 1.00 64.58 324 ARG B CA 1
ATOM 5557 C C . ARG B 1 297 ? 19.429 0.437 32.289 1.00 65.83 324 ARG B C 1
ATOM 5558 O O . ARG B 1 297 ? 20.620 0.555 31.999 1.00 64.01 324 ARG B O 1
ATOM 5566 N N . SER B 1 298 ? 18.479 0.568 31.394 1.00 62.26 325 SER B N 1
ATOM 5567 C CA . SER B 1 298 ? 18.845 0.878 30.018 1.00 61.87 325 SER B CA 1
ATOM 5568 C C . SER B 1 298 ? 19.034 2.363 29.750 1.00 63.50 325 SER B C 1
ATOM 5569 O O . SER B 1 298 ? 18.274 3.205 30.251 1.00 61.69 325 SER B O 1
ATOM 5572 N N . SER B 1 299 ? 20.061 2.669 28.937 1.00 58.23 326 SER B N 1
ATOM 5573 C CA . SER B 1 299 ? 20.341 4.018 28.488 1.00 55.82 326 SER B CA 1
ATOM 5574 C C . SER B 1 299 ? 19.581 4.267 27.183 1.00 54.19 326 SER B C 1
ATOM 5575 O O . SER B 1 299 ? 19.881 3.656 26.141 1.00 51.35 326 SER B O 1
ATOM 5578 N N . LYS B 1 300 ? 18.503 5.085 27.317 1.00 48.54 327 LYS B N 1
ATOM 5579 C CA . LYS B 1 300 ? 17.578 5.629 26.311 1.00 46.07 327 LYS B CA 1
ATOM 5580 C C . LYS B 1 300 ? 18.379 6.761 25.630 1.00 46.79 327 LYS B C 1
ATOM 5581 O O . LYS B 1 300 ? 18.727 7.755 26.286 1.00 46.22 327 LYS B O 1
ATOM 5587 N N . MET B 1 301 ? 18.748 6.574 24.350 1.00 41.63 328 MET B N 1
ATOM 5588 C CA . MET B 1 301 ? 19.618 7.521 23.622 1.00 41.34 328 MET B CA 1
ATOM 5589 C C . MET B 1 301 ? 18.960 8.191 22.466 1.00 48.44 328 MET B C 1
ATOM 5590 O O . MET B 1 301 ? 17.999 7.659 21.928 1.00 50.25 328 MET B O 1
ATOM 5595 N N . TYR B 1 302 ? 19.428 9.395 22.119 1.00 45.76 329 TYR B N 1
ATOM 5596 C CA . TYR B 1 302 ? 18.845 10.213 21.063 1.00 45.28 329 TYR B CA 1
ATOM 5597 C C . TYR B 1 302 ? 19.896 10.770 20.099 1.00 46.61 329 TYR B C 1
ATOM 5598 O O . TYR B 1 302 ? 21.090 10.795 20.400 1.00 45.19 329 TYR B O 1
ATOM 5607 N N . LEU B 1 303 ? 19.429 11.177 18.925 1.00 41.33 330 LEU B N 1
ATOM 5608 C CA . LEU B 1 303 ? 20.200 11.764 17.843 1.00 40.08 330 LEU B CA 1
ATOM 5609 C C . LEU B 1 303 ? 19.237 12.243 16.779 1.00 41.23 330 LEU B C 1
ATOM 5610 O O . LEU B 1 303 ? 18.078 11.831 16.765 1.00 41.53 330 LEU B O 1
ATOM 5615 N N . LYS B 1 304 ? 19.709 13.132 15.919 1.00 35.64 331 LYS B N 1
ATOM 5616 C CA . LYS B 1 304 ? 18.966 13.649 14.777 1.00 34.00 331 LYS B CA 1
ATOM 5617 C C . LYS B 1 304 ? 19.616 12.985 13.579 1.00 38.75 331 LYS B C 1
ATOM 5618 O O . LYS B 1 304 ? 20.744 12.509 13.685 1.00 39.05 331 LYS B O 1
ATOM 5624 N N . THR B 1 305 ? 18.929 12.917 12.456 1.00 35.16 332 THR B N 1
ATOM 5625 C CA . THR B 1 305 ? 19.533 12.344 11.252 1.00 35.06 332 THR B CA 1
ATOM 5626 C C . THR B 1 305 ? 19.054 13.119 10.053 1.00 39.81 332 THR B C 1
ATOM 5627 O O . THR B 1 305 ? 18.075 13.878 10.120 1.00 38.81 332 THR B O 1
ATOM 5631 N N . ARG B 1 306 ? 19.687 12.845 8.931 1.00 38.31 333 ARG B N 1
ATOM 5632 C CA . ARG B 1 306 ? 19.253 13.322 7.626 1.00 38.84 333 ARG B CA 1
ATOM 5633 C C . ARG B 1 306 ? 17.996 12.479 7.209 1.00 43.26 333 ARG B C 1
ATOM 5634 O O . ARG B 1 306 ? 17.587 11.553 7.929 1.00 41.27 333 ARG B O 1
ATOM 5642 N N . SER B 1 307 ? 17.406 12.808 6.048 1.00 41.77 334 SER B N 1
ATOM 5643 C CA . SER B 1 307 ? 16.246 12.124 5.453 1.00 41.44 334 SER B CA 1
ATOM 5644 C C . SER B 1 307 ? 16.706 10.955 4.541 1.00 46.28 334 SER B C 1
ATOM 5645 O O . SER B 1 307 ? 15.903 10.079 4.231 1.00 45.49 334 SER B O 1
ATOM 5648 N N . GLN B 1 308 ? 17.985 10.979 4.096 1.00 44.58 335 GLN B N 1
ATOM 5649 C CA . GLN B 1 308 ? 18.594 10.031 3.160 1.00 45.55 335 GLN B CA 1
ATOM 5650 C C . GLN B 1 308 ? 19.947 9.533 3.641 1.00 52.55 335 GLN B C 1
ATOM 5651 O O . GLN B 1 308 ? 20.601 10.193 4.457 1.00 54.54 335 GLN B O 1
ATOM 5657 N N . MET B 1 309 ? 20.398 8.410 3.067 1.00 49.02 336 MET B N 1
ATOM 5658 C CA . MET B 1 309 ? 21.701 7.821 3.334 1.00 49.86 336 MET B CA 1
ATOM 5659 C C . MET B 1 309 ? 22.774 8.633 2.562 1.00 53.24 336 MET B C 1
ATOM 5660 O O . MET B 1 309 ? 22.537 8.896 1.374 1.00 55.60 336 MET B O 1
ATOM 5665 N N . PRO B 1 310 ? 23.932 9.071 3.148 1.00 46.01 337 PRO B N 1
ATOM 5666 C CA . PRO B 1 310 ? 24.421 8.921 4.547 1.00 44.95 337 PRO B CA 1
ATOM 5667 C C . PRO B 1 310 ? 23.634 9.739 5.601 1.00 45.04 337 PRO B C 1
ATOM 5668 O O . PRO B 1 310 ? 23.538 10.947 5.505 1.00 46.52 337 PRO B O 1
ATOM 5672 N N . TYR B 1 311 ? 23.071 9.072 6.603 1.00 36.38 338 TYR B N 1
ATOM 5673 C CA . TYR B 1 311 ? 22.209 9.673 7.609 1.00 34.03 338 TYR B CA 1
ATOM 5674 C C . TYR B 1 311 ? 22.871 10.615 8.648 1.00 36.90 338 TYR B C 1
ATOM 5675 O O . TYR B 1 311 ? 22.156 11.427 9.235 1.00 35.89 338 TYR B O 1
ATOM 5684 N N . LYS B 1 312 ? 24.186 10.546 8.840 1.00 35.56 339 LYS B N 1
ATOM 5685 C CA . LYS B 1 312 ? 24.972 11.339 9.811 1.00 35.68 339 LYS B CA 1
ATOM 5686 C C . LYS B 1 312 ? 24.771 12.847 9.783 1.00 37.73 339 LYS B C 1
ATOM 5687 O O . LYS B 1 312 ? 24.765 13.479 8.721 1.00 38.36 339 LYS B O 1
ATOM 5693 N N . VAL B 1 313 ? 24.599 13.401 10.989 1.00 31.39 340 VAL B N 1
ATOM 5694 C CA . VAL B 1 313 ? 24.503 14.831 11.267 1.00 30.83 340 VAL B CA 1
ATOM 5695 C C . VAL B 1 313 ? 25.444 15.205 12.426 1.00 32.48 340 VAL B C 1
ATOM 5696 O O . VAL B 1 313 ? 25.887 14.323 13.188 1.00 28.52 340 VAL B O 1
ATOM 5700 N N . PHE B 1 314 ? 25.794 16.516 12.499 1.00 30.30 341 PHE B N 1
ATOM 5701 C CA . PHE B 1 314 ? 26.642 17.139 13.521 1.00 29.61 341 PHE B CA 1
ATOM 5702 C C . PHE B 1 314 ? 25.720 17.901 14.442 1.00 34.70 341 PHE B C 1
ATOM 5703 O O . PHE B 1 314 ? 24.857 18.622 13.969 1.00 34.46 341 PHE B O 1
ATOM 5711 N N . HIS B 1 315 ? 25.827 17.651 15.744 1.00 31.51 342 HIS B N 1
ATOM 5712 C CA . HIS B 1 315 ? 24.968 18.253 16.756 1.00 30.04 342 HIS B CA 1
ATOM 5713 C C . HIS B 1 315 ? 25.726 19.298 17.537 1.00 32.09 342 HIS B C 1
ATOM 5714 O O . HIS B 1 315 ? 26.827 19.061 18.026 1.00 30.92 342 HIS B O 1
ATOM 5721 N N . TYR B 1 316 ? 25.080 20.423 17.728 1.00 31.24 343 TYR B N 1
ATOM 5722 C CA . TYR B 1 316 ? 25.567 21.573 18.470 1.00 32.01 343 TYR B CA 1
ATOM 5723 C C . TYR B 1 316 ? 24.504 22.085 19.433 1.00 37.93 343 TYR B C 1
ATOM 5724 O O . TYR B 1 316 ? 23.312 22.089 19.105 1.00 38.54 343 TYR B O 1
ATOM 5733 N N . GLN B 1 317 ? 24.933 22.501 20.616 1.00 33.48 344 GLN B N 1
ATOM 5734 C CA . GLN B 1 317 ? 24.077 23.179 21.580 1.00 33.44 344 GLN B CA 1
ATOM 5735 C C . GLN B 1 317 ? 24.534 24.643 21.447 1.00 38.85 344 GLN B C 1
ATOM 5736 O O . GLN B 1 317 ? 25.739 24.922 21.454 1.00 38.45 344 GLN B O 1
ATOM 5742 N N . VAL B 1 318 ? 23.589 25.566 21.319 1.00 35.36 345 VAL B N 1
ATOM 5743 C CA . VAL B 1 318 ? 23.900 26.975 21.200 1.00 34.18 345 VAL B CA 1
ATOM 5744 C C . VAL B 1 318 ? 23.259 27.675 22.409 1.00 39.61 345 VAL B C 1
ATOM 5745 O O . VAL B 1 318 ? 22.102 27.404 22.704 1.00 39.61 345 VAL B O 1
ATOM 5749 N N . LYS B 1 319 ? 24.038 28.499 23.156 1.00 37.95 346 LYS B N 1
ATOM 5750 C CA . LYS B 1 319 ? 23.573 29.274 24.326 1.00 38.21 346 LYS B CA 1
ATOM 5751 C C . LYS B 1 319 ? 23.760 30.748 24.034 1.00 44.25 346 LYS B C 1
ATOM 5752 O O . LYS B 1 319 ? 24.872 31.174 23.715 1.00 45.38 346 LYS B O 1
ATOM 5758 N N . ILE B 1 320 ? 22.673 31.523 24.086 1.00 39.52 347 ILE B N 1
ATOM 5759 C CA . ILE B 1 320 ? 22.738 32.956 23.817 1.00 38.71 347 ILE B CA 1
ATOM 5760 C C . ILE B 1 320 ? 22.102 33.730 24.959 1.00 44.83 347 ILE B C 1
ATOM 5761 O O . ILE B 1 320 ? 20.995 33.410 25.357 1.00 44.11 347 ILE B O 1
ATOM 5766 N N . HIS B 1 321 ? 22.806 34.744 25.481 1.00 44.31 348 HIS B N 1
ATOM 5767 C CA . HIS B 1 321 ? 22.296 35.653 26.490 1.00 43.98 348 HIS B CA 1
ATOM 5768 C C . HIS B 1 321 ? 21.897 36.902 25.736 1.00 50.54 348 HIS B C 1
ATOM 5769 O O . HIS B 1 321 ? 22.689 37.424 24.944 1.00 50.01 348 HIS B O 1
ATOM 5776 N N . PHE B 1 322 ? 20.639 37.336 25.932 1.00 50.11 349 PHE B N 1
ATOM 5777 C CA . PHE B 1 322 ? 20.105 38.529 25.275 1.00 50.87 349 PHE B CA 1
ATOM 5778 C C . PHE B 1 322 ? 20.135 39.684 26.253 1.00 57.67 349 PHE B C 1
ATOM 5779 O O . PHE B 1 322 ? 19.572 39.583 27.342 1.00 55.68 349 PHE B O 1
ATOM 5787 N N . SER B 1 323 ? 20.851 40.758 25.900 1.00 57.86 350 SER B N 1
ATOM 5788 C CA . SER B 1 323 ? 20.937 41.899 26.796 1.00 59.22 350 SER B CA 1
ATOM 5789 C C . SER B 1 323 ? 20.299 43.154 26.222 1.00 67.31 350 SER B C 1
ATOM 5790 O O . SER B 1 323 ? 20.586 43.530 25.092 1.00 66.46 350 SER B O 1
ATOM 5793 N N . GLY B 1 324 ? 19.437 43.789 27.013 1.00 67.68 351 GLY B N 1
ATOM 5794 C CA . GLY B 1 324 ? 18.727 45.007 26.623 1.00 68.45 351 GLY B CA 1
ATOM 5795 C C . GLY B 1 324 ? 18.585 46.005 27.753 1.00 75.19 351 GLY B C 1
ATOM 5796 O O . GLY B 1 324 ? 18.757 45.649 28.927 1.00 74.37 351 GLY B O 1
ATOM 5797 N N . THR B 1 325 ? 18.270 47.274 27.394 1.00 74.68 352 THR B N 1
ATOM 5798 C CA . THR B 1 325 ? 18.102 48.384 28.351 1.00 75.41 352 THR B CA 1
ATOM 5799 C C . THR B 1 325 ? 16.765 48.269 29.057 1.00 79.92 352 THR B C 1
ATOM 5800 O O . THR B 1 325 ? 16.726 48.183 30.281 1.00 79.20 352 THR B O 1
ATOM 5804 N N . GLU B 1 326 ? 15.678 48.233 28.271 1.00 77.89 353 GLU B N 1
ATOM 5805 C CA . GLU B 1 326 ? 14.308 48.140 28.761 1.00 78.40 353 GLU B CA 1
ATOM 5806 C C . GLU B 1 326 ? 13.759 46.720 28.684 1.00 81.28 353 GLU B C 1
ATOM 5807 O O . GLU B 1 326 ? 14.110 45.965 27.775 1.00 80.95 353 GLU B O 1
ATOM 5813 N N . SER B 1 327 ? 12.878 46.383 29.645 1.00 76.95 354 SER B N 1
ATOM 5814 C CA . SER B 1 327 ? 12.230 45.089 29.799 1.00 76.17 354 SER B CA 1
ATOM 5815 C C . SER B 1 327 ? 11.266 44.794 28.650 1.00 78.29 354 SER B C 1
ATOM 5816 O O . SER B 1 327 ? 10.120 45.255 28.653 1.00 78.56 354 SER B O 1
ATOM 5819 N N . GLU B 1 328 ? 11.759 44.027 27.658 1.00 72.04 355 GLU B N 1
ATOM 5820 C CA . GLU B 1 328 ? 11.020 43.608 26.468 1.00 70.79 355 GLU B CA 1
ATOM 5821 C C . GLU B 1 328 ? 10.852 42.080 26.456 1.00 73.40 355 GLU B C 1
ATOM 5822 O O . GLU B 1 328 ? 11.768 41.355 26.850 1.00 73.95 355 GLU B O 1
ATOM 5828 N N . THR B 1 329 ? 9.694 41.600 25.980 1.00 67.88 356 THR B N 1
ATOM 5829 C CA . THR B 1 329 ? 9.383 40.180 25.829 1.00 66.58 356 THR B CA 1
ATOM 5830 C C . THR B 1 329 ? 8.753 39.999 24.463 1.00 70.09 356 THR B C 1
ATOM 5831 O O . THR B 1 329 ? 7.803 40.706 24.138 1.00 69.67 356 THR B O 1
ATOM 5835 N N . HIS B 1 330 ? 9.289 39.063 23.663 1.00 67.02 357 HIS B N 1
ATOM 5836 C CA . HIS B 1 330 ? 8.808 38.747 22.314 1.00 66.47 357 HIS B CA 1
ATOM 5837 C C . HIS B 1 330 ? 8.602 37.238 22.175 1.00 68.54 357 HIS B C 1
ATOM 5838 O O . HIS B 1 330 ? 9.519 36.468 22.460 1.00 69.20 357 HIS B O 1
ATOM 5845 N N . THR B 1 331 ? 7.387 36.815 21.771 1.00 62.83 358 THR B N 1
ATOM 5846 C CA . THR B 1 331 ? 7.031 35.400 21.629 1.00 60.67 358 THR B CA 1
ATOM 5847 C C . THR B 1 331 ? 7.079 34.899 20.193 1.00 61.91 358 THR B C 1
ATOM 5848 O O . THR B 1 331 ? 6.846 35.668 19.253 1.00 59.66 358 THR B O 1
ATOM 5852 N N . ASN B 1 332 ? 7.336 33.578 20.040 1.00 58.81 359 ASN B N 1
ATOM 5853 C CA . ASN B 1 332 ? 7.412 32.873 18.762 1.00 58.92 359 ASN B CA 1
ATOM 5854 C C . ASN B 1 332 ? 8.231 33.663 17.720 1.00 61.89 359 ASN B C 1
ATOM 5855 O O . ASN B 1 332 ? 7.690 34.116 16.698 1.00 62.35 359 ASN B O 1
ATOM 5860 N N . GLN B 1 333 ? 9.540 33.867 18.029 1.00 55.48 360 GLN B N 1
ATOM 5861 C CA . GLN B 1 333 ? 10.491 34.622 17.200 1.00 52.59 360 GLN B CA 1
ATOM 5862 C C . GLN B 1 333 ? 11.354 33.690 16.356 1.00 52.47 360 GLN B C 1
ATOM 5863 O O . GLN B 1 333 ? 11.897 32.726 16.880 1.00 52.06 360 GLN B O 1
ATOM 5869 N N . ALA B 1 334 ? 11.473 33.992 15.059 1.00 46.48 361 ALA B N 1
ATOM 5870 C CA . ALA B 1 334 ? 12.227 33.198 14.109 1.00 46.33 361 ALA B CA 1
ATOM 5871 C C . ALA B 1 334 ? 13.605 33.781 13.879 1.00 52.29 361 ALA B C 1
ATOM 5872 O O . ALA B 1 334 ? 13.748 35.000 13.688 1.00 52.51 361 ALA B O 1
ATOM 5874 N N . PHE B 1 335 ? 14.616 32.891 13.865 1.00 47.17 362 PHE B N 1
ATOM 5875 C CA . PHE B 1 335 ? 16.008 33.252 13.661 1.00 46.02 362 PHE B CA 1
ATOM 5876 C C . PHE B 1 335 ? 16.660 32.354 12.627 1.00 52.75 362 PHE B C 1
ATOM 5877 O O . PHE B 1 335 ? 16.114 31.305 12.258 1.00 53.48 362 PHE B O 1
ATOM 5885 N N . GLU B 1 336 ? 17.878 32.739 12.216 1.00 49.20 363 GLU B N 1
ATOM 5886 C CA . GLU B 1 336 ? 18.721 31.953 11.321 1.00 48.12 363 GLU B CA 1
ATOM 5887 C C . GLU B 1 336 ? 20.128 31.993 11.871 1.00 47.63 363 GLU B C 1
ATOM 5888 O O . GLU B 1 336 ? 20.577 33.052 12.308 1.00 45.19 363 GLU B O 1
ATOM 5894 N N . ILE B 1 337 ? 20.806 30.836 11.881 1.00 43.97 364 ILE B N 1
ATOM 5895 C CA . ILE B 1 337 ? 22.184 30.696 12.342 1.00 44.32 364 ILE B CA 1
ATOM 5896 C C . ILE B 1 337 ? 23.052 30.144 11.246 1.00 49.42 364 ILE B C 1
ATOM 5897 O O . ILE B 1 337 ? 22.686 29.183 10.585 1.00 49.88 364 ILE B O 1
ATOM 5902 N N . SER B 1 338 ? 24.180 30.800 11.009 1.00 46.96 365 SER B N 1
ATOM 5903 C CA . SER B 1 338 ? 25.176 30.389 10.027 1.00 45.71 365 SER B CA 1
ATOM 5904 C C . SER B 1 338 ? 26.443 30.044 10.778 1.00 46.73 365 SER B C 1
ATOM 5905 O O . SER B 1 338 ? 26.852 30.776 11.680 1.00 44.18 365 SER B O 1
ATOM 5908 N N . LEU B 1 339 ? 26.995 28.876 10.470 1.00 42.83 366 LEU B N 1
ATOM 5909 C CA . LEU B 1 339 ? 28.198 28.350 11.081 1.00 41.95 366 LEU B CA 1
ATOM 5910 C C . LEU B 1 339 ? 29.264 28.235 10.009 1.00 48.37 366 LEU B C 1
ATOM 5911 O O . LEU B 1 339 ? 28.988 27.705 8.929 1.00 48.89 366 LEU B O 1
ATOM 5916 N N . TYR B 1 340 ? 30.487 28.713 10.301 1.00 44.96 367 TYR B N 1
ATOM 5917 C CA . TYR B 1 340 ? 31.603 28.645 9.355 1.00 43.89 367 TYR B CA 1
ATOM 5918 C C . TYR B 1 340 ? 32.798 27.989 10.020 1.00 50.45 367 TYR B C 1
ATOM 5919 O O . TYR B 1 340 ? 33.176 28.376 11.135 1.00 50.39 367 TYR B O 1
ATOM 5928 N N . GLY B 1 341 ? 33.357 26.978 9.358 1.00 47.95 368 GLY B N 1
ATOM 5929 C CA . GLY B 1 341 ? 34.515 26.259 9.879 1.00 48.05 368 GLY B CA 1
ATOM 5930 C C . GLY B 1 341 ? 35.724 26.271 8.961 1.00 54.26 368 GLY B C 1
ATOM 5931 O O . GLY B 1 341 ? 35.730 26.984 7.948 1.00 53.72 368 GLY B O 1
ATOM 5932 N N . THR B 1 342 ? 36.760 25.462 9.316 1.00 52.19 369 THR B N 1
ATOM 5933 C CA . THR B 1 342 ? 38.017 25.308 8.562 1.00 51.78 369 THR B CA 1
ATOM 5934 C C . THR B 1 342 ? 37.797 24.508 7.291 1.00 55.94 369 THR B C 1
ATOM 5935 O O . THR B 1 342 ? 38.444 24.786 6.276 1.00 55.80 369 THR B O 1
ATOM 5939 N N . VAL B 1 343 ? 36.914 23.483 7.359 1.00 52.61 370 VAL B N 1
ATOM 5940 C CA . VAL B 1 343 ? 36.575 22.593 6.235 1.00 50.91 370 VAL B CA 1
ATOM 5941 C C . VAL B 1 343 ? 35.508 23.239 5.331 1.00 53.47 370 VAL B C 1
ATOM 5942 O O . VAL B 1 343 ? 35.755 23.453 4.134 1.00 53.53 370 VAL B O 1
ATOM 5946 N N . ALA B 1 344 ? 34.323 23.528 5.903 1.00 47.42 371 ALA B N 1
ATOM 5947 C CA . ALA B 1 344 ? 33.199 24.096 5.157 1.00 45.98 371 ALA B CA 1
ATOM 5948 C C . ALA B 1 344 ? 32.346 24.975 6.053 1.00 48.43 371 ALA B C 1
ATOM 5949 O O . ALA B 1 344 ? 32.758 25.316 7.161 1.00 47.40 371 ALA B O 1
ATOM 5951 N N . GLU B 1 345 ? 31.151 25.327 5.568 1.00 45.73 372 GLU B N 1
ATOM 5952 C CA . GLU B 1 345 ? 30.165 26.155 6.244 1.00 45.94 372 GLU B CA 1
ATOM 5953 C C . GLU B 1 345 ? 28.761 25.615 6.073 1.00 50.18 372 GLU B C 1
ATOM 5954 O O . GLU B 1 345 ? 28.503 24.818 5.170 1.00 51.57 372 GLU B O 1
ATOM 5960 N N . SER B 1 346 ? 27.859 26.039 6.960 1.00 46.42 373 SER B N 1
ATOM 5961 C CA . SER B 1 346 ? 26.444 25.672 6.935 1.00 46.07 373 SER B CA 1
ATOM 5962 C C . SER B 1 346 ? 25.631 26.931 7.323 1.00 50.15 373 SER B C 1
ATOM 5963 O O . SER B 1 346 ? 25.613 27.353 8.489 1.00 47.05 373 SER B O 1
ATOM 5966 N N . GLU B 1 347 ? 25.016 27.560 6.298 1.00 49.60 374 GLU B N 1
ATOM 5967 C CA . GLU B 1 347 ? 24.302 28.831 6.406 1.00 50.83 374 GLU B CA 1
ATOM 5968 C C . GLU B 1 347 ? 22.794 28.731 6.550 1.00 54.95 374 GLU B C 1
ATOM 5969 O O . GLU B 1 347 ? 22.204 27.719 6.200 1.00 55.77 374 GLU B O 1
ATOM 5975 N N . ASN B 1 348 ? 22.178 29.812 7.069 1.00 51.51 375 ASN B N 1
ATOM 5976 C CA . ASN B 1 348 ? 20.739 30.030 7.229 1.00 51.50 375 ASN B CA 1
ATOM 5977 C C . ASN B 1 348 ? 19.972 28.879 7.920 1.00 54.65 375 ASN B C 1
ATOM 5978 O O . ASN B 1 348 ? 18.826 28.608 7.577 1.00 54.60 375 ASN B O 1
ATOM 5983 N N . ILE B 1 349 ? 20.590 28.238 8.919 1.00 50.29 376 ILE B N 1
ATOM 5984 C CA . ILE B 1 349 ? 19.966 27.166 9.688 1.00 48.66 376 ILE B CA 1
ATOM 5985 C C . ILE B 1 349 ? 18.854 27.808 10.543 1.00 56.19 376 ILE B C 1
ATOM 5986 O O . ILE B 1 349 ? 19.141 28.606 11.439 1.00 56.28 376 ILE B O 1
ATOM 5991 N N . PRO B 1 350 ? 17.571 27.534 10.242 1.00 54.48 377 PRO B N 1
ATOM 5992 C CA . PRO B 1 350 ? 16.511 28.172 11.018 1.00 54.21 377 PRO B CA 1
ATOM 5993 C C . PRO B 1 350 ? 16.224 27.507 12.359 1.00 56.74 377 PRO B C 1
ATOM 5994 O O . PRO B 1 350 ? 16.471 26.318 12.564 1.00 55.64 377 PRO B O 1
ATOM 5998 N N . PHE B 1 351 ? 15.695 28.321 13.272 1.00 52.70 378 PHE B N 1
ATOM 5999 C CA . PHE B 1 351 ? 15.253 27.960 14.603 1.00 51.96 378 PHE B CA 1
ATOM 6000 C C . PHE B 1 351 ? 14.364 29.088 15.112 1.00 57.63 378 PHE B C 1
ATOM 6001 O O . PHE B 1 351 ? 14.618 30.262 14.840 1.00 57.50 378 PHE B O 1
ATOM 6009 N N . THR B 1 352 ? 13.306 28.733 15.806 1.00 55.38 379 THR B N 1
ATOM 6010 C CA . THR B 1 352 ? 12.421 29.724 16.385 1.00 55.63 379 THR B CA 1
ATOM 6011 C C . THR B 1 352 ? 12.482 29.532 17.900 1.00 62.24 379 THR B C 1
ATOM 6012 O O . THR B 1 352 ? 12.739 28.416 18.370 1.00 63.48 379 THR B O 1
ATOM 6016 N N . LEU B 1 353 ? 12.297 30.613 18.652 1.00 59.55 380 LEU B N 1
ATOM 6017 C CA . LEU B 1 353 ? 12.310 30.570 20.111 1.00 59.87 380 LEU B CA 1
ATOM 6018 C C . LEU B 1 353 ? 10.930 30.944 20.653 1.00 63.59 380 LEU B C 1
ATOM 6019 O O . LEU B 1 353 ? 10.356 31.938 20.210 1.00 62.23 380 LEU B O 1
ATOM 6024 N N . PRO B 1 354 ? 10.382 30.149 21.598 1.00 62.58 381 PRO B N 1
ATOM 6025 C CA . PRO B 1 354 ? 9.041 30.455 22.149 1.00 62.77 381 PRO B CA 1
ATOM 6026 C C . PRO B 1 354 ? 8.947 31.812 22.848 1.00 67.30 381 PRO B C 1
ATOM 6027 O O . PRO B 1 354 ? 7.965 32.516 22.646 1.00 66.23 381 PRO B O 1
ATOM 6031 N N . GLU B 1 355 ? 9.972 32.183 23.643 1.00 65.50 382 GLU B N 1
ATOM 6032 C CA . GLU B 1 355 ? 10.045 33.468 24.353 1.00 65.50 382 GLU B CA 1
ATOM 6033 C C . GLU B 1 355 ? 11.459 34.031 24.275 1.00 68.66 382 GLU B C 1
ATOM 6034 O O . GLU B 1 355 ? 12.414 33.295 24.488 1.00 67.57 382 GLU B O 1
ATOM 6040 N N . VAL B 1 356 ? 11.592 35.331 23.969 1.00 65.62 383 VAL B N 1
ATOM 6041 C CA . VAL B 1 356 ? 12.889 36.019 23.939 1.00 65.64 383 VAL B CA 1
ATOM 6042 C C . VAL B 1 356 ? 12.787 37.270 24.843 1.00 67.90 383 VAL B C 1
ATOM 6043 O O . VAL B 1 356 ? 12.214 38.285 24.447 1.00 68.47 383 VAL B O 1
ATOM 6047 N N . SER B 1 357 ? 13.312 37.165 26.069 1.00 62.26 384 SER B N 1
ATOM 6048 C CA . SER B 1 357 ? 13.268 38.228 27.073 1.00 61.48 384 SER B CA 1
ATOM 6049 C C . SER B 1 357 ? 14.614 38.903 27.284 1.00 65.86 384 SER B C 1
ATOM 6050 O O . SER B 1 357 ? 15.672 38.331 26.995 1.00 65.51 384 SER B O 1
ATOM 6053 N N . THR B 1 358 ? 14.556 40.112 27.855 1.00 62.18 385 THR B N 1
ATOM 6054 C CA . THR B 1 358 ? 15.687 40.952 28.226 1.00 60.87 385 THR B CA 1
ATOM 6055 C C . THR B 1 358 ? 16.411 40.328 29.429 1.00 61.49 385 THR B C 1
ATOM 6056 O O . THR B 1 358 ? 15.771 39.954 30.427 1.00 60.46 385 THR B O 1
ATOM 6060 N N . ASN B 1 359 ? 17.753 40.230 29.303 1.00 55.32 386 ASN B N 1
ATOM 6061 C CA . ASN B 1 359 ? 18.722 39.734 30.280 1.00 53.83 386 ASN B CA 1
ATOM 6062 C C . ASN B 1 359 ? 18.462 38.253 30.666 1.00 54.44 386 ASN B C 1
ATOM 6063 O O . ASN B 1 359 ? 18.772 37.803 31.774 1.00 53.58 386 ASN B O 1
ATOM 6068 N N . LYS B 1 360 ? 17.988 37.480 29.670 1.00 49.06 387 LYS B N 1
ATOM 6069 C CA . LYS B 1 360 ? 17.700 36.055 29.778 1.00 47.69 387 LYS B CA 1
ATOM 6070 C C . LYS B 1 360 ? 18.482 35.267 28.737 1.00 51.18 387 LYS B C 1
ATOM 6071 O O . LYS B 1 360 ? 18.666 35.732 27.594 1.00 50.18 387 LYS B O 1
ATOM 6077 N N . THR B 1 361 ? 18.950 34.073 29.154 1.00 46.53 388 THR B N 1
ATOM 6078 C CA . THR B 1 361 ? 19.728 33.144 28.346 1.00 46.54 388 THR B CA 1
ATOM 6079 C C . THR B 1 361 ? 18.851 31.998 27.789 1.00 50.88 388 THR B C 1
ATOM 6080 O O . THR B 1 361 ? 17.984 31.469 28.492 1.00 49.53 388 THR B O 1
ATOM 6084 N N . TYR B 1 362 ? 19.113 31.594 26.530 1.00 47.92 389 TYR B N 1
ATOM 6085 C CA . TYR B 1 362 ? 18.397 30.490 25.882 1.00 46.78 389 TYR B CA 1
ATOM 6086 C C . TYR B 1 362 ? 19.373 29.513 25.276 1.00 49.39 389 TYR B C 1
ATOM 6087 O O . TYR B 1 362 ? 20.351 29.913 24.656 1.00 49.47 389 TYR B O 1
ATOM 6096 N N . SER B 1 363 ? 19.152 28.229 25.542 1.00 44.05 390 SER B N 1
ATOM 6097 C CA . SER B 1 363 ? 19.943 27.111 25.059 1.00 41.54 390 SER B CA 1
ATOM 6098 C C . SER B 1 363 ? 19.090 26.346 24.049 1.00 41.03 390 SER B C 1
ATOM 6099 O O . SER B 1 363 ? 17.875 26.221 24.239 1.00 40.39 390 SER B O 1
ATOM 6102 N N . PHE B 1 364 ? 19.700 25.828 22.981 1.00 33.66 391 PHE B N 1
ATOM 6103 C CA . PHE B 1 364 ? 18.926 25.087 21.969 1.00 32.91 391 PHE B CA 1
ATOM 6104 C C . PHE B 1 364 ? 19.841 24.299 21.096 1.00 36.68 391 PHE B C 1
ATOM 6105 O O . PHE B 1 364 ? 20.994 24.650 20.964 1.00 37.17 391 PHE B O 1
ATOM 6113 N N . LEU B 1 365 ? 19.329 23.241 20.499 1.00 34.25 392 LEU B N 1
ATOM 6114 C CA . LEU B 1 365 ? 20.089 22.367 19.639 1.00 33.80 392 LEU B CA 1
ATOM 6115 C C . LEU B 1 365 ? 20.068 22.892 18.198 1.00 40.36 392 LEU B C 1
ATOM 6116 O O . LEU B 1 365 ? 19.117 23.530 17.742 1.00 40.86 392 LEU B O 1
ATOM 6121 N N . ILE B 1 366 ? 21.125 22.607 17.493 1.00 36.74 393 ILE B N 1
ATOM 6122 C CA . ILE B 1 366 ? 21.286 22.889 16.085 1.00 36.70 393 ILE B CA 1
ATOM 6123 C C . ILE B 1 366 ? 22.026 21.670 15.509 1.00 39.93 393 ILE B C 1
ATOM 6124 O O . ILE B 1 366 ? 22.951 21.159 16.119 1.00 39.27 393 ILE B O 1
ATOM 6129 N N . TYR B 1 367 ? 21.587 21.183 14.380 1.00 36.42 394 TYR B N 1
ATOM 6130 C CA . TYR B 1 367 ? 22.258 20.058 13.759 1.00 36.89 394 TYR B CA 1
ATOM 6131 C C . TYR B 1 367 ? 22.496 20.330 12.255 1.00 38.29 394 TYR B C 1
ATOM 6132 O O . TYR B 1 367 ? 21.853 21.204 11.678 1.00 36.78 394 TYR B O 1
ATOM 6141 N N . THR B 1 368 ? 23.442 19.621 11.644 1.00 34.22 395 THR B N 1
ATOM 6142 C CA . THR B 1 368 ? 23.748 19.830 10.234 1.00 34.38 395 THR B CA 1
ATOM 6143 C C . THR B 1 368 ? 24.375 18.584 9.573 1.00 40.02 395 THR B C 1
ATOM 6144 O O . THR B 1 368 ? 25.126 17.842 10.199 1.00 39.23 395 THR B O 1
ATOM 6148 N N . GLU B 1 369 ? 24.060 18.382 8.286 1.00 39.62 396 GLU B N 1
ATOM 6149 C CA . GLU B 1 369 ? 24.626 17.327 7.436 1.00 40.89 396 GLU B CA 1
ATOM 6150 C C . GLU B 1 369 ? 26.049 17.704 7.006 1.00 47.17 396 GLU B C 1
ATOM 6151 O O . GLU B 1 369 ? 26.835 16.839 6.631 1.00 49.98 396 GLU B O 1
ATOM 6157 N N . VAL B 1 370 ? 26.382 18.995 7.074 1.00 43.33 397 VAL B N 1
ATOM 6158 C CA . VAL B 1 370 ? 27.689 19.514 6.675 1.00 42.30 397 VAL B CA 1
ATOM 6159 C C . VAL B 1 370 ? 28.766 19.335 7.750 1.00 45.27 397 VAL B C 1
ATOM 6160 O O . VAL B 1 370 ? 28.565 19.727 8.896 1.00 44.12 397 VAL B O 1
ATOM 6164 N N . ASP B 1 371 ? 29.927 18.787 7.349 1.00 43.53 398 ASP B N 1
ATOM 6165 C CA . ASP B 1 371 ? 31.145 18.662 8.167 1.00 43.41 398 ASP B CA 1
ATOM 6166 C C . ASP B 1 371 ? 31.875 20.002 7.956 1.00 46.67 398 ASP B C 1
ATOM 6167 O O . ASP B 1 371 ? 32.551 20.205 6.950 1.00 45.04 398 ASP B O 1
ATOM 6172 N N . ILE B 1 372 ? 31.625 20.954 8.862 1.00 44.33 399 ILE B N 1
ATOM 6173 C CA . ILE B 1 372 ? 32.171 22.300 8.761 1.00 43.38 399 ILE B CA 1
ATOM 6174 C C . ILE B 1 372 ? 33.622 22.319 9.246 1.00 46.06 399 ILE B C 1
ATOM 6175 O O . ILE B 1 372 ? 34.401 23.166 8.808 1.00 47.60 399 ILE B O 1
ATOM 6180 N N . GLY B 1 373 ? 33.976 21.339 10.067 1.00 38.77 400 GLY B N 1
ATOM 6181 C CA . GLY B 1 373 ? 35.282 21.192 10.686 1.00 37.89 400 GLY B CA 1
ATOM 6182 C C . GLY B 1 373 ? 35.306 21.888 12.036 1.00 43.98 400 GLY B C 1
ATOM 6183 O O . GLY B 1 373 ? 34.348 21.783 12.831 1.00 42.45 400 GLY B O 1
ATOM 6184 N N . GLU B 1 374 ? 36.401 22.622 12.296 1.00 41.83 401 GLU B N 1
ATOM 6185 C CA . GLU B 1 374 ? 36.554 23.396 13.525 1.00 43.21 401 GLU B CA 1
ATOM 6186 C C . GLU B 1 374 ? 35.951 24.761 13.266 1.00 46.98 401 GLU B C 1
ATOM 6187 O O . GLU B 1 374 ? 36.212 25.368 12.228 1.00 47.52 401 GLU B O 1
ATOM 6193 N N . LEU B 1 375 ? 35.102 25.209 14.185 1.00 44.01 402 LEU B N 1
ATOM 6194 C CA . LEU B 1 375 ? 34.349 26.463 14.098 1.00 44.25 402 LEU B CA 1
ATOM 6195 C C . LEU B 1 375 ? 35.223 27.716 14.115 1.00 47.63 402 LEU B C 1
ATOM 6196 O O . LEU B 1 375 ? 36.203 27.765 14.854 1.00 47.48 402 LEU B O 1
ATOM 6201 N N . LEU B 1 376 ? 34.899 28.714 13.287 1.00 43.27 403 LEU B N 1
ATOM 6202 C CA . LEU B 1 376 ? 35.688 29.962 13.242 1.00 42.72 403 LEU B CA 1
ATOM 6203 C C . LEU B 1 376 ? 34.776 31.165 13.425 1.00 45.17 403 LEU B C 1
ATOM 6204 O O . LEU B 1 376 ? 35.104 32.080 14.184 1.00 42.62 403 LEU B O 1
ATOM 6209 N N . MET B 1 377 ? 33.642 31.158 12.688 1.00 42.36 404 MET B N 1
ATOM 6210 C CA . MET B 1 377 ? 32.679 32.243 12.671 1.00 42.90 404 MET B CA 1
ATOM 6211 C C . MET B 1 377 ? 31.240 31.751 12.769 1.00 47.83 404 MET B C 1
ATOM 6212 O O . MET B 1 377 ? 30.878 30.686 12.242 1.00 46.33 404 MET B O 1
ATOM 6217 N N . LEU B 1 378 ? 30.420 32.565 13.450 1.00 45.35 405 LEU B N 1
ATOM 6218 C CA . LEU B 1 378 ? 29.005 32.351 13.682 1.00 45.59 405 LEU B CA 1
ATOM 6219 C C . LEU B 1 378 ? 28.262 33.649 13.341 1.00 51.16 405 LEU B C 1
ATOM 6220 O O . LEU B 1 378 ? 28.625 34.714 13.844 1.00 50.00 405 LEU B O 1
ATOM 6225 N N . LYS B 1 379 ? 27.239 33.551 12.466 1.00 49.64 406 LYS B N 1
ATOM 6226 C CA . LYS B 1 379 ? 26.370 34.654 12.054 1.00 49.65 406 LYS B CA 1
ATOM 6227 C C . LYS B 1 379 ? 24.960 34.330 12.543 1.00 53.56 406 LYS B C 1
ATOM 6228 O O . LYS B 1 379 ? 24.495 33.197 12.396 1.00 52.47 406 LYS B O 1
ATOM 6234 N N . LEU B 1 380 ? 24.298 35.306 13.163 1.00 50.47 407 LEU B N 1
ATOM 6235 C CA . LEU B 1 380 ? 22.963 35.122 13.719 1.00 49.60 407 LEU B CA 1
ATOM 6236 C C . LEU B 1 380 ? 22.043 36.210 13.200 1.00 55.21 407 LEU B C 1
ATOM 6237 O O . LEU B 1 380 ? 22.337 37.387 13.378 1.00 55.50 407 LEU B O 1
ATOM 6242 N N . LYS B 1 381 ? 20.932 35.817 12.575 1.00 52.95 408 LYS B N 1
ATOM 6243 C CA . LYS B 1 381 ? 19.948 36.731 11.984 1.00 53.51 408 LYS B CA 1
ATOM 6244 C C . LYS B 1 381 ? 18.607 36.648 12.716 1.00 58.83 408 LYS B C 1
ATOM 6245 O O . LYS B 1 381 ? 18.101 35.554 12.949 1.00 58.57 408 LYS B O 1
ATOM 6251 N N . TRP B 1 382 ? 18.025 37.796 13.050 1.00 56.21 409 TRP B N 1
ATOM 6252 C CA . TRP B 1 382 ? 16.697 37.836 13.646 1.00 56.43 409 TRP B CA 1
ATOM 6253 C C . TRP B 1 382 ? 15.714 38.170 12.512 1.00 62.22 409 TRP B C 1
ATOM 6254 O O . TRP B 1 382 ? 15.727 39.284 11.975 1.00 63.02 409 TRP B O 1
ATOM 6265 N N . LYS B 1 383 ? 14.926 37.171 12.093 1.00 59.02 410 LYS B N 1
ATOM 6266 C CA . LYS B 1 383 ? 13.966 37.338 11.004 1.00 58.60 410 LYS B CA 1
ATOM 6267 C C . LYS B 1 383 ? 12.708 38.122 11.427 1.00 62.99 410 LYS B C 1
ATOM 6268 O O . LYS B 1 383 ? 12.440 38.263 12.624 1.00 62.43 410 LYS B O 1
ATOM 6274 N N . SER B 1 384 ? 11.956 38.645 10.433 1.00 60.25 411 SER B N 1
ATOM 6275 C CA . SER B 1 384 ? 10.725 39.430 10.609 1.00 75.83 411 SER B CA 1
ATOM 6276 C C . SER B 1 384 ? 9.482 38.565 10.862 1.00 117.16 411 SER B C 1
ATOM 6277 O O . SER B 1 384 ? 8.959 37.918 9.958 1.00 94.42 411 SER B O 1
ATOM 6280 N N . ASP B 1 392 ? 6.117 53.215 9.080 1.00 71.55 419 ASP B N 1
ATOM 6281 C CA . ASP B 1 392 ? 6.666 52.463 10.208 1.00 71.12 419 ASP B CA 1
ATOM 6282 C C . ASP B 1 392 ? 6.266 53.097 11.547 1.00 71.08 419 ASP B C 1
ATOM 6283 O O . ASP B 1 392 ? 6.671 54.220 11.883 1.00 70.15 419 ASP B O 1
ATOM 6288 N N . TRP B 1 393 ? 5.430 52.353 12.287 1.00 63.99 420 TRP B N 1
ATOM 6289 C CA . TRP B 1 393 ? 4.780 52.753 13.527 1.00 61.87 420 TRP B CA 1
ATOM 6290 C C . TRP B 1 393 ? 5.652 52.564 14.746 1.00 67.31 420 TRP B C 1
ATOM 6291 O O . TRP B 1 393 ? 5.529 53.327 15.709 1.00 67.31 420 TRP B O 1
ATOM 6302 N N . TRP B 1 394 ? 6.553 51.574 14.700 1.00 64.90 421 TRP B N 1
ATOM 6303 C CA . TRP B 1 394 ? 7.453 51.274 15.811 1.00 65.01 421 TRP B CA 1
ATOM 6304 C C . TRP B 1 394 ? 8.871 51.004 15.337 1.00 66.82 421 TRP B C 1
ATOM 6305 O O . TRP B 1 394 ? 9.074 50.522 14.221 1.00 64.79 421 TRP B O 1
ATOM 6316 N N . SER B 1 395 ? 9.840 51.296 16.213 1.00 64.33 422 SER B N 1
ATOM 6317 C CA . SER B 1 395 ? 11.263 51.037 16.022 1.00 64.65 422 SER B CA 1
ATOM 6318 C C . SER B 1 395 ? 11.495 49.520 16.173 1.00 69.04 422 SER B C 1
ATOM 6319 O O . SER B 1 395 ? 11.015 48.940 17.151 1.00 69.30 422 SER B O 1
ATOM 6322 N N . SER B 1 396 ? 12.180 48.879 15.190 1.00 64.64 423 SER B N 1
ATOM 6323 C CA . SER B 1 396 ? 12.515 47.444 15.179 1.00 64.02 423 SER B CA 1
ATOM 6324 C C . SER B 1 396 ? 13.150 46.989 16.520 1.00 66.69 423 SER B C 1
ATOM 6325 O O . SER B 1 396 ? 14.099 47.647 16.967 1.00 66.72 423 SER B O 1
ATOM 6328 N N . PRO B 1 397 ? 12.635 45.919 17.203 1.00 62.23 424 PRO B N 1
ATOM 6329 C CA . PRO B 1 397 ? 13.231 45.529 18.500 1.00 61.41 424 PRO B CA 1
ATOM 6330 C C . PRO B 1 397 ? 14.659 45.024 18.360 1.00 62.69 424 PRO B C 1
ATOM 6331 O O . PRO B 1 397 ? 15.046 44.567 17.287 1.00 62.58 424 PRO B O 1
ATOM 6335 N N . GLY B 1 398 ? 15.424 45.120 19.440 1.00 57.19 425 GLY B N 1
ATOM 6336 C CA . GLY B 1 398 ? 16.802 44.664 19.428 1.00 56.18 425 GLY B CA 1
ATOM 6337 C C . GLY B 1 398 ? 17.398 44.241 20.749 1.00 57.65 425 GLY B C 1
ATOM 6338 O O . GLY B 1 398 ? 17.036 44.767 21.803 1.00 55.30 425 GLY B O 1
ATOM 6339 N N . PHE B 1 399 ? 18.360 43.303 20.670 1.00 55.67 426 PHE B N 1
ATOM 6340 C CA . PHE B 1 399 ? 19.132 42.817 21.811 1.00 56.28 426 PHE B CA 1
ATOM 6341 C C . PHE B 1 399 ? 20.608 42.894 21.520 1.00 60.87 426 PHE B C 1
ATOM 6342 O O . PHE B 1 399 ? 21.050 42.579 20.414 1.00 62.09 426 PHE B O 1
ATOM 6350 N N . ALA B 1 400 ? 21.364 43.343 22.510 1.00 55.73 427 ALA B N 1
ATOM 6351 C CA . ALA B 1 400 ? 22.811 43.426 22.455 1.00 54.97 427 ALA B CA 1
ATOM 6352 C C . ALA B 1 400 ? 23.355 42.050 22.869 1.00 56.14 427 ALA B C 1
ATOM 6353 O O . ALA B 1 400 ? 22.934 41.505 23.903 1.00 56.17 427 ALA B O 1
ATOM 6355 N N . ILE B 1 401 ? 24.216 41.458 22.006 1.00 49.03 428 ILE B N 1
ATOM 6356 C CA . ILE B 1 401 ? 24.852 40.161 22.250 1.00 46.83 428 ILE B CA 1
ATOM 6357 C C . ILE B 1 401 ? 26.364 40.312 22.176 1.00 47.01 428 ILE B C 1
ATOM 6358 O O . ILE B 1 401 ? 26.916 40.709 21.137 1.00 44.99 428 ILE B O 1
ATOM 6363 N N . GLN B 1 402 ? 27.021 40.007 23.300 1.00 42.02 429 GLN B N 1
ATOM 6364 C CA . GLN B 1 402 ? 28.469 40.047 23.424 1.00 41.53 429 GLN B CA 1
ATOM 6365 C C . GLN B 1 402 ? 29.009 38.703 22.987 1.00 43.77 429 GLN B C 1
ATOM 6366 O O . GLN B 1 402 ? 29.798 38.666 22.058 1.00 40.71 429 GLN B O 1
ATOM 6372 N N . LYS B 1 403 ? 28.511 37.587 23.604 1.00 42.24 430 LYS B N 1
ATOM 6373 C CA . LYS B 1 403 ? 28.957 36.216 23.368 1.00 41.02 430 LYS B CA 1
ATOM 6374 C C . LYS B 1 403 ? 27.873 35.166 23.056 1.00 44.24 430 LYS B C 1
ATOM 6375 O O . LYS B 1 403 ? 26.694 35.271 23.425 1.00 44.91 430 LYS B O 1
ATOM 6381 N N . ILE B 1 404 ? 28.335 34.106 22.413 1.00 39.06 431 ILE B N 1
ATOM 6382 C CA . ILE B 1 404 ? 27.600 32.900 22.090 1.00 37.82 431 ILE B CA 1
ATOM 6383 C C . ILE B 1 404 ? 28.540 31.754 22.421 1.00 40.23 431 ILE B C 1
ATOM 6384 O O . ILE B 1 404 ? 29.651 31.713 21.889 1.00 41.00 431 ILE B O 1
ATOM 6389 N N . ARG B 1 405 ? 28.113 30.854 23.305 1.00 35.61 432 ARG B N 1
ATOM 6390 C CA . ARG B 1 405 ? 28.813 29.613 23.664 1.00 34.45 432 ARG B CA 1
ATOM 6391 C C . ARG B 1 405 ? 28.202 28.493 22.761 1.00 36.64 432 ARG B C 1
ATOM 6392 O O . ARG B 1 405 ? 26.984 28.429 22.584 1.00 35.09 432 ARG B O 1
ATOM 6400 N N . VAL B 1 406 ? 29.041 27.588 22.241 1.00 32.61 433 VAL B N 1
ATOM 6401 C CA . VAL B 1 406 ? 28.629 26.444 21.423 1.00 30.05 433 VAL B CA 1
ATOM 6402 C C . VAL B 1 406 ? 29.312 25.214 21.967 1.00 31.17 433 VAL B C 1
ATOM 6403 O O . VAL B 1 406 ? 30.495 25.275 22.228 1.00 30.23 433 VAL B O 1
ATOM 6407 N N . LYS B 1 407 ? 28.566 24.099 22.139 1.00 27.68 434 LYS B N 1
ATOM 6408 C CA . LYS B 1 407 ? 29.120 22.798 22.521 1.00 26.47 434 LYS B CA 1
ATOM 6409 C C . LYS B 1 407 ? 28.935 21.865 21.336 1.00 30.88 434 LYS B C 1
ATOM 6410 O O . LYS B 1 407 ? 27.828 21.733 20.845 1.00 31.52 434 LYS B O 1
ATOM 6416 N N . ALA B 1 408 ? 29.997 21.265 20.846 1.00 29.75 435 ALA B N 1
ATOM 6417 C CA . ALA B 1 408 ? 29.933 20.332 19.701 1.00 29.74 435 ALA B CA 1
ATOM 6418 C C . ALA B 1 408 ? 29.975 18.930 20.238 1.00 33.83 435 ALA B C 1
ATOM 6419 O O . ALA B 1 408 ? 30.952 18.575 20.877 1.00 34.05 435 ALA B O 1
ATOM 6421 N N . GLY B 1 409 ? 28.936 18.145 19.972 1.00 30.94 436 GLY B N 1
ATOM 6422 C CA . GLY B 1 409 ? 28.833 16.776 20.466 1.00 31.07 436 GLY B CA 1
ATOM 6423 C C . GLY B 1 409 ? 29.823 15.773 19.894 1.00 37.09 436 GLY B C 1
ATOM 6424 O O . GLY B 1 409 ? 30.362 14.934 20.630 1.00 37.29 436 GLY B O 1
ATOM 6425 N N . GLU B 1 410 ? 30.056 15.834 18.571 1.00 34.04 437 GLU B N 1
ATOM 6426 C CA . GLU B 1 410 ? 30.919 14.882 17.867 1.00 33.93 437 GLU B CA 1
ATOM 6427 C C . GLU B 1 410 ? 32.371 15.024 18.246 1.00 42.82 437 GLU B C 1
ATOM 6428 O O . GLU B 1 410 ? 33.036 14.016 18.507 1.00 44.86 437 GLU B O 1
ATOM 6434 N N . THR B 1 411 ? 32.852 16.276 18.347 1.00 40.23 438 THR B N 1
ATOM 6435 C CA . THR B 1 411 ? 34.230 16.599 18.706 1.00 39.39 438 THR B CA 1
ATOM 6436 C C . THR B 1 411 ? 34.430 16.767 20.206 1.00 43.90 438 THR B C 1
ATOM 6437 O O . THR B 1 411 ? 35.575 16.710 20.654 1.00 45.98 438 THR B O 1
ATOM 6441 N N . GLN B 1 412 ? 33.345 16.955 20.988 1.00 39.39 439 GLN B N 1
ATOM 6442 C CA . GLN B 1 412 ? 33.390 17.161 22.442 1.00 39.49 439 GLN B CA 1
ATOM 6443 C C . GLN B 1 412 ? 34.194 18.442 22.753 1.00 47.98 439 GLN B C 1
ATOM 6444 O O . GLN B 1 412 ? 35.126 18.426 23.567 1.00 51.57 439 GLN B O 1
ATOM 6450 N N . LYS B 1 413 ? 33.858 19.546 22.043 1.00 41.51 440 LYS B N 1
ATOM 6451 C CA . LYS B 1 413 ? 34.532 20.841 22.147 1.00 38.93 440 LYS B CA 1
ATOM 6452 C C . LYS B 1 413 ? 33.573 21.938 22.562 1.00 40.10 440 LYS B C 1
ATOM 6453 O O . LYS B 1 413 ? 32.516 22.069 21.959 1.00 37.78 440 LYS B O 1
ATOM 6459 N N . LYS B 1 414 ? 33.921 22.687 23.633 1.00 38.42 441 LYS B N 1
ATOM 6460 C CA . LYS B 1 414 ? 33.198 23.855 24.150 1.00 38.49 441 LYS B CA 1
ATOM 6461 C C . LYS B 1 414 ? 33.912 25.050 23.527 1.00 42.46 441 LYS B C 1
ATOM 6462 O O . LYS B 1 414 ? 35.107 25.273 23.772 1.00 40.21 441 LYS B O 1
ATOM 6468 N N . VAL B 1 415 ? 33.203 25.741 22.622 1.00 40.11 442 VAL B N 1
ATOM 6469 C CA . VAL B 1 415 ? 33.703 26.886 21.872 1.00 38.84 442 VAL B CA 1
ATOM 6470 C C . VAL B 1 415 ? 32.952 28.137 22.305 1.00 42.40 442 VAL B C 1
ATOM 6471 O O . VAL B 1 415 ? 31.756 28.066 22.545 1.00 41.17 442 VAL B O 1
ATOM 6475 N N . ILE B 1 416 ? 33.674 29.279 22.409 1.00 39.58 443 ILE B N 1
ATOM 6476 C CA . ILE B 1 416 ? 33.123 30.590 22.726 1.00 38.00 443 ILE B CA 1
ATOM 6477 C C . ILE B 1 416 ? 33.340 31.510 21.532 1.00 40.88 443 ILE B C 1
ATOM 6478 O O . ILE B 1 416 ? 34.396 31.508 20.923 1.00 40.00 443 ILE B O 1
ATOM 6483 N N . PHE B 1 417 ? 32.310 32.258 21.175 1.00 38.15 444 PHE B N 1
ATOM 6484 C CA . PHE B 1 417 ? 32.364 33.211 20.089 1.00 37.78 444 PHE B CA 1
ATOM 6485 C C . PHE B 1 417 ? 32.109 34.551 20.690 1.00 42.83 444 PHE B C 1
ATOM 6486 O O . PHE B 1 417 ? 31.168 34.711 21.469 1.00 40.03 444 PHE B O 1
ATOM 6494 N N . CYS B 1 418 ? 32.935 35.524 20.371 1.00 44.69 445 CYS B N 1
ATOM 6495 C CA . CYS B 1 418 ? 32.548 36.811 20.886 1.00 47.67 445 CYS B CA 1
ATOM 6496 C C . CYS B 1 418 ? 32.510 37.850 19.789 1.00 52.53 445 CYS B C 1
ATOM 6497 O O . CYS B 1 418 ? 33.054 37.644 18.714 1.00 51.79 445 CYS B O 1
ATOM 6500 N N . SER B 1 419 ? 31.641 38.830 19.991 1.00 52.75 446 SER B N 1
ATOM 6501 C CA . SER B 1 419 ? 31.343 39.944 19.104 1.00 54.02 446 SER B CA 1
ATOM 6502 C C . SER B 1 419 ? 32.606 40.564 18.557 1.00 59.28 446 SER B C 1
ATOM 6503 O O . SER B 1 419 ? 33.605 40.660 19.282 1.00 59.94 446 SER B O 1
ATOM 6506 N N . ARG B 1 420 ? 32.557 40.998 17.283 1.00 55.34 447 ARG B N 1
ATOM 6507 C CA . ARG B 1 420 ? 33.685 41.669 16.641 1.00 54.92 447 ARG B CA 1
ATOM 6508 C C . ARG B 1 420 ? 33.983 42.984 17.351 1.00 57.97 447 ARG B C 1
ATOM 6509 O O . ARG B 1 420 ? 35.121 43.185 17.753 1.00 57.93 447 ARG B O 1
ATOM 6517 N N . GLU B 1 421 ? 32.943 43.810 17.621 1.00 53.76 448 GLU B N 1
ATOM 6518 C CA . GLU B 1 421 ? 33.040 45.089 18.367 1.00 52.54 448 GLU B CA 1
ATOM 6519 C C . GLU B 1 421 ? 32.743 44.777 19.860 1.00 55.43 448 GLU B C 1
ATOM 6520 O O . GLU B 1 421 ? 32.998 43.644 20.278 1.00 54.50 448 GLU B O 1
ATOM 6526 N N . LYS B 1 422 ? 32.262 45.750 20.682 1.00 51.87 449 LYS B N 1
ATOM 6527 C CA . LYS B 1 422 ? 32.102 45.474 22.125 1.00 51.39 449 LYS B CA 1
ATOM 6528 C C . LYS B 1 422 ? 30.921 44.527 22.298 1.00 55.52 449 LYS B C 1
ATOM 6529 O O . LYS B 1 422 ? 30.974 43.582 23.085 1.00 55.85 449 LYS B O 1
ATOM 6535 N N . VAL B 1 423 ? 29.864 44.798 21.536 1.00 53.02 450 VAL B N 1
ATOM 6536 C CA . VAL B 1 423 ? 28.616 44.044 21.502 1.00 54.03 450 VAL B CA 1
ATOM 6537 C C . VAL B 1 423 ? 28.174 44.013 20.041 1.00 60.53 450 VAL B C 1
ATOM 6538 O O . VAL B 1 423 ? 28.516 44.924 19.276 1.00 60.55 450 VAL B O 1
ATOM 6542 N N . SER B 1 424 ? 27.456 42.954 19.653 1.00 59.41 451 SER B N 1
ATOM 6543 C CA . SER B 1 424 ? 26.865 42.777 18.329 1.00 59.93 451 SER B CA 1
ATOM 6544 C C . SER B 1 424 ? 25.378 43.000 18.532 1.00 66.30 451 SER B C 1
ATOM 6545 O O . SER B 1 424 ? 24.726 42.210 19.228 1.00 66.18 451 SER B O 1
ATOM 6548 N N A HIS B 1 425 ? 24.851 44.103 17.984 0.50 63.57 452 HIS B N 1
ATOM 6549 N N B HIS B 1 425 ? 24.844 44.104 17.995 0.50 64.04 452 HIS B N 1
ATOM 6550 C CA A HIS B 1 425 ? 23.433 44.433 18.095 0.50 63.54 452 HIS B CA 1
ATOM 6551 C CA B HIS B 1 425 ? 23.419 44.364 18.152 0.50 64.26 452 HIS B CA 1
ATOM 6552 C C A HIS B 1 425 ? 22.639 43.545 17.140 0.50 67.63 452 HIS B C 1
ATOM 6553 C C B HIS B 1 425 ? 22.634 43.541 17.160 0.50 67.94 452 HIS B C 1
ATOM 6554 O O A HIS B 1 425 ? 22.968 43.477 15.950 0.50 67.50 452 HIS B O 1
ATOM 6555 O O B HIS B 1 425 ? 22.958 43.518 15.967 0.50 67.79 452 HIS B O 1
ATOM 6568 N N . LEU B 1 426 ? 21.641 42.811 17.687 1.00 63.49 453 LEU B N 1
ATOM 6569 C CA . LEU B 1 426 ? 20.757 41.909 16.943 1.00 61.71 453 LEU B CA 1
ATOM 6570 C C . LEU B 1 426 ? 19.400 42.589 16.860 1.00 61.96 453 LEU B C 1
ATOM 6571 O O . LEU B 1 426 ? 18.678 42.680 17.853 1.00 58.13 453 LEU B O 1
ATOM 6576 N N . GLN B 1 427 ? 19.108 43.147 15.681 1.00 59.83 454 GLN B N 1
ATOM 6577 C CA . GLN B 1 427 ? 17.868 43.864 15.423 1.00 59.73 454 GLN B CA 1
ATOM 6578 C C . GLN B 1 427 ? 16.974 43.102 14.458 1.00 62.11 454 GLN B C 1
ATOM 6579 O O . GLN B 1 427 ? 17.458 42.601 13.437 1.00 61.63 454 GLN B O 1
ATOM 6585 N N . LYS B 1 428 ? 15.669 42.995 14.803 1.00 57.69 455 LYS B N 1
ATOM 6586 C CA . LYS B 1 428 ? 14.654 42.286 14.008 1.00 56.51 455 LYS B CA 1
ATOM 6587 C C . LYS B 1 428 ? 14.604 42.798 12.545 1.00 59.02 455 LYS B C 1
ATOM 6588 O O . LYS B 1 428 ? 14.597 44.015 12.314 1.00 57.31 455 LYS B O 1
ATOM 6594 N N . GLY B 1 429 ? 14.680 41.856 11.598 1.00 55.44 456 GLY B N 1
ATOM 6595 C CA . GLY B 1 429 ? 14.673 42.117 10.161 1.00 55.84 456 GLY B CA 1
ATOM 6596 C C . GLY B 1 429 ? 15.896 42.823 9.598 1.00 60.95 456 GLY B C 1
ATOM 6597 O O . GLY B 1 429 ? 15.986 43.020 8.381 1.00 60.16 456 GLY B O 1
ATOM 6598 N N . LYS B 1 430 ? 16.857 43.194 10.468 1.00 58.53 457 LYS B N 1
ATOM 6599 C CA . LYS B 1 430 ? 18.080 43.892 10.070 1.00 58.81 457 LYS B CA 1
ATOM 6600 C C . LYS B 1 430 ? 19.237 42.933 9.768 1.00 62.13 457 LYS B C 1
ATOM 6601 O O . LYS B 1 430 ? 19.039 41.721 9.673 1.00 62.39 457 LYS B O 1
ATOM 6607 N N . ALA B 1 431 ? 20.447 43.495 9.621 1.00 57.59 458 ALA B N 1
ATOM 6608 C CA . ALA B 1 431 ? 21.706 42.803 9.339 1.00 56.07 458 ALA B CA 1
ATOM 6609 C C . ALA B 1 431 ? 22.016 41.751 10.420 1.00 57.02 458 ALA B C 1
ATOM 6610 O O . ALA B 1 431 ? 21.682 41.974 11.592 1.00 56.54 458 ALA B O 1
ATOM 6612 N N . PRO B 1 432 ? 22.653 40.602 10.069 1.00 50.54 459 PRO B N 1
ATOM 6613 C CA . PRO B 1 432 ? 22.973 39.624 11.106 1.00 48.68 459 PRO B CA 1
ATOM 6614 C C . PRO B 1 432 ? 24.134 40.066 12.001 1.00 51.15 459 PRO B C 1
ATOM 6615 O O . PRO B 1 432 ? 25.013 40.822 11.574 1.00 51.51 459 PRO B O 1
ATOM 6619 N N . ALA B 1 433 ? 24.135 39.563 13.246 1.00 43.95 460 ALA B N 1
ATOM 6620 C CA . ALA B 1 433 ? 25.212 39.744 14.190 1.00 40.57 460 ALA B CA 1
ATOM 6621 C C . ALA B 1 433 ? 26.318 38.730 13.787 1.00 43.56 460 ALA B C 1
ATOM 6622 O O . ALA B 1 433 ? 26.028 37.560 13.465 1.00 42.45 460 ALA B O 1
ATOM 6624 N N . VAL B 1 434 ? 27.576 39.203 13.765 1.00 38.15 461 VAL B N 1
ATOM 6625 C CA . VAL B 1 434 ? 28.748 38.399 13.426 1.00 36.46 461 VAL B CA 1
ATOM 6626 C C . VAL B 1 434 ? 29.561 38.178 14.700 1.00 39.50 461 VAL B C 1
ATOM 6627 O O . VAL B 1 434 ? 29.780 39.121 15.463 1.00 40.91 461 VAL B O 1
ATOM 6631 N N . PHE B 1 435 ? 29.972 36.918 14.933 1.00 34.47 462 PHE B N 1
ATOM 6632 C CA . PHE B 1 435 ? 30.752 36.477 16.090 1.00 33.51 462 PHE B CA 1
ATOM 6633 C C . PHE B 1 435 ? 31.909 35.608 15.593 1.00 38.91 462 PHE B C 1
ATOM 6634 O O . PHE B 1 435 ? 31.732 34.785 14.687 1.00 38.92 462 PHE B O 1
ATOM 6642 N N . VAL B 1 436 ? 33.101 35.814 16.168 1.00 36.09 463 VAL B N 1
ATOM 6643 C CA . VAL B 1 436 ? 34.291 35.053 15.816 1.00 35.50 463 VAL B CA 1
ATOM 6644 C C . VAL B 1 436 ? 34.768 34.286 17.071 1.00 40.59 463 VAL B C 1
ATOM 6645 O O . VAL B 1 436 ? 34.493 34.713 18.199 1.00 40.02 463 VAL B O 1
ATOM 6649 N N . LYS B 1 437 ? 35.457 33.148 16.868 1.00 38.36 464 LYS B N 1
ATOM 6650 C CA . LYS B 1 437 ? 35.951 32.269 17.931 1.00 39.44 464 LYS B CA 1
ATOM 6651 C C . LYS B 1 437 ? 36.985 32.987 18.829 1.00 44.97 464 LYS B C 1
ATOM 6652 O O . LYS B 1 437 ? 37.930 33.603 18.316 1.00 42.92 464 LYS B O 1
ATOM 6658 N N . CYS B 1 438 ? 36.771 32.941 20.161 1.00 43.64 465 CYS B N 1
ATOM 6659 C CA . CYS B 1 438 ? 37.668 33.580 21.108 1.00 44.90 465 CYS B CA 1
ATOM 6660 C C . CYS B 1 438 ? 38.208 32.651 22.161 1.00 47.16 465 CYS B C 1
ATOM 6661 O O . CYS B 1 438 ? 39.105 33.055 22.914 1.00 47.61 465 CYS B O 1
ATOM 6664 N N . HIS B 1 439 ? 37.705 31.405 22.200 1.00 40.53 466 HIS B N 1
ATOM 6665 C CA . HIS B 1 439 ? 38.150 30.374 23.128 1.00 39.00 466 HIS B CA 1
ATOM 6666 C C . HIS B 1 439 ? 37.658 28.977 22.696 1.00 42.84 466 HIS B C 1
ATOM 6667 O O . HIS B 1 439 ? 36.574 28.860 22.132 1.00 39.48 466 HIS B O 1
ATOM 6674 N N . ASP B 1 440 ? 38.484 27.936 22.977 1.00 43.07 467 ASP B N 1
ATOM 6675 C CA . ASP B 1 440 ? 38.289 26.495 22.732 1.00 43.58 467 ASP B CA 1
ATOM 6676 C C . ASP B 1 440 ? 38.734 25.721 23.938 1.00 48.59 467 ASP B C 1
ATOM 6677 O O . ASP B 1 440 ? 39.759 26.026 24.538 1.00 46.06 467 ASP B O 1
ATOM 6682 N N . LYS B 1 441 ? 37.988 24.661 24.241 1.00 49.74 468 LYS B N 1
ATOM 6683 C CA . LYS B 1 441 ? 38.239 23.725 25.339 1.00 50.16 468 LYS B CA 1
ATOM 6684 C C . LYS B 1 441 ? 37.826 22.328 24.862 1.00 52.29 468 LYS B C 1
ATOM 6685 O O . LYS B 1 441 ? 36.838 22.214 24.157 1.00 51.52 468 LYS B O 1
ATOM 6691 N N . SER B 1 442 ? 38.602 21.291 25.210 1.00 49.96 469 SER B N 1
ATOM 6692 C CA . SER B 1 442 ? 38.338 19.869 24.922 1.00 49.36 469 SER B CA 1
ATOM 6693 C C . SER B 1 442 ? 37.801 19.235 26.183 1.00 53.83 469 SER B C 1
ATOM 6694 O O . SER B 1 442 ? 38.324 19.475 27.278 1.00 53.12 469 SER B O 1
ATOM 6697 N N . LEU B 1 443 ? 36.733 18.463 26.038 1.00 52.36 470 LEU B N 1
ATOM 6698 C CA . LEU B 1 443 ? 36.047 17.829 27.153 1.00 54.18 470 LEU B CA 1
ATOM 6699 C C . LEU B 1 443 ? 36.415 16.345 27.326 1.00 62.04 470 LEU B C 1
ATOM 6700 O O . LEU B 1 443 ? 36.466 15.858 28.466 1.00 62.20 470 LEU B O 1
ATOM 6705 N N . ASN B 1 444 ? 36.712 15.650 26.196 1.00 59.95 471 ASN B N 1
ATOM 6706 C CA . ASN B 1 444 ? 37.108 14.232 26.105 1.00 86.41 471 ASN B CA 1
ATOM 6707 C C . ASN B 1 444 ? 35.977 13.295 26.516 1.00 127.28 471 ASN B C 1
ATOM 6708 O O . ASN B 1 444 ? 35.502 12.502 25.704 1.00 91.82 471 ASN B O 1
ATOM 6713 N N . LEU C 2 43 ? -47.600 24.751 38.879 1.00 60.11 63 LEU C N 1
ATOM 6714 C CA . LEU C 2 43 ? -47.688 23.555 38.048 1.00 59.60 63 LEU C CA 1
ATOM 6715 C C . LEU C 2 43 ? -46.703 22.499 38.493 1.00 63.62 63 LEU C C 1
ATOM 6716 O O . LEU C 2 43 ? -45.612 22.824 38.969 1.00 62.70 63 LEU C O 1
ATOM 6721 N N . ARG C 2 44 ? -47.086 21.227 38.323 1.00 60.35 64 ARG C N 1
ATOM 6722 C CA . ARG C 2 44 ? -46.239 20.089 38.654 1.00 60.31 64 ARG C CA 1
ATOM 6723 C C . ARG C 2 44 ? -46.087 19.281 37.382 1.00 63.13 64 ARG C C 1
ATOM 6724 O O . ARG C 2 44 ? -47.093 18.860 36.804 1.00 63.19 64 ARG C O 1
ATOM 6732 N N . CYS C 2 45 ? -44.842 19.120 36.911 1.00 56.93 65 CYS C N 1
ATOM 6733 C CA . CYS C 2 45 ? -44.539 18.344 35.711 1.00 54.93 65 CYS C CA 1
ATOM 6734 C C . CYS C 2 45 ? -43.701 17.152 36.103 1.00 54.89 65 CYS C C 1
ATOM 6735 O O . CYS C 2 45 ? -42.994 17.197 37.116 1.00 54.86 65 CYS C O 1
ATOM 6738 N N . TYR C 2 46 ? -43.746 16.102 35.278 1.00 48.88 66 TYR C N 1
ATOM 6739 C CA . TYR C 2 46 ? -42.892 14.934 35.422 1.00 48.11 66 TYR C CA 1
ATOM 6740 C C . TYR C 2 46 ? -41.512 15.386 34.927 1.00 52.86 66 TYR C C 1
ATOM 6741 O O . TYR C 2 46 ? -41.444 16.123 33.934 1.00 52.90 66 TYR C O 1
ATOM 6750 N N . THR C 2 47 ? -40.431 15.057 35.666 1.00 49.25 67 THR C N 1
ATOM 6751 C CA . THR C 2 47 ? -39.074 15.490 35.295 1.00 48.88 67 THR C CA 1
ATOM 6752 C C . THR C 2 47 ? -38.144 14.280 35.218 1.00 52.60 67 THR C C 1
ATOM 6753 O O . THR C 2 47 ? -37.493 13.897 36.199 1.00 52.35 67 THR C O 1
ATOM 6757 N N . CYS C 2 48 ? -38.118 13.663 34.023 1.00 48.47 68 CYS C N 1
ATOM 6758 C CA . CYS C 2 48 ? -37.363 12.455 33.731 1.00 46.64 68 CYS C CA 1
ATOM 6759 C C . CYS C 2 48 ? -36.513 12.560 32.488 1.00 46.00 68 CYS C C 1
ATOM 6760 O O . CYS C 2 48 ? -36.947 13.088 31.472 1.00 44.74 68 CYS C O 1
ATOM 6763 N N . LYS C 2 49 ? -35.304 12.020 32.569 1.00 41.82 69 LYS C N 1
ATOM 6764 C CA . LYS C 2 49 ? -34.351 12.009 31.467 1.00 41.27 69 LYS C CA 1
ATOM 6765 C C . LYS C 2 49 ? -34.410 10.702 30.726 1.00 45.09 69 LYS C C 1
ATOM 6766 O O . LYS C 2 49 ? -34.445 9.645 31.358 1.00 45.47 69 LYS C O 1
ATOM 6772 N N . SER C 2 50 ? -34.424 10.790 29.379 1.00 40.30 70 SER C N 1
ATOM 6773 C CA . SER C 2 50 ? -34.411 9.700 28.410 1.00 38.69 70 SER C CA 1
ATOM 6774 C C . SER C 2 50 ? -34.828 8.343 28.973 1.00 40.33 70 SER C C 1
ATOM 6775 O O . SER C 2 50 ? -33.973 7.501 29.272 1.00 38.47 70 SER C O 1
ATOM 6778 N N . LEU C 2 51 ? -36.140 8.147 29.186 1.00 38.93 71 LEU C N 1
ATOM 6779 C CA . LEU C 2 51 ? -36.648 6.852 29.677 1.00 39.08 71 LEU C CA 1
ATOM 6780 C C . LEU C 2 51 ? -36.985 5.927 28.523 1.00 42.50 71 LEU C C 1
ATOM 6781 O O . LEU C 2 51 ? -37.500 6.426 27.513 1.00 42.56 71 LEU C O 1
ATOM 6786 N N . PRO C 2 52 ? -36.779 4.589 28.632 1.00 39.91 72 PRO C N 1
ATOM 6787 C CA . PRO C 2 52 ? -37.236 3.690 27.543 1.00 39.03 72 PRO C CA 1
ATOM 6788 C C . PRO C 2 52 ? -38.754 3.773 27.398 1.00 42.89 72 PRO C C 1
ATOM 6789 O O . PRO C 2 52 ? -39.446 4.057 28.386 1.00 44.21 72 PRO C O 1
ATOM 6793 N N . ARG C 2 53 ? -39.263 3.622 26.155 1.00 37.95 73 ARG C N 1
ATOM 6794 C CA . ARG C 2 53 ? -40.693 3.735 25.828 1.00 38.47 73 ARG C CA 1
ATOM 6795 C C . ARG C 2 53 ? -41.649 3.217 26.923 1.00 45.20 73 ARG C C 1
ATOM 6796 O O . ARG C 2 53 ? -42.579 3.905 27.334 1.00 43.29 73 ARG C O 1
ATOM 6804 N N . ASP C 2 54 ? -41.367 2.002 27.399 1.00 45.42 74 ASP C N 1
ATOM 6805 C CA . ASP C 2 54 ? -42.160 1.240 28.357 1.00 45.32 74 ASP C CA 1
ATOM 6806 C C . ASP C 2 54 ? -41.621 1.345 29.785 1.00 51.32 74 ASP C C 1
ATOM 6807 O O . ASP C 2 54 ? -41.525 0.357 30.511 1.00 51.95 74 ASP C O 1
ATOM 6812 N N . GLU C 2 55 ? -41.273 2.574 30.168 1.00 48.68 75 GLU C N 1
ATOM 6813 C CA . GLU C 2 55 ? -40.881 2.968 31.516 1.00 48.30 75 GLU C CA 1
ATOM 6814 C C . GLU C 2 55 ? -41.644 4.244 31.862 1.00 50.69 75 GLU C C 1
ATOM 6815 O O . GLU C 2 55 ? -41.751 5.137 31.029 1.00 49.79 75 GLU C O 1
ATOM 6821 N N . ARG C 2 56 ? -42.259 4.254 33.050 1.00 47.39 76 ARG C N 1
ATOM 6822 C CA . ARG C 2 56 ? -43.083 5.320 33.603 1.00 47.31 76 ARG C CA 1
ATOM 6823 C C . ARG C 2 56 ? -42.240 6.265 34.463 1.00 49.46 76 ARG C C 1
ATOM 6824 O O . ARG C 2 56 ? -41.453 5.813 35.294 1.00 48.91 76 ARG C O 1
ATOM 6832 N N . CYS C 2 57 ? -42.440 7.571 34.288 1.00 46.36 77 CYS C N 1
ATOM 6833 C CA . CYS C 2 57 ? -41.750 8.580 35.083 1.00 47.61 77 CYS C CA 1
ATOM 6834 C C . CYS C 2 57 ? -42.347 8.683 36.491 1.00 52.63 77 CYS C C 1
ATOM 6835 O O . CYS C 2 57 ? -43.505 9.063 36.631 1.00 51.16 77 CYS C O 1
ATOM 6838 N N . ASP C 2 58 ? -41.549 8.328 37.522 1.00 51.32 78 ASP C N 1
ATOM 6839 C CA . ASP C 2 58 ? -41.947 8.368 38.942 1.00 52.26 78 ASP C CA 1
ATOM 6840 C C . ASP C 2 58 ? -41.444 9.666 39.608 1.00 57.81 78 ASP C C 1
ATOM 6841 O O . ASP C 2 58 ? -41.548 9.817 40.832 1.00 57.02 78 ASP C O 1
ATOM 6846 N N . LEU C 2 59 ? -40.899 10.606 38.794 1.00 55.72 79 LEU C N 1
ATOM 6847 C CA . LEU C 2 59 ? -40.288 11.866 39.252 1.00 54.72 79 LEU C CA 1
ATOM 6848 C C . LEU C 2 59 ? -41.096 13.090 38.923 1.00 59.68 79 LEU C C 1
ATOM 6849 O O . LEU C 2 59 ? -41.615 13.214 37.808 1.00 59.13 79 LEU C O 1
ATOM 6854 N N . THR C 2 60 ? -41.149 14.036 39.882 1.00 57.65 80 THR C N 1
ATOM 6855 C CA . THR C 2 60 ? -41.931 15.270 39.727 1.00 57.23 80 THR C CA 1
ATOM 6856 C C . THR C 2 60 ? -41.157 16.526 40.167 1.00 58.85 80 THR C C 1
ATOM 6857 O O . THR C 2 60 ? -40.170 16.442 40.897 1.00 56.38 80 THR C O 1
ATOM 6861 N N . GLN C 2 61 ? -41.618 17.691 39.701 1.00 57.33 81 GLN C N 1
ATOM 6862 C CA . GLN C 2 61 ? -41.018 18.978 40.045 1.00 57.92 81 GLN C CA 1
ATOM 6863 C C . GLN C 2 61 ? -42.060 20.078 39.943 1.00 67.21 81 GLN C C 1
ATOM 6864 O O . GLN C 2 61 ? -42.779 20.169 38.934 1.00 67.35 81 GLN C O 1
ATOM 6870 N N . ASP C 2 62 ? -42.125 20.923 40.992 1.00 66.24 82 ASP C N 1
ATOM 6871 C CA . ASP C 2 62 ? -43.005 22.087 41.038 1.00 67.18 82 ASP C CA 1
ATOM 6872 C C . ASP C 2 62 ? -42.296 23.154 40.202 1.00 72.11 82 ASP C C 1
ATOM 6873 O O . ASP C 2 62 ? -41.154 23.523 40.513 1.00 71.41 82 ASP C O 1
ATOM 6878 N N . CYS C 2 63 ? -42.925 23.559 39.081 1.00 69.75 83 CYS C N 1
ATOM 6879 C CA . CYS C 2 63 ? -42.356 24.515 38.125 1.00 70.18 83 CYS C CA 1
ATOM 6880 C C . CYS C 2 63 ? -42.321 25.930 38.663 1.00 79.08 83 CYS C C 1
ATOM 6881 O O . CYS C 2 63 ? -42.987 26.237 39.651 1.00 78.62 83 CYS C O 1
ATOM 6884 N N . SER C 2 64 ? -41.569 26.806 37.965 1.00 79.70 84 SER C N 1
ATOM 6885 C CA . SER C 2 64 ? -41.449 28.236 38.252 1.00 80.74 84 SER C CA 1
ATOM 6886 C C . SER C 2 64 ? -42.574 28.967 37.506 1.00 87.26 84 SER C C 1
ATOM 6887 O O . SER C 2 64 ? -43.407 28.320 36.859 1.00 86.69 84 SER C O 1
ATOM 6890 N N . HIS C 2 65 ? -42.606 30.307 37.588 1.00 85.88 85 HIS C N 1
ATOM 6891 C CA . HIS C 2 65 ? -43.644 31.081 36.912 1.00 86.54 85 HIS C CA 1
ATOM 6892 C C . HIS C 2 65 ? -43.452 31.103 35.391 1.00 88.81 85 HIS C C 1
ATOM 6893 O O . HIS C 2 65 ? -42.315 31.129 34.909 1.00 89.18 85 HIS C O 1
ATOM 6900 N N . GLY C 2 66 ? -44.568 31.011 34.664 1.00 82.43 86 GLY C N 1
ATOM 6901 C CA . GLY C 2 66 ? -44.598 31.008 33.202 1.00 80.42 86 GLY C CA 1
ATOM 6902 C C . GLY C 2 66 ? -44.187 29.698 32.557 1.00 79.67 86 GLY C C 1
ATOM 6903 O O . GLY C 2 66 ? -44.157 29.602 31.326 1.00 78.95 86 GLY C O 1
ATOM 6904 N N . GLN C 2 67 ? -43.890 28.674 33.386 1.00 72.90 87 GLN C N 1
ATOM 6905 C CA . GLN C 2 67 ? -43.443 27.350 32.946 1.00 70.66 87 GLN C CA 1
ATOM 6906 C C . GLN C 2 67 ? -44.563 26.378 32.650 1.00 71.45 87 GLN C C 1
ATOM 6907 O O . GLN C 2 67 ? -45.568 26.338 33.367 1.00 71.65 87 GLN C O 1
ATOM 6913 N N . THR C 2 68 ? -44.363 25.568 31.597 1.00 65.22 88 THR C N 1
ATOM 6914 C CA . THR C 2 68 ? -45.302 24.541 31.130 1.00 63.23 88 THR C CA 1
ATOM 6915 C C . THR C 2 68 ? -44.643 23.158 31.111 1.00 62.32 88 THR C C 1
ATOM 6916 O O . THR C 2 68 ? -43.431 23.057 31.261 1.00 61.75 88 THR C O 1
ATOM 6920 N N . CYS C 2 69 ? -45.441 22.097 30.966 1.00 57.15 89 CYS C N 1
ATOM 6921 C CA . CYS C 2 69 ? -44.939 20.730 30.884 1.00 55.82 89 CYS C CA 1
ATOM 6922 C C . CYS C 2 69 ? -44.592 20.379 29.448 1.00 56.07 89 CYS C C 1
ATOM 6923 O O . CYS C 2 69 ? -45.405 20.553 28.546 1.00 54.95 89 CYS C O 1
ATOM 6926 N N . THR C 2 70 ? -43.392 19.845 29.250 1.00 49.77 90 THR C N 1
ATOM 6927 C CA . THR C 2 70 ? -42.940 19.413 27.943 1.00 47.06 90 THR C CA 1
ATOM 6928 C C . THR C 2 70 ? -42.643 17.912 27.979 1.00 44.18 90 THR C C 1
ATOM 6929 O O . THR C 2 70 ? -42.378 17.345 29.042 1.00 40.52 90 THR C O 1
ATOM 6933 N N . THR C 2 71 ? -42.779 17.276 26.810 1.00 40.47 91 THR C N 1
ATOM 6934 C CA . THR C 2 71 ? -42.527 15.860 26.573 1.00 40.00 91 THR C CA 1
ATOM 6935 C C . THR C 2 71 ? -41.768 15.813 25.261 1.00 42.53 91 THR C C 1
ATOM 6936 O O . THR C 2 71 ? -42.227 16.374 24.261 1.00 41.93 91 THR C O 1
ATOM 6940 N N . LEU C 2 72 ? -40.600 15.174 25.270 1.00 37.36 92 LEU C N 1
ATOM 6941 C CA . LEU C 2 72 ? -39.810 15.008 24.075 1.00 37.38 92 LEU C CA 1
ATOM 6942 C C . LEU C 2 72 ? -39.742 13.514 23.865 1.00 41.46 92 LEU C C 1
ATOM 6943 O O . LEU C 2 72 ? -39.283 12.776 24.744 1.00 39.76 92 LEU C O 1
ATOM 6948 N N . ILE C 2 73 ? -40.268 13.060 22.715 1.00 38.37 93 ILE C N 1
ATOM 6949 C CA . ILE C 2 73 ? -40.237 11.665 22.313 1.00 37.61 93 ILE C CA 1
ATOM 6950 C C . ILE C 2 73 ? -39.277 11.599 21.128 1.00 43.34 93 ILE C C 1
ATOM 6951 O O . ILE C 2 73 ? -39.364 12.444 20.223 1.00 43.53 93 ILE C O 1
ATOM 6956 N N . ALA C 2 74 ? -38.342 10.619 21.157 1.00 39.66 94 ALA C N 1
ATOM 6957 C CA . ALA C 2 74 ? -37.377 10.343 20.084 1.00 39.03 94 ALA C CA 1
ATOM 6958 C C . ALA C 2 74 ? -37.661 8.937 19.633 1.00 44.49 94 ALA C C 1
ATOM 6959 O O . ALA C 2 74 ? -37.759 8.033 20.460 1.00 43.53 94 ALA C O 1
ATOM 6961 N N . HIS C 2 75 ? -37.878 8.765 18.333 1.00 42.63 95 HIS C N 1
ATOM 6962 C CA . HIS C 2 75 ? -38.149 7.467 17.749 1.00 42.71 95 HIS C CA 1
ATOM 6963 C C . HIS C 2 75 ? -37.231 7.257 16.544 1.00 45.72 95 HIS C C 1
ATOM 6964 O O . HIS C 2 75 ? -37.191 8.087 15.630 1.00 44.06 95 HIS C O 1
ATOM 6971 N N . GLY C 2 76 ? -36.469 6.173 16.588 1.00 42.16 96 GLY C N 1
ATOM 6972 C CA . GLY C 2 76 ? -35.534 5.831 15.529 1.00 42.22 96 GLY C CA 1
ATOM 6973 C C . GLY C 2 76 ? -34.657 4.636 15.819 1.00 45.86 96 GLY C C 1
ATOM 6974 O O . GLY C 2 76 ? -34.630 4.131 16.942 1.00 43.15 96 GLY C O 1
ATOM 6975 N N . ASN C 2 77 ? -33.907 4.211 14.786 1.00 44.89 97 ASN C N 1
ATOM 6976 C CA . ASN C 2 77 ? -32.987 3.068 14.757 1.00 45.41 97 ASN C CA 1
ATOM 6977 C C . ASN C 2 77 ? -31.711 3.279 15.582 1.00 49.89 97 ASN C C 1
ATOM 6978 O O . ASN C 2 77 ? -31.075 4.332 15.478 1.00 48.88 97 ASN C O 1
ATOM 6983 N N . THR C 2 78 ? -31.334 2.274 16.401 1.00 48.14 98 THR C N 1
ATOM 6984 C CA . THR C 2 78 ? -30.098 2.291 17.203 1.00 49.17 98 THR C CA 1
ATOM 6985 C C . THR C 2 78 ? -29.313 0.990 16.953 1.00 55.66 98 THR C C 1
ATOM 6986 O O . THR C 2 78 ? -29.804 0.115 16.243 1.00 55.06 98 THR C O 1
ATOM 6990 N N . GLU C 2 79 ? -28.114 0.841 17.555 1.00 55.37 99 GLU C N 1
ATOM 6991 C CA . GLU C 2 79 ? -27.350 -0.398 17.405 1.00 56.73 99 GLU C CA 1
ATOM 6992 C C . GLU C 2 79 ? -27.831 -1.443 18.440 1.00 62.45 99 GLU C C 1
ATOM 6993 O O . GLU C 2 79 ? -27.055 -2.276 18.933 1.00 63.00 99 GLU C O 1
ATOM 6999 N N . SER C 2 80 ? -29.159 -1.396 18.713 1.00 57.90 100 SER C N 1
ATOM 7000 C CA . SER C 2 80 ? -29.946 -2.205 19.642 1.00 56.94 100 SER C CA 1
ATOM 7001 C C . SER C 2 80 ? -31.399 -2.286 19.137 1.00 59.67 100 SER C C 1
ATOM 7002 O O . SER C 2 80 ? -32.294 -2.664 19.893 1.00 59.34 100 SER C O 1
ATOM 7005 N N . GLY C 2 81 ? -31.608 -1.915 17.872 1.00 55.76 101 GLY C N 1
ATOM 7006 C CA . GLY C 2 81 ? -32.915 -1.910 17.218 1.00 55.19 101 GLY C CA 1
ATOM 7007 C C . GLY C 2 81 ? -33.630 -0.575 17.301 1.00 57.53 101 GLY C C 1
ATOM 7008 O O . GLY C 2 81 ? -33.123 0.353 17.935 1.00 56.97 101 GLY C O 1
ATOM 7009 N N . LEU C 2 82 ? -34.824 -0.467 16.655 1.00 53.19 102 LEU C N 1
ATOM 7010 C CA . LEU C 2 82 ? -35.663 0.734 16.679 1.00 52.22 102 LEU C CA 1
ATOM 7011 C C . LEU C 2 82 ? -36.093 1.035 18.107 1.00 54.26 102 LEU C C 1
ATOM 7012 O O . LEU C 2 82 ? -36.704 0.190 18.764 1.00 55.17 102 LEU C O 1
ATOM 7017 N N . LEU C 2 83 ? -35.685 2.203 18.613 1.00 48.21 103 LEU C N 1
ATOM 7018 C CA . LEU C 2 83 ? -35.900 2.625 19.990 1.00 47.21 103 LEU C CA 1
ATOM 7019 C C . LEU C 2 83 ? -36.715 3.912 20.143 1.00 48.73 103 LEU C C 1
ATOM 7020 O O . LEU C 2 83 ? -36.550 4.870 19.386 1.00 46.05 103 LEU C O 1
ATOM 7025 N N . THR C 2 84 ? -37.615 3.901 21.135 1.00 44.54 104 THR C N 1
ATOM 7026 C CA . THR C 2 84 ? -38.438 5.036 21.519 1.00 43.34 104 THR C CA 1
ATOM 7027 C C . THR C 2 84 ? -38.054 5.426 22.941 1.00 44.67 104 THR C C 1
ATOM 7028 O O . THR C 2 84 ? -37.931 4.557 23.821 1.00 44.93 104 THR C O 1
ATOM 7032 N N . THR C 2 85 ? -37.769 6.715 23.133 1.00 37.99 105 THR C N 1
ATOM 7033 C CA . THR C 2 85 ? -37.375 7.276 24.425 1.00 36.63 105 THR C CA 1
ATOM 7034 C C . THR C 2 85 ? -38.299 8.445 24.724 1.00 40.35 105 THR C C 1
ATOM 7035 O O . THR C 2 85 ? -38.903 9.022 23.805 1.00 40.47 105 THR C O 1
ATOM 7039 N N . HIS C 2 86 ? -38.437 8.781 26.006 1.00 35.43 106 HIS C N 1
ATOM 7040 C CA . HIS C 2 86 ? -39.225 9.944 26.384 1.00 33.93 106 HIS C CA 1
ATOM 7041 C C . HIS C 2 86 ? -38.557 10.691 27.510 1.00 37.26 106 HIS C C 1
ATOM 7042 O O . HIS C 2 86 ? -38.076 10.081 28.467 1.00 36.04 106 HIS C O 1
ATOM 7049 N N . SER C 2 87 ? -38.474 12.009 27.353 1.00 35.51 107 SER C N 1
ATOM 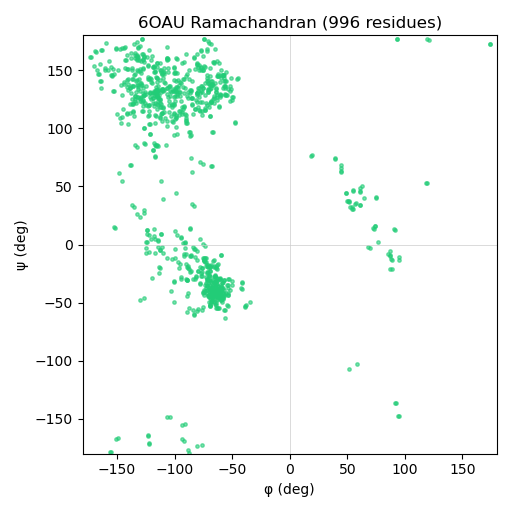7050 C CA . SER C 2 87 ? -37.915 12.929 28.321 1.00 36.54 107 SER C CA 1
ATOM 7051 C C . SER C 2 87 ? -38.976 13.929 28.645 1.00 43.49 107 SER C C 1
ATOM 7052 O O . SER C 2 87 ? -39.759 14.305 27.771 1.00 43.87 107 SER C O 1
ATOM 7055 N N . THR C 2 88 ? -39.021 14.353 29.912 1.00 42.50 108 THR C N 1
ATOM 7056 C CA . THR C 2 88 ? -40.043 15.263 30.432 1.00 42.51 108 THR C CA 1
ATOM 7057 C C . THR C 2 88 ? -39.416 16.261 31.409 1.00 47.21 108 THR C C 1
ATOM 7058 O O . THR C 2 88 ? -38.522 15.857 32.146 1.00 45.99 108 THR C O 1
ATOM 7062 N N . TRP C 2 89 ? -39.866 17.558 31.403 1.00 46.45 109 TRP C N 1
ATOM 7063 C CA . TRP C 2 89 ? -39.390 18.649 32.300 1.00 47.26 109 TRP C CA 1
ATOM 7064 C C . TRP C 2 89 ? -40.252 19.965 32.272 1.00 57.89 109 TRP C C 1
ATOM 7065 O O . TRP C 2 89 ? -41.077 20.153 31.375 1.00 57.17 109 TRP C O 1
ATOM 7076 N N . CYS C 2 90 ? -40.036 20.869 33.266 1.00 60.97 110 CYS C N 1
ATOM 7077 C CA . CYS C 2 90 ? -40.643 22.217 33.343 1.00 63.56 110 CYS C CA 1
ATOM 7078 C C . CYS C 2 90 ? -39.815 23.083 32.401 1.00 66.27 110 CYS C C 1
ATOM 7079 O O . CYS C 2 90 ? -38.618 23.241 32.640 1.00 64.57 110 CYS C O 1
ATOM 7082 N N . THR C 2 91 ? -40.413 23.643 31.350 1.00 65.08 111 THR C N 1
ATOM 7083 C CA . THR C 2 91 ? -39.669 24.530 30.449 1.00 66.05 111 THR C CA 1
ATOM 7084 C C . THR C 2 91 ? -40.296 25.936 30.487 1.00 73.83 111 THR C C 1
ATOM 7085 O O . THR C 2 91 ? -41.508 26.040 30.684 1.00 73.88 111 THR C O 1
ATOM 7089 N N . ASP C 2 92 ? -39.476 27.006 30.304 1.00 72.21 112 ASP C N 1
ATOM 7090 C CA . ASP C 2 92 ? -39.945 28.394 30.403 1.00 72.83 112 ASP C CA 1
ATOM 7091 C C . ASP C 2 92 ? -40.915 28.780 29.268 1.00 75.93 112 ASP C C 1
ATOM 7092 O O . ASP C 2 92 ? -41.970 29.380 29.526 1.00 74.20 112 ASP C O 1
ATOM 7097 N N . SER C 2 93 ? -40.588 28.387 28.033 1.00 72.65 113 SER C N 1
ATOM 7098 C CA . SER C 2 93 ? -41.470 28.618 26.896 1.00 72.28 113 SER C CA 1
ATOM 7099 C C . SER C 2 93 ? -41.442 27.374 26.051 1.00 75.01 113 SER C C 1
ATOM 7100 O O . SER C 2 93 ? -40.389 26.992 25.534 1.00 75.73 113 SER C O 1
ATOM 7103 N N . CYS C 2 94 ? -42.577 26.686 25.985 1.00 69.38 114 CYS C N 1
ATOM 7104 C CA . CYS C 2 94 ? -42.676 25.458 25.222 1.00 68.01 114 CYS C CA 1
ATOM 7105 C C . CYS C 2 94 ? -43.282 25.770 23.868 1.00 70.06 114 CYS C C 1
ATOM 7106 O O . CYS C 2 94 ? -44.300 26.457 23.784 1.00 69.65 114 CYS C O 1
ATOM 7109 N N . GLN C 2 95 ? -42.648 25.269 22.814 1.00 66.22 115 GLN C N 1
ATOM 7110 C CA . GLN C 2 95 ? -43.133 25.403 21.455 1.00 66.21 115 GLN C CA 1
ATOM 7111 C C . GLN C 2 95 ? -43.185 24.030 20.779 1.00 70.90 115 GLN C C 1
ATOM 7112 O O . GLN C 2 95 ? -42.137 23.393 20.620 1.00 71.53 115 GLN C O 1
ATOM 7118 N N . PRO C 2 96 ? -44.403 23.537 20.425 1.00 65.70 116 PRO C N 1
ATOM 7119 C CA . PRO C 2 96 ? -44.512 22.218 19.777 1.00 64.92 116 PRO C CA 1
ATOM 7120 C C . PRO C 2 96 ? -43.764 22.125 18.455 1.00 66.69 116 PRO C C 1
ATOM 7121 O O . PRO C 2 96 ? -43.674 23.113 17.728 1.00 66.59 116 PRO C O 1
ATOM 7125 N N . ILE C 2 97 ? -43.207 20.935 18.165 1.00 61.98 117 ILE C N 1
ATOM 7126 C CA . ILE C 2 97 ? -42.409 20.620 16.972 1.00 60.33 117 ILE C CA 1
ATOM 7127 C C . ILE C 2 97 ? -42.365 19.102 16.755 1.00 61.26 117 ILE C C 1
ATOM 7128 O O . ILE C 2 97 ? -42.471 18.331 17.700 1.00 59.30 117 ILE C O 1
ATOM 7133 N N . THR C 2 98 ? -42.254 18.704 15.483 1.00 58.13 118 THR C N 1
ATOM 7134 C CA . THR C 2 98 ? -42.044 17.345 15.003 1.00 58.01 118 THR C CA 1
ATOM 7135 C C . THR C 2 98 ? -41.075 17.475 13.833 1.00 61.81 118 THR C C 1
ATOM 7136 O O . THR C 2 98 ? -41.386 18.148 12.843 1.00 63.64 118 THR C O 1
ATOM 7140 N N . LYS C 2 99 ? -39.849 16.953 14.023 1.00 55.01 119 LYS C N 1
ATOM 7141 C CA . LYS C 2 99 ? -38.785 17.054 13.047 1.00 53.73 119 LYS C CA 1
ATOM 7142 C C . LYS C 2 99 ? -38.066 15.751 12.948 1.00 55.34 119 LYS C C 1
ATOM 7143 O O . LYS C 2 99 ? -37.776 15.126 13.970 1.00 55.06 119 LYS C O 1
ATOM 7149 N N . THR C 2 100 ? -37.774 15.339 11.717 1.00 50.79 120 THR C N 1
ATOM 7150 C CA . THR C 2 100 ? -36.991 14.140 11.493 1.00 51.28 120 THR C CA 1
ATOM 7151 C C . THR C 2 100 ? -35.549 14.611 11.368 1.00 55.60 120 THR C C 1
ATOM 7152 O O . THR C 2 100 ? -35.237 15.383 10.467 1.00 55.08 120 THR C O 1
ATOM 7156 N N . VAL C 2 101 ? -34.697 14.250 12.340 1.00 53.01 121 VAL C N 1
ATOM 7157 C CA . VAL C 2 101 ? -33.298 14.685 12.333 1.00 52.81 121 VAL C CA 1
ATOM 7158 C C . VAL C 2 101 ? -32.362 13.483 12.216 1.00 57.42 121 VAL C C 1
ATOM 7159 O O . VAL C 2 101 ? -32.132 12.763 13.189 1.00 57.86 121 VAL C O 1
ATOM 7163 N N . GLU C 2 102 ? -31.803 13.310 11.006 1.00 54.20 122 GLU C N 1
ATOM 7164 C CA . GLU C 2 102 ? -30.840 12.264 10.621 1.00 54.49 122 GLU C CA 1
ATOM 7165 C C . GLU C 2 102 ? -31.358 10.847 10.928 1.00 59.06 122 GLU C C 1
ATOM 7166 O O . GLU C 2 102 ? -30.629 10.020 11.481 1.00 60.31 122 GLU C O 1
ATOM 7172 N N . GLY C 2 103 ? -32.621 10.595 10.566 1.00 54.53 123 GLY C N 1
ATOM 7173 C CA . GLY C 2 103 ? -33.300 9.324 10.777 1.00 53.89 123 GLY C CA 1
ATOM 7174 C C . GLY C 2 103 ? -33.733 9.064 12.209 1.00 57.44 123 GLY C C 1
ATOM 7175 O O . GLY C 2 103 ? -33.598 7.938 12.702 1.00 57.18 123 GLY C O 1
ATOM 7176 N N . THR C 2 104 ? -34.247 10.118 12.889 1.00 52.45 124 THR C N 1
ATOM 7177 C CA . THR C 2 104 ? -34.762 10.104 14.267 1.00 51.16 124 THR C CA 1
ATOM 7178 C C . THR C 2 104 ? -35.909 11.123 14.361 1.00 53.13 124 THR C C 1
ATOM 7179 O O . THR C 2 104 ? -35.696 12.330 14.269 1.00 52.57 124 THR C O 1
ATOM 7183 N N . GLN C 2 105 ? -37.130 10.616 14.494 1.00 48.82 125 GLN C N 1
ATOM 7184 C CA . GLN C 2 105 ? -38.332 11.423 14.638 1.00 47.74 125 GLN C CA 1
ATOM 7185 C C . GLN C 2 105 ? -38.320 12.008 16.067 1.00 48.13 125 GLN C C 1
ATOM 7186 O O . GLN C 2 105 ? -38.329 11.275 17.055 1.00 47.59 125 GLN C O 1
ATOM 7192 N N . VAL C 2 106 ? -38.233 13.322 16.158 1.00 43.98 126 VAL C N 1
ATOM 7193 C CA . VAL C 2 106 ? -38.190 14.041 17.424 1.00 43.31 126 VAL C CA 1
ATOM 7194 C C . VAL C 2 106 ? -39.486 14.841 17.599 1.00 47.77 126 VAL C C 1
ATOM 7195 O O . VAL C 2 106 ? -39.744 15.764 16.827 1.00 48.12 126 VAL C O 1
ATOM 7199 N N . THR C 2 107 ? -40.322 14.447 18.580 1.00 44.79 127 THR C N 1
ATOM 7200 C CA . THR C 2 107 ? -41.622 15.072 18.858 1.00 45.26 127 THR C CA 1
ATOM 7201 C C . THR C 2 107 ? -41.634 15.817 20.205 1.00 52.35 127 THR C C 1
ATOM 7202 O O . THR C 2 107 ? -41.480 15.212 21.272 1.00 52.77 127 THR C O 1
ATOM 7206 N N . MET C 2 108 ? -41.851 17.116 20.152 1.00 50.25 128 MET C N 1
ATOM 7207 C CA . MET C 2 108 ? -42.033 17.900 21.362 1.00 51.30 128 MET C CA 1
ATOM 7208 C C . MET C 2 108 ? -43.479 18.359 21.423 1.00 53.24 128 MET C C 1
ATOM 7209 O O . MET C 2 108 ? -44.032 18.797 20.415 1.00 50.52 128 MET C O 1
ATOM 7214 N N . THR C 2 109 ? -44.097 18.192 22.599 1.00 51.77 129 THR C N 1
ATOM 7215 C CA . THR C 2 109 ? -45.482 18.561 22.888 1.00 52.28 129 THR C CA 1
ATOM 7216 C C . THR C 2 109 ? -45.484 19.423 24.124 1.00 60.73 129 THR C C 1
ATOM 7217 O O . THR C 2 109 ? -44.538 19.372 24.909 1.00 60.32 129 THR C O 1
ATOM 7221 N N . CYS C 2 110 ? -46.556 20.196 24.316 1.00 62.15 130 CYS C N 1
ATOM 7222 C CA . CYS C 2 110 ? -46.678 21.132 25.427 1.00 63.83 130 CYS C CA 1
ATOM 7223 C C . CYS C 2 110 ? -47.965 20.992 26.179 1.00 67.19 130 CYS C C 1
ATOM 7224 O O . CYS C 2 110 ? -49.005 20.643 25.609 1.00 67.79 130 CYS C O 1
ATOM 7227 N N . CYS C 2 111 ? -47.886 21.335 27.465 1.00 62.86 131 CYS C N 1
ATOM 7228 C CA . CYS C 2 111 ? -48.876 21.056 28.470 1.00 62.61 131 CYS C CA 1
ATOM 7229 C C . CYS C 2 111 ? -49.047 22.115 29.591 1.00 69.14 131 CYS C C 1
ATOM 7230 O O . CYS C 2 111 ? -48.054 22.547 30.164 1.00 68.06 131 CYS C O 1
ATOM 7233 N N . GLN C 2 112 ? -50.318 22.444 29.975 1.00 68.24 132 GLN C N 1
ATOM 7234 C CA . GLN C 2 112 ? -50.631 23.421 31.037 1.00 68.40 132 GLN C CA 1
ATOM 7235 C C . GLN C 2 112 ? -51.222 22.798 32.315 1.00 72.11 132 GLN C C 1
ATOM 7236 O O . GLN C 2 112 ? -51.474 23.545 33.267 1.00 71.27 132 GLN C O 1
ATOM 7242 N N . SER C 2 113 ? -51.542 21.483 32.325 1.00 68.56 133 SER C N 1
ATOM 7243 C CA . SER C 2 113 ? -52.137 20.861 33.515 1.00 68.01 133 SER C CA 1
ATOM 7244 C C . SER C 2 113 ? -51.150 19.981 34.274 1.00 72.11 133 SER C C 1
ATOM 7245 O O . SER C 2 113 ? -50.258 19.411 33.669 1.00 71.73 133 SER C O 1
ATOM 7248 N N . SER C 2 114 ? -51.283 19.891 35.602 1.00 68.87 134 SER C N 1
ATOM 7249 C CA . SER C 2 114 ? -50.368 19.121 36.447 1.00 68.71 134 SER C CA 1
ATOM 7250 C C . SER C 2 114 ? -50.272 17.645 36.044 1.00 71.70 134 SER C C 1
ATOM 7251 O O . SER C 2 114 ? -51.292 17.026 35.730 1.00 71.72 134 SER C O 1
ATOM 7254 N N . LEU C 2 115 ? -49.032 17.107 36.016 1.00 66.93 135 LEU C N 1
ATOM 7255 C CA . LEU C 2 115 ? -48.670 15.710 35.706 1.00 65.66 135 LEU C CA 1
ATOM 7256 C C . LEU C 2 115 ? -49.280 15.192 34.384 1.00 67.02 135 LEU C C 1
ATOM 7257 O O . LEU C 2 115 ? -49.627 14.019 34.260 1.00 66.75 135 LEU C O 1
ATOM 7262 N N . CYS C 2 116 ? -49.356 16.082 33.390 1.00 62.41 136 CYS C N 1
ATOM 7263 C CA . CYS C 2 116 ? -49.931 15.840 32.068 1.00 61.30 136 CYS C CA 1
ATOM 7264 C C . CYS C 2 116 ? -48.875 15.482 31.031 1.00 61.28 136 CYS C C 1
ATOM 7265 O O . CYS C 2 116 ? -49.240 15.012 29.943 1.00 60.22 136 CYS C O 1
ATOM 7268 N N . ASN C 2 117 ? -47.576 15.740 31.342 1.00 55.11 137 ASN C N 1
ATOM 7269 C CA . ASN C 2 117 ? -46.478 15.432 30.425 1.00 54.34 137 ASN C CA 1
ATOM 7270 C C . ASN C 2 117 ? -46.181 13.933 30.473 1.00 57.28 137 ASN C C 1
ATOM 7271 O O . ASN C 2 117 ? -45.182 13.469 31.050 1.00 57.33 137 ASN C O 1
ATOM 7276 N N . VAL C 2 118 ? -47.129 13.175 29.899 1.00 51.51 138 VAL C N 1
ATOM 7277 C CA . VAL C 2 118 ? -47.113 11.721 29.817 1.00 50.38 138 VAL C CA 1
ATOM 7278 C C . VAL C 2 118 ? -47.160 11.382 28.319 1.00 50.14 138 VAL C C 1
ATOM 7279 O O . VAL C 2 118 ? -47.990 11.957 27.611 1.00 48.76 138 VAL C O 1
ATOM 7283 N N . PRO C 2 119 ? -46.274 10.498 27.797 1.00 45.43 139 PRO C N 1
ATOM 7284 C CA . PRO C 2 119 ? -46.356 10.148 26.359 1.00 45.29 139 PRO C CA 1
ATOM 7285 C C . PRO C 2 119 ? -47.732 9.568 25.963 1.00 52.66 139 PRO C C 1
ATOM 7286 O O . PRO C 2 119 ? -48.367 8.886 26.796 1.00 51.82 139 PRO C O 1
ATOM 7290 N N . PRO C 2 120 ? -48.223 9.844 24.716 1.00 50.64 140 PRO C N 1
ATOM 7291 C CA . PRO C 2 120 ? -49.559 9.362 24.313 1.00 49.77 140 PRO C CA 1
ATOM 7292 C C . PRO C 2 120 ? -49.846 7.877 24.543 1.00 54.37 140 PRO C C 1
ATOM 7293 O O . PRO C 2 120 ? -50.997 7.530 24.829 1.00 54.83 140 PRO C O 1
ATOM 7297 N N . TRP C 2 121 ? -48.804 7.011 24.457 1.00 51.21 141 TRP C N 1
ATOM 7298 C CA . TRP C 2 121 ? -48.917 5.554 24.648 1.00 50.40 141 TRP C CA 1
ATOM 7299 C C . TRP C 2 121 ? -49.017 5.136 26.123 1.00 53.00 141 TRP C C 1
ATOM 7300 O O . TRP C 2 121 ? -48.978 3.934 26.423 1.00 52.15 141 TRP C O 1
ATOM 7311 N N . GLN C 2 122 ? -49.090 6.112 27.043 1.00 49.46 142 GLN C N 1
ATOM 7312 C CA . GLN C 2 122 ? -49.172 5.839 28.483 1.00 49.57 142 GLN C CA 1
ATOM 7313 C C . GLN C 2 122 ? -50.449 6.392 29.110 1.00 52.17 142 GLN C C 1
ATOM 7314 O O . GLN C 2 122 ? -50.857 5.871 30.145 1.00 51.63 142 GLN C O 1
ATOM 7320 N N . SER C 2 123 ? -51.014 7.488 28.550 1.00 48.59 143 SER C N 1
ATOM 7321 C CA . SER C 2 123 ? -52.259 8.160 28.983 1.00 82.72 143 SER C CA 1
ATOM 7322 C C . SER C 2 123 ? -52.735 9.128 27.900 1.00 103.02 143 SER C C 1
ATOM 7323 O O . SER C 2 123 ? -51.955 9.951 27.421 1.00 60.17 143 SER C O 1
ATOM 7326 N N . LEU D 2 43 ? 53.621 25.608 30.623 1.00 60.33 63 LEU D N 1
ATOM 7327 C CA . LEU D 2 43 ? 53.524 26.751 29.719 1.00 60.19 63 LEU D CA 1
ATOM 7328 C C . LEU D 2 43 ? 52.563 27.803 30.244 1.00 63.87 63 LEU D C 1
ATOM 7329 O O . LEU D 2 43 ? 51.565 27.481 30.900 1.00 61.98 63 LEU D O 1
ATOM 7334 N N . ARG D 2 44 ? 52.862 29.068 29.940 1.00 61.74 64 ARG D N 1
ATOM 7335 C CA . ARG D 2 44 ? 52.013 30.196 30.323 1.00 61.70 64 ARG D CA 1
ATOM 7336 C C . ARG D 2 44 ? 51.647 30.911 29.034 1.00 63.55 64 ARG D C 1
ATOM 7337 O O . ARG D 2 44 ? 52.537 31.322 28.288 1.00 62.75 64 ARG D O 1
ATOM 7345 N N . CYS D 2 45 ? 50.346 30.991 28.736 1.00 58.46 65 CYS D N 1
ATOM 7346 C CA . CYS D 2 45 ? 49.837 31.664 27.547 1.00 57.39 65 CYS D CA 1
ATOM 7347 C C . CYS D 2 45 ? 49.008 32.854 27.980 1.00 58.36 65 CYS D C 1
ATOM 7348 O O . CYS D 2 45 ? 48.458 32.865 29.089 1.00 56.44 65 CYS D O 1
ATOM 7351 N N . TYR D 2 46 ? 48.884 33.838 27.081 1.00 53.69 66 TYR D N 1
ATOM 7352 C CA . TYR D 2 46 ? 48.008 34.974 27.272 1.00 53.48 66 TYR D CA 1
ATOM 7353 C C . TYR D 2 46 ? 46.587 34.432 27.008 1.00 59.16 66 TYR D C 1
ATOM 7354 O O . TYR D 2 46 ? 46.411 33.622 26.087 1.00 60.62 66 TYR D O 1
ATOM 7363 N N . THR D 2 47 ? 45.609 34.766 27.872 1.00 53.46 67 THR D N 1
ATOM 7364 C CA . THR D 2 47 ? 44.236 34.264 27.729 1.00 52.40 67 THR D CA 1
ATOM 7365 C C . THR D 2 47 ? 43.247 35.436 27.711 1.00 55.95 67 THR D C 1
ATOM 7366 O O . THR D 2 47 ? 42.699 35.843 28.748 1.00 55.48 67 THR D O 1
ATOM 7370 N N . CYS D 2 48 ? 43.041 35.975 26.502 1.00 51.01 68 CYS D N 1
ATOM 7371 C CA . CYS D 2 48 ? 42.198 37.125 26.257 1.00 50.25 68 CYS D CA 1
ATOM 7372 C C . CYS D 2 48 ? 41.180 36.909 25.140 1.00 49.40 68 CYS D C 1
ATOM 7373 O O . CYS D 2 48 ? 41.505 36.347 24.093 1.00 49.90 68 CYS D O 1
ATOM 7376 N N . LYS D 2 49 ? 39.954 37.404 25.356 1.00 40.61 69 LYS D N 1
ATOM 7377 C CA . LYS D 2 49 ? 38.892 37.326 24.366 1.00 37.95 69 LYS D CA 1
ATOM 7378 C C . LYS D 2 49 ? 38.822 38.611 23.559 1.00 36.69 69 LYS D C 1
ATOM 7379 O O . LYS D 2 49 ? 38.967 39.696 24.103 1.00 32.79 69 LYS D O 1
ATOM 7385 N N . SER D 2 50 ? 38.642 38.459 22.249 1.00 33.79 70 SER D N 1
ATOM 7386 C CA . SER D 2 50 ? 38.463 39.475 21.227 1.00 33.86 70 SER D CA 1
ATOM 7387 C C . SER D 2 50 ? 38.944 40.844 21.651 1.00 38.45 70 SER D C 1
ATOM 7388 O O . SER D 2 50 ? 38.136 41.707 22.026 1.00 36.04 70 SER D O 1
ATOM 7391 N N . LEU D 2 51 ? 40.265 41.041 21.623 1.00 36.05 71 LEU D N 1
ATOM 7392 C CA . LEU D 2 51 ? 40.800 42.343 22.001 1.00 35.05 71 LEU D CA 1
ATOM 7393 C C . LEU D 2 51 ? 41.068 43.198 20.788 1.00 39.56 71 LEU D C 1
ATOM 7394 O O . LEU D 2 51 ? 41.436 42.635 19.748 1.00 36.60 71 LEU D O 1
ATOM 7399 N N . PRO D 2 52 ? 40.797 44.548 20.865 1.00 38.69 72 PRO D N 1
ATOM 7400 C CA . PRO D 2 52 ? 41.072 45.431 19.712 1.00 37.55 72 PRO D CA 1
ATOM 7401 C C . PRO D 2 52 ? 42.564 45.412 19.382 1.00 40.22 72 PRO D C 1
ATOM 7402 O O . PRO D 2 52 ? 43.369 45.089 20.267 1.00 36.31 72 PRO D O 1
ATOM 7406 N N . ARG D 2 53 ? 42.922 45.746 18.111 1.00 39.81 73 ARG D N 1
ATOM 7407 C CA . ARG D 2 53 ? 44.291 45.772 17.544 1.00 40.60 73 ARG D CA 1
ATOM 7408 C C . ARG D 2 53 ? 45.427 46.278 18.488 1.00 45.56 73 ARG D C 1
ATOM 7409 O O . ARG D 2 53 ? 46.452 45.593 18.629 1.00 45.47 73 ARG D O 1
ATOM 7417 N N . ASP D 2 54 ? 45.259 47.459 19.107 1.00 42.30 74 ASP D N 1
ATOM 7418 C CA . ASP D 2 54 ? 46.320 48.050 19.949 1.00 42.68 74 ASP D CA 1
ATOM 7419 C C . ASP D 2 54 ? 46.227 47.653 21.453 1.00 48.36 74 ASP D C 1
ATOM 7420 O O . ASP D 2 54 ? 47.095 48.006 22.253 1.00 49.81 74 ASP D O 1
ATOM 7425 N N . GLU D 2 55 ? 45.213 46.899 21.825 1.00 44.28 75 GLU D N 1
ATOM 7426 C CA . GLU D 2 55 ? 45.068 46.480 23.209 1.00 43.99 75 GLU D CA 1
ATOM 7427 C C . GLU D 2 55 ? 45.989 45.295 23.427 1.00 50.52 75 GLU D C 1
ATOM 7428 O O . GLU D 2 55 ? 46.026 44.370 22.613 1.00 50.34 75 GLU D O 1
ATOM 7434 N N . ARG D 2 56 ? 46.775 45.369 24.500 1.00 48.65 76 ARG D N 1
ATOM 7435 C CA . ARG D 2 56 ? 47.738 44.369 24.954 1.00 49.14 76 ARG D CA 1
ATOM 7436 C C . ARG D 2 56 ? 47.088 43.491 26.021 1.00 53.44 76 ARG D C 1
ATOM 7437 O O . ARG D 2 56 ? 46.504 44.008 26.976 1.00 53.07 76 ARG D O 1
ATOM 7445 N N . CYS D 2 57 ? 47.207 42.182 25.876 1.00 50.65 77 CYS D N 1
ATOM 7446 C CA . CYS D 2 57 ? 46.608 41.239 26.809 1.00 51.63 77 CYS D CA 1
ATOM 7447 C C . CYS D 2 57 ? 47.380 41.205 28.160 1.00 56.19 77 CYS D C 1
ATOM 7448 O O . CYS D 2 57 ? 48.548 40.846 28.200 1.00 55.03 77 CYS D O 1
ATOM 7451 N N . ASP D 2 58 ? 46.720 41.581 29.246 1.00 55.06 78 ASP D N 1
ATOM 7452 C CA . ASP D 2 58 ? 47.309 41.541 30.583 1.00 56.38 78 ASP D CA 1
ATOM 7453 C C . ASP D 2 58 ? 46.621 40.414 31.415 1.00 60.09 78 ASP D C 1
ATOM 7454 O O . ASP D 2 58 ? 46.305 40.581 32.609 1.00 60.15 78 ASP D O 1
ATOM 7459 N N . LEU D 2 59 ? 46.351 39.286 30.739 1.00 54.53 79 LEU D N 1
ATOM 7460 C CA . LEU D 2 59 ? 45.691 38.110 31.316 1.00 53.69 79 LEU D CA 1
ATOM 7461 C C . LEU D 2 59 ? 46.426 36.867 30.905 1.00 56.74 79 LEU D C 1
ATOM 7462 O O . LEU D 2 59 ? 46.663 36.642 29.720 1.00 55.97 79 LEU D O 1
ATOM 7467 N N . THR D 2 60 ? 46.856 36.105 31.890 1.00 54.22 80 THR D N 1
ATOM 7468 C CA . THR D 2 60 ? 47.665 34.912 31.681 1.00 55.25 80 THR D CA 1
ATOM 7469 C C . THR D 2 60 ? 47.027 33.665 32.304 1.00 61.24 80 THR D C 1
ATOM 7470 O O . THR D 2 60 ? 46.140 33.767 33.157 1.00 60.79 80 THR D O 1
ATOM 7474 N N . GLN D 2 61 ? 47.470 32.490 31.853 1.00 60.08 81 GLN D N 1
ATOM 7475 C CA . GLN D 2 61 ? 46.991 31.209 32.357 1.00 61.29 81 GLN D CA 1
ATOM 7476 C C . GLN D 2 61 ? 48.061 30.145 32.187 1.00 68.63 81 GLN D C 1
ATOM 7477 O O . GLN D 2 61 ? 48.639 30.006 31.103 1.00 68.71 81 GLN D O 1
ATOM 7483 N N . ASP D 2 62 ? 48.308 29.389 33.266 1.00 66.77 82 ASP D N 1
ATOM 7484 C CA . ASP D 2 62 ? 49.235 28.263 33.270 1.00 67.39 82 ASP D CA 1
ATOM 7485 C C . ASP D 2 62 ? 48.4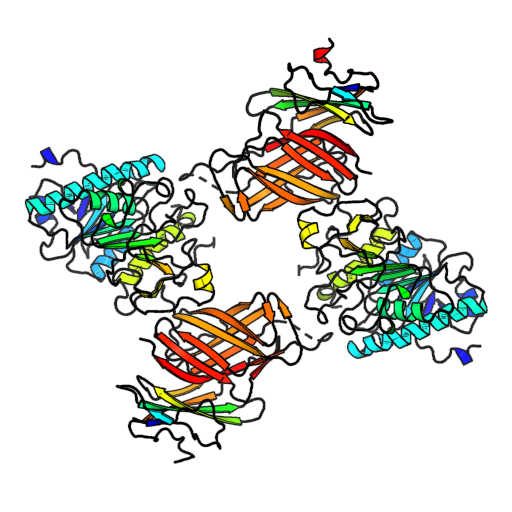73 27.104 32.605 1.00 69.60 82 ASP D C 1
ATOM 7486 O O . ASP D 2 62 ? 47.409 26.708 33.096 1.00 69.31 82 ASP D O 1
ATOM 7491 N N . CYS D 2 63 ? 48.959 26.647 31.430 1.00 64.53 83 CYS D N 1
ATOM 7492 C CA . CYS D 2 63 ? 48.313 25.601 30.629 1.00 63.91 83 CYS D CA 1
ATOM 7493 C C . CYS D 2 63 ? 48.428 24.225 31.255 1.00 72.96 83 CYS D C 1
ATOM 7494 O O . CYS D 2 63 ? 49.223 24.020 32.177 1.00 73.56 83 CYS D O 1
ATOM 7497 N N . SER D 2 64 ? 47.659 23.264 30.707 1.00 72.02 84 SER D N 1
ATOM 7498 C CA . SER D 2 64 ? 47.677 21.860 31.123 1.00 72.86 84 SER D CA 1
ATOM 7499 C C . SER D 2 64 ? 48.784 21.124 30.330 1.00 78.69 84 SER D C 1
ATOM 7500 O O . SER D 2 64 ? 49.486 21.750 29.526 1.00 77.13 84 SER D O 1
ATOM 7503 N N . HIS D 2 65 ? 48.941 19.800 30.584 1.00 77.73 85 HIS D N 1
ATOM 7504 C CA . HIS D 2 65 ? 49.886 18.884 29.934 1.00 78.12 85 HIS D CA 1
ATOM 7505 C C . HIS D 2 65 ? 49.579 18.825 28.433 1.00 80.92 85 HIS D C 1
ATOM 7506 O O . HIS D 2 65 ? 48.423 18.599 28.047 1.00 80.99 85 HIS D O 1
ATOM 7513 N N . GLY D 2 66 ? 50.612 19.064 27.621 1.00 75.75 86 GLY D N 1
ATOM 7514 C CA . GLY D 2 66 ? 50.543 19.051 26.159 1.00 74.55 86 GLY D CA 1
ATOM 7515 C C . GLY D 2 66 ? 49.653 20.118 25.545 1.00 74.86 86 GLY D C 1
ATOM 7516 O O . GLY D 2 66 ? 48.937 19.847 24.575 1.00 74.44 86 GLY D O 1
ATOM 7517 N N . GLN D 2 67 ? 49.700 21.338 26.106 1.00 68.22 87 GLN D N 1
ATOM 7518 C CA . GLN D 2 67 ? 48.910 22.471 25.638 1.00 66.46 87 GLN D CA 1
ATOM 7519 C C . GLN D 2 67 ? 49.801 23.595 25.092 1.00 67.31 87 GLN D C 1
ATOM 7520 O O . GLN D 2 67 ? 50.694 24.043 25.808 1.00 67.39 87 GLN D O 1
ATOM 7526 N N . THR D 2 68 ? 49.535 24.073 23.849 1.00 61.99 88 THR D N 1
ATOM 7527 C CA . THR D 2 68 ? 50.280 25.171 23.194 1.00 61.22 88 THR D CA 1
ATOM 7528 C C . THR D 2 68 ? 49.489 26.494 23.141 1.00 63.64 88 THR D C 1
ATOM 7529 O O . THR D 2 68 ? 48.260 26.484 23.223 1.00 63.58 88 THR D O 1
ATOM 7533 N N . CYS D 2 69 ? 50.204 27.623 22.958 1.00 59.00 89 CYS D N 1
ATOM 7534 C CA . CYS D 2 69 ? 49.623 28.963 22.856 1.00 57.88 89 CYS D CA 1
ATOM 7535 C C . CYS D 2 69 ? 49.077 29.217 21.457 1.00 58.78 89 CYS D C 1
ATOM 7536 O O . CYS D 2 69 ? 49.778 29.040 20.451 1.00 57.73 89 CYS D O 1
ATOM 7539 N N . THR D 2 70 ? 47.840 29.696 21.404 1.00 53.35 90 THR D N 1
ATOM 7540 C CA . THR D 2 70 ? 47.194 30.035 20.145 1.00 51.81 90 THR D CA 1
ATOM 7541 C C . THR D 2 70 ? 46.840 31.525 20.127 1.00 53.57 90 THR D C 1
ATOM 7542 O O . THR D 2 70 ? 46.694 32.155 21.181 1.00 53.41 90 THR D O 1
ATOM 7546 N N . THR D 2 71 ? 46.789 32.089 18.918 1.00 47.52 91 THR D N 1
ATOM 7547 C CA . THR D 2 71 ? 46.412 33.466 18.621 1.00 45.87 91 THR D CA 1
ATOM 7548 C C . THR D 2 71 ? 45.450 33.380 17.433 1.00 47.03 91 THR D C 1
ATOM 7549 O O . THR D 2 71 ? 45.780 32.772 16.407 1.00 47.11 91 THR D O 1
ATOM 7553 N N . LEU D 2 72 ? 44.262 33.956 17.586 1.00 39.41 92 LEU D N 1
ATOM 7554 C CA . LEU D 2 72 ? 43.299 34.029 16.515 1.00 38.04 92 LEU D CA 1
ATOM 7555 C C . LEU D 2 72 ? 43.125 35.498 16.207 1.00 38.76 92 LEU D C 1
ATOM 7556 O O . LEU D 2 72 ? 42.764 36.274 17.084 1.00 38.55 92 LEU D O 1
ATOM 7561 N N . ILE D 2 73 ? 43.408 35.871 14.959 1.00 34.32 93 ILE D N 1
ATOM 7562 C CA . ILE D 2 73 ? 43.354 37.231 14.418 1.00 33.45 93 ILE D CA 1
ATOM 7563 C C . ILE D 2 73 ? 42.254 37.286 13.395 1.00 40.23 93 ILE D C 1
ATOM 7564 O O . ILE D 2 73 ? 42.177 36.444 12.501 1.00 40.12 93 ILE D O 1
ATOM 7569 N N . ALA D 2 74 ? 41.381 38.268 13.552 1.00 39.33 94 ALA D N 1
ATOM 7570 C CA . ALA D 2 74 ? 40.292 38.493 12.628 1.00 39.78 94 ALA D CA 1
ATOM 7571 C C . ALA D 2 74 ? 40.483 39.888 12.080 1.00 46.91 94 ALA D C 1
ATOM 7572 O O . ALA D 2 74 ? 40.662 40.831 12.850 1.00 47.23 94 ALA D O 1
ATOM 7574 N N . HIS D 2 75 ? 40.539 40.003 10.757 1.00 45.49 95 HIS D N 1
ATOM 7575 C CA . HIS D 2 75 ? 40.687 41.276 10.088 1.00 47.82 95 HIS D CA 1
ATOM 7576 C C . HIS D 2 75 ? 39.607 41.422 9.013 1.00 54.85 95 HIS D C 1
ATOM 7577 O O . HIS D 2 75 ? 39.473 40.556 8.135 1.00 54.43 95 HIS D O 1
ATOM 7584 N N . GLY D 2 76 ? 38.818 42.493 9.126 1.00 52.67 96 GLY D N 1
ATOM 7585 C CA . GLY D 2 76 ? 37.736 42.767 8.193 1.00 52.81 96 GLY D CA 1
ATOM 7586 C C . GLY D 2 76 ? 36.866 43.946 8.564 1.00 59.73 96 GLY D C 1
ATOM 7587 O O . GLY D 2 76 ? 36.989 44.510 9.652 1.00 58.88 96 GLY D O 1
ATOM 7588 N N . ASN D 2 77 ? 35.956 44.303 7.635 1.00 59.01 97 ASN D N 1
ATOM 7589 C CA . ASN D 2 77 ? 35.011 45.424 7.679 1.00 58.80 97 ASN D CA 1
ATOM 7590 C C . ASN D 2 77 ? 33.870 45.226 8.697 1.00 63.10 97 ASN D C 1
ATOM 7591 O O . ASN D 2 77 ? 33.262 44.154 8.745 1.00 61.28 97 ASN D O 1
ATOM 7596 N N . THR D 2 78 ? 33.579 46.270 9.501 1.00 61.47 98 THR D N 1
ATOM 7597 C CA . THR D 2 78 ? 32.471 46.283 10.472 1.00 62.15 98 THR D CA 1
ATOM 7598 C C . THR D 2 78 ? 31.614 47.556 10.254 1.00 69.37 98 THR D C 1
ATOM 7599 O O . THR D 2 78 ? 31.973 48.407 9.440 1.00 68.56 98 THR D O 1
ATOM 7603 N N . GLU D 2 79 ? 30.510 47.705 11.003 1.00 68.70 99 GLU D N 1
ATOM 7604 C CA . GLU D 2 79 ? 29.675 48.908 10.928 1.00 69.96 99 GLU D CA 1
ATOM 7605 C C . GLU D 2 79 ? 30.282 50.025 11.831 1.00 75.17 99 GLU D C 1
ATOM 7606 O O . GLU D 2 79 ? 29.565 50.839 12.427 1.00 74.30 99 GLU D O 1
ATOM 7612 N N . SER D 2 80 ? 31.641 50.029 11.908 1.00 72.18 100 SER D N 1
ATOM 7613 C CA . SER D 2 80 ? 32.532 50.923 12.658 1.00 70.81 100 SER D CA 1
ATOM 7614 C C . SER D 2 80 ? 33.887 51.015 11.927 1.00 71.73 100 SER D C 1
ATOM 7615 O O . SER D 2 80 ? 34.863 51.481 12.509 1.00 71.07 100 SER D O 1
ATOM 7618 N N . GLY D 2 81 ? 33.932 50.555 10.671 1.00 66.81 101 GLY D N 1
ATOM 7619 C CA . GLY D 2 81 ? 35.136 50.530 9.844 1.00 65.77 101 GLY D CA 1
ATOM 7620 C C . GLY D 2 81 ? 35.898 49.217 9.913 1.00 68.47 101 GLY D C 1
ATOM 7621 O O . GLY D 2 81 ? 35.515 48.315 10.664 1.00 68.69 101 GLY D O 1
ATOM 7622 N N . LEU D 2 82 ? 36.986 49.097 9.119 1.00 63.61 102 LEU D N 1
ATOM 7623 C CA . LEU D 2 82 ? 37.853 47.913 9.091 1.00 63.17 102 LEU D CA 1
ATOM 7624 C C . LEU D 2 82 ? 38.486 47.695 10.467 1.00 63.72 102 LEU D C 1
ATOM 7625 O O . LEU D 2 82 ? 39.151 48.584 10.994 1.00 62.38 102 LEU D O 1
ATOM 7630 N N . LEU D 2 83 ? 38.196 46.543 11.068 1.00 58.67 103 LEU D N 1
ATOM 7631 C CA . LEU D 2 83 ? 38.625 46.188 12.416 1.00 58.07 103 LEU D CA 1
ATOM 7632 C C . LEU D 2 83 ? 39.494 44.929 12.506 1.00 58.02 103 LEU D C 1
ATOM 7633 O O . LEU D 2 83 ? 39.248 43.933 11.827 1.00 58.14 103 LEU D O 1
ATOM 7638 N N . THR D 2 84 ? 40.519 44.997 13.362 1.00 51.74 104 THR D N 1
ATOM 7639 C CA . THR D 2 84 ? 41.410 43.890 13.675 1.00 49.67 104 THR D CA 1
ATOM 7640 C C . THR D 2 84 ? 41.234 43.550 15.142 1.00 50.75 104 THR D C 1
ATOM 7641 O O . THR D 2 84 ? 41.218 44.437 15.988 1.00 50.62 104 THR D O 1
ATOM 7645 N N . THR D 2 85 ? 41.029 42.268 15.430 1.00 45.72 105 THR D N 1
ATOM 7646 C CA . THR D 2 85 ? 40.839 41.742 16.782 1.00 43.32 105 THR D CA 1
ATOM 7647 C C . THR D 2 85 ? 41.827 40.603 16.992 1.00 44.36 105 THR D C 1
ATOM 7648 O O . THR D 2 85 ? 42.314 40.023 16.015 1.00 44.64 105 THR D O 1
ATOM 7652 N N . HIS D 2 86 ? 42.140 40.269 18.261 1.00 37.90 106 HIS D N 1
ATOM 7653 C CA . HIS D 2 86 ? 42.987 39.117 18.572 1.00 34.98 106 HIS D CA 1
ATOM 7654 C C . HIS D 2 86 ? 42.557 38.471 19.839 1.00 35.17 106 HIS D C 1
ATOM 7655 O O . HIS D 2 86 ? 42.365 39.121 20.867 1.00 32.74 106 HIS D O 1
ATOM 7662 N N . SER D 2 87 ? 42.365 37.176 19.746 1.00 34.03 107 SER D N 1
ATOM 7663 C CA . SER D 2 87 ? 41.985 36.308 20.853 1.00 33.97 107 SER D CA 1
ATOM 7664 C C . SER D 2 87 ? 43.117 35.362 21.076 1.00 38.38 107 SER D C 1
ATOM 7665 O O . SER D 2 87 ? 43.790 34.970 20.116 1.00 35.37 107 SER D O 1
ATOM 7668 N N . THR D 2 88 ? 43.369 35.035 22.350 1.00 36.80 108 THR D N 1
ATOM 7669 C CA . THR D 2 88 ? 44.487 34.200 22.767 1.00 37.32 108 THR D CA 1
ATOM 7670 C C . THR D 2 88 ? 44.043 33.240 23.891 1.00 43.65 108 THR D C 1
ATOM 7671 O O . THR D 2 88 ? 43.240 33.658 24.725 1.00 43.41 108 THR D O 1
ATOM 7675 N N . TRP D 2 89 ? 44.544 31.965 23.895 1.00 41.92 109 TRP D N 1
ATOM 7676 C CA . TRP D 2 89 ? 44.259 30.925 24.909 1.00 43.43 109 TRP D CA 1
ATOM 7677 C C . TRP D 2 89 ? 45.173 29.638 24.842 1.00 54.01 109 TRP D C 1
ATOM 7678 O O . TRP D 2 89 ? 45.873 29.424 23.854 1.00 52.66 109 TRP D O 1
ATOM 7689 N N . CYS D 2 90 ? 45.150 28.802 25.919 1.00 57.11 110 CYS D N 1
ATOM 7690 C CA . CYS D 2 90 ? 45.813 27.481 26.015 1.00 59.50 110 CYS D CA 1
ATOM 7691 C C . CYS D 2 90 ? 44.868 26.519 25.296 1.00 62.83 110 CYS D C 1
ATOM 7692 O O . CYS D 2 90 ? 43.724 26.370 25.738 1.00 61.83 110 CYS D O 1
ATOM 7695 N N . THR D 2 91 ? 45.331 25.817 24.268 1.00 59.66 111 THR D N 1
ATOM 7696 C CA . THR D 2 91 ? 44.448 24.864 23.599 1.00 60.11 111 THR D CA 1
ATOM 7697 C C . THR D 2 91 ? 45.040 23.469 23.712 1.00 66.36 111 THR D C 1
ATOM 7698 O O . THR D 2 91 ? 46.216 23.338 24.023 1.00 65.19 111 THR D O 1
ATOM 7702 N N . ASP D 2 92 ? 44.227 22.432 23.499 1.00 66.03 112 ASP D N 1
ATOM 7703 C CA . ASP D 2 92 ? 44.688 21.040 23.585 1.00 66.83 112 ASP D CA 1
ATOM 7704 C C . ASP D 2 92 ? 45.525 20.631 22.357 1.00 72.50 112 ASP D C 1
ATOM 7705 O O . ASP D 2 92 ? 46.568 19.997 22.504 1.00 71.66 112 ASP D O 1
ATOM 7710 N N . SER D 2 93 ? 45.105 21.050 21.165 1.00 71.04 113 SER D N 1
ATOM 7711 C CA . SER D 2 93 ? 45.826 20.793 19.926 1.00 71.60 113 SER D CA 1
ATOM 7712 C C . SER D 2 93 ? 45.639 22.012 19.056 1.00 75.64 113 SER D C 1
ATOM 7713 O O . SER D 2 93 ? 44.502 22.369 18.708 1.00 75.75 113 SER D O 1
ATOM 7716 N N . CYS D 2 94 ? 46.745 22.695 18.765 1.00 70.87 114 CYS D N 1
ATOM 7717 C CA . CYS D 2 94 ? 46.717 23.889 17.927 1.00 69.91 114 CYS D CA 1
ATOM 7718 C C . CYS D 2 94 ? 47.039 23.521 16.495 1.00 73.66 114 CYS D C 1
ATOM 7719 O O . CYS D 2 94 ? 48.027 22.823 16.240 1.00 73.44 114 CYS D O 1
ATOM 7722 N N . GLN D 2 95 ? 46.211 24.000 15.560 1.00 69.46 115 GLN D N 1
ATOM 7723 C CA . GLN D 2 95 ? 46.438 23.782 14.141 1.00 68.44 115 GLN D CA 1
ATOM 7724 C C . GLN D 2 95 ? 46.413 25.114 13.377 1.00 70.78 115 GLN D C 1
ATOM 7725 O O . GLN D 2 95 ? 45.370 25.770 13.346 1.00 71.03 115 GLN D O 1
ATOM 7731 N N . PRO D 2 96 ? 47.549 25.547 12.785 1.00 65.73 116 PRO D N 1
ATOM 7732 C CA . PRO D 2 96 ? 47.548 26.810 12.024 1.00 65.27 116 PRO D CA 1
ATOM 7733 C C . PRO D 2 96 ? 46.611 26.792 10.815 1.00 68.93 116 PRO D C 1
ATOM 7734 O O . PRO D 2 96 ? 46.435 25.749 10.196 1.00 69.19 116 PRO D O 1
ATOM 7738 N N . ILE D 2 97 ? 45.988 27.944 10.510 1.00 64.85 117 ILE D N 1
ATOM 7739 C CA . ILE D 2 97 ? 45.043 28.147 9.400 1.00 64.40 117 ILE D CA 1
ATOM 7740 C C . ILE D 2 97 ? 44.932 29.641 9.080 1.00 65.52 117 ILE D C 1
ATOM 7741 O O . ILE D 2 97 ? 45.149 30.477 9.953 1.00 65.74 117 ILE D O 1
ATOM 7746 N N . THR D 2 98 ? 44.628 29.956 7.824 1.00 60.04 118 THR D N 1
ATOM 7747 C CA . THR D 2 98 ? 44.316 31.289 7.309 1.00 59.38 118 THR D CA 1
ATOM 7748 C C . THR D 2 98 ? 43.193 31.092 6.288 1.00 60.88 118 THR D C 1
ATOM 7749 O O . THR D 2 98 ? 43.375 30.366 5.310 1.00 60.80 118 THR D O 1
ATOM 7753 N N . LYS D 2 99 ? 41.999 31.621 6.607 1.00 54.60 119 LYS D N 1
ATOM 7754 C CA . LYS D 2 99 ? 40.803 31.475 5.792 1.00 53.42 119 LYS D CA 1
ATOM 7755 C C . LYS D 2 99 ? 40.016 32.765 5.773 1.00 58.37 119 LYS D C 1
ATOM 7756 O O . LYS D 2 99 ? 39.891 33.402 6.809 1.00 60.04 119 LYS D O 1
ATOM 7762 N N . THR D 2 100 ? 39.478 33.170 4.609 1.00 54.72 120 THR D N 1
ATOM 7763 C CA . THR D 2 100 ? 38.660 34.386 4.533 1.00 54.85 120 THR D CA 1
ATOM 7764 C C . THR D 2 100 ? 37.175 33.993 4.556 1.00 59.65 120 THR D C 1
ATOM 7765 O O . THR D 2 100 ? 36.629 33.540 3.547 1.00 59.29 120 THR D O 1
ATOM 7769 N N . VAL D 2 101 ? 36.537 34.135 5.721 1.00 57.44 121 VAL D N 1
ATOM 7770 C CA . VAL D 2 101 ? 35.153 33.729 5.910 1.00 58.58 121 VAL D CA 1
ATOM 7771 C C . VAL D 2 101 ? 34.199 34.920 5.857 1.00 66.54 121 VAL D C 1
ATOM 7772 O O . VAL D 2 101 ? 34.122 35.723 6.797 1.00 66.59 121 VAL D O 1
ATOM 7776 N N . GLU D 2 102 ? 33.468 35.020 4.726 1.00 64.62 122 GLU D N 1
ATOM 7777 C CA . GLU D 2 102 ? 32.460 36.042 4.416 1.00 64.70 122 GLU D CA 1
ATOM 7778 C C . GLU D 2 102 ? 33.014 37.480 4.551 1.00 67.87 122 GLU D C 1
ATOM 7779 O O . GLU D 2 102 ? 32.380 38.346 5.171 1.00 67.04 122 GLU D O 1
ATOM 7785 N N . GLY D 2 103 ? 34.198 37.692 3.971 1.00 64.15 123 GLY D N 1
ATOM 7786 C CA . GLY D 2 103 ? 34.905 38.970 3.991 1.00 63.85 123 GLY D CA 1
ATOM 7787 C C . GLY D 2 103 ? 35.558 39.330 5.316 1.00 65.85 123 GLY D C 1
ATOM 7788 O O . GLY D 2 103 ? 35.502 40.490 5.732 1.00 66.15 123 GLY D O 1
ATOM 7789 N N . THR D 2 104 ? 36.160 38.329 5.992 1.00 60.14 124 THR D N 1
ATOM 7790 C CA . THR D 2 104 ? 36.881 38.442 7.266 1.00 59.23 124 THR D CA 1
ATOM 7791 C C . THR D 2 104 ? 38.040 37.431 7.248 1.00 63.92 124 THR D C 1
ATOM 7792 O O . THR D 2 104 ? 37.824 36.214 7.272 1.00 63.90 124 THR D O 1
ATOM 7796 N N . GLN D 2 105 ? 39.268 37.953 7.167 1.00 60.49 125 GLN D N 1
ATOM 7797 C CA . GLN D 2 105 ? 40.483 37.163 7.171 1.00 60.58 125 GLN D CA 1
ATOM 7798 C C . GLN D 2 105 ? 40.689 36.653 8.609 1.00 63.79 125 GLN D C 1
ATOM 7799 O O . GLN D 2 105 ? 40.842 37.440 9.540 1.00 63.09 125 GLN D O 1
ATOM 7805 N N . VAL D 2 106 ? 40.630 35.333 8.778 1.00 60.07 126 VAL D N 1
ATOM 7806 C CA . VAL D 2 106 ? 40.777 34.675 10.073 1.00 59.87 126 VAL D CA 1
ATOM 7807 C C . VAL D 2 106 ? 42.106 33.894 10.100 1.00 63.02 126 VAL D C 1
ATOM 7808 O O . VAL D 2 106 ? 42.264 32.935 9.348 1.00 62.30 126 VAL D O 1
ATOM 7812 N N . THR D 2 107 ? 43.065 34.335 10.942 1.00 59.01 127 THR D N 1
ATOM 7813 C CA . THR D 2 107 ? 44.399 33.742 11.070 1.00 58.41 127 THR D CA 1
ATOM 7814 C C . THR D 2 107 ? 44.614 33.068 12.447 1.00 64.55 127 THR D C 1
ATOM 7815 O O . THR D 2 107 ? 44.562 33.742 13.476 1.00 64.66 127 THR D O 1
ATOM 7819 N N . MET D 2 108 ? 44.927 31.758 12.458 1.00 62.82 128 MET D N 1
ATOM 7820 C CA . MET D 2 108 ? 45.248 31.014 13.679 1.00 63.73 128 MET D CA 1
ATOM 7821 C C . MET D 2 108 ? 46.707 30.570 13.605 1.00 68.38 128 MET D C 1
ATOM 7822 O O . MET D 2 108 ? 47.115 29.937 12.630 1.00 68.55 128 MET D O 1
ATOM 7827 N N . THR D 2 109 ? 47.499 30.958 14.613 1.00 64.69 129 THR D N 1
ATOM 7828 C CA . THR D 2 109 ? 48.928 30.658 14.725 1.00 64.08 129 THR D CA 1
ATOM 7829 C C . THR D 2 109 ? 49.168 29.889 16.004 1.00 67.36 129 THR D C 1
ATOM 7830 O O . THR D 2 109 ? 48.363 29.961 16.931 1.00 65.90 129 THR D O 1
ATOM 7834 N N . CYS D 2 110 ? 50.276 29.165 16.069 1.00 65.59 130 CYS D N 1
ATOM 7835 C CA . CYS D 2 110 ? 50.593 28.329 17.215 1.00 66.60 130 CYS D CA 1
ATOM 7836 C C . CYS D 2 110 ? 52.028 28.563 17.726 1.00 69.84 130 CYS D C 1
ATOM 7837 O O . CYS D 2 110 ? 52.918 28.823 16.917 1.00 69.92 130 CYS D O 1
ATOM 7840 N N . CYS D 2 111 ? 52.253 28.527 19.064 1.00 65.28 131 CYS D N 1
ATOM 7841 C CA . CYS D 2 111 ? 53.594 28.667 19.649 1.00 64.64 131 CYS D CA 1
ATOM 7842 C C . CYS D 2 111 ? 53.712 27.946 21.007 1.00 67.98 131 CYS D C 1
ATOM 7843 O O . CYS D 2 111 ? 52.734 27.783 21.739 1.00 66.09 131 CYS D O 1
ATOM 7846 N N . GLN D 2 112 ? 54.931 27.425 21.255 1.00 66.15 132 GLN D N 1
ATOM 7847 C CA . GLN D 2 112 ? 55.393 26.564 22.361 1.00 65.58 132 GLN D CA 1
ATOM 7848 C C . GLN D 2 112 ? 56.139 27.302 23.482 1.00 66.67 132 GLN D C 1
ATOM 7849 O O . GLN D 2 112 ? 56.558 26.659 24.447 1.00 65.24 132 GLN D O 1
ATOM 7855 N N . SER D 2 113 ? 56.369 28.617 23.333 1.00 62.63 133 SER D N 1
ATOM 7856 C CA . SER D 2 113 ? 57.078 29.409 24.348 1.00 62.98 133 SER D CA 1
ATOM 7857 C C . SER D 2 113 ? 56.108 30.093 25.338 1.00 68.69 133 SER D C 1
ATOM 7858 O O . SER D 2 113 ? 54.943 30.332 25.005 1.00 68.54 133 SER D O 1
ATOM 7861 N N . SER D 2 114 ? 56.583 30.411 26.550 1.00 65.46 134 SER D N 1
ATOM 7862 C CA . SER D 2 114 ? 55.743 31.142 27.488 1.00 65.68 134 SER D CA 1
ATOM 7863 C C . SER D 2 114 ? 55.526 32.585 26.999 1.00 69.73 134 SER D C 1
ATOM 7864 O O . SER D 2 114 ? 56.455 33.212 26.484 1.00 70.79 134 SER D O 1
ATOM 7867 N N . LEU D 2 115 ? 54.281 33.076 27.116 1.00 64.56 135 LEU D N 1
ATOM 7868 C CA . LEU D 2 115 ? 53.825 34.425 26.766 1.00 64.04 135 LEU D CA 1
ATOM 7869 C C . LEU D 2 115 ? 54.215 34.861 25.330 1.00 67.01 135 LEU D C 1
ATOM 7870 O O . LEU D 2 115 ? 54.503 36.032 25.074 1.00 65.66 135 LEU D O 1
ATOM 7875 N N . CYS D 2 116 ? 54.162 33.899 24.398 1.00 64.16 136 CYS D N 1
ATOM 7876 C CA . CYS D 2 116 ? 54.511 34.050 22.985 1.00 64.11 136 CYS D CA 1
ATOM 7877 C C . CYS D 2 116 ? 53.309 34.308 22.093 1.00 66.63 136 CYS D C 1
ATOM 7878 O O . CYS D 2 116 ? 53.502 34.710 20.941 1.00 65.80 136 CYS D O 1
ATOM 7881 N N . ASN D 2 117 ? 52.081 33.975 22.559 1.00 62.67 137 ASN D N 1
ATOM 7882 C CA . ASN D 2 117 ? 50.871 34.190 21.755 1.00 61.69 137 ASN D CA 1
ATOM 7883 C C . ASN D 2 117 ? 50.494 35.686 21.745 1.00 64.21 137 ASN D C 1
ATOM 7884 O O . ASN D 2 117 ? 49.508 36.109 22.345 1.00 63.83 137 ASN D O 1
ATOM 7889 N N . VAL D 2 118 ? 51.338 36.475 21.072 1.00 59.22 138 VAL D N 1
ATOM 7890 C CA . VAL D 2 118 ? 51.246 37.921 20.907 1.00 59.14 138 VAL D CA 1
ATOM 7891 C C . VAL D 2 118 ? 51.087 38.179 19.393 1.00 62.90 138 VAL D C 1
ATOM 7892 O O . VAL D 2 118 ? 51.829 37.585 18.599 1.00 62.51 138 VAL D O 1
ATOM 7896 N N . PRO D 2 119 ? 50.123 39.022 18.955 1.00 59.45 139 PRO D N 1
ATOM 7897 C CA . PRO D 2 119 ? 50.003 39.295 17.511 1.00 59.64 139 PRO D CA 1
ATOM 7898 C C . PRO D 2 119 ? 51.297 39.882 16.903 1.00 64.61 139 PRO D C 1
ATOM 7899 O O . PRO D 2 119 ? 52.000 40.615 17.604 1.00 62.67 139 PRO D O 1
ATOM 7903 N N . PRO D 2 120 ? 51.634 39.558 15.620 1.00 63.41 140 PRO D N 1
ATOM 7904 C CA . PRO D 2 120 ? 52.894 40.057 15.019 1.00 63.59 140 PRO D CA 1
ATOM 7905 C C . PRO D 2 120 ? 53.186 41.557 15.134 1.00 68.10 140 PRO D C 1
ATOM 7906 O O . PRO D 2 120 ? 54.353 41.924 15.271 1.00 67.17 140 PRO D O 1
ATOM 7910 N N . TRP D 2 121 ? 52.147 42.421 15.078 1.00 66.06 141 TRP D N 1
ATOM 7911 C CA . TRP D 2 121 ? 52.261 43.886 15.175 1.00 65.50 141 TRP D CA 1
ATOM 7912 C C . TRP D 2 121 ? 52.534 44.392 16.620 1.00 66.93 141 TRP D C 1
ATOM 7913 O O . TRP D 2 121 ? 52.680 45.592 16.834 1.00 65.14 141 TRP D O 1
ATOM 7924 N N . GLN D 2 122 ? 52.641 43.473 17.591 1.00 63.81 142 GLN D N 1
ATOM 7925 C CA . GLN D 2 122 ? 52.936 43.810 18.986 1.00 63.23 142 GLN D CA 1
ATOM 7926 C C . GLN D 2 122 ? 54.341 43.327 19.393 1.00 69.21 142 GLN D C 1
ATOM 7927 O O . GLN D 2 122 ? 54.826 43.631 20.483 1.00 69.17 142 GLN D O 1
ATOM 7933 N N . SER D 2 123 ? 55.039 42.657 18.456 1.00 67.53 143 SER D N 1
ATOM 7934 C CA . SER D 2 123 ? 56.408 42.165 18.659 1.00 68.10 143 SER D CA 1
ATOM 7935 C C . SER D 2 123 ? 57.454 42.886 17.756 1.00 73.22 143 SER D C 1
ATOM 7936 O O . SER D 2 123 ? 58.638 42.924 18.116 1.00 73.44 143 SER D O 1
ATOM 7939 N N . SER D 2 124 ? 57.010 43.450 16.594 1.00 69.48 144 SER D N 1
ATOM 7940 C CA . SER D 2 124 ? 57.852 44.132 15.593 1.00 100.58 144 SER D CA 1
ATOM 7941 C C . SER D 2 124 ? 57.008 44.862 14.528 1.00 110.47 144 SER D C 1
ATOM 7942 O O . SER D 2 124 ? 57.462 45.837 13.916 1.00 64.11 144 SER D O 1
#

Nearest PDB structures (foldseek):
  6oau-assembly2_B  TM=1.002E+00  e=3.047E-97  Homo sapiens
  6u7m-assembly1_A  TM=9.670E-01  e=1.942E-74  Bos taurus
  8erl-assembly1_B  TM=9.436E-01  e=7.363E-65  Bos taurus
  1bu8-assembly1_A  TM=8.317E-01  e=9.642E-39  Rattus norvegicus
  2pvs-assembly1_A  TM=8.151E-01  e=6.762E-39  Homo sapiens

Sequence (1007 aa):
QRRDFIDIESKFALRTPEDTAEDTCHLIPGVAESVATCHFNHSSKTFMVIHGWTVTGMYESWVPKLVAALYKREPDSNVIVVDWLSRAQEHYPVSAGYTKLVGQDVARFINWMEEEFNYPLDNVHLLGYSLGAHAAGIAGSLTNKKVNRITGLDPAGPNFEYAEAPSRLSPDDADFVDVLHTFTRGSPGRSIGIQKPVGHVDIYPNGGTFQPGCNIGVDQLVKCSHERSIHLFIDSLLNEENPSKAYRCSSKEAFEKGLCLSCRKNRCNNLGYEINKVRAKRSSKMYLKTRSQMPYKVFHYQVKIHFSGTESETHTNQAFEISLYGTVAESENIPFTLPEVSTNKTYSFLIYTEVDIGELLMLKLKWKSDWWSSPGFAIQKIRVKAGETQKKVIFCSREKVSHLQKGKAPAVFVKCHDKSLNQRRDFIDIESKFALRTPEDTAEDTCHLIPGVAESVATCHFNHSSKTFMVIHGWTVTGMYESWVPKLVAALYKREPDSNVIVVDWLSRAQEHYPVSAGYTKLVGQDVARFINWMEEEFNYPLDNVHLLGYSLGAHAAGIAGSLTNKKVNRITGLDPAGPNFEYAEAPSRLSPDDADFVDVLHTFTRGSPGRSIGIQKPVGHVDIYPNGGTFQPGCNIGVDQLVKCSHERSIHLFIDSLLNEENPSKAYRCSSKEAFEKGLCLSCRKNRCNNLGYEINKVRAKRSSKMYLKTRSQMPYKVFHYQVKIHFSGTESETHTNQAFEISLYGTVAESENIPFTLPEVSTNKTYSFLIYTEVDIGELLMLKLKWKSDWWSSPGFAIQKIRVKAGETQKKVIFCSREKVSHHLQKGKAPAVFVKCHDKSLNLRCYTCKSLPRDERCDLTQDCSHGQTCTTLIAHGNTESGLLTTHSTWCTDSCQPITKTVEGTQVTMTCCQSSLCNVPPWQSLRCYTCKSLPRDERCDLTQDCSHGQTCTTLIAHGNTESGLLTTHSTWCTDSCQPITKTVEGTQVTMTCCQSSLCNVPPWQSS

Organism: Homo sapiens (NCBI:txid9606)